Protein 3TQS (pdb70)

Organism: Coxiella burnetii (strain RSA 493 / Nine Mile phase I) (NCBI:txid227377)

CATH classification: 3.40.50.150 (+1 more: 1.10.8.100)

InterPro domains:
  IPR001737 Ribosomal RNA adenine methyltransferase KsgA/Erm [PF00398] (6-257)
  IPR001737 Ribosomal RNA adenine methyltransferase KsgA/Erm [PS51689] (6-258)
  IPR001737 Ribosomal RNA adenine methyltransferase KsgA/Erm [PTHR11727] (6-256)
  IPR011530 Ribosomal RNA adenine dimethylase [MF_00607] (4-258)
  IPR011530 Ribosomal RNA adenine dimethylase [TIGR00755] (6-256)
  IPR020596 Ribosomal RNA adenine methylase transferase, conserved site [PS01131] (36-63)
  IPR020598 Ribosomal RNA adenine methylase transferase, N-terminal [SM00650] (20-191)
  IPR023165 rRNA adenine dimethylase-like, C-terminal [G3DSA:1.10.8.100] (194-258)
  IPR029063 S-adenosyl-L-methionine-dependent methyltransferase superfamily [G3DSA:3.40.50.150] (5-193)
  IPR029063 S-adenosyl-L-methionine-dependent methyltransferase superfamily [SSF53335] (6-257)

Structure (mmCIF, N/CA/C/O backbone):
data_3TQS
#
_entry.id   3TQS
#
_cell.length_a   38.007
_cell.length_b   57.895
_cell.length_c   112.938
_cell.angle_alpha   90.000
_cell.angle_beta   90.010
_cell.angle_gamma   104.340
#
_symmetry.space_group_name_H-M   'P 1'
#
loop_
_entity.id
_entity.type
_entity.pdbx_description
1 polymer 'Ribosomal RNA small subunit methyltransferase A'
2 water water
#
loop_
_atom_site.group_PDB
_atom_site.id
_atom_site.type_symbol
_atom_site.label_atom_id
_atom_site.label_alt_id
_atom_site.label_comp_id
_atom_site.label_asym_id
_atom_site.label_entity_id
_atom_site.label_seq_id
_atom_site.pdbx_PDB_ins_code
_atom_site.Cartn_x
_atom_site.Cartn_y
_atom_site.Cartn_z
_atom_site.occupancy
_atom_site.B_iso_or_equiv
_atom_site.auth_seq_id
_atom_site.auth_comp_id
_atom_site.auth_asym_id
_atom_site.auth_atom_id
_atom_site.pdbx_PDB_model_num
ATOM 1 N N . GLN A 1 9 ? -3.949 60.443 26.132 1.00 26.15 12 GLN A N 1
ATOM 2 C CA . GLN A 1 9 ? -5.266 59.988 25.725 1.00 24.83 12 GLN A CA 1
ATOM 3 C C . GLN A 1 9 ? -5.629 60.411 24.311 1.00 20.11 12 GLN A C 1
ATOM 4 O O . GLN A 1 9 ? -5.487 61.581 23.950 1.00 16.15 12 GLN A O 1
ATOM 5 N N . HIS A 1 10 ? -6.101 59.459 23.507 1.00 14.77 13 HIS A N 1
ATOM 6 C CA . HIS A 1 10 ? -6.524 59.751 22.141 1.00 13.67 13 HIS A CA 1
ATOM 7 C C . HIS A 1 10 ? -8.050 59.664 22.006 1.00 15.91 13 HIS A C 1
ATOM 8 O O . HIS A 1 10 ? -8.626 58.577 22.092 1.00 19.37 13 HIS A O 1
ATOM 15 N N . PHE A 1 11 ? -8.692 60.813 21.803 1.00 6.34 14 PHE A N 1
ATOM 16 C CA . PHE A 1 11 ? -10.145 60.889 21.682 1.00 8.54 14 PHE A CA 1
ATOM 17 C C . PHE A 1 11 ? -10.560 60.730 20.232 1.00 11.92 14 PHE A C 1
ATOM 18 O O . PHE A 1 11 ? -10.058 61.437 19.360 1.00 10.39 14 PHE A O 1
ATOM 26 N N . LEU A 1 12 ? -11.487 59.813 19.976 1.00 8.50 15 LEU A N 1
ATOM 27 C CA . LEU A 1 12 ? -11.995 59.606 18.620 1.00 11.71 15 LEU A CA 1
ATOM 28 C C . LEU A 1 12 ? -12.943 60.741 18.228 1.00 12.81 15 LEU A C 1
ATOM 29 O O . LEU A 1 12 ? -13.842 61.078 18.993 1.00 12.72 15 LEU A O 1
ATOM 34 N N . HIS A 1 13 ? -12.751 61.336 17.048 1.00 5.72 16 HIS A N 1
ATOM 35 C CA . HIS A 1 13 ? -13.612 62.443 16.618 1.00 8.68 16 HIS A CA 1
ATOM 36 C C . HIS A 1 13 ? -14.217 62.255 15.224 1.00 11.95 16 HIS A C 1
ATOM 37 O O . HIS A 1 13 ? -15.108 62.998 14.824 1.00 13.97 16 HIS A O 1
ATOM 44 N N . ASP A 1 14 ? -13.721 61.275 14.479 1.00 9.09 17 ASP A N 1
ATOM 45 C CA . ASP A 1 14 ? -14.179 61.037 13.115 1.00 10.25 17 ASP A CA 1
ATOM 46 C C . ASP A 1 14 ? -15.542 60.361 13.104 1.00 9.35 17 ASP A C 1
ATOM 47 O O . ASP A 1 14 ? -15.688 59.237 13.586 1.00 8.47 17 ASP A O 1
ATOM 52 N N . SER A 1 15 ? -16.535 61.039 12.536 1.00 10.39 18 SER A N 1
ATOM 53 C CA . SER A 1 15 ? -17.914 60.572 12.612 1.00 9.70 18 SER A CA 1
ATOM 54 C C . SER A 1 15 ? -18.135 59.282 11.815 1.00 8.71 18 SER A C 1
ATOM 55 O O . SER A 1 15 ? -18.962 58.441 12.191 1.00 9.93 18 SER A O 1
ATOM 58 N N . PHE A 1 16 ? -17.397 59.119 10.721 1.00 11.67 19 PHE A N 1
ATOM 59 C CA . PHE A 1 16 ? -17.508 57.896 9.922 1.00 10.14 19 PHE A CA 1
ATOM 60 C C . PHE A 1 16 ? -17.040 56.679 10.719 1.00 8.94 19 PHE A C 1
ATOM 61 O O . PHE A 1 16 ? -17.715 55.656 10.764 1.00 13.60 19 PHE A O 1
ATOM 69 N N . VAL A 1 17 ? -15.873 56.796 11.340 1.00 8.13 20 VAL A N 1
ATOM 70 C CA . VAL A 1 17 ? -15.344 55.731 12.179 1.00 6.57 20 VAL A CA 1
ATOM 71 C C . VAL A 1 17 ? -16.322 55.431 13.307 1.00 8.68 20 VAL A C 1
ATOM 72 O O . VAL A 1 17 ? -16.645 54.268 13.571 1.00 8.58 20 VAL A O 1
ATOM 76 N N . LEU A 1 18 ? -16.806 56.486 13.959 1.00 5.68 21 LEU A N 1
ATOM 77 C CA . LEU A 1 18 ? -17.719 56.330 15.078 1.00 7.55 21 LEU A CA 1
ATOM 78 C C . LEU A 1 18 ? -18.963 55.547 14.666 1.00 9.67 21 LEU A C 1
ATOM 79 O O . LEU A 1 18 ? -19.363 54.602 15.350 1.00 9.00 21 LEU A O 1
ATOM 84 N N . GLN A 1 19 ? -19.568 55.930 13.546 1.00 5.83 22 GLN A N 1
ATOM 85 C CA . GLN A 1 19 ? -20.747 55.218 13.071 1.00 4.80 22 GLN A CA 1
ATOM 86 C C . GLN A 1 19 ? -20.395 53.777 12.669 1.00 8.36 22 GLN A C 1
ATOM 87 O O . GLN A 1 19 ? -21.188 52.868 12.897 1.00 7.10 22 GLN A O 1
ATOM 93 N N . LYS A 1 20 ? -19.213 53.575 12.083 1.00 5.63 23 LYS A N 1
ATOM 94 C CA . LYS A 1 20 ? -18.766 52.222 11.724 1.00 11.62 23 LYS A CA 1
ATOM 95 C C . LYS A 1 20 ? -18.671 51.324 12.952 1.00 12.09 23 LYS A C 1
ATOM 96 O O . LYS A 1 20 ? -18.990 50.142 12.892 1.00 5.46 23 LYS A O 1
ATOM 102 N N . ILE A 1 21 ? -18.210 51.895 14.059 1.00 9.36 24 ILE A N 1
ATOM 103 C CA . ILE A 1 21 ? -18.172 51.192 15.337 1.00 7.06 24 ILE A CA 1
ATOM 104 C C . ILE A 1 21 ? -19.572 50.812 15.856 1.00 12.85 24 ILE A C 1
ATOM 105 O O . ILE A 1 21 ? -19.809 49.675 16.299 1.00 6.02 24 ILE A O 1
ATOM 110 N N . VAL A 1 22 ? -20.500 51.761 15.795 1.00 10.32 25 VAL A N 1
ATOM 111 C CA . VAL A 1 22 ? -21.873 51.507 16.206 1.00 9.94 25 VAL A CA 1
ATOM 112 C C . VAL A 1 22 ? -22.479 50.372 15.381 1.00 10.77 25 VAL A C 1
ATOM 113 O O . VAL A 1 22 ? -23.190 49.516 15.908 1.00 6.86 25 VAL A O 1
ATOM 117 N N . SER A 1 23 ? -22.209 50.388 14.078 1.00 7.33 26 SER A N 1
ATOM 118 C CA . SER A 1 23 ? -22.700 49.352 13.167 1.00 10.67 26 SER A CA 1
ATOM 119 C C . SER A 1 23 ? -22.125 47.967 13.491 1.00 8.05 26 SER A C 1
ATOM 120 O O . SER A 1 23 ? -22.845 46.971 13.457 1.00 8.47 26 SER A O 1
ATOM 123 N N . ALA A 1 24 ? -20.837 47.904 13.810 1.00 7.67 27 ALA A N 1
ATOM 124 C CA . ALA A 1 24 ? -20.219 46.628 14.185 1.00 10.30 27 ALA A CA 1
ATOM 125 C C . ALA A 1 24 ? -20.862 46.058 15.445 1.00 11.48 27 ALA A C 1
ATOM 126 O O . ALA A 1 24 ? -21.219 44.881 15.495 1.00 12.49 27 ALA A O 1
ATOM 128 N N . ILE A 1 25 ? -21.014 46.906 16.459 1.00 10.25 28 ILE A N 1
ATOM 129 C CA . ILE A 1 25 ? -21.642 46.507 17.713 1.00 9.93 28 ILE A CA 1
ATOM 130 C C . ILE A 1 25 ? -23.114 46.134 17.519 1.00 10.82 28 ILE A C 1
ATOM 131 O O . ILE A 1 25 ? -23.602 45.168 18.112 1.00 13.63 28 ILE A O 1
ATOM 136 N N . HIS A 1 26 ? -23.808 46.919 16.696 1.00 8.01 29 HIS A N 1
ATOM 137 C CA . HIS A 1 26 ? -25.255 46.802 16.509 1.00 7.74 29 HIS A CA 1
ATOM 138 C C . HIS A 1 26 ? -25.982 46.766 17.855 1.00 12.78 29 HIS A C 1
ATOM 139 O O . HIS A 1 26 ? -26.630 45.774 18.202 1.00 8.96 29 HIS A O 1
ATOM 146 N N . PRO A 1 27 ? -25.869 47.857 18.629 1.00 10.87 30 PRO A N 1
ATOM 147 C CA . PRO A 1 27 ? -26.500 47.878 19.947 1.00 7.27 30 PRO A CA 1
ATOM 148 C C . PRO A 1 27 ? -28.013 47.764 19.796 1.00 11.09 30 PRO A C 1
ATOM 149 O O . PRO A 1 27 ? -28.576 48.319 18.848 1.00 12.44 30 PRO A O 1
ATOM 153 N N . GLN A 1 28 ? -28.657 47.048 20.713 1.00 7.22 31 GLN A N 1
ATOM 154 C CA . GLN A 1 28 ? -30.110 46.956 20.732 1.00 8.87 31 GLN A CA 1
ATOM 155 C C . GLN A 1 28 ? -30.609 47.370 22.098 1.00 6.79 31 GLN A C 1
ATOM 156 O O . GLN A 1 28 ? -29.872 47.304 23.076 1.00 8.17 31 GLN A O 1
ATOM 162 N N . LYS A 1 29 ? -31.861 47.818 22.166 1.00 6.46 32 LYS A N 1
ATOM 163 C CA . LYS A 1 29 ? -32.417 48.282 23.434 1.00 14.53 32 LYS A CA 1
ATOM 164 C C . LYS A 1 29 ? -32.643 47.145 24.429 1.00 13.74 32 LYS A C 1
ATOM 165 O O . LYS A 1 29 ? -33.094 47.383 25.541 1.00 16.74 32 LYS A O 1
ATOM 171 N N . THR A 1 30 ? -32.352 45.915 24.017 1.00 12.27 33 THR A N 1
ATOM 172 C CA . THR A 1 30 ? -32.296 44.800 24.953 1.00 11.82 33 THR A CA 1
ATOM 173 C C . THR A 1 30 ? -30.981 44.841 25.728 1.00 13.68 33 THR A C 1
ATOM 174 O O . THR A 1 30 ? -30.854 44.243 26.797 1.00 11.30 33 THR A O 1
ATOM 178 N N . ASP A 1 31 ? -30.004 45.564 25.188 1.00 8.45 34 ASP A N 1
ATOM 179 C CA . ASP A 1 31 ? -28.631 45.473 25.672 1.00 8.24 34 ASP A CA 1
ATOM 180 C C . ASP A 1 31 ? -28.272 46.400 26.835 1.00 10.34 34 ASP A C 1
ATOM 181 O O . ASP A 1 31 ? -28.764 47.511 26.942 1.00 7.04 34 ASP A O 1
ATOM 186 N N . THR A 1 32 ? -27.382 45.918 27.694 1.00 12.15 35 THR A N 1
ATOM 187 C CA . THR A 1 32 ? -26.735 46.764 28.677 1.00 13.09 35 THR A CA 1
ATOM 188 C C . THR A 1 32 ? -25.272 46.854 28.261 1.00 10.69 35 THR A C 1
ATOM 189 O O . THR A 1 32 ? -24.609 45.830 28.104 1.00 10.58 35 THR A O 1
ATOM 193 N N . LEU A 1 33 ? -24.774 48.068 28.029 1.00 7.36 36 LEU A N 1
ATOM 194 C CA . LEU A 1 33 ? -23.375 48.240 27.619 1.00 7.13 36 LEU A CA 1
ATOM 195 C C . LEU A 1 33 ? -22.511 48.890 28.689 1.00 10.63 36 LEU A C 1
ATOM 196 O O . LEU A 1 33 ? -22.972 49.738 29.449 1.00 10.07 36 LEU A O 1
ATOM 201 N N . VAL A 1 34 ? -21.247 48.482 28.740 1.00 8.03 37 VAL A N 1
ATOM 202 C CA . VAL A 1 34 ? -20.275 49.140 29.599 1.00 4.21 37 VAL A CA 1
ATOM 203 C C . VAL A 1 34 ? -19.143 49.653 28.718 1.00 3.71 37 VAL A C 1
ATOM 204 O O . VAL A 1 34 ? -18.483 48.874 28.015 1.00 6.22 37 VAL A O 1
ATOM 208 N N . GLU A 1 35 ? -18.941 50.972 28.726 1.00 5.57 38 GLU A N 1
ATOM 209 C CA . GLU A 1 35 ? -17.905 51.596 27.898 1.00 5.79 38 GLU A CA 1
ATOM 210 C C . GLU A 1 35 ? -16.705 51.984 28.743 1.00 7.85 38 GLU A C 1
ATOM 211 O O . GLU A 1 35 ? -16.819 52.771 29.679 1.00 11.53 38 GLU A O 1
ATOM 217 N N . ILE A 1 36 ? -15.557 51.420 28.400 1.00 7.00 39 ILE A N 1
ATOM 218 C CA . ILE A 1 36 ? -14.314 51.739 29.073 1.00 9.34 39 ILE A CA 1
ATOM 219 C C . ILE A 1 36 ? -13.533 52.724 28.207 1.00 16.31 39 ILE A C 1
ATOM 220 O O . ILE A 1 36 ? -13.345 52.497 27.009 1.00 11.48 39 ILE A O 1
ATOM 225 N N . GLY A 1 37 ? -13.096 53.825 28.812 1.00 16.54 40 GLY A N 1
ATOM 226 C CA . GLY A 1 37 ? -12.377 54.862 28.086 1.00 13.11 40 GLY A CA 1
ATOM 227 C C . GLY A 1 37 ? -13.278 55.650 27.153 1.00 6.53 40 GLY A C 1
ATOM 228 O O . GLY A 1 37 ? -13.011 55.739 25.960 1.00 8.01 40 GLY A O 1
ATOM 229 N N . PRO A 1 38 ? -14.355 56.240 27.696 1.00 6.32 41 PRO A N 1
ATOM 230 C CA . PRO A 1 38 ? -15.366 56.961 26.912 1.00 4.19 41 PRO A CA 1
ATOM 231 C C . PRO A 1 38 ? -14.857 58.301 26.337 1.00 8.52 41 PRO A C 1
ATOM 232 O O . PRO A 1 38 ? -15.481 58.859 25.434 1.00 9.28 41 PRO A O 1
ATOM 236 N N . GLY A 1 39 ? -13.737 58.800 26.851 1.00 9.38 42 GLY A N 1
ATOM 237 C CA . GLY A 1 39 ? -13.192 60.071 26.396 1.00 8.50 42 GLY A CA 1
ATOM 238 C C . GLY A 1 39 ? -14.168 61.204 26.653 1.00 7.96 42 GLY A C 1
ATOM 239 O O . GLY A 1 39 ? -14.618 61.398 27.785 1.00 12.67 42 GLY A O 1
ATOM 240 N N . ARG A 1 40 ? -14.503 61.949 25.600 1.00 8.44 43 ARG A N 1
ATOM 241 C CA . ARG A 1 40 ? -15.495 63.017 25.703 1.00 13.80 43 ARG A CA 1
ATOM 242 C C . ARG A 1 40 ? -16.909 62.476 25.518 1.00 10.09 43 ARG A C 1
ATOM 243 O O . ARG A 1 40 ? -17.893 63.211 25.644 1.00 9.74 43 ARG A O 1
ATOM 251 N N . GLY A 1 41 ? -17.022 61.188 25.211 1.00 8.72 44 GLY A N 1
ATOM 252 C CA . GLY A 1 41 ? -18.327 60.616 24.930 1.00 8.18 44 GLY A CA 1
ATOM 253 C C . GLY A 1 41 ? -18.681 60.691 23.456 1.00 4.18 44 GLY A C 1
ATOM 254 O O . GLY A 1 41 ? -19.852 60.728 23.091 1.00 5.84 44 GLY A O 1
ATOM 255 N N . ALA A 1 42 ? -17.669 60.699 22.595 1.00 5.26 45 ALA A N 1
ATOM 256 C CA . ALA A 1 42 ? -17.927 60.762 21.157 1.00 5.56 45 ALA A CA 1
ATOM 257 C C . ALA A 1 42 ? -18.722 59.546 20.695 1.00 7.83 45 ALA A C 1
ATOM 258 O O . ALA A 1 42 ? -19.649 59.671 19.892 1.00 6.19 45 ALA A O 1
ATOM 260 N N . LEU A 1 43 ? -18.347 58.370 21.191 1.00 8.12 46 LEU A N 1
ATOM 261 C CA . LEU A 1 43 ? -19.068 57.142 20.846 1.00 6.90 46 LEU A CA 1
ATOM 262 C C . LEU A 1 43 ? -20.316 57.025 21.707 1.00 6.04 46 LEU A C 1
ATOM 263 O O . LEU A 1 43 ? -21.384 56.620 21.243 1.00 8.59 46 LEU A O 1
ATOM 268 N N . THR A 1 44 ? -20.168 57.380 22.978 1.00 6.15 47 THR A N 1
ATOM 269 C CA . THR A 1 44 ? -21.271 57.383 23.926 1.00 4.60 47 THR A CA 1
ATOM 270 C C . THR A 1 44 ? -22.508 58.075 23.356 1.00 8.12 47 THR A C 1
ATOM 271 O O . THR A 1 44 ? -23.633 57.610 23.538 1.00 9.92 47 THR A O 1
ATOM 275 N N . ASP A 1 45 ? -22.308 59.189 22.663 1.00 7.95 48 ASP A N 1
ATOM 276 C CA . ASP A 1 45 ? -23.446 59.943 22.139 1.00 8.61 48 ASP A CA 1
ATOM 277 C C . ASP A 1 45 ? -24.240 59.190 21.085 1.00 10.60 48 ASP A C 1
ATOM 278 O O . ASP A 1 45 ? -25.430 59.443 20.911 1.00 11.59 48 ASP A O 1
ATOM 283 N N . TYR A 1 46 ? -23.574 58.281 20.381 1.00 6.63 49 TYR A N 1
ATOM 284 C CA . TYR A 1 46 ? -24.244 57.396 19.428 1.00 8.38 49 TYR A CA 1
ATOM 285 C C . TYR A 1 46 ? -24.953 56.256 20.157 1.00 10.50 49 TYR A C 1
ATOM 286 O O . TYR A 1 46 ? -26.071 55.878 19.813 1.00 10.01 49 TYR A O 1
ATOM 295 N N . LEU A 1 47 ? -24.278 55.704 21.162 1.00 7.29 50 LEU A N 1
ATOM 296 C CA . LEU A 1 47 ? -24.746 54.507 21.847 1.00 10.92 50 LEU A CA 1
ATOM 297 C C . LEU A 1 47 ? -25.974 54.725 22.742 1.00 10.66 50 LEU A C 1
ATOM 298 O O . LEU A 1 47 ? -26.832 53.841 22.863 1.00 9.88 50 LEU A O 1
ATOM 303 N N . LEU A 1 48 ? -26.069 55.892 23.366 1.00 10.25 51 LEU A N 1
ATOM 304 C CA . LEU A 1 48 ? -27.077 56.084 24.410 1.00 13.63 51 LEU A CA 1
ATOM 305 C C . LEU A 1 48 ? -28.492 56.010 23.878 1.00 16.25 51 LEU A C 1
ATOM 306 O O . LEU A 1 48 ? -29.439 55.766 24.624 1.00 15.41 51 LEU A O 1
ATOM 311 N N . THR A 1 49 ? -28.639 56.218 22.583 1.00 12.19 52 THR A N 1
ATOM 312 C CA . THR A 1 49 ? -29.960 56.156 21.987 1.00 14.70 52 THR A CA 1
ATOM 313 C C . THR A 1 49 ? -30.326 54.720 21.526 1.00 13.73 52 THR A C 1
ATOM 314 O O . THR A 1 49 ? -31.478 54.434 21.173 1.00 13.07 52 THR A O 1
ATOM 318 N N . GLU A 1 50 ? -29.355 53.810 21.580 1.00 9.20 53 GLU A N 1
ATOM 319 C CA . GLU A 1 50 ? -29.520 52.470 21.006 1.00 9.30 53 GLU A CA 1
ATOM 320 C C . GLU A 1 50 ? -29.621 51.310 22.007 1.00 11.63 53 GLU A C 1
ATOM 321 O O . GLU A 1 50 ? -29.846 50.169 21.610 1.00 16.08 53 GLU A O 1
ATOM 327 N N . CYS A 1 51 ? -29.459 51.584 23.293 1.00 4.80 54 CYS A N 1
ATOM 328 C CA . CYS A 1 51 ? -29.445 50.506 24.284 1.00 12.62 54 CYS A CA 1
ATOM 329 C C . CYS A 1 51 ? -30.256 50.827 25.541 1.00 14.90 54 CYS A C 1
ATOM 330 O O . CYS A 1 51 ? -30.694 51.958 25.736 1.00 15.69 54 CYS A O 1
ATOM 333 N N . ASP A 1 52 ? -30.441 49.827 26.399 1.00 11.34 55 ASP A N 1
ATOM 334 C CA . ASP A 1 52 ? -31.238 49.997 27.613 1.00 13.92 55 ASP A CA 1
ATOM 335 C C . ASP A 1 52 ? -30.515 50.816 28.691 1.00 13.25 55 ASP A C 1
ATOM 336 O O . ASP A 1 52 ? -31.085 51.736 29.279 1.00 14.27 55 ASP A O 1
ATOM 341 N N . ASN A 1 53 ? -29.270 50.445 28.967 1.00 12.20 56 ASN A N 1
ATOM 342 C CA . ASN A 1 53 ? -28.438 51.138 29.947 1.00 14.59 56 ASN A CA 1
ATOM 343 C C . ASN A 1 53 ? -27.009 51.145 29.474 1.00 15.89 56 ASN A C 1
ATOM 344 O O . ASN A 1 53 ? -26.549 50.182 28.861 1.00 15.01 56 ASN A O 1
ATOM 349 N N . LEU A 1 54 ? -26.306 52.233 29.762 1.00 7.67 57 LEU A N 1
ATOM 350 C CA . LEU A 1 54 ? -24.926 52.372 29.351 1.00 10.46 57 LEU A CA 1
ATOM 351 C C . LEU A 1 54 ? -24.153 52.877 30.545 1.00 10.23 57 LEU A C 1
ATOM 352 O O . LEU A 1 54 ? -24.423 53.962 31.048 1.00 11.10 57 LEU A O 1
ATOM 357 N N . ALA A 1 55 ? -23.210 52.070 31.017 1.00 10.29 58 ALA A N 1
ATOM 358 C CA . ALA A 1 55 ? -22.366 52.451 32.138 1.00 9.54 58 ALA A CA 1
ATOM 359 C C . ALA A 1 55 ? -21.000 52.837 31.608 1.00 10.31 58 ALA A C 1
ATOM 360 O O . ALA A 1 55 ? -20.438 52.140 30.761 1.00 11.58 58 ALA A O 1
ATOM 362 N N . LEU A 1 56 ? -20.473 53.961 32.084 1.00 6.16 59 LEU A N 1
ATOM 363 C CA . LEU A 1 56 ? -19.148 54.395 31.685 1.00 6.63 59 LEU A CA 1
ATOM 364 C C . LEU A 1 56 ? -18.170 54.146 32.824 1.00 10.16 59 LEU A C 1
ATOM 365 O O . LEU A 1 56 ? -18.463 54.460 33.982 1.00 7.99 59 LEU A O 1
ATOM 370 N N . VAL A 1 57 ? -17.014 53.573 32.496 1.00 8.88 60 VAL A N 1
ATOM 371 C CA . VAL A 1 57 ? -15.970 53.352 33.490 1.00 8.30 60 VAL A CA 1
ATOM 372 C C . VAL A 1 57 ? -14.699 54.120 33.143 1.00 9.61 60 VAL A C 1
ATOM 373 O O . VAL A 1 57 ? -14.134 53.948 32.064 1.00 9.91 60 VAL A O 1
ATOM 377 N N . GLU A 1 58 ? -14.253 54.969 34.066 1.00 6.55 61 GLU A N 1
ATOM 378 C CA . GLU A 1 58 ? -13.127 55.855 33.806 1.00 11.68 61 GLU A CA 1
ATOM 379 C C . GLU A 1 58 ? -12.434 56.245 35.116 1.00 10.79 61 GLU A C 1
ATOM 380 O O . GLU A 1 58 ? -13.084 56.594 36.094 1.00 8.31 61 GLU A O 1
ATOM 386 N N . ILE A 1 59 ? -11.110 56.187 35.137 1.00 9.26 62 ILE A N 1
ATOM 387 C CA . ILE A 1 59 ? -10.386 56.452 36.372 1.00 10.51 62 ILE A CA 1
ATOM 388 C C . ILE A 1 59 ? -10.039 57.939 36.560 1.00 12.33 62 ILE A C 1
ATOM 389 O O . ILE A 1 59 ? -9.851 58.394 37.688 1.00 10.49 62 ILE A O 1
ATOM 394 N N . ASP A 1 60 ? -9.967 58.695 35.465 1.00 10.99 63 ASP A N 1
ATOM 395 C CA . ASP A 1 60 ? -9.549 60.099 35.552 1.00 14.06 63 ASP A CA 1
ATOM 396 C C . ASP A 1 60 ? -10.622 61.004 36.159 1.00 13.99 63 ASP A C 1
ATOM 397 O O . ASP A 1 60 ? -11.760 61.059 35.687 1.00 12.43 63 ASP A O 1
ATOM 402 N N . ARG A 1 61 ? -10.244 61.727 37.204 1.00 16.31 64 ARG A N 1
ATOM 403 C CA . ARG A 1 61 ? -11.206 62.517 37.951 1.00 18.38 64 ARG A CA 1
ATOM 404 C C . ARG A 1 61 ? -11.767 63.628 37.083 1.00 15.22 64 ARG A C 1
ATOM 405 O O . ARG A 1 61 ? -12.967 63.906 37.119 1.00 17.34 64 ARG A O 1
ATOM 413 N N . ASP A 1 62 ? -10.906 64.257 36.296 1.00 16.23 65 ASP A N 1
ATOM 414 C CA . ASP A 1 62 ? -11.341 65.366 35.451 1.00 19.88 65 ASP A CA 1
ATOM 415 C C . ASP A 1 62 ? -12.279 64.897 34.347 1.00 16.16 65 ASP A C 1
ATOM 416 O O . ASP A 1 62 ? -13.313 65.514 34.095 1.00 19.20 65 ASP A O 1
ATOM 421 N N . LEU A 1 63 ? -11.911 63.811 33.678 1.00 13.02 66 LEU A N 1
ATOM 422 C CA . LEU A 1 63 ? -12.785 63.221 32.670 1.00 13.28 66 LEU A CA 1
ATOM 423 C C . LEU A 1 63 ? -14.162 62.880 33.232 1.00 13.81 66 LEU A C 1
ATOM 424 O O . LEU A 1 63 ? -15.186 63.187 32.617 1.00 9.03 66 LEU A O 1
ATOM 429 N N . VAL A 1 64 ? -14.179 62.240 34.398 1.00 11.65 67 VAL A N 1
ATOM 430 C CA . VAL A 1 64 ? -15.430 61.855 35.040 1.00 7.62 67 VAL A CA 1
ATOM 431 C C . VAL A 1 64 ? -16.278 63.077 35.380 1.00 8.67 67 VAL A C 1
ATOM 432 O O . VAL A 1 64 ? -17.496 63.070 35.180 1.00 9.04 67 VAL A O 1
ATOM 436 N N . ALA A 1 65 ? -15.631 64.124 35.887 1.00 11.33 68 ALA A N 1
ATOM 437 C CA . ALA A 1 65 ? -16.341 65.358 36.206 1.00 14.79 68 ALA A CA 1
ATOM 438 C C . ALA A 1 65 ? -16.976 65.960 34.953 1.00 12.52 68 ALA A C 1
ATOM 439 O O . ALA A 1 65 ? -18.115 66.449 34.995 1.00 9.34 68 ALA A O 1
ATOM 441 N N . PHE A 1 66 ? -16.241 65.936 33.842 1.00 7.18 69 PHE A N 1
ATOM 442 C CA . PHE A 1 66 ? -16.806 66.422 32.588 1.00 6.67 69 PHE A CA 1
ATOM 443 C C . PHE A 1 66 ? -17.999 65.573 32.157 1.00 8.11 69 PHE A C 1
ATOM 444 O O . PHE A 1 66 ? -19.041 66.100 31.747 1.00 7.17 69 PHE A O 1
ATOM 452 N N . LEU A 1 67 ? -17.843 64.251 32.247 1.00 9.64 70 LEU A N 1
ATOM 453 C CA . LEU A 1 67 ? -18.899 63.325 31.862 1.00 10.41 70 LEU A CA 1
ATOM 454 C C . LEU A 1 67 ? -20.165 63.524 32.708 1.00 9.11 70 LEU A C 1
ATOM 455 O O . LEU A 1 67 ? -21.293 63.447 32.197 1.00 4.17 70 LEU A O 1
ATOM 460 N N . GLN A 1 68 ? -19.977 63.796 33.997 1.00 8.39 71 GLN A N 1
ATOM 461 C CA . GLN A 1 68 ? -21.110 63.955 34.906 1.00 6.42 71 GLN A CA 1
ATOM 462 C C . GLN A 1 68 ? -21.898 65.215 34.555 1.00 8.99 71 GLN A C 1
ATOM 463 O O . GLN A 1 68 ? -23.124 65.198 34.606 1.00 10.58 71 GLN A O 1
ATOM 469 N N . LYS A 1 69 ? -21.197 66.287 34.181 1.00 11.94 72 LYS A N 1
ATOM 470 C CA . LYS A 1 69 ? -21.851 67.525 33.754 1.00 9.34 72 LYS A CA 1
ATOM 471 C C . LYS A 1 69 ? -22.603 67.259 32.460 1.00 11.80 72 LYS A C 1
ATOM 472 O O . LYS A 1 69 ? -23.738 67.698 32.273 1.00 10.12 72 LYS A O 1
ATOM 478 N N . LYS A 1 70 ? -21.970 66.505 31.574 1.00 6.89 73 LYS A N 1
ATOM 479 C CA . LYS A 1 70 ? -22.564 66.216 30.278 1.00 5.71 73 LYS A CA 1
ATOM 480 C C . LYS A 1 70 ? -23.815 65.337 30.341 1.00 7.32 73 LYS A C 1
ATOM 481 O O . LYS A 1 70 ? -24.783 65.570 29.607 1.00 10.94 73 LYS A O 1
ATOM 487 N N . TYR A 1 71 ? -23.808 64.327 31.205 1.00 7.08 74 TYR A N 1
ATOM 488 C CA . TYR A 1 71 ? -24.844 63.290 31.157 1.00 6.89 74 TYR A CA 1
ATOM 489 C C . TYR A 1 71 ? -25.764 63.186 32.379 1.00 11.17 74 TYR A C 1
ATOM 490 O O . TYR A 1 71 ? -26.518 62.226 32.494 1.00 10.89 74 TYR A O 1
ATOM 499 N N . ASN A 1 72 ? -25.729 64.157 33.283 1.00 11.96 75 ASN A N 1
ATOM 500 C CA . ASN A 1 72 ? -26.529 64.022 34.502 1.00 19.47 75 ASN A CA 1
ATOM 501 C C . ASN A 1 72 ? -28.048 64.103 34.288 1.00 21.21 75 ASN A C 1
ATOM 502 O O . ASN A 1 72 ? -28.823 63.781 35.191 1.00 22.42 75 ASN A O 1
ATOM 507 N N . GLN A 1 73 ? -28.462 64.516 33.090 1.00 14.65 76 GLN A N 1
ATOM 508 C CA . GLN A 1 73 ? -29.875 64.525 32.707 1.00 18.36 76 GLN A CA 1
ATOM 509 C C . GLN A 1 73 ? -30.232 63.317 31.836 1.00 17.24 76 GLN A C 1
ATOM 510 O O . GLN A 1 73 ? -31.368 63.180 31.379 1.00 12.94 76 GLN A O 1
ATOM 516 N N . GLN A 1 74 ? -29.256 62.456 31.580 1.00 17.40 77 GLN A N 1
ATOM 517 C CA . GLN A 1 74 ? -29.472 61.330 30.678 1.00 16.53 77 GLN A CA 1
ATOM 518 C C . GLN A 1 74 ? -29.801 60.077 31.481 1.00 13.29 77 GLN A C 1
ATOM 519 O O . GLN A 1 74 ? -28.929 59.506 32.144 1.00 11.14 77 GLN A O 1
ATOM 525 N N . LYS A 1 75 ? -31.065 59.661 31.430 1.00 12.07 78 LYS A N 1
ATOM 526 C CA . LYS A 1 75 ? -31.570 58.566 32.266 1.00 18.60 78 LYS A CA 1
ATOM 527 C C . LYS A 1 75 ? -30.780 57.272 32.159 1.00 15.33 78 LYS A C 1
ATOM 528 O O . LYS A 1 75 ? -30.565 56.587 33.152 1.00 13.27 78 LYS A O 1
ATOM 534 N N . ASN A 1 76 ? -30.363 56.920 30.954 1.00 13.06 79 ASN A N 1
ATOM 535 C CA . ASN A 1 76 ? -29.787 55.600 30.768 1.00 13.95 79 ASN A CA 1
ATOM 536 C C . ASN A 1 76 ? -28.268 55.587 30.780 1.00 9.06 79 ASN A C 1
ATOM 537 O O . ASN A 1 76 ? -27.664 54.603 30.380 1.00 14.16 79 ASN A O 1
ATOM 542 N N . ILE A 1 77 ? -27.660 56.677 31.244 1.00 7.77 80 ILE A N 1
ATOM 543 C CA . ILE A 1 77 ? -26.215 56.744 31.443 1.00 11.41 80 ILE A CA 1
ATOM 544 C C . ILE A 1 77 ? -25.887 56.672 32.933 1.00 13.11 80 ILE A C 1
ATOM 545 O O . ILE A 1 77 ? -26.470 57.395 33.750 1.00 9.44 80 ILE A O 1
ATOM 550 N N . THR A 1 78 ? -24.950 55.800 33.278 1.00 9.86 81 THR A N 1
ATOM 551 C CA . THR A 1 78 ? -24.435 55.709 34.637 1.00 9.03 81 THR A CA 1
ATOM 552 C C . THR A 1 78 ? -22.923 55.805 34.553 1.00 7.52 81 THR A C 1
ATOM 553 O O . THR A 1 78 ? -22.313 55.229 33.656 1.00 10.42 81 THR A O 1
ATOM 557 N N . ILE A 1 79 ? -22.315 56.547 35.475 1.00 6.91 82 ILE A N 1
ATOM 558 C CA . ILE A 1 79 ? -20.891 56.859 35.392 1.00 6.24 82 ILE A CA 1
ATOM 559 C C . ILE A 1 79 ? -20.135 56.388 36.624 1.00 11.77 82 ILE A C 1
ATOM 560 O O . ILE A 1 79 ? -20.476 56.754 37.751 1.00 11.01 82 ILE A O 1
ATOM 565 N N . TYR A 1 80 ? -19.109 55.576 36.393 1.00 6.37 83 TYR A N 1
ATOM 566 C CA . TYR A 1 80 ? -18.284 55.020 37.462 1.00 11.36 83 TYR A CA 1
ATOM 567 C C . TYR A 1 80 ? -16.876 55.602 37.424 1.00 11.56 83 TYR A C 1
ATOM 568 O O . TYR A 1 80 ? -16.140 55.421 36.445 1.00 13.88 83 TYR A O 1
ATOM 577 N N . GLN A 1 81 ? -16.489 56.299 38.487 1.00 10.38 84 GLN A N 1
ATOM 578 C CA . GLN A 1 81 ? -15.091 56.663 38.638 1.00 10.23 84 GLN A CA 1
ATOM 579 C C . GLN A 1 81 ? -14.366 55.519 39.330 1.00 15.19 84 GLN A C 1
ATOM 580 O O . GLN A 1 81 ? -14.350 55.424 40.557 1.00 14.52 84 GLN A O 1
ATOM 586 N N . ASN A 1 82 ? -13.790 54.630 38.532 1.00 11.02 85 ASN A N 1
ATOM 587 C CA . ASN A 1 82 ? -13.154 53.443 39.074 1.00 9.78 85 ASN A CA 1
ATOM 588 C C . ASN A 1 82 ? -11.997 53.011 38.194 1.00 12.56 85 ASN A C 1
ATOM 589 O O . ASN A 1 82 ? -11.887 53.437 37.048 1.00 8.16 85 ASN A O 1
ATOM 594 N N . ASP A 1 83 ? -11.147 52.156 38.748 1.00 10.04 86 ASP A N 1
ATOM 595 C CA . ASP A 1 83 ? -10.063 51.532 38.005 1.00 13.52 86 ASP A CA 1
ATOM 596 C C . ASP A 1 83 ? -10.608 50.312 37.264 1.00 11.17 86 ASP A C 1
ATOM 597 O O . ASP A 1 83 ? -10.996 49.315 37.880 1.00 6.85 86 ASP A O 1
ATOM 602 N N . ALA A 1 84 ? -10.655 50.399 35.938 1.00 5.82 87 ALA A N 1
ATOM 603 C CA . ALA A 1 84 ? -11.233 49.317 35.137 1.00 7.60 87 ALA A CA 1
ATOM 604 C C . ALA A 1 84 ? -10.512 47.975 35.355 1.00 8.18 87 ALA A C 1
ATOM 605 O O . ALA A 1 84 ? -11.108 46.904 35.195 1.00 9.28 87 ALA A O 1
ATOM 607 N N . LEU A 1 85 ? -9.233 48.048 35.715 1.00 10.70 88 LEU A N 1
ATOM 608 C CA . LEU A 1 85 ? -8.417 46.851 35.952 1.00 7.80 88 LEU A CA 1
ATOM 609 C C . LEU A 1 85 ? -8.838 46.130 37.214 1.00 8.43 88 LEU A C 1
ATOM 610 O O . LEU A 1 85 ? -8.510 44.960 37.409 1.00 10.97 88 LEU A O 1
ATOM 615 N N . GLN A 1 86 ? -9.559 46.833 38.080 1.00 6.88 89 GLN A N 1
ATOM 616 C CA . GLN A 1 86 ? -10.024 46.251 39.335 1.00 11.29 89 GLN A CA 1
ATOM 617 C C . GLN A 1 86 ? -11.535 46.127 39.380 1.00 11.24 89 GLN A C 1
ATOM 618 O O . GLN A 1 86 ? -12.088 45.541 40.308 1.00 12.67 89 GLN A O 1
ATOM 624 N N . PHE A 1 87 ? -12.202 46.681 38.376 1.00 12.22 90 PHE A N 1
ATOM 625 C CA . PHE A 1 87 ? -13.660 46.756 38.379 1.00 12.11 90 PHE A CA 1
ATOM 626 C C . PHE A 1 87 ? -14.356 45.381 38.433 1.00 15.36 90 PHE A C 1
ATOM 627 O O . PHE A 1 87 ? -14.015 44.462 37.683 1.00 8.17 90 PHE A O 1
ATOM 635 N N . ASP A 1 88 ? -15.335 45.245 39.328 1.00 10.48 91 ASP A N 1
ATOM 636 C CA . ASP A 1 88 ? -16.142 44.034 39.400 1.00 12.11 91 ASP A CA 1
ATOM 637 C C . ASP A 1 88 ? -17.348 44.192 38.488 1.00 13.19 91 ASP A C 1
ATOM 638 O O . ASP A 1 88 ? -18.327 44.820 38.868 1.00 9.14 91 ASP A O 1
ATOM 643 N N . PHE A 1 89 ? -17.283 43.611 37.295 1.00 10.92 92 PHE A N 1
ATOM 644 C CA . PHE A 1 89 ? -18.341 43.795 36.305 1.00 14.32 92 PHE A CA 1
ATOM 645 C C . PHE A 1 89 ? -19.654 43.132 36.709 1.00 16.16 92 PHE A C 1
ATOM 646 O O . PHE A 1 89 ? -20.720 43.446 36.162 1.00 16.82 92 PHE A O 1
ATOM 654 N N . SER A 1 90 ? -19.579 42.246 37.698 1.00 20.66 93 SER A N 1
ATOM 655 C CA . SER A 1 90 ? -20.776 41.636 38.266 1.00 21.07 93 SER A CA 1
ATOM 656 C C . SER A 1 90 ? -21.548 42.606 39.162 1.00 22.03 93 SER A C 1
ATOM 657 O O . SER A 1 90 ? -22.706 42.347 39.495 1.00 19.61 93 SER A O 1
ATOM 660 N N . SER A 1 91 ? -20.912 43.709 39.558 1.00 18.95 94 SER A N 1
ATOM 661 C CA . SER A 1 91 ? -21.599 44.738 40.347 1.00 22.66 94 SER A CA 1
ATOM 662 C C . SER A 1 91 ? -22.558 45.582 39.496 1.00 21.57 94 SER A C 1
ATOM 663 O O . SER A 1 91 ? -23.343 46.374 40.021 1.00 20.35 94 SER A O 1
ATOM 666 N N . VAL A 1 92 ? -22.489 45.423 38.179 1.00 19.29 95 VAL A N 1
ATOM 667 C CA . VAL A 1 92 ? -23.491 46.024 37.313 1.00 20.39 95 VAL A CA 1
ATOM 668 C C . VAL A 1 92 ? -24.610 45.007 37.219 1.00 25.48 95 VAL A C 1
ATOM 669 O O . VAL A 1 92 ? -24.561 44.085 36.398 1.00 23.39 95 VAL A O 1
ATOM 673 N N . LYS A 1 93 ? -25.601 45.171 38.095 1.00 23.23 96 LYS A N 1
ATOM 674 C CA . LYS A 1 93 ? -26.647 44.176 38.299 1.00 26.23 96 LYS A CA 1
ATOM 675 C C . LYS A 1 93 ? -27.689 44.210 37.196 1.00 25.54 96 LYS A C 1
ATOM 676 O O . LYS A 1 93 ? -28.502 45.133 37.116 1.00 21.87 96 LYS A O 1
ATOM 682 N N . THR A 1 94 ? -27.663 43.194 36.345 1.00 22.28 97 THR A N 1
ATOM 683 C CA . THR A 1 94 ? -28.664 43.068 35.309 1.00 23.03 97 THR A CA 1
ATOM 684 C C . THR A 1 94 ? -28.907 41.584 35.063 1.00 22.38 97 THR A C 1
ATOM 685 O O . THR A 1 94 ? -28.141 40.740 35.520 1.00 25.45 97 THR A O 1
ATOM 689 N N . ASP A 1 95 ? -29.984 41.264 34.358 1.00 17.29 98 ASP A N 1
ATOM 690 C CA . ASP A 1 95 ? -30.351 39.868 34.156 1.00 27.94 98 ASP A CA 1
ATOM 691 C C . ASP A 1 95 ? -29.453 39.148 33.156 1.00 26.20 98 ASP A C 1
ATOM 692 O O . ASP A 1 95 ? -29.257 37.937 33.256 1.00 28.17 98 ASP A O 1
ATOM 697 N N . LYS A 1 96 ? -28.896 39.900 32.210 1.00 23.05 99 LYS A N 1
ATOM 698 C CA . LYS A 1 96 ? -28.137 39.313 31.108 1.00 24.42 99 LYS A CA 1
ATOM 699 C C . LYS A 1 96 ? -26.660 39.697 31.166 1.00 18.83 99 LYS A C 1
ATOM 700 O O . LYS A 1 96 ? -26.302 40.693 31.785 1.00 15.59 99 LYS A O 1
ATOM 706 N N . PRO A 1 97 ? -25.794 38.896 30.524 1.00 14.84 100 PRO A N 1
ATOM 707 C CA . PRO A 1 97 ? -24.389 39.286 30.351 1.00 8.75 100 PRO A CA 1
ATOM 708 C C . PRO A 1 97 ? -24.248 40.649 29.673 1.00 10.53 100 PRO A C 1
ATOM 709 O O . PRO A 1 97 ? -25.055 41.012 28.819 1.00 11.52 100 PRO A O 1
ATOM 713 N N . LEU A 1 98 ? -23.209 41.387 30.058 1.00 12.78 101 LEU A N 1
ATOM 714 C CA . LEU A 1 98 ? -22.970 42.745 29.581 1.00 9.89 101 LEU A CA 1
ATOM 715 C C . LEU A 1 98 ? -22.246 42.812 28.231 1.00 7.78 101 LEU A C 1
ATOM 716 O O . LEU A 1 98 ? -21.399 41.974 27.931 1.00 10.84 101 LEU A O 1
ATOM 721 N N . ARG A 1 99 ? -22.550 43.827 27.428 1.00 7.02 102 ARG A N 1
ATOM 722 C CA . ARG A 1 99 ? -21.762 44.054 26.219 1.00 12.38 102 ARG A CA 1
ATOM 723 C C . ARG A 1 99 ? -20.712 45.130 26.489 1.00 9.64 102 ARG A C 1
ATOM 724 O O . ARG A 1 99 ? -21.052 46.287 26.733 1.00 7.94 102 ARG A O 1
ATOM 732 N N . VAL A 1 100 ? -19.440 44.746 26.461 1.00 4.83 103 VAL A N 1
ATOM 733 C CA . VAL A 1 100 ? -18.376 45.680 26.821 1.00 6.07 103 VAL A CA 1
ATOM 734 C C . VAL A 1 100 ? -17.799 46.305 25.565 1.00 6.89 103 VAL A C 1
ATOM 735 O O . VAL A 1 100 ? -17.625 45.634 24.546 1.00 10.02 103 VAL A O 1
ATOM 739 N N . VAL A 1 101 ? -17.518 47.596 25.640 1.00 4.60 104 VAL A N 1
ATOM 740 C CA . VAL A 1 101 ? -16.943 48.326 24.525 1.00 8.69 104 VAL A CA 1
ATOM 741 C C . VAL A 1 101 ? -15.922 49.313 25.070 1.00 10.22 104 VAL A C 1
ATOM 742 O O . VAL A 1 101 ? -15.875 49.574 26.275 1.00 7.24 104 VAL A O 1
ATOM 746 N N . GLY A 1 102 ? -15.081 49.858 24.201 1.00 11.24 105 GLY A N 1
ATOM 747 C CA . GLY A 1 102 ? -14.091 50.793 24.691 1.00 11.43 105 GLY A CA 1
ATOM 748 C C . GLY A 1 102 ? -12.907 51.124 23.803 1.00 13.53 105 GLY A C 1
ATOM 749 O O . GLY A 1 102 ? -12.752 50.588 22.704 1.00 10.36 105 GLY A O 1
ATOM 750 N N . ASN A 1 103 ? -12.070 52.017 24.322 1.00 13.02 106 ASN A N 1
ATOM 751 C CA . ASN A 1 103 ? -10.909 52.550 23.627 1.00 13.77 106 ASN A CA 1
ATOM 752 C C . ASN A 1 103 ? -9.714 52.488 24.583 1.00 18.36 106 ASN A C 1
ATOM 753 O O . ASN A 1 103 ? -9.632 53.269 25.533 1.00 18.77 106 ASN A O 1
ATOM 758 N N . LEU A 1 104 ? -8.800 51.548 24.344 1.00 16.75 107 LEU A N 1
ATOM 759 C CA . LEU A 1 104 ? -7.741 51.241 25.315 1.00 21.06 107 LEU A CA 1
ATOM 760 C C . LEU A 1 104 ? -6.322 51.558 24.824 1.00 24.49 107 LEU A C 1
ATOM 761 O O . LEU A 1 104 ? -5.969 51.255 23.680 1.00 18.00 107 LEU A O 1
ATOM 766 N N . PRO A 1 105 ? -5.495 52.147 25.705 1.00 26.81 108 PRO A N 1
ATOM 767 C CA . PRO A 1 105 ? -4.061 52.338 25.442 1.00 20.39 108 PRO A CA 1
ATOM 768 C C . PRO A 1 105 ? -3.345 50.996 25.360 1.00 14.71 108 PRO A C 1
ATOM 769 O O . PRO A 1 105 ? -3.867 49.995 25.863 1.00 14.57 108 PRO A O 1
ATOM 773 N N . TYR A 1 106 ? -2.166 50.969 24.745 1.00 14.63 109 TYR A N 1
ATOM 774 C CA . TYR A 1 106 ? -1.413 49.722 24.611 1.00 17.84 109 TYR A CA 1
ATOM 775 C C . TYR A 1 106 ? -1.088 49.127 25.982 1.00 14.74 109 TYR A C 1
ATOM 776 O O . TYR A 1 106 ? -1.216 47.914 26.196 1.00 13.70 109 TYR A O 1
ATOM 785 N N . ASN A 1 107 ? -0.666 49.986 26.910 1.00 15.86 110 ASN A N 1
ATOM 786 C CA . ASN A 1 107 ? -0.040 49.509 28.147 1.00 15.97 110 ASN A CA 1
ATOM 787 C C . ASN A 1 107 ? -1.014 48.824 29.105 1.00 18.15 110 ASN A C 1
ATOM 788 O O . ASN A 1 107 ? -0.606 48.109 30.016 1.00 20.10 110 ASN A O 1
ATOM 793 N N . ILE A 1 108 ? -2.300 49.029 28.863 1.00 17.00 111 ILE A N 1
ATOM 794 C CA . ILE A 1 108 ? -3.356 48.488 29.706 1.00 23.50 111 ILE A CA 1
ATOM 795 C C . ILE A 1 108 ? -4.165 47.388 28.995 1.00 21.70 111 ILE A C 1
ATOM 796 O O . ILE A 1 108 ? -5.009 46.723 29.601 1.00 20.05 111 ILE A O 1
ATOM 801 N N . SER A 1 109 ? -3.877 47.185 27.713 1.00 17.79 112 SER A N 1
ATOM 802 C CA . SER A 1 109 ? -4.675 46.293 26.878 1.00 16.84 112 SER A CA 1
ATOM 803 C C . SER A 1 109 ? -4.652 44.846 27.361 1.00 14.69 112 SER A C 1
ATOM 804 O O . SER A 1 109 ? -5.705 44.256 27.608 1.00 12.38 112 SER A O 1
ATOM 807 N N . THR A 1 110 ? -3.465 44.274 27.516 1.00 9.91 113 THR A N 1
ATOM 808 C CA . THR A 1 110 ? -3.376 42.886 27.972 1.00 13.04 113 THR A CA 1
ATOM 809 C C . THR A 1 110 ? -3.979 42.691 29.366 1.00 13.45 113 THR A C 1
ATOM 810 O O . THR A 1 110 ? -4.804 41.803 29.555 1.00 10.46 113 THR A O 1
ATOM 814 N N . PRO A 1 111 ? -3.580 43.531 30.342 1.00 16.96 114 PRO A N 1
ATOM 815 C CA . PRO A 1 111 ? -4.126 43.344 31.690 1.00 18.24 114 PRO A CA 1
ATOM 816 C C . PRO A 1 111 ? -5.632 43.585 31.763 1.00 11.64 114 PRO A C 1
ATOM 817 O O . PRO A 1 111 ? -6.302 42.881 32.513 1.00 7.58 114 PRO A O 1
ATOM 821 N N . LEU A 1 112 ? -6.166 44.543 31.008 1.00 9.84 115 LEU A N 1
ATOM 822 C CA . LEU A 1 112 ? -7.614 44.730 31.013 1.00 10.74 115 LEU A CA 1
ATOM 823 C C . LEU A 1 112 ? -8.325 43.512 30.399 1.00 9.87 115 LEU A C 1
ATOM 824 O O . LEU A 1 112 ? -9.303 43.003 30.956 1.00 7.95 115 LEU A O 1
ATOM 829 N N . LEU A 1 113 ? -7.821 43.023 29.271 1.00 7.82 116 LEU A N 1
ATOM 830 C CA . LEU A 1 113 ? -8.416 41.840 28.647 1.00 10.34 116 LEU A CA 1
ATOM 831 C C . LEU A 1 113 ? -8.390 40.623 29.573 1.00 8.72 116 LEU A C 1
ATOM 832 O O . LEU A 1 113 ? -9.397 39.933 29.727 1.00 12.78 116 LEU A O 1
ATOM 837 N N . PHE A 1 114 ? -7.243 40.369 30.197 1.00 5.33 117 PHE A N 1
ATOM 838 C CA . PHE A 1 114 ? -7.118 39.239 31.093 1.00 5.29 117 PHE A CA 1
ATOM 839 C C . PHE A 1 114 ? -8.076 39.400 32.262 1.00 6.24 117 PHE A C 1
ATOM 840 O O . PHE A 1 114 ? -8.644 38.431 32.735 1.00 9.89 117 PHE A O 1
ATOM 848 N N . HIS A 1 115 ? -8.249 40.632 32.723 1.00 9.09 118 HIS A N 1
ATOM 849 C CA . HIS A 1 115 ? -9.159 40.891 33.827 1.00 6.64 118 HIS A CA 1
ATOM 850 C C . HIS A 1 115 ? -10.598 40.565 33.407 1.00 7.26 118 HIS A C 1
ATOM 851 O O . HIS A 1 115 ? -11.352 39.925 34.143 1.00 8.28 118 HIS A O 1
ATOM 858 N N . LEU A 1 116 ? -10.974 40.995 32.211 1.00 6.79 119 LEU A N 1
ATOM 859 C CA . LEU A 1 116 ? -12.305 40.684 31.695 1.00 6.73 119 LEU A CA 1
ATOM 860 C C . LEU A 1 116 ? -12.480 39.184 31.548 1.00 8.29 119 LEU A C 1
ATOM 861 O O . LEU A 1 116 ? -13.539 38.634 31.882 1.00 10.25 119 LEU A O 1
ATOM 866 N N . PHE A 1 117 ? -11.434 38.515 31.071 1.00 6.29 120 PHE A N 1
ATOM 867 C CA . PHE A 1 117 ? -11.488 37.070 30.917 1.00 7.81 120 PHE A CA 1
ATOM 868 C C . PHE A 1 117 ? -11.758 36.365 32.258 1.00 11.76 120 PHE A C 1
ATOM 869 O O . PHE A 1 117 ? -12.459 35.345 32.297 1.00 9.40 120 PHE A O 1
ATOM 877 N N . SER A 1 118 ? -11.186 36.887 33.344 1.00 9.51 121 SER A N 1
ATOM 878 C CA . SER A 1 118 ? -11.347 36.269 34.664 1.00 9.16 121 SER A CA 1
ATOM 879 C C . SER A 1 118 ? -12.794 36.389 35.144 1.00 14.51 121 SER A C 1
ATOM 880 O O . SER A 1 118 ? -13.207 35.718 36.096 1.00 12.68 121 SER A O 1
ATOM 883 N N . GLN A 1 119 ? -13.560 37.241 34.475 1.00 10.10 122 GLN A N 1
ATOM 884 C CA . GLN A 1 119 ? -14.962 37.456 34.828 1.00 14.38 122 GLN A CA 1
ATOM 885 C C . GLN A 1 119 ? -15.897 37.189 33.653 1.00 10.39 122 GLN A C 1
ATOM 886 O O . GLN A 1 119 ? -16.976 37.787 33.557 1.00 8.90 122 GLN A O 1
ATOM 892 N N . ILE A 1 120 ? -15.494 36.274 32.777 1.00 9.61 123 ILE A N 1
ATOM 893 C CA . ILE A 1 120 ? -16.078 36.210 31.443 1.00 12.35 123 ILE A CA 1
ATOM 894 C C . ILE A 1 120 ? -17.541 35.771 31.407 1.00 14.35 123 ILE A C 1
ATOM 895 O O . ILE A 1 120 ? -18.257 36.056 30.443 1.00 10.84 123 ILE A O 1
ATOM 900 N N . HIS A 1 121 ? -17.984 35.090 32.457 1.00 6.94 124 HIS A N 1
ATOM 901 C CA . HIS A 1 121 ? -19.397 34.746 32.596 1.00 9.35 124 HIS A CA 1
ATOM 902 C C . HIS A 1 121 ? -20.287 36.008 32.642 1.00 10.79 124 HIS A C 1
ATOM 903 O O . HIS A 1 121 ? -21.495 35.920 32.415 1.00 12.66 124 HIS A O 1
ATOM 910 N N . CYS A 1 122 ? -19.699 37.170 32.939 1.00 11.78 125 CYS A N 1
ATOM 911 C CA . CYS A 1 122 ? -20.444 38.441 33.010 1.00 12.84 125 CYS A CA 1
ATOM 912 C C . CYS A 1 122 ? -20.622 39.106 31.652 1.00 13.37 125 CYS A C 1
ATOM 913 O O . CYS A 1 122 ? -21.292 40.130 31.552 1.00 10.80 125 CYS A O 1
ATOM 916 N N . ILE A 1 123 ? -20.006 38.539 30.618 1.00 14.82 126 ILE A N 1
ATOM 917 C CA . ILE A 1 123 ? -19.782 39.270 29.370 1.00 8.27 126 ILE A CA 1
ATOM 918 C C . ILE A 1 123 ? -20.366 38.563 28.146 1.00 5.74 126 ILE A C 1
ATOM 919 O O . ILE A 1 123 ? -20.053 37.406 27.873 1.00 9.32 126 ILE A O 1
ATOM 924 N N . GLU A 1 124 ? -21.222 39.267 27.417 1.00 6.90 127 GLU A N 1
ATOM 925 C CA . GLU A 1 124 ? -21.789 38.733 26.179 1.00 8.40 127 GLU A CA 1
ATOM 926 C C . GLU A 1 124 ? -20.771 38.793 25.042 1.00 8.58 127 GLU A C 1
ATOM 927 O O . GLU A 1 124 ? -20.535 37.801 24.351 1.00 9.41 127 GLU A O 1
ATOM 933 N N . ASP A 1 125 ? -20.190 39.972 24.854 1.00 8.26 128 ASP A N 1
ATOM 934 C CA . ASP A 1 125 ? -19.142 40.189 23.862 1.00 7.48 128 ASP A CA 1
ATOM 935 C C . ASP A 1 125 ? -18.376 41.475 24.139 1.00 8.16 128 ASP A C 1
ATOM 936 O O . ASP A 1 125 ? -18.734 42.244 25.042 1.00 5.97 128 ASP A O 1
ATOM 949 N N . HIS A 1 127 ? -16.241 44.776 22.028 1.00 4.86 130 HIS A N 1
ATOM 950 C CA . HIS A 1 127 ? -15.707 45.510 20.882 1.00 5.64 130 HIS A CA 1
ATOM 951 C C . HIS A 1 127 ? -14.780 46.611 21.389 1.00 7.85 130 HIS A C 1
ATOM 952 O O . HIS A 1 127 ? -15.224 47.512 22.102 1.00 6.08 130 HIS A O 1
ATOM 959 N N . PHE A 1 128 ? -13.500 46.544 21.018 1.00 7.75 131 PHE A N 1
ATOM 960 C CA . PHE A 1 128 ? -12.517 47.527 21.475 1.00 6.25 131 PHE A CA 1
ATOM 961 C C . PHE A 1 128 ? -11.750 48.188 20.347 1.00 9.79 131 PHE A C 1
ATOM 962 O O . PHE A 1 128 ? -11.394 47.542 19.361 1.00 9.27 131 PHE A O 1
ATOM 978 N N . LEU A 1 130 ? -8.140 49.273 19.750 1.00 6.17 133 LEU A N 1
ATOM 979 C CA . LEU A 1 130 ? -6.809 49.042 20.290 1.00 7.29 133 LEU A CA 1
ATOM 980 C C . LEU A 1 130 ? -5.778 49.470 19.257 1.00 9.63 133 LEU A C 1
ATOM 981 O O . LEU A 1 130 ? -6.128 49.766 18.110 1.00 6.12 133 LEU A O 1
ATOM 986 N N . GLN A 1 131 ? -4.512 49.514 19.668 1.00 7.61 134 GLN A N 1
ATOM 987 C CA . GLN A 1 131 ? -3.427 49.731 18.719 1.00 12.37 134 GLN A CA 1
ATOM 988 C C . GLN A 1 131 ? -3.419 48.529 17.783 1.00 11.23 134 GLN A C 1
ATOM 989 O O . GLN A 1 131 ? -3.660 47.400 18.220 1.00 8.25 134 GLN A O 1
ATOM 995 N N . LYS A 1 132 ? -3.197 48.770 16.494 1.00 7.40 135 LYS A N 1
ATOM 996 C CA . LYS A 1 132 ? -3.346 47.701 15.506 1.00 13.12 135 LYS A CA 1
ATOM 997 C C . LYS A 1 132 ? -2.469 46.499 15.844 1.00 11.74 135 LYS A C 1
ATOM 998 O O . LYS A 1 132 ? -2.850 45.349 15.618 1.00 13.59 135 LYS A O 1
ATOM 1004 N N . GLU A 1 133 ? -1.294 46.765 16.398 1.00 10.00 136 GLU A N 1
ATOM 1005 C CA . GLU A 1 133 ? -0.376 45.684 16.736 1.00 10.94 136 GLU A CA 1
ATOM 1006 C C . GLU A 1 133 ? -1.000 44.727 17.747 1.00 8.55 136 GLU A C 1
ATOM 1007 O O . GLU A 1 133 ? -0.828 43.510 17.664 1.00 7.23 136 GLU A O 1
ATOM 1013 N N . VAL A 1 134 ? -1.729 45.273 18.709 1.00 7.76 137 VAL A N 1
ATOM 1014 C CA . VAL A 1 134 ? -2.362 44.424 19.708 1.00 5.91 137 VAL A CA 1
ATOM 1015 C C . VAL A 1 134 ? -3.397 43.518 19.053 1.00 6.09 137 VAL A C 1
ATOM 1016 O O . VAL A 1 134 ? -3.512 42.338 19.394 1.00 10.01 137 VAL A O 1
ATOM 1020 N N . VAL A 1 135 ? -4.169 44.082 18.128 1.00 7.41 138 VAL A N 1
ATOM 1021 C CA . VAL A 1 135 ? -5.181 43.317 17.408 1.00 5.04 138 VAL A CA 1
ATOM 1022 C C . VAL A 1 135 ? -4.554 42.171 16.604 1.00 6.48 138 VAL A C 1
ATOM 1023 O O . VAL A 1 135 ? -5.053 41.046 16.604 1.00 6.04 138 VAL A O 1
ATOM 1027 N N . ARG A 1 136 ? -3.443 42.462 15.942 1.00 6.31 139 ARG A N 1
ATOM 1028 C CA . ARG A 1 136 ? -2.693 41.447 15.207 1.00 9.68 139 ARG A CA 1
ATOM 1029 C C . ARG A 1 136 ? -2.242 40.317 16.138 1.00 9.01 139 ARG A C 1
ATOM 1030 O O . ARG A 1 136 ? -2.304 39.140 15.779 1.00 8.51 139 ARG A O 1
ATOM 1038 N N . ARG A 1 137 ? -1.773 40.676 17.330 1.00 4.45 140 ARG A N 1
ATOM 1039 C CA . ARG A 1 137 ? -1.335 39.671 18.286 1.00 5.77 140 ARG A CA 1
ATOM 1040 C C . ARG A 1 137 ? -2.520 38.845 18.796 1.00 10.53 140 ARG A C 1
ATOM 1041 O O . ARG A 1 137 ? -2.436 37.621 18.908 1.00 10.74 140 ARG A O 1
ATOM 1049 N N . ILE A 1 138 ? -3.640 39.499 19.076 1.00 7.09 141 ILE A N 1
ATOM 1050 C CA . ILE A 1 138 ? -4.804 38.755 19.551 1.00 7.59 141 ILE A CA 1
ATOM 1051 C C . ILE A 1 138 ? -5.253 37.706 18.522 1.00 7.53 141 ILE A C 1
ATOM 1052 O O . ILE A 1 138 ? -5.619 36.586 18.874 1.00 9.03 141 ILE A O 1
ATOM 1057 N N . THR A 1 139 ? -5.223 38.080 17.249 1.00 6.59 142 THR A N 1
ATOM 1058 C CA . THR A 1 139 ? -5.787 37.243 16.196 1.00 5.71 142 THR A CA 1
ATOM 1059 C C . THR A 1 139 ? -4.718 36.470 15.438 1.00 8.97 142 THR A C 1
ATOM 1060 O O . THR A 1 139 ? -4.964 35.972 14.341 1.00 11.14 142 THR A O 1
ATOM 1064 N N . ALA A 1 140 ? -3.531 36.374 16.019 1.00 6.83 143 ALA A N 1
ATOM 1065 C CA . ALA A 1 140 ? -2.391 35.791 15.320 1.00 6.48 143 ALA A CA 1
ATOM 1066 C C . ALA A 1 140 ? -2.602 34.326 14.976 1.00 9.91 143 ALA A C 1
ATOM 1067 O O . ALA A 1 140 ? -3.220 33.575 15.735 1.00 7.76 143 ALA A O 1
ATOM 1069 N N . GLU A 1 141 ? -2.062 33.919 13.834 1.00 8.17 144 GLU A N 1
ATOM 1070 C CA . GLU A 1 141 ? -2.072 32.514 13.450 1.00 8.14 144 GLU A CA 1
ATOM 1071 C C . GLU A 1 141 ? -1.009 31.780 14.250 1.00 10.79 144 GLU A C 1
ATOM 1072 O O . GLU A 1 141 ? 0.066 32.327 14.543 1.00 8.53 144 GLU A O 1
ATOM 1078 N N . VAL A 1 142 ? -1.305 30.541 14.606 1.00 11.12 145 VAL A N 1
ATOM 1079 C CA . VAL A 1 142 ? -0.318 29.700 15.254 1.00 10.99 145 VAL A CA 1
ATOM 1080 C C . VAL A 1 142 ? 0.976 29.741 14.450 1.00 14.48 145 VAL A C 1
ATOM 1081 O O . VAL A 1 142 ? 0.946 29.648 13.223 1.00 11.96 145 VAL A O 1
ATOM 1085 N N . GLY A 1 143 ? 2.100 29.924 15.145 1.00 11.33 146 GLY A N 1
ATOM 1086 C CA . GLY A 1 143 ? 3.410 29.885 14.523 1.00 11.99 146 GLY A CA 1
ATOM 1087 C C . GLY A 1 143 ? 3.979 31.237 14.123 1.00 15.08 146 GLY A C 1
ATOM 1088 O O . GLY A 1 143 ? 5.183 31.379 13.934 1.00 13.56 146 GLY A O 1
ATOM 1089 N N . SER A 1 144 ? 3.126 32.244 14.001 1.00 12.14 147 SER A N 1
ATOM 1090 C CA . SER A 1 144 ? 3.610 33.542 13.554 1.00 20.45 147 SER A CA 1
ATOM 1091 C C . SER A 1 144 ? 4.372 34.282 14.652 1.00 15.42 147 SER A C 1
ATOM 1092 O O . SER A 1 144 ? 4.269 33.960 15.836 1.00 14.10 147 SER A O 1
ATOM 1095 N N . HIS A 1 145 ? 5.135 35.284 14.241 1.00 12.03 148 HIS A N 1
ATOM 1096 C CA . HIS A 1 145 ? 5.857 36.123 15.184 1.00 19.29 148 HIS A CA 1
ATOM 1097 C C . HIS A 1 145 ? 4.907 36.893 16.111 1.00 13.54 148 HIS A C 1
ATOM 1098 O O . HIS A 1 145 ? 5.318 37.327 17.182 1.00 14.66 148 HIS A O 1
ATOM 1105 N N . ASP A 1 146 ? 3.644 37.063 15.709 1.00 7.24 149 ASP A N 1
ATOM 1106 C CA . ASP A 1 146 ? 2.661 37.766 16.550 1.00 9.55 149 ASP A CA 1
ATOM 1107 C C . ASP A 1 146 ? 1.955 36.821 17.530 1.00 8.17 149 ASP A C 1
ATOM 1108 O O . ASP A 1 146 ? 1.233 37.265 18.425 1.00 10.27 149 ASP A O 1
ATOM 1113 N N . TYR A 1 147 ? 2.127 35.522 17.329 1.00 5.24 150 TYR A N 1
ATOM 1114 C CA . TYR A 1 147 ? 1.449 34.527 18.147 1.00 8.38 150 TYR A CA 1
ATOM 1115 C C . TYR A 1 147 ? 2.216 34.295 19.453 1.00 8.70 150 TYR A C 1
ATOM 1116 O O . TYR A 1 147 ? 3.368 33.870 19.438 1.00 8.18 150 TYR A O 1
ATOM 1125 N N . GLY A 1 148 ? 1.578 34.602 20.578 1.00 12.03 151 GLY A N 1
ATOM 1126 C CA . GLY A 1 148 ? 2.230 34.510 21.872 1.00 10.22 151 GLY A CA 1
ATOM 1127 C C . GLY A 1 148 ? 1.232 34.315 22.997 1.00 7.98 151 GLY A C 1
ATOM 1128 O O . GLY A 1 148 ? 0.118 33.840 22.768 1.00 10.66 151 GLY A O 1
ATOM 1129 N N . ARG A 1 149 ? 1.632 34.688 24.212 1.00 9.65 152 ARG A N 1
ATOM 1130 C CA . ARG A 1 149 ? 0.788 34.510 25.396 1.00 12.78 152 ARG A CA 1
ATOM 1131 C C . ARG A 1 149 ? -0.578 35.187 25.275 1.00 10.94 152 ARG A C 1
ATOM 1132 O O . ARG A 1 149 ? -1.606 34.621 25.681 1.00 9.88 152 ARG A O 1
ATOM 1140 N N . LEU A 1 150 ? -0.593 36.397 24.721 1.00 4.95 153 LEU A N 1
ATOM 1141 C CA . LEU A 1 150 ? -1.857 37.111 24.518 1.00 5.79 153 LEU A CA 1
ATOM 1142 C C . LEU A 1 150 ? -2.762 36.354 23.537 1.00 6.74 153 LEU A C 1
ATOM 1143 O O . LEU A 1 150 ? -3.947 36.126 23.800 1.00 7.04 153 LEU A O 1
ATOM 1148 N N . SER A 1 151 ? -2.182 35.958 22.412 1.00 8.09 154 SER A N 1
ATOM 1149 C CA . SER A 1 151 ? -2.890 35.197 21.402 1.00 7.01 154 SER A CA 1
ATOM 1150 C C . SER A 1 151 ? -3.513 33.969 22.026 1.00 10.45 154 SER A C 1
ATOM 1151 O O . SER A 1 151 ? -4.698 33.685 21.823 1.00 7.00 154 SER A O 1
ATOM 1154 N N . VAL A 1 152 ? -2.701 33.219 22.761 1.00 7.42 155 VAL A N 1
ATOM 1155 C CA . VAL A 1 152 ? -3.148 31.933 23.263 1.00 6.61 155 VAL A CA 1
ATOM 1156 C C . VAL A 1 152 ? -4.291 32.092 24.266 1.00 9.97 155 VAL A C 1
ATOM 1157 O O . VAL A 1 152 ? -5.296 31.380 24.174 1.00 3.51 155 VAL A O 1
ATOM 1169 N N . ALA A 1 154 ? -6.342 34.771 24.743 1.00 4.44 157 ALA A N 1
ATOM 1170 C CA . ALA A 1 154 ? -7.504 35.388 24.113 1.00 7.73 157 ALA A CA 1
ATOM 1171 C C . ALA A 1 154 ? -8.263 34.399 23.232 1.00 7.94 157 ALA A C 1
ATOM 1172 O O . ALA A 1 154 ? -9.505 34.419 23.169 1.00 4.60 157 ALA A O 1
ATOM 1174 N N . GLN A 1 155 ? -7.523 33.527 22.558 1.00 8.97 158 GLN A N 1
ATOM 1175 C CA . GLN A 1 155 ? -8.142 32.573 21.647 1.00 12.46 158 GLN A CA 1
ATOM 1176 C C . GLN A 1 155 ? -8.656 31.363 22.404 1.00 11.70 158 GLN A C 1
ATOM 1177 O O . GLN A 1 155 ? -9.516 30.633 21.906 1.00 8.16 158 GLN A O 1
ATOM 1183 N N . TYR A 1 156 ? -8.145 31.144 23.613 1.00 8.17 159 TYR A N 1
ATOM 1184 C CA . TYR A 1 156 ? -8.792 30.150 24.468 1.00 9.25 159 TYR A CA 1
ATOM 1185 C C . TYR A 1 156 ? -10.160 30.647 24.941 1.00 7.27 159 TYR A C 1
ATOM 1186 O O . TYR A 1 156 ? -11.146 29.901 24.903 1.00 6.42 159 TYR A O 1
ATOM 1195 N N . PHE A 1 157 ? -10.220 31.898 25.395 1.00 5.19 160 PHE A N 1
ATOM 1196 C CA . PHE A 1 157 ? -11.468 32.448 25.940 1.00 7.31 160 PHE A CA 1
ATOM 1197 C C . PHE A 1 157 ? -12.492 32.863 24.879 1.00 7.96 160 PHE A C 1
ATOM 1198 O O . PHE A 1 157 ? -13.702 32.700 25.071 1.00 9.33 160 PHE A O 1
ATOM 1206 N N . CYS A 1 158 ? -12.002 33.392 23.761 1.00 4.83 161 CYS A N 1
ATOM 1207 C CA . CYS A 1 158 ? -12.865 34.019 22.775 1.00 6.06 161 CYS A CA 1
ATOM 1208 C C . CYS A 1 158 ? -12.567 33.627 21.334 1.00 9.50 161 CYS A C 1
ATOM 1209 O O . CYS A 1 158 ? -11.462 33.196 21.006 1.00 10.38 161 CYS A O 1
ATOM 1212 N N . ASP A 1 159 ? -13.578 33.795 20.487 1.00 7.29 162 ASP A N 1
ATOM 1213 C CA . ASP A 1 159 ? -13.391 33.871 19.045 1.00 9.77 162 ASP A CA 1
ATOM 1214 C C . ASP A 1 159 ? -13.204 35.338 18.709 1.00 10.11 162 ASP A C 1
ATOM 1215 O O . ASP A 1 159 ? -14.063 36.173 19.025 1.00 6.71 162 ASP A O 1
ATOM 1220 N N . ASN A 1 160 ? -12.078 35.652 18.074 1.00 8.47 163 ASN A N 1
ATOM 1221 C CA . ASN A 1 160 ? -11.655 37.037 17.903 1.00 10.83 163 ASN A CA 1
ATOM 1222 C C . ASN A 1 160 ? -11.559 37.409 16.443 1.00 11.56 163 ASN A C 1
ATOM 1223 O O . ASN A 1 160 ? -11.048 36.627 15.635 1.00 13.26 163 ASN A O 1
ATOM 1228 N N . THR A 1 161 ? -12.026 38.613 16.123 1.00 7.12 164 THR A N 1
ATOM 1229 C CA . THR A 1 161 ? -12.108 39.081 14.747 1.00 10.40 164 THR A CA 1
ATOM 1230 C C . THR A 1 161 ? -11.635 40.526 14.577 1.00 11.30 164 THR A C 1
ATOM 1231 O O . THR A 1 161 ? -12.183 41.447 15.192 1.00 8.63 164 THR A O 1
ATOM 1235 N N . TYR A 1 162 ? -10.614 40.720 13.744 1.00 8.66 165 TYR A N 1
ATOM 1236 C CA . TYR A 1 162 ? -10.195 42.063 13.358 1.00 7.36 165 TYR A CA 1
ATOM 1237 C C . TYR A 1 162 ? -11.267 42.584 12.432 1.00 7.94 165 TYR A C 1
ATOM 1238 O O . TYR A 1 162 ? -11.667 41.883 11.508 1.00 7.99 165 TYR A O 1
ATOM 1247 N N . LEU A 1 163 ? -11.760 43.792 12.690 1.00 6.44 166 LEU A N 1
ATOM 1248 C CA . LEU A 1 163 ? -12.869 44.325 11.907 1.00 8.37 166 LEU A CA 1
ATOM 1249 C C . LEU A 1 163 ? -12.418 45.364 10.880 1.00 9.48 166 LEU A C 1
ATOM 1250 O O . LEU A 1 163 ? -12.779 45.274 9.714 1.00 9.22 166 LEU A O 1
ATOM 1255 N N . PHE A 1 164 ? -11.638 46.342 11.323 1.00 8.59 167 PHE A N 1
ATOM 1256 C CA . PHE A 1 164 ? -11.104 47.361 10.432 1.00 5.60 167 PHE A CA 1
ATOM 1257 C C . PHE A 1 164 ? -10.027 48.220 11.080 1.00 12.88 167 PHE A C 1
ATOM 1258 O O . PHE A 1 164 ? -9.917 48.298 12.306 1.00 9.63 167 PHE A O 1
ATOM 1266 N N . THR A 1 165 ? -9.212 48.837 10.232 1.00 9.50 168 THR A N 1
ATOM 1267 C CA . THR A 1 165 ? -8.131 49.705 10.672 1.00 7.51 168 THR A CA 1
ATOM 1268 C C . THR A 1 165 ? -8.603 51.152 10.763 1.00 10.53 168 THR A C 1
ATOM 1269 O O . THR A 1 165 ? -9.500 51.585 10.022 1.00 7.08 168 THR A O 1
ATOM 1273 N N . VAL A 1 166 ? -8.006 51.895 11.687 1.00 9.78 169 VAL A N 1
ATOM 1274 C CA . VAL A 1 166 ? -8.342 53.300 11.878 1.00 9.40 169 VAL A CA 1
ATOM 1275 C C . VAL A 1 166 ? -7.061 54.134 11.866 1.00 11.59 169 VAL A C 1
ATOM 1276 O O . VAL A 1 166 ? -6.120 53.850 12.611 1.00 10.53 169 VAL A O 1
ATOM 1280 N N . SER A 1 167 ? -7.031 55.155 11.010 1.00 8.93 170 SER A N 1
ATOM 1281 C CA . SER A 1 167 ? -5.864 56.019 10.849 1.00 9.67 170 SER A CA 1
ATOM 1282 C C . SER A 1 167 ? -5.688 56.968 12.009 1.00 8.11 170 SER A C 1
ATOM 1283 O O . SER A 1 167 ? -6.663 57.324 12.677 1.00 8.82 170 SER A O 1
ATOM 1286 N N . PRO A 1 168 ? -4.444 57.423 12.232 1.00 7.69 171 PRO A N 1
ATOM 1287 C CA . PRO A 1 168 ? -4.218 58.340 13.352 1.00 6.01 171 PRO A CA 1
ATOM 1288 C C . PRO A 1 168 ? -5.053 59.605 13.226 1.00 9.96 171 PRO A C 1
ATOM 1289 O O . PRO A 1 168 ? -5.362 60.206 14.257 1.00 8.37 171 PRO A O 1
ATOM 1293 N N . GLN A 1 169 ? -5.417 59.995 12.002 1.00 7.78 172 GLN A N 1
ATOM 1294 C CA . GLN A 1 169 ? -6.120 61.256 11.796 1.00 8.27 172 GLN A CA 1
ATOM 1295 C C . GLN A 1 169 ? -7.543 61.255 12.355 1.00 6.52 172 GLN A C 1
ATOM 1296 O O . GLN A 1 169 ? -8.193 62.290 12.399 1.00 8.82 172 GLN A O 1
ATOM 1302 N N . ALA A 1 170 ? -8.020 60.092 12.769 1.00 7.67 173 ALA A N 1
ATOM 1303 C CA . ALA A 1 170 ? -9.354 59.973 13.350 1.00 10.80 173 ALA A CA 1
ATOM 1304 C C . ALA A 1 170 ? -9.429 60.466 14.799 1.00 7.86 173 ALA A C 1
ATOM 1305 O O . ALA A 1 170 ? -10.521 60.664 15.330 1.00 10.06 173 ALA A O 1
ATOM 1307 N N . PHE A 1 171 ? -8.270 60.644 15.429 1.00 10.37 174 PHE A N 1
ATOM 1308 C CA . PHE A 1 171 ? -8.182 60.933 16.862 1.00 10.02 174 PHE A CA 1
ATOM 1309 C C . PHE A 1 171 ? -7.621 62.321 17.157 1.00 12.36 174 PHE A C 1
ATOM 1310 O O . PHE A 1 171 ? -6.842 62.865 16.378 1.00 9.70 174 PHE A O 1
ATOM 1318 N N . THR A 1 172 ? -7.989 62.854 18.321 1.00 8.72 175 THR A N 1
ATOM 1319 C CA . THR A 1 172 ? -7.421 64.084 18.859 1.00 6.80 175 THR A CA 1
ATOM 1320 C C . THR A 1 172 ? -6.876 63.822 20.263 1.00 12.16 175 THR A C 1
ATOM 1321 O O . THR A 1 172 ? -7.626 63.427 21.155 1.00 13.33 175 THR A O 1
ATOM 1325 N N . PRO A 1 173 ? -5.559 63.985 20.454 1.00 14.97 176 PRO A N 1
ATOM 1326 C CA . PRO A 1 173 ? -4.586 64.208 19.384 1.00 13.23 176 PRO A CA 1
ATOM 1327 C C . PRO A 1 173 ? -4.320 62.860 18.722 1.00 10.68 176 PRO A C 1
ATOM 1328 O O . PRO A 1 173 ? -4.744 61.830 19.252 1.00 11.33 176 PRO A O 1
ATOM 1332 N N . PRO A 1 174 ? -3.633 62.862 17.573 1.00 12.37 177 PRO A N 1
ATOM 1333 C CA . PRO A 1 174 ? -3.393 61.621 16.826 1.00 7.12 177 PRO A CA 1
ATOM 1334 C C . PRO A 1 174 ? -2.357 60.728 17.496 1.00 11.04 177 PRO A C 1
ATOM 1335 O O . PRO A 1 174 ? -1.369 61.239 18.022 1.00 13.64 177 PRO A O 1
ATOM 1339 N N . PRO A 1 175 ? -2.591 59.404 17.503 1.00 11.62 178 PRO A N 1
ATOM 1340 C CA . PRO A 1 175 ? -1.535 58.476 17.926 1.00 11.45 178 PRO A CA 1
ATOM 1341 C C . PRO A 1 175 ? -0.435 58.396 16.866 1.00 13.69 178 PRO A C 1
ATOM 1342 O O . PRO A 1 175 ? -0.565 58.993 15.793 1.00 12.74 178 PRO A O 1
ATOM 1346 N N . ARG A 1 176 ? 0.634 57.665 17.165 1.00 14.79 179 ARG A N 1
ATOM 1347 C CA . ARG A 1 176 ? 1.768 57.574 16.256 1.00 13.57 179 ARG A CA 1
ATOM 1348 C C . ARG A 1 176 ? 1.601 56.411 15.293 1.00 15.83 179 ARG A C 1
ATOM 1349 O O . ARG A 1 176 ? 2.304 56.327 14.286 1.00 16.07 179 ARG A O 1
ATOM 1357 N N . VAL A 1 177 ? 0.656 55.527 15.603 1.00 12.74 180 VAL A N 1
ATOM 1358 C CA . VAL A 1 177 ? 0.494 54.268 14.878 1.00 7.41 180 VAL A CA 1
ATOM 1359 C C . VAL A 1 177 ? -0.956 53.989 14.488 1.00 10.56 180 VAL A C 1
ATOM 1360 O O . VAL A 1 177 ? -1.884 54.669 14.940 1.00 10.50 180 VAL A O 1
ATOM 1364 N N . GLU A 1 178 ? -1.148 52.974 13.650 1.00 9.91 181 GLU A N 1
ATOM 1365 C CA . GLU A 1 178 ? -2.487 52.587 13.247 1.00 10.95 181 GLU A CA 1
ATOM 1366 C C . GLU A 1 178 ? -3.219 51.956 14.427 1.00 10.40 181 GLU A C 1
ATOM 1367 O O . GLU A 1 178 ? -2.599 51.370 15.318 1.00 9.92 181 GLU A O 1
ATOM 1373 N N . SER A 1 179 ? -4.537 52.116 14.434 1.00 9.68 182 SER A N 1
ATOM 1374 C CA . SER A 1 179 ? -5.397 51.502 15.430 1.00 11.51 182 SER A CA 1
ATOM 1375 C C . SER A 1 179 ? -6.329 50.555 14.693 1.00 13.16 182 SER A C 1
ATOM 1376 O O . SER A 1 179 ? -6.354 50.536 13.459 1.00 7.75 182 SER A O 1
ATOM 1379 N N . ALA A 1 180 ? -7.102 49.770 15.437 1.00 7.84 183 ALA A N 1
ATOM 1380 C CA . ALA A 1 180 ? -8.051 48.872 14.802 1.00 10.25 183 ALA A CA 1
ATOM 1381 C C . ALA A 1 180 ? -9.156 48.498 15.764 1.00 8.54 183 ALA A C 1
ATOM 1382 O O . ALA A 1 180 ? -8.968 48.492 16.982 1.00 5.81 183 ALA A O 1
ATOM 1384 N N . ILE A 1 181 ? -10.307 48.163 15.207 1.00 7.66 184 ILE A N 1
ATOM 1385 C CA . ILE A 1 181 ? -11.404 47.619 15.991 1.00 8.78 184 ILE A CA 1
ATOM 1386 C C . ILE A 1 181 ? -11.355 46.102 15.976 1.00 9.72 184 ILE A C 1
ATOM 1387 O O . ILE A 1 181 ? -11.189 45.481 14.917 1.00 7.02 184 ILE A O 1
ATOM 1392 N N . ILE A 1 182 ? -11.497 45.506 17.158 1.00 5.18 185 ILE A N 1
ATOM 1393 C CA . ILE A 1 182 ? -11.550 44.065 17.284 1.00 6.74 185 ILE A CA 1
ATOM 1394 C C . ILE A 1 182 ? -12.812 43.635 18.021 1.00 9.10 185 ILE A C 1
ATOM 1395 O O . ILE A 1 182 ? -13.296 44.331 18.917 1.00 7.78 185 ILE A O 1
ATOM 1400 N N . ARG A 1 183 ? -13.352 42.501 17.596 1.00 5.09 186 ARG A N 1
ATOM 1401 C CA . ARG A 1 183 ? -14.487 41.858 18.247 1.00 8.42 186 ARG A CA 1
ATOM 1402 C C . ARG A 1 183 ? -14.003 40.604 18.978 1.00 7.57 186 ARG A C 1
ATOM 1403 O O . ARG A 1 183 ? -13.252 39.803 18.421 1.00 10.52 186 ARG A O 1
ATOM 1411 N N . LEU A 1 184 ? -14.394 40.448 20.237 1.00 6.85 187 LEU A N 1
ATOM 1412 C CA . LEU A 1 184 ? -14.078 39.219 20.965 1.00 7.81 187 LEU A CA 1
ATOM 1413 C C . LEU A 1 184 ? -15.375 38.637 21.495 1.00 6.95 187 LEU A C 1
ATOM 1414 O O . LEU A 1 184 ? -16.138 39.337 22.157 1.00 8.42 187 LEU A O 1
ATOM 1419 N N . ILE A 1 185 ? -15.630 37.366 21.184 1.00 6.05 188 ILE A N 1
ATOM 1420 C CA . ILE A 1 185 ? -16.849 36.693 21.621 1.00 4.87 188 ILE A CA 1
ATOM 1421 C C . ILE A 1 185 ? -16.493 35.468 22.438 1.00 6.13 188 ILE A C 1
ATOM 1422 O O . ILE A 1 185 ? -15.924 34.510 21.908 1.00 11.50 188 ILE A O 1
ATOM 1427 N N . PRO A 1 186 ? -16.843 35.477 23.728 1.00 7.48 189 PRO A N 1
ATOM 1428 C CA . PRO A 1 186 ? -16.584 34.317 24.579 1.00 7.06 189 PRO A CA 1
ATOM 1429 C C . PRO A 1 186 ? -17.057 33.034 23.918 1.00 7.17 189 PRO A C 1
ATOM 1430 O O . PRO A 1 186 ? -18.159 32.991 23.380 1.00 7.42 189 PRO A O 1
ATOM 1434 N N . ARG A 1 187 ? -16.220 32.006 23.963 1.00 3.22 190 ARG A N 1
ATOM 1435 C CA . ARG A 1 187 ? -16.544 30.728 23.348 1.00 11.89 190 ARG A CA 1
ATOM 1436 C C . ARG A 1 187 ? -17.393 29.881 24.285 1.00 14.94 190 ARG A C 1
ATOM 1437 O O . ARG A 1 187 ? -17.295 30.000 25.507 1.00 16.49 190 ARG A O 1
ATOM 1445 N N . HIS A 1 188 ? -18.219 29.023 23.700 1.00 13.87 191 HIS A N 1
ATOM 1446 C CA . HIS A 1 188 ? -18.944 27.995 24.442 1.00 16.76 191 HIS A CA 1
ATOM 1447 C C . HIS A 1 188 ? -18.852 26.701 23.640 1.00 19.09 191 HIS A C 1
ATOM 1448 O O . HIS A 1 188 ? -18.461 26.717 22.476 1.00 23.80 191 HIS A O 1
ATOM 1455 N N . ASN A 1 189 ? -19.213 25.584 24.261 1.00 24.66 192 ASN A N 1
ATOM 1456 C CA . ASN A 1 189 ? -19.447 24.334 23.531 1.00 24.48 192 ASN A CA 1
ATOM 1457 C C . ASN A 1 189 ? -18.197 23.621 22.994 1.00 29.49 192 ASN A C 1
ATOM 1458 O O . ASN A 1 189 ? -18.312 22.683 22.204 1.00 35.38 192 ASN A O 1
ATOM 1463 N N . PHE A 1 190 ? -17.014 24.051 23.416 1.00 19.19 193 PHE A N 1
ATOM 1464 C CA . PHE A 1 190 ? -15.776 23.464 22.906 1.00 16.73 193 PHE A CA 1
ATOM 1465 C C . PHE A 1 190 ? -15.164 22.403 23.832 1.00 15.70 193 PHE A C 1
ATOM 1466 O O . PHE A 1 190 ? -15.415 22.392 25.035 1.00 11.52 193 PHE A O 1
ATOM 1474 N N . THR A 1 191 ? -14.341 21.529 23.254 1.00 16.93 194 THR A N 1
ATOM 1475 C CA . THR A 1 191 ? -13.634 20.490 23.990 1.00 15.85 194 THR A CA 1
ATOM 1476 C C . THR A 1 191 ? -12.268 20.300 23.334 1.00 19.98 194 THR A C 1
ATOM 1477 O O . THR A 1 191 ? -12.164 20.355 22.108 1.00 19.63 194 THR A O 1
ATOM 1481 N N . PRO A 1 192 ? -11.211 20.077 24.139 1.00 17.44 195 PRO A N 1
ATOM 1482 C CA . PRO A 1 192 ? -11.215 19.952 25.600 1.00 15.29 195 PRO A CA 1
ATOM 1483 C C . PRO A 1 192 ? -11.267 21.302 26.323 1.00 14.02 195 PRO A C 1
ATOM 1484 O O . PRO A 1 192 ? -10.883 22.338 25.780 1.00 10.57 195 PRO A O 1
ATOM 1488 N N . VAL A 1 193 ? -11.751 21.278 27.556 1.00 11.03 196 VAL A N 1
ATOM 1489 C CA . VAL A 1 193 ? -11.803 22.471 28.380 1.00 9.45 196 VAL A CA 1
ATOM 1490 C C . VAL A 1 193 ? -10.600 22.430 29.301 1.00 6.35 196 VAL A C 1
ATOM 1491 O O . VAL A 1 193 ? -10.188 21.355 29.717 1.00 9.58 196 VAL A O 1
ATOM 1495 N N . ALA A 1 194 ? -10.021 23.581 29.621 1.00 10.25 197 ALA A N 1
ATOM 1496 C CA . ALA A 1 194 ? -8.991 23.597 30.660 1.00 10.61 197 ALA A CA 1
ATOM 1497 C C . ALA A 1 194 ? -9.683 23.492 32.010 1.00 13.34 197 ALA A C 1
ATOM 1498 O O . ALA A 1 194 ? -10.460 24.370 32.388 1.00 15.40 197 ALA A O 1
ATOM 1500 N N . LYS A 1 195 ? -9.403 22.409 32.725 1.00 12.35 198 LYS A N 1
ATOM 1501 C CA . LYS A 1 195 ? -10.047 22.136 34.004 1.00 20.23 198 LYS A CA 1
ATOM 1502 C C . LYS A 1 195 ? -9.657 23.162 35.067 1.00 16.94 198 LYS A C 1
ATOM 1503 O O . LYS A 1 195 ? -10.420 23.421 35.995 1.00 15.61 198 LYS A O 1
ATOM 1509 N N . ASN A 1 196 ? -8.475 23.752 34.928 1.00 13.69 199 ASN A N 1
ATOM 1510 C CA . ASN A 1 196 ? -8.002 24.740 35.896 1.00 14.10 199 ASN A CA 1
ATOM 1511 C C . ASN A 1 196 ? -7.443 25.949 35.166 1.00 13.19 199 ASN A C 1
ATOM 1512 O O . ASN A 1 196 ? -6.411 25.855 34.515 1.00 12.94 199 ASN A O 1
ATOM 1517 N N . LEU A 1 197 ? -8.111 27.087 35.274 1.00 11.66 200 LEU A N 1
ATOM 1518 C CA . LEU A 1 197 ? -7.729 28.239 34.459 1.00 12.15 200 LEU A CA 1
ATOM 1519 C C . LEU A 1 197 ? -6.434 28.891 34.937 1.00 12.88 200 LEU A C 1
ATOM 1520 O O . LEU A 1 197 ? -5.689 29.462 34.143 1.00 16.19 200 LEU A O 1
ATOM 1525 N N . ASP A 1 198 ? -6.155 28.793 36.231 1.00 14.39 201 ASP A N 1
ATOM 1526 C CA . ASP A 1 198 ? -4.887 29.289 36.747 1.00 15.17 201 ASP A CA 1
ATOM 1527 C C . ASP A 1 198 ? -3.720 28.443 36.255 1.00 16.59 201 ASP A C 1
ATOM 1528 O O . ASP A 1 198 ? -2.647 28.966 35.942 1.00 14.92 201 ASP A O 1
ATOM 1533 N N . GLN A 1 199 ? -3.926 27.130 36.187 1.00 11.61 202 GLN A N 1
ATOM 1534 C CA . GLN A 1 199 ? -2.888 26.254 35.685 1.00 10.27 202 GLN A CA 1
ATOM 1535 C C . GLN A 1 199 ? -2.606 26.599 34.230 1.00 6.17 202 GLN A C 1
ATOM 1536 O O . GLN A 1 199 ? -1.456 26.577 33.794 1.00 7.95 202 GLN A O 1
ATOM 1542 N N . LEU A 1 200 ? -3.661 26.897 33.472 1.00 7.94 203 LEU A N 1
ATOM 1543 C CA . LEU A 1 200 ? -3.496 27.220 32.054 1.00 8.91 203 LEU A CA 1
ATOM 1544 C C . LEU A 1 200 ? -2.713 28.512 31.907 1.00 11.99 203 LEU A C 1
ATOM 1545 O O . LEU A 1 200 ? -1.778 28.589 31.114 1.00 8.06 203 LEU A O 1
ATOM 1550 N N . SER A 1 201 ? -3.105 29.532 32.667 1.00 9.22 204 SER A N 1
ATOM 1551 C CA . SER A 1 201 ? -2.402 30.815 32.615 1.00 11.04 204 SER A CA 1
ATOM 1552 C C . SER A 1 201 ? -0.925 30.642 32.953 1.00 7.97 204 SER A C 1
ATOM 1553 O O . SER A 1 201 ? -0.062 31.239 32.313 1.00 8.33 204 SER A O 1
ATOM 1556 N N . HIS A 1 202 ? -0.635 29.806 33.946 1.00 6.69 205 HIS A N 1
ATOM 1557 C CA . HIS A 1 202 ? 0.754 29.582 34.352 1.00 11.12 205 HIS A CA 1
ATOM 1558 C C . HIS A 1 202 ? 1.564 28.867 33.265 1.00 10.09 205 HIS A C 1
ATOM 1559 O O . HIS A 1 202 ? 2.684 29.267 32.932 1.00 8.59 205 HIS A O 1
ATOM 1566 N N . VAL A 1 203 ? 0.996 27.797 32.723 1.00 9.75 206 VAL A N 1
ATOM 1567 C CA . VAL A 1 203 ? 1.638 27.070 31.642 1.00 10.12 206 VAL A CA 1
ATOM 1568 C C . VAL A 1 203 ? 1.993 27.989 30.481 1.00 9.22 206 VAL A C 1
ATOM 1569 O O . VAL A 1 203 ? 3.106 27.939 29.957 1.00 9.85 206 VAL A O 1
ATOM 1573 N N . VAL A 1 204 ? 1.037 28.819 30.076 1.00 8.40 207 VAL A N 1
ATOM 1574 C CA . VAL A 1 204 ? 1.216 29.676 28.911 1.00 8.48 207 VAL A CA 1
ATOM 1575 C C . VAL A 1 204 ? 2.209 30.808 29.194 1.00 7.39 207 VAL A C 1
ATOM 1576 O O . VAL A 1 204 ? 3.043 31.153 28.340 1.00 6.84 207 VAL A O 1
ATOM 1580 N N . LYS A 1 205 ? 2.128 31.378 30.391 1.00 7.15 208 LYS A N 1
ATOM 1581 C CA . LYS A 1 205 ? 3.064 32.426 30.783 1.00 9.75 208 LYS A CA 1
ATOM 1582 C C . LYS A 1 205 ? 4.482 31.866 30.781 1.00 10.88 208 LYS A C 1
ATOM 1583 O O . LYS A 1 205 ? 5.409 32.498 30.274 1.00 9.95 208 LYS A O 1
ATOM 1589 N N . GLU A 1 206 ? 4.647 30.671 31.340 1.00 9.40 209 GLU A N 1
ATOM 1590 C CA . GLU A 1 206 ? 5.959 30.048 31.411 1.00 10.00 209 GLU A CA 1
ATOM 1591 C C . GLU A 1 206 ? 6.472 29.716 30.017 1.00 15.06 209 GLU A C 1
ATOM 1592 O O . GLU A 1 206 ? 7.631 29.975 29.692 1.00 12.71 209 GLU A O 1
ATOM 1598 N N . ALA A 1 207 ? 5.602 29.151 29.192 1.00 7.97 210 ALA A N 1
ATOM 1599 C CA . ALA A 1 207 ? 6.000 28.753 27.851 1.00 9.35 210 ALA A CA 1
ATOM 1600 C C . ALA A 1 207 ? 6.560 29.923 27.067 1.00 11.08 210 ALA A C 1
ATOM 1601 O O . ALA A 1 207 ? 7.568 29.785 26.384 1.00 8.86 210 ALA A O 1
ATOM 1603 N N . PHE A 1 208 ? 5.916 31.082 27.170 1.00 5.06 211 PHE A N 1
ATOM 1604 C CA . PHE A 1 208 ? 6.318 32.223 26.357 1.00 9.73 211 PHE A CA 1
ATOM 1605 C C . PHE A 1 208 ? 7.290 33.188 27.052 1.00 12.76 211 PHE A C 1
ATOM 1606 O O . PHE A 1 208 ? 7.656 34.228 26.494 1.00 14.14 211 PHE A O 1
ATOM 1614 N N . SER A 1 209 ? 7.725 32.825 28.256 1.00 8.03 212 SER A N 1
ATOM 1615 C CA . SER A 1 209 ? 8.690 33.640 28.994 1.00 11.34 212 SER A CA 1
ATOM 1616 C C . SER A 1 209 ? 9.961 33.852 28.190 1.00 14.31 212 SER A C 1
ATOM 1617 O O . SER A 1 209 ? 10.466 34.973 28.087 1.00 12.76 212 SER A O 1
ATOM 1620 N N . TYR A 1 210 ? 10.469 32.762 27.621 1.00 9.23 213 TYR A N 1
ATOM 1621 C CA . TYR A 1 210 ? 11.628 32.813 26.746 1.00 11.14 213 TYR A CA 1
ATOM 1622 C C . TYR A 1 210 ? 11.228 32.209 25.418 1.00 9.18 213 TYR A C 1
ATOM 1623 O O . TYR A 1 210 ? 11.260 30.988 25.244 1.00 11.07 213 TYR A O 1
ATOM 1632 N N . ARG A 1 211 ? 10.857 33.078 24.491 1.00 7.73 214 ARG A N 1
ATOM 1633 C CA . ARG A 1 211 ? 10.275 32.675 23.221 1.00 15.03 214 ARG A CA 1
ATOM 1634 C C . ARG A 1 211 ? 11.142 31.709 22.413 1.00 17.09 214 ARG A C 1
ATOM 1635 O O . ARG A 1 211 ? 10.619 30.887 21.660 1.00 14.21 214 ARG A O 1
ATOM 1643 N N . ARG A 1 212 ? 12.460 31.806 22.558 1.00 12.84 215 ARG A N 1
ATOM 1644 C CA . ARG A 1 212 ? 13.352 30.977 21.751 1.00 14.93 215 ARG A CA 1
ATOM 1645 C C . ARG A 1 212 ? 13.673 29.609 22.353 1.00 12.73 215 ARG A C 1
ATOM 1646 O O . ARG A 1 212 ? 14.379 28.809 21.740 1.00 10.31 215 ARG A O 1
ATOM 1654 N N . LYS A 1 213 ? 13.171 29.325 23.549 1.00 8.45 216 LYS A N 1
ATOM 1655 C CA . LYS A 1 213 ? 13.355 27.983 24.093 1.00 9.44 216 LYS A CA 1
ATOM 1656 C C . LYS A 1 213 ? 12.456 26.999 23.353 1.00 13.70 216 LYS A C 1
ATOM 1657 O O . LYS A 1 213 ? 11.417 27.388 22.809 1.00 12.06 216 LYS A O 1
ATOM 1663 N N . THR A 1 214 ? 12.863 25.734 23.301 1.00 14.03 217 THR A N 1
ATOM 1664 C CA . THR A 1 214 ? 11.934 24.694 22.881 1.00 15.25 217 THR A CA 1
ATOM 1665 C C . THR A 1 214 ? 10.905 24.617 23.998 1.00 10.28 217 THR A C 1
ATOM 1666 O O . THR A 1 214 ? 11.203 24.960 25.135 1.00 8.71 217 THR A O 1
ATOM 1670 N N . VAL A 1 215 ? 9.691 24.188 23.684 1.00 9.51 218 VAL A N 1
ATOM 1671 C CA . VAL A 1 215 ? 8.673 24.089 24.726 1.00 12.09 218 VAL A CA 1
ATOM 1672 C C . VAL A 1 215 ? 9.093 23.073 25.787 1.00 8.12 218 VAL A C 1
ATOM 1673 O O . VAL A 1 215 ? 8.761 23.219 26.962 1.00 12.98 218 VAL A O 1
ATOM 1677 N N . GLY A 1 216 ? 9.835 22.048 25.370 1.00 8.33 219 GLY A N 1
ATOM 1678 C CA . GLY A 1 216 ? 10.328 21.046 26.294 1.00 13.79 219 GLY A CA 1
ATOM 1679 C C . GLY A 1 216 ? 11.253 21.665 27.326 1.00 17.37 219 GLY A C 1
ATOM 1680 O O . GLY A 1 216 ? 11.200 21.332 28.516 1.00 12.98 219 GLY A O 1
ATOM 1681 N N . ASN A 1 217 ? 12.115 22.565 26.867 1.00 13.60 220 ASN A N 1
ATOM 1682 C CA . ASN A 1 217 ? 13.002 23.273 27.774 1.00 13.72 220 ASN A CA 1
ATOM 1683 C C . ASN A 1 217 ? 12.229 24.305 28.589 1.00 9.88 220 ASN A C 1
ATOM 1684 O O . ASN A 1 217 ? 12.424 24.416 29.800 1.00 11.29 220 ASN A O 1
ATOM 1689 N N . ALA A 1 218 ? 11.351 25.050 27.921 1.00 10.24 221 ALA A N 1
ATOM 1690 C CA . ALA A 1 218 ? 10.569 26.075 28.603 1.00 11.90 221 ALA A CA 1
ATOM 1691 C C . ALA A 1 218 ? 9.785 25.471 29.766 1.00 14.30 221 ALA A C 1
ATOM 1692 O O . ALA A 1 218 ? 9.688 26.066 30.836 1.00 13.07 221 ALA A O 1
ATOM 1694 N N . LEU A 1 219 ? 9.234 24.279 29.556 1.00 10.86 222 LEU A N 1
ATOM 1695 C CA . LEU A 1 219 ? 8.332 23.681 30.543 1.00 11.82 222 LEU A CA 1
ATOM 1696 C C . LEU A 1 219 ? 8.968 22.521 31.314 1.00 12.45 222 LEU A C 1
ATOM 1697 O O . LEU A 1 219 ? 8.269 21.708 31.935 1.00 13.33 222 LEU A O 1
ATOM 1702 N N . LYS A 1 220 ? 10.294 22.466 31.300 1.00 10.98 223 LYS A N 1
ATOM 1703 C CA . LYS A 1 220 ? 11.022 21.357 31.903 1.00 11.47 223 LYS A CA 1
ATOM 1704 C C . LYS A 1 220 ? 10.700 21.190 33.389 1.00 15.94 223 LYS A C 1
ATOM 1705 O O . LYS A 1 220 ? 10.831 20.092 33.935 1.00 15.52 223 LYS A O 1
ATOM 1711 N N . LYS A 1 221 ? 10.268 22.263 34.047 1.00 14.49 224 LYS A N 1
ATOM 1712 C CA . LYS A 1 221 ? 9.899 22.164 35.458 1.00 17.50 224 LYS A CA 1
ATOM 1713 C C . LYS A 1 221 ? 8.479 21.631 35.660 1.00 20.58 224 LYS A C 1
ATOM 1714 O O . LYS A 1 221 ? 8.061 21.382 36.787 1.00 25.81 224 LYS A O 1
ATOM 1720 N N . LEU A 1 222 ? 7.745 21.455 34.566 1.00 20.15 225 LEU A N 1
ATOM 1721 C CA . LEU A 1 222 ? 6.323 21.117 34.638 1.00 19.44 225 LEU A CA 1
ATOM 1722 C C . LEU A 1 222 ? 6.029 19.789 33.950 1.00 22.27 225 LEU A C 1
ATOM 1723 O O . LEU A 1 222 ? 5.212 18.996 34.416 1.00 19.51 225 LEU A O 1
ATOM 1728 N N . ILE A 1 223 ? 6.700 19.556 32.833 1.00 17.49 226 ILE A N 1
ATOM 1729 C CA . ILE A 1 223 ? 6.479 18.355 32.054 1.00 15.29 226 ILE A CA 1
ATOM 1730 C C . ILE A 1 223 ? 7.803 17.636 31.856 1.00 14.78 226 ILE A C 1
ATOM 1731 O O . ILE A 1 223 ? 8.762 18.226 31.347 1.00 9.25 226 ILE A O 1
ATOM 1736 N N . ASN A 1 224 ? 7.872 16.372 32.268 1.00 15.81 227 ASN A N 1
ATOM 1737 C CA . ASN A 1 224 ? 9.077 15.589 32.013 1.00 17.73 227 ASN A CA 1
ATOM 1738 C C . ASN A 1 224 ? 9.026 14.885 30.660 1.00 17.91 227 ASN A C 1
ATOM 1739 O O . ASN A 1 224 ? 7.962 14.747 30.065 1.00 15.02 227 ASN A O 1
ATOM 1744 N N . PRO A 1 225 ? 10.192 14.467 30.160 1.00 16.57 228 PRO A N 1
ATOM 1745 C CA . PRO A 1 225 ? 10.307 13.957 28.790 1.00 18.12 228 PRO A CA 1
ATOM 1746 C C . PRO A 1 225 ? 9.317 12.839 28.458 1.00 16.75 228 PRO A C 1
ATOM 1747 O O . PRO A 1 225 ? 8.834 12.777 27.327 1.00 15.77 228 PRO A O 1
ATOM 1751 N N . SER A 1 226 ? 9.020 11.974 29.422 1.00 19.85 229 SER A N 1
ATOM 1752 C CA . SER A 1 226 ? 8.132 10.839 29.175 1.00 23.24 229 SER A CA 1
ATOM 1753 C C . SER A 1 226 ? 6.675 11.256 28.946 1.00 19.05 229 SER A C 1
ATOM 1754 O O . SER A 1 226 ? 5.857 10.456 28.487 1.00 18.50 229 SER A O 1
ATOM 1757 N N . GLN A 1 227 ? 6.342 12.506 29.257 1.00 15.58 230 GLN A N 1
ATOM 1758 C CA . GLN A 1 227 ? 4.952 12.942 29.156 1.00 14.44 230 GLN A CA 1
ATOM 1759 C C . GLN A 1 227 ? 4.604 13.560 27.803 1.00 12.15 230 GLN A C 1
ATOM 1760 O O . GLN A 1 227 ? 3.433 13.635 27.432 1.00 10.55 230 GLN A O 1
ATOM 1766 N N . TRP A 1 228 ? 5.608 14.019 27.066 1.00 11.53 231 TRP A N 1
ATOM 1767 C CA . TRP A 1 228 ? 5.323 14.710 25.809 1.00 11.78 231 TRP A CA 1
ATOM 1768 C C . TRP A 1 228 ? 4.589 13.820 24.802 1.00 8.33 231 TRP A C 1
ATOM 1769 O O . TRP A 1 228 ? 3.680 14.282 24.124 1.00 11.60 231 TRP A O 1
ATOM 1780 N N . PRO A 1 229 ? 4.973 12.539 24.713 1.00 9.74 232 PRO A N 1
ATOM 1781 C CA . PRO A 1 229 ? 4.254 11.645 23.793 1.00 15.86 232 PRO A CA 1
ATOM 1782 C C . PRO A 1 229 ? 2.794 11.4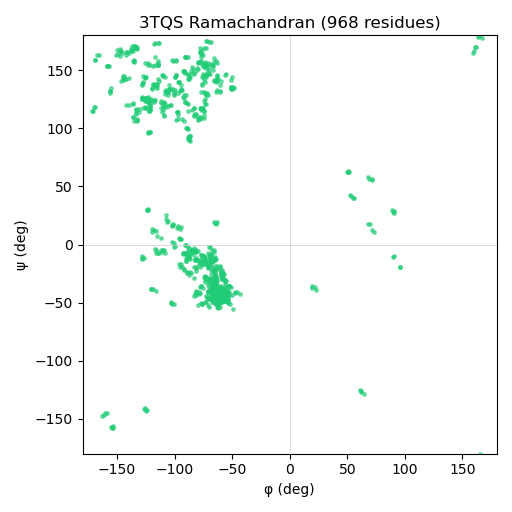25 24.205 1.00 13.75 232 PRO A C 1
ATOM 1783 O O . PRO A 1 229 ? 1.943 11.177 23.347 1.00 11.66 232 PRO A O 1
ATOM 1787 N N . LEU A 1 230 ? 2.509 11.509 25.502 1.00 14.44 233 LEU A N 1
ATOM 1788 C CA . LEU A 1 230 ? 1.138 11.355 25.986 1.00 12.31 233 LEU A CA 1
ATOM 1789 C C . LEU A 1 230 ? 0.254 12.495 25.490 1.00 11.73 233 LEU A C 1
ATOM 1790 O O . LEU A 1 230 ? -0.948 12.313 25.281 1.00 9.81 233 LEU A O 1
ATOM 1795 N N . LEU A 1 231 ? 0.865 13.663 25.299 1.00 10.68 234 LEU A N 1
ATOM 1796 C CA . LEU A 1 231 ? 0.172 14.862 24.831 1.00 10.60 234 LEU A CA 1
ATOM 1797 C C . LEU A 1 231 ? 0.174 14.942 23.307 1.00 7.36 234 LEU A C 1
ATOM 1798 O O . LEU A 1 231 ? -0.448 15.826 22.726 1.00 9.74 234 LEU A O 1
ATOM 1803 N N . GLU A 1 232 ? 0.890 14.022 22.671 1.00 9.42 235 GLU A N 1
ATOM 1804 C CA . GLU A 1 232 ? 1.084 14.068 21.225 1.00 11.63 235 GLU A CA 1
ATOM 1805 C C . GLU A 1 232 ? 1.621 15.435 20.798 1.00 11.20 235 GLU A C 1
ATOM 1806 O O . GLU A 1 232 ? 1.190 16.007 19.796 1.00 12.10 235 GLU A O 1
ATOM 1812 N N . ILE A 1 233 ? 2.563 15.951 21.584 1.00 9.45 236 ILE A N 1
ATOM 1813 C CA . ILE A 1 233 ? 3.226 17.214 21.279 1.00 11.14 236 ILE A CA 1
ATOM 1814 C C . ILE A 1 233 ? 4.715 16.975 21.120 1.00 9.43 236 ILE A C 1
ATOM 1815 O O . ILE A 1 233 ? 5.327 16.255 21.915 1.00 10.89 236 ILE A O 1
ATOM 1820 N N . ASN A 1 234 ? 5.286 17.564 20.074 1.00 8.82 237 ASN A N 1
ATOM 1821 C CA . ASN A 1 234 ? 6.725 17.516 19.826 1.00 12.12 237 ASN A CA 1
ATOM 1822 C C . ASN A 1 234 ? 7.455 18.532 20.709 1.00 9.40 237 ASN A C 1
ATOM 1823 O O . ASN A 1 234 ? 7.335 19.730 20.487 1.00 6.79 237 ASN A O 1
ATOM 1828 N N . PRO A 1 235 ? 8.211 18.061 21.716 1.00 10.72 238 PRO A N 1
ATOM 1829 C CA . PRO A 1 235 ? 8.834 19.018 22.638 1.00 14.53 238 PRO A CA 1
ATOM 1830 C C . PRO A 1 235 ? 9.977 19.821 22.012 1.00 17.17 238 PRO A C 1
ATOM 1831 O O . PRO A 1 235 ? 10.482 20.742 22.658 1.00 14.66 238 PRO A O 1
ATOM 1835 N N . GLN A 1 236 ? 10.384 19.483 20.788 1.00 14.98 239 GLN A N 1
ATOM 1836 C CA . GLN A 1 236 ? 11.467 20.222 20.126 1.00 14.70 239 GLN A CA 1
ATOM 1837 C C . GLN A 1 236 ? 10.964 21.501 19.458 1.00 13.41 239 GLN A C 1
ATOM 1838 O O . GLN A 1 236 ? 11.757 22.339 19.030 1.00 13.84 239 GLN A O 1
ATOM 1844 N N . LEU A 1 237 ? 9.646 21.645 19.370 1.00 10.59 240 LEU A N 1
ATOM 1845 C CA . LEU A 1 237 ? 9.043 22.861 18.830 1.00 11.67 240 LEU A CA 1
ATOM 1846 C C . LEU A 1 237 ? 9.123 24.002 19.836 1.00 12.82 240 LEU A C 1
ATOM 1847 O O . LEU A 1 237 ? 9.066 23.782 21.049 1.00 11.07 240 LEU A O 1
ATOM 1852 N N . ARG A 1 238 ? 9.264 25.221 19.327 1.00 12.32 241 ARG A N 1
ATOM 1853 C CA . ARG A 1 238 ? 9.162 26.403 20.169 1.00 13.53 241 ARG A CA 1
ATOM 1854 C C . ARG A 1 238 ? 7.696 26.604 20.494 1.00 10.03 241 ARG A C 1
ATOM 1855 O O . ARG A 1 238 ? 6.831 26.167 19.736 1.00 9.37 241 ARG A O 1
ATOM 1863 N N . PRO A 1 239 ? 7.408 27.256 21.628 1.00 12.15 242 PRO A N 1
ATOM 1864 C CA . PRO A 1 239 ? 6.018 27.368 22.076 1.00 10.43 242 PRO A CA 1
ATOM 1865 C C . PRO A 1 239 ? 5.137 28.032 21.036 1.00 7.75 242 PRO A C 1
ATOM 1866 O O . PRO A 1 239 ? 3.962 27.692 20.970 1.00 10.51 242 PRO A O 1
ATOM 1870 N N . GLN A 1 240 ? 5.683 28.928 20.213 1.00 9.19 243 GLN A N 1
ATOM 1871 C CA . GLN A 1 240 ? 4.842 29.632 19.237 1.00 7.48 243 GLN A CA 1
ATOM 1872 C C . GLN A 1 240 ? 4.260 28.690 18.184 1.00 7.21 243 GLN A C 1
ATOM 1873 O O . GLN A 1 240 ? 3.369 29.080 17.430 1.00 5.64 243 GLN A O 1
ATOM 1879 N N . GLU A 1 241 ? 4.771 27.461 18.134 1.00 10.31 244 GLU A N 1
ATOM 1880 C CA . GLU A 1 241 ? 4.313 26.459 17.167 1.00 7.64 244 GLU A CA 1
ATOM 1881 C C . GLU A 1 241 ? 3.186 25.586 17.729 1.00 10.00 244 GLU A C 1
ATOM 1882 O O . GLU A 1 241 ? 2.592 24.787 17.005 1.00 8.60 244 GLU A O 1
ATOM 1888 N N . LEU A 1 242 ? 2.892 25.731 19.016 1.00 6.59 245 LEU A N 1
ATOM 1889 C CA . LEU A 1 242 ? 1.799 24.965 19.621 1.00 4.57 245 LEU A CA 1
ATOM 1890 C C . LEU A 1 242 ? 0.435 25.636 19.476 1.00 6.64 245 LEU A C 1
ATOM 1891 O O . LEU A 1 242 ? 0.321 26.858 19.531 1.00 7.46 245 LEU A O 1
ATOM 1896 N N . THR A 1 243 ? -0.595 24.813 19.289 1.00 7.31 246 THR A N 1
ATOM 1897 C CA . THR A 1 243 ? -1.965 25.284 19.189 1.00 4.26 246 THR A CA 1
ATOM 1898 C C . THR A 1 243 ? -2.522 25.602 20.570 1.00 4.13 246 THR A C 1
ATOM 1899 O O . THR A 1 243 ? -1.957 25.201 21.586 1.00 4.20 246 THR A O 1
ATOM 1903 N N . VAL A 1 244 ? -3.643 26.312 20.597 1.00 4.11 247 VAL A N 1
ATOM 1904 C CA . VAL A 1 244 ? -4.335 26.583 21.856 1.00 11.96 247 VAL A CA 1
ATOM 1905 C C . VAL A 1 244 ? -4.692 25.273 22.581 1.00 13.69 247 VAL A C 1
ATOM 1906 O O . VAL A 1 244 ? -4.475 25.141 23.790 1.00 8.37 247 VAL A O 1
ATOM 1910 N N . GLU A 1 245 ? -5.211 24.288 21.853 1.00 10.34 248 GLU A N 1
ATOM 1911 C CA . GLU A 1 245 ? -5.522 23.024 22.517 1.00 10.80 248 GLU A CA 1
ATOM 1912 C C . GLU A 1 245 ? -4.301 22.272 22.995 1.00 6.27 248 GLU A C 1
ATOM 1913 O O . GLU A 1 245 ? -4.379 21.543 23.976 1.00 10.08 248 GLU A O 1
ATOM 1919 N N . ASP A 1 246 ? -3.176 22.424 22.308 1.00 5.10 249 ASP A N 1
ATOM 1920 C CA . ASP A 1 246 ? -1.933 21.883 22.847 1.00 4.18 249 ASP A CA 1
ATOM 1921 C C . ASP A 1 246 ? -1.712 22.409 24.264 1.00 7.19 249 ASP A C 1
ATOM 1922 O O . ASP A 1 246 ? -1.380 21.654 25.179 1.00 8.36 249 ASP A O 1
ATOM 1927 N N . PHE A 1 247 ? -1.875 23.717 24.438 1.00 6.19 250 PHE A N 1
ATOM 1928 C CA . PHE A 1 247 ? -1.654 24.321 25.748 1.00 9.05 250 PHE A CA 1
ATOM 1929 C C . PHE A 1 247 ? -2.702 23.868 26.757 1.00 6.23 250 PHE A C 1
ATOM 1930 O O . PHE A 1 247 ? -2.410 23.688 27.934 1.00 8.13 250 PHE A O 1
ATOM 1938 N N . VAL A 1 248 ? -3.920 23.662 26.285 1.00 8.97 251 VAL A N 1
ATOM 1939 C CA . VAL A 1 248 ? -4.971 23.139 27.148 1.00 9.67 251 VAL A CA 1
ATOM 1940 C C . VAL A 1 248 ? -4.608 21.713 27.573 1.00 10.66 251 VAL A C 1
ATOM 1941 O O . VAL A 1 248 ? -4.777 21.326 28.740 1.00 10.81 251 VAL A O 1
ATOM 1945 N N . LYS A 1 249 ? -4.088 20.927 26.637 1.00 4.31 252 LYS A N 1
ATOM 1946 C CA . LYS A 1 249 ? -3.684 19.568 26.974 1.00 4.42 252 LYS A CA 1
ATOM 1947 C C . LYS A 1 249 ? -2.563 19.546 28.011 1.00 10.88 252 LYS A C 1
ATOM 1948 O O . LYS A 1 249 ? -2.581 18.735 28.940 1.00 8.71 252 LYS A O 1
ATOM 1954 N N . ILE A 1 250 ? -1.591 20.439 27.853 1.00 8.18 253 ILE A N 1
ATOM 1955 C CA . ILE A 1 250 ? -0.505 20.561 28.819 1.00 9.85 253 ILE A CA 1
ATOM 1956 C C . ILE A 1 250 ? -1.064 20.880 30.194 1.00 7.07 253 ILE A C 1
ATOM 1957 O O . ILE A 1 250 ? -0.675 20.279 31.201 1.00 10.97 253 ILE A O 1
ATOM 1962 N N . SER A 1 251 ? -1.971 21.849 30.222 1.00 6.71 254 SER A N 1
ATOM 1963 C CA . SER A 1 251 ? -2.561 22.310 31.472 1.00 11.86 254 SER A CA 1
ATOM 1964 C C . SER A 1 251 ? -3.300 21.174 32.195 1.00 11.24 254 SER A C 1
ATOM 1965 O O . SER A 1 251 ? -3.163 20.987 33.410 1.00 7.65 254 SER A O 1
ATOM 1968 N N . ASN A 1 252 ? -4.060 20.398 31.436 1.00 7.68 255 ASN A N 1
ATOM 1969 C CA . ASN A 1 252 ? -4.879 19.335 32.024 1.00 11.78 255 ASN A CA 1
ATOM 1970 C C . ASN A 1 252 ? -4.086 18.154 32.608 1.00 11.43 255 ASN A C 1
ATOM 1971 O O . ASN A 1 252 ? -4.517 17.529 33.577 1.00 9.54 255 ASN A O 1
ATOM 1976 N N . ILE A 1 253 ? -2.918 17.861 32.050 1.00 9.68 256 ILE A N 1
ATOM 1977 C CA . ILE A 1 253 ? -2.145 16.729 32.557 1.00 11.52 256 ILE A CA 1
ATOM 1978 C C . ILE A 1 253 ? -1.503 17.053 33.904 1.00 13.27 256 ILE A C 1
ATOM 1979 O O . ILE A 1 253 ? -1.012 16.167 34.593 1.00 10.89 256 ILE A O 1
ATOM 1984 N N . LEU A 1 254 ? -1.543 18.329 34.282 1.00 13.52 257 LEU A N 1
ATOM 1985 C CA . LEU A 1 254 ? -0.922 18.801 35.519 1.00 18.87 257 LEU A CA 1
ATOM 1986 C C . LEU A 1 254 ? -1.885 18.888 36.706 1.00 21.22 257 LEU A C 1
ATOM 1987 O O . LEU A 1 254 ? -1.453 18.931 37.857 1.00 29.89 257 LEU A O 1
ATOM 1992 N N . ASN A 1 255 ? -3.184 18.919 36.426 1.00 18.08 258 ASN A N 1
ATOM 1993 C CA . ASN A 1 255 ? -4.176 19.189 37.463 1.00 22.41 258 ASN A CA 1
ATOM 1994 C C . ASN A 1 255 ? -4.364 18.024 38.432 1.00 24.24 258 ASN A C 1
ATOM 1995 O O . ASN A 1 255 ? -3.738 16.973 38.277 1.00 28.30 258 ASN A O 1
ATOM 2000 N N . GLN B 1 9 ? -3.112 49.478 54.473 1.00 26.18 12 GLN B N 1
ATOM 2001 C CA . GLN B 1 9 ? -1.817 49.947 54.015 1.00 25.37 12 GLN B CA 1
ATOM 2002 C C . GLN B 1 9 ? -1.493 49.479 52.606 1.00 19.75 12 GLN B C 1
ATOM 2003 O O . GLN B 1 9 ? -1.691 48.312 52.269 1.00 18.61 12 GLN B O 1
ATOM 2004 N N . HIS B 1 10 ? -0.995 50.390 51.780 1.00 12.97 13 HIS B N 1
ATOM 2005 C CA . HIS B 1 10 ? -0.611 50.048 50.417 1.00 12.14 13 HIS B CA 1
ATOM 2006 C C . HIS B 1 10 ? 0.903 50.121 50.272 1.00 13.87 13 HIS B C 1
ATOM 2007 O O . HIS B 1 10 ? 1.493 51.194 50.390 1.00 15.80 13 HIS B O 1
ATOM 2014 N N . PHE B 1 11 ? 1.524 48.971 50.031 1.00 8.84 14 PHE B N 1
ATOM 2015 C CA . PHE B 1 11 ? 2.979 48.883 49.900 1.00 8.32 14 PHE B CA 1
ATOM 2016 C C . PHE B 1 11 ? 3.385 49.046 48.445 1.00 10.80 14 PHE B C 1
ATOM 2017 O O . PHE B 1 11 ? 2.852 48.370 47.570 1.00 13.54 14 PHE B O 1
ATOM 2025 N N . LEU B 1 12 ? 4.326 49.947 48.189 1.00 7.84 15 LEU B N 1
ATOM 2026 C CA . LEU B 1 12 ? 4.816 50.178 46.837 1.00 13.14 15 LEU B CA 1
ATOM 2027 C C . LEU B 1 12 ? 5.773 49.047 46.454 1.00 14.56 15 LEU B C 1
ATOM 2028 O O . LEU B 1 12 ? 6.671 48.710 47.227 1.00 14.62 15 LEU B O 1
ATOM 2033 N N . HIS B 1 13 ? 5.580 48.456 45.276 1.00 8.29 16 HIS B N 1
ATOM 2034 C CA . HIS B 1 13 ? 6.420 47.335 44.843 1.00 9.73 16 HIS B CA 1
ATOM 2035 C C . HIS B 1 13 ? 7.027 47.530 43.446 1.00 12.93 16 HIS B C 1
ATOM 2036 O O . HIS B 1 13 ? 7.918 46.791 43.042 1.00 14.25 16 HIS B O 1
ATOM 2043 N N . ASP B 1 14 ? 6.545 48.522 42.709 1.00 12.14 17 ASP B N 1
ATOM 2044 C CA . ASP B 1 14 ? 7.029 48.771 41.353 1.00 11.31 17 ASP B CA 1
ATOM 2045 C C . ASP B 1 14 ? 8.402 49.434 41.347 1.00 13.27 17 ASP B C 1
ATOM 2046 O O . ASP B 1 14 ? 8.560 50.554 41.837 1.00 11.77 17 ASP B O 1
ATOM 2051 N N . SER B 1 15 ? 9.397 48.753 40.778 1.00 11.63 18 SER B N 1
ATOM 2052 C CA . SER B 1 15 ? 10.771 49.239 40.839 1.00 12.00 18 SER B CA 1
ATOM 2053 C C . SER B 1 15 ? 10.963 50.533 40.049 1.00 8.79 18 SER B C 1
ATOM 2054 O O . SER B 1 15 ? 11.784 51.369 40.417 1.00 10.23 18 SER B O 1
ATOM 2057 N N . PHE B 1 16 ? 10.211 50.705 38.967 1.00 9.81 19 PHE B N 1
ATOM 2058 C CA . PHE B 1 16 ? 10.337 51.928 38.169 1.00 8.18 19 PHE B CA 1
ATOM 2059 C C . PHE B 1 16 ? 9.852 53.152 38.944 1.00 6.67 19 PHE B C 1
ATOM 2060 O O . PHE B 1 16 ? 10.483 54.203 38.909 1.00 9.43 19 PHE B O 1
ATOM 2068 N N . VAL B 1 17 ? 8.707 53.009 39.606 1.00 6.52 20 VAL B N 1
ATOM 2069 C CA . VAL B 1 17 ? 8.169 54.069 40.450 1.00 8.37 20 VAL B CA 1
ATOM 2070 C C . VAL B 1 17 ? 9.160 54.364 41.565 1.00 8.68 20 VAL B C 1
ATOM 2071 O O . VAL B 1 17 ? 9.508 55.520 41.816 1.00 10.48 20 VAL B O 1
ATOM 2075 N N . LEU B 1 18 ? 9.629 53.307 42.222 1.00 7.27 21 LEU B N 1
ATOM 2076 C CA . LEU B 1 18 ? 10.570 53.467 43.321 1.00 9.78 21 LEU B CA 1
ATOM 2077 C C . LEU B 1 18 ? 11.801 54.259 42.893 1.00 10.07 21 LEU B C 1
ATOM 2078 O O . LEU B 1 18 ? 12.198 55.216 43.570 1.00 7.47 21 LEU B O 1
ATOM 2083 N N . GLN B 1 19 ? 12.399 53.882 41.765 1.00 4.06 22 GLN B N 1
ATOM 2084 C CA . GLN B 1 19 ? 13.589 54.587 41.299 1.00 6.77 22 GLN B CA 1
ATOM 2085 C C . GLN B 1 19 ? 13.242 56.020 40.903 1.00 6.65 22 GLN B C 1
ATOM 2086 O O . GLN B 1 19 ? 14.048 56.927 41.112 1.00 5.65 22 GLN B O 1
ATOM 2092 N N . LYS B 1 20 ? 12.053 56.215 40.331 1.00 6.47 23 LYS B N 1
ATOM 2093 C CA . LYS B 1 20 ? 11.578 57.565 39.991 1.00 11.39 23 LYS B CA 1
ATOM 2094 C C . LYS B 1 20 ? 11.513 58.481 41.215 1.00 9.33 23 LYS B C 1
ATOM 2095 O O . LYS B 1 20 ? 11.835 59.664 41.121 1.00 6.36 23 LYS B O 1
ATOM 2101 N N . ILE B 1 21 ? 11.080 57.930 42.346 1.00 9.68 24 ILE B N 1
ATOM 2102 C CA . ILE B 1 21 ? 11.030 58.671 43.617 1.00 10.25 24 ILE B CA 1
ATOM 2103 C C . ILE B 1 21 ? 12.432 59.053 44.111 1.00 12.01 24 ILE B C 1
ATOM 2104 O O . ILE B 1 21 ? 12.694 60.201 44.504 1.00 8.06 24 ILE B O 1
ATOM 2109 N N . VAL B 1 22 ? 13.341 58.086 44.073 1.00 8.09 25 VAL B N 1
ATOM 2110 C CA . VAL B 1 22 ? 14.731 58.328 44.415 1.00 7.78 25 VAL B CA 1
ATOM 2111 C C . VAL B 1 22 ? 15.317 59.456 43.575 1.00 9.54 25 VAL B C 1
ATOM 2112 O O . VAL B 1 22 ? 16.039 60.308 44.089 1.00 6.41 25 VAL B O 1
ATOM 2116 N N . SER B 1 23 ? 15.029 59.444 42.274 1.00 9.28 26 SER B N 1
ATOM 2117 C CA . SER B 1 23 ? 15.551 60.472 41.375 1.00 11.85 26 SER B CA 1
ATOM 2118 C C . SER B 1 23 ? 14.954 61.849 41.704 1.00 7.24 26 SER B C 1
ATOM 2119 O O . SER B 1 23 ? 15.638 62.865 41.616 1.00 9.38 26 SER B O 1
ATOM 2122 N N . ALA B 1 24 ? 13.685 61.881 42.086 1.00 6.46 27 ALA B N 1
ATOM 2123 C CA . ALA B 1 24 ? 13.061 63.154 42.444 1.00 9.21 27 ALA B CA 1
ATOM 2124 C C . ALA B 1 24 ? 13.703 63.722 43.704 1.00 11.92 27 ALA B C 1
ATOM 2125 O O . ALA B 1 24 ? 14.057 64.902 43.749 1.00 14.15 27 ALA B O 1
ATOM 2127 N N . ILE B 1 25 ? 13.857 62.875 44.723 1.00 8.75 28 ILE B N 1
ATOM 2128 C CA . ILE B 1 25 ? 14.483 63.282 45.978 1.00 8.50 28 ILE B CA 1
ATOM 2129 C C . ILE B 1 25 ? 15.942 63.692 45.777 1.00 12.46 28 ILE B C 1
ATOM 2130 O O . ILE B 1 25 ? 16.409 64.684 46.345 1.00 13.67 28 ILE B O 1
ATOM 2135 N N . HIS B 1 26 ? 16.651 62.917 44.958 1.00 8.71 29 HIS B N 1
ATOM 2136 C CA . HIS B 1 26 ? 18.091 63.059 44.781 1.00 7.04 29 HIS B CA 1
ATOM 2137 C C . HIS B 1 26 ? 18.822 63.084 46.123 1.00 11.55 29 HIS B C 1
ATOM 2138 O O . HIS B 1 26 ? 19.465 64.075 46.481 1.00 9.50 29 HIS B O 1
ATOM 2145 N N . PRO B 1 27 ? 18.729 61.981 46.874 1.00 10.93 30 PRO B N 1
ATOM 2146 C CA . PRO B 1 27 ? 19.368 61.961 48.189 1.00 6.30 30 PRO B CA 1
ATOM 2147 C C . PRO B 1 27 ? 20.889 62.033 48.045 1.00 11.79 30 PRO B C 1
ATOM 2148 O O . PRO B 1 27 ? 21.452 61.446 47.114 1.00 14.60 30 PRO B O 1
ATOM 2152 N N . GLN B 1 28 ? 21.538 62.766 48.945 1.00 8.45 31 GLN B N 1
ATOM 2153 C CA . GLN B 1 28 ? 22.992 62.867 48.968 1.00 8.59 31 GLN B CA 1
ATOM 2154 C C . GLN B 1 28 ? 23.491 62.424 50.327 1.00 9.62 31 GLN B C 1
ATOM 2155 O O . GLN B 1 28 ? 22.753 62.460 51.311 1.00 6.79 31 GLN B O 1
ATOM 2161 N N . LYS B 1 29 ? 24.743 61.982 50.380 1.00 7.12 32 LYS B N 1
ATOM 2162 C CA . LYS B 1 29 ? 25.314 61.517 51.634 1.00 13.47 32 LYS B CA 1
ATOM 2163 C C . LYS B 1 29 ? 25.499 62.653 52.640 1.00 16.04 32 LYS B C 1
ATOM 2164 O O . LYS B 1 29 ? 25.910 62.414 53.764 1.00 15.27 32 LYS B O 1
ATOM 2170 N N . THR B 1 30 ? 25.215 63.884 52.221 1.00 14.26 33 THR B N 1
ATOM 2171 C CA . THR B 1 30 ? 25.136 65.001 53.156 1.00 15.68 33 THR B CA 1
ATOM 2172 C C . THR B 1 30 ? 23.823 64.959 53.937 1.00 14.33 33 THR B C 1
ATOM 2173 O O . THR B 1 30 ? 23.686 65.598 54.979 1.00 12.14 33 THR B O 1
ATOM 2177 N N . ASP B 1 31 ? 22.854 64.203 53.433 1.00 9.12 34 ASP B N 1
ATOM 2178 C CA . ASP B 1 31 ? 21.480 64.321 53.912 1.00 8.30 34 ASP B CA 1
ATOM 2179 C C . ASP B 1 31 ? 21.117 63.399 55.072 1.00 9.57 34 ASP B C 1
ATOM 2180 O O . ASP B 1 31 ? 21.628 62.290 55.194 1.00 8.11 34 ASP B O 1
ATOM 2185 N N . THR B 1 32 ? 20.206 63.878 55.912 1.00 11.31 35 THR B N 1
ATOM 2186 C CA . THR B 1 32 ? 19.527 63.037 56.883 1.00 10.38 35 THR B CA 1
ATOM 2187 C C . THR B 1 32 ? 18.073 62.953 56.452 1.00 10.75 35 THR B C 1
ATOM 2188 O O . THR B 1 32 ? 17.417 63.980 56.275 1.00 12.69 35 THR B O 1
ATOM 2192 N N . LEU B 1 33 ? 17.577 61.736 56.246 1.00 8.88 36 LEU B N 1
ATOM 2193 C CA . LEU B 1 33 ? 16.196 61.542 55.815 1.00 6.68 36 LEU B CA 1
ATOM 2194 C C . LEU B 1 33 ? 15.330 60.930 56.901 1.00 9.55 36 LEU B C 1
ATOM 2195 O O . LEU B 1 33 ? 15.781 60.099 57.685 1.00 8.83 36 LEU B O 1
ATOM 2200 N N . VAL B 1 34 ? 14.068 61.336 56.933 1.00 10.34 37 VAL B N 1
ATOM 2201 C CA . VAL B 1 34 ? 13.101 60.707 57.808 1.00 6.60 37 VAL B CA 1
ATOM 2202 C C . VAL B 1 34 ? 11.967 60.192 56.938 1.00 5.09 37 VAL B C 1
ATOM 2203 O O . VAL B 1 34 ? 11.336 60.957 56.205 1.00 8.68 37 VAL B O 1
ATOM 2207 N N . GLU B 1 35 ? 11.729 58.883 56.995 1.00 5.51 38 GLU B N 1
ATOM 2208 C CA . GLU B 1 35 ? 10.719 58.258 56.153 1.00 7.16 38 GLU B CA 1
ATOM 2209 C C . GLU B 1 35 ? 9.529 57.838 56.989 1.00 8.70 38 GLU B C 1
ATOM 2210 O O . GLU B 1 35 ? 9.654 57.042 57.921 1.00 9.88 38 GLU B O 1
ATOM 2216 N N . ILE B 1 36 ? 8.374 58.384 56.640 1.00 6.90 39 ILE B N 1
ATOM 2217 C CA . ILE B 1 36 ? 7.132 58.048 57.305 1.00 6.68 39 ILE B CA 1
ATOM 2218 C C . ILE B 1 36 ? 6.369 57.059 56.433 1.00 10.25 39 ILE B C 1
ATOM 2219 O O . ILE B 1 36 ? 6.216 57.267 55.226 1.00 11.46 39 ILE B O 1
ATOM 2224 N N . GLY B 1 37 ? 5.903 55.976 57.042 1.00 11.90 40 GLY B N 1
ATOM 2225 C CA . GLY B 1 37 ? 5.213 54.922 56.309 1.00 10.58 40 GLY B CA 1
ATOM 2226 C C . GLY B 1 37 ? 6.144 54.166 55.372 1.00 6.74 40 GLY B C 1
ATOM 2227 O O . GLY B 1 37 ? 5.907 54.129 54.166 1.00 10.79 40 GLY B O 1
ATOM 2228 N N . PRO B 1 38 ? 7.213 53.565 55.923 1.00 5.17 41 PRO B N 1
ATOM 2229 C CA . PRO B 1 38 ? 8.220 52.850 55.129 1.00 5.88 41 PRO B CA 1
ATOM 2230 C C . PRO B 1 38 ? 7.704 51.508 54.569 1.00 9.50 41 PRO B C 1
ATOM 2231 O O . PRO B 1 38 ? 8.303 50.953 53.654 1.00 8.84 41 PRO B O 1
ATOM 2235 N N . GLY B 1 39 ? 6.604 51.002 55.116 1.00 10.88 42 GLY B N 1
ATOM 2236 C CA . GLY B 1 39 ? 6.066 49.722 54.697 1.00 12.79 42 GLY B CA 1
ATOM 2237 C C . GLY B 1 39 ? 7.065 48.607 54.956 1.00 12.86 42 GLY B C 1
ATOM 2238 O O . GLY B 1 39 ? 7.564 48.449 56.072 1.00 13.51 42 GLY B O 1
ATOM 2239 N N . ARG B 1 40 ? 7.368 47.843 53.910 1.00 12.82 43 ARG B N 1
ATOM 2240 C CA . ARG B 1 40 ? 8.353 46.771 54.003 1.00 15.13 43 ARG B CA 1
ATOM 2241 C C . ARG B 1 40 ? 9.759 47.321 53.778 1.00 11.51 43 ARG B C 1
ATOM 2242 O O . ARG B 1 40 ? 10.754 46.599 53.885 1.00 10.09 43 ARG B O 1
ATOM 2250 N N . GLY B 1 41 ? 9.847 48.608 53.457 1.00 9.55 44 GLY B N 1
ATOM 2251 C CA . GLY B 1 41 ? 11.132 49.217 53.175 1.00 8.99 44 GLY B CA 1
ATOM 2252 C C . GLY B 1 41 ? 11.499 49.135 51.702 1.00 5.96 44 GLY B C 1
ATOM 2253 O O . GLY B 1 41 ? 12.673 49.111 51.350 1.00 6.42 44 GLY B O 1
ATOM 2254 N N . ALA B 1 42 ? 10.492 49.111 50.835 1.00 6.03 45 ALA B N 1
ATOM 2255 C CA . ALA B 1 42 ? 10.740 49.068 49.397 1.00 8.08 45 ALA B CA 1
ATOM 2256 C C . ALA B 1 42 ? 11.549 50.277 48.945 1.00 10.26 45 ALA B C 1
ATOM 2257 O O . ALA B 1 42 ? 12.471 50.156 48.134 1.00 7.69 45 ALA B O 1
ATOM 2259 N N . LEU B 1 43 ? 11.202 51.451 49.467 1.00 9.81 46 LEU B N 1
ATOM 2260 C CA . LEU B 1 43 ? 11.935 52.670 49.124 1.00 6.70 46 LEU B CA 1
ATOM 2261 C C . LEU B 1 43 ? 13.185 52.783 49.979 1.00 6.20 46 LEU B C 1
ATOM 2262 O O . LEU B 1 43 ? 14.252 53.158 49.496 1.00 11.43 46 LEU B O 1
ATOM 2267 N N . THR B 1 44 ? 13.032 52.471 51.260 1.00 7.61 47 THR B N 1
ATOM 2268 C CA . THR B 1 44 ? 14.135 52.469 52.207 1.00 3.36 47 THR B CA 1
ATOM 2269 C C . THR B 1 44 ? 15.365 51.769 51.619 1.00 6.03 47 THR B C 1
ATOM 2270 O O . THR B 1 44 ? 16.490 52.222 51.797 1.00 7.94 47 THR B O 1
ATOM 2274 N N . ASP B 1 45 ? 15.144 50.659 50.923 1.00 6.89 48 ASP B N 1
ATOM 2275 C CA . ASP B 1 45 ? 16.252 49.874 50.371 1.00 13.80 48 ASP B CA 1
ATOM 2276 C C . ASP B 1 45 ? 17.058 50.611 49.311 1.00 12.62 48 ASP B C 1
ATOM 2277 O O . ASP B 1 45 ? 18.245 50.332 49.119 1.00 11.20 48 ASP B O 1
ATOM 2282 N N . TYR B 1 46 ? 16.403 51.536 48.616 1.00 6.18 49 TYR B N 1
ATOM 2283 C CA . TYR B 1 46 ? 17.087 52.419 47.676 1.00 7.32 49 TYR B CA 1
ATOM 2284 C C . TYR B 1 46 ? 17.790 53.553 48.415 1.00 8.63 49 TYR B C 1
ATOM 2285 O O . TYR B 1 46 ? 18.910 53.922 48.088 1.00 10.73 49 TYR B O 1
ATOM 2294 N N . LEU B 1 47 ? 17.104 54.119 49.407 1.00 6.79 50 LEU B N 1
ATOM 2295 C CA . LEU B 1 47 ? 17.582 55.323 50.083 1.00 10.59 50 LEU B CA 1
ATOM 2296 C C . LEU B 1 47 ? 18.807 55.091 50.967 1.00 8.88 50 LEU B C 1
ATOM 2297 O O . LEU B 1 47 ? 19.654 55.973 51.122 1.00 7.99 50 LEU B O 1
ATOM 2302 N N . LEU B 1 48 ? 18.904 53.910 51.555 1.00 7.46 51 LEU B N 1
ATOM 2303 C CA . LEU B 1 48 ? 19.930 53.696 52.571 1.00 7.98 51 LEU B CA 1
ATOM 2304 C C . LEU B 1 48 ? 21.354 53.759 52.024 1.00 13.11 51 LEU B C 1
ATOM 2305 O O . LEU B 1 48 ? 22.287 54.034 52.777 1.00 15.98 51 LEU B O 1
ATOM 2310 N N . THR B 1 49 ? 21.531 53.523 50.724 1.00 9.85 52 THR B N 1
ATOM 2311 C CA . THR B 1 49 ? 22.865 53.666 50.129 1.00 12.08 52 THR B CA 1
ATOM 2312 C C . THR B 1 49 ? 23.182 55.112 49.722 1.00 14.76 52 THR B C 1
ATOM 2313 O O . THR B 1 49 ? 24.312 55.418 49.317 1.00 12.58 52 THR B O 1
ATOM 2317 N N . GLU B 1 50 ? 22.193 56.000 49.824 1.00 8.44 53 GLU B N 1
ATOM 2318 C CA . GLU B 1 50 ? 22.330 57.342 49.255 1.00 9.14 53 GLU B CA 1
ATOM 2319 C C . GLU B 1 50 ? 22.414 58.490 50.264 1.00 10.00 53 GLU B C 1
ATOM 2320 O O . GLU B 1 50 ? 22.612 59.635 49.865 1.00 14.74 53 GLU B O 1
ATOM 2326 N N . CYS B 1 51 ? 22.254 58.204 51.553 1.00 5.26 54 CYS B N 1
ATOM 2327 C CA . CYS B 1 51 ? 22.258 59.276 52.553 1.00 13.01 54 CYS B CA 1
ATOM 2328 C C . CYS B 1 51 ? 23.089 58.966 53.801 1.00 18.12 54 CYS B C 1
ATOM 2329 O O . CYS B 1 51 ? 23.514 57.831 54.011 1.00 18.04 54 CYS B O 1
ATOM 2332 N N . ASP B 1 52 ? 23.314 59.985 54.629 1.00 11.44 55 ASP B N 1
ATOM 2333 C CA . ASP B 1 52 ? 24.089 59.816 55.854 1.00 14.27 55 ASP B CA 1
ATOM 2334 C C . ASP B 1 52 ? 23.315 58.995 56.896 1.00 15.06 55 ASP B C 1
ATOM 2335 O O . ASP B 1 52 ? 23.826 58.016 57.444 1.00 15.12 55 ASP B O 1
ATOM 2340 N N . ASN B 1 53 ? 22.084 59.410 57.173 1.00 11.66 56 ASN B N 1
ATOM 2341 C CA . ASN B 1 53 ? 21.237 58.723 58.143 1.00 13.50 56 ASN B CA 1
ATOM 2342 C C . ASN B 1 53 ? 19.799 58.700 57.675 1.00 13.73 56 ASN B C 1
ATOM 2343 O O . ASN B 1 53 ? 19.303 59.663 57.082 1.00 14.22 56 ASN B O 1
ATOM 2348 N N . LEU B 1 54 ? 19.130 57.590 57.949 1.00 10.53 57 LEU B N 1
ATOM 2349 C CA . LEU B 1 54 ? 17.749 57.424 57.560 1.00 12.05 57 LEU B CA 1
ATOM 2350 C C . LEU B 1 54 ? 16.986 56.938 58.774 1.00 13.85 57 LEU B C 1
ATOM 2351 O O . LEU B 1 54 ? 17.266 55.860 59.310 1.00 13.18 57 LEU B O 1
ATOM 2356 N N . ALA B 1 55 ? 16.042 57.752 59.234 1.00 12.38 58 ALA B N 1
ATOM 2357 C CA . ALA B 1 55 ? 15.191 57.357 60.341 1.00 11.31 58 ALA B CA 1
ATOM 2358 C C . ALA B 1 55 ? 13.827 56.988 59.792 1.00 10.35 58 ALA B C 1
ATOM 2359 O O . ALA B 1 55 ? 13.279 57.707 58.958 1.00 11.32 58 ALA B O 1
ATOM 2361 N N . LEU B 1 56 ? 13.290 55.856 60.241 1.00 8.64 59 LEU B N 1
ATOM 2362 C CA . LEU B 1 56 ? 11.943 55.458 59.873 1.00 8.21 59 LEU B CA 1
ATOM 2363 C C . LEU B 1 56 ? 11.009 55.690 61.055 1.00 10.29 59 LEU B C 1
ATOM 2364 O O . LEU B 1 56 ? 11.353 55.376 62.195 1.00 9.52 59 LEU B O 1
ATOM 2369 N N . VAL B 1 57 ? 9.828 56.233 60.767 1.00 7.99 60 VAL B N 1
ATOM 2370 C CA . VAL B 1 57 ? 8.795 56.436 61.780 1.00 7.53 60 VAL B CA 1
ATOM 2371 C C . VAL B 1 57 ? 7.534 55.672 61.407 1.00 6.45 60 VAL B C 1
ATOM 2372 O O . VAL B 1 57 ? 6.995 55.853 60.316 1.00 8.89 60 VAL B O 1
ATOM 2376 N N . GLU B 1 58 ? 7.067 54.826 62.319 1.00 7.92 61 GLU B N 1
ATOM 2377 C CA . GLU B 1 58 ? 5.960 53.925 62.034 1.00 12.74 61 GLU B CA 1
ATOM 2378 C C . GLU B 1 58 ? 5.280 53.527 63.338 1.00 11.35 61 GLU B C 1
ATOM 2379 O O . GLU B 1 58 ? 5.936 53.138 64.297 1.00 11.42 61 GLU B O 1
ATOM 2385 N N . ILE B 1 59 ? 3.959 53.618 63.370 1.00 11.62 62 ILE B N 1
ATOM 2386 C CA . ILE B 1 59 ? 3.236 53.357 64.600 1.00 10.32 62 ILE B CA 1
ATOM 2387 C C . ILE B 1 59 ? 2.884 51.872 64.798 1.00 11.76 62 ILE B C 1
ATOM 2388 O O . ILE B 1 59 ? 2.730 51.414 65.930 1.00 10.11 62 ILE B O 1
ATOM 2393 N N . ASP B 1 60 ? 2.770 51.123 63.704 1.00 11.58 63 ASP B N 1
ATOM 2394 C CA . ASP B 1 60 ? 2.343 49.720 63.789 1.00 11.66 63 ASP B CA 1
ATOM 2395 C C . ASP B 1 60 ? 3.420 48.812 64.373 1.00 11.57 63 ASP B C 1
ATOM 2396 O O . ASP B 1 60 ? 4.526 48.712 63.835 1.00 12.17 63 ASP B O 1
ATOM 2401 N N . ARG B 1 61 ? 3.090 48.143 65.473 1.00 16.13 64 ARG B N 1
ATOM 2402 C CA . ARG B 1 61 ? 4.070 47.331 66.191 1.00 15.17 64 ARG B CA 1
ATOM 2403 C C . ARG B 1 61 ? 4.619 46.197 65.330 1.00 17.16 64 ARG B C 1
ATOM 2404 O O . ARG B 1 61 ? 5.816 45.898 65.382 1.00 20.49 64 ARG B O 1
ATOM 2412 N N . ASP B 1 62 ? 3.752 45.572 64.539 1.00 19.90 65 ASP B N 1
ATOM 2413 C CA . ASP B 1 62 ? 4.176 44.468 63.682 1.00 19.88 65 ASP B CA 1
ATOM 2414 C C . ASP B 1 62 ? 5.141 44.946 62.605 1.00 14.59 65 ASP B C 1
ATOM 2415 O O . ASP B 1 62 ? 6.205 44.362 62.417 1.00 18.66 65 ASP B O 1
ATOM 2420 N N . LEU B 1 63 ? 4.765 46.001 61.889 1.00 15.25 66 LEU B N 1
ATOM 2421 C CA . LEU B 1 63 ? 5.643 46.566 60.869 1.00 16.53 66 LEU B CA 1
ATOM 2422 C C . LEU B 1 63 ? 7.015 46.919 61.444 1.00 16.07 66 LEU B C 1
ATOM 2423 O O . LEU B 1 63 ? 8.050 46.629 60.835 1.00 10.17 66 LEU B O 1
ATOM 2428 N N . VAL B 1 64 ? 7.017 47.540 62.621 1.00 8.96 67 VAL B N 1
ATOM 2429 C CA . VAL B 1 64 ? 8.265 47.926 63.285 1.00 7.55 67 VAL B CA 1
ATOM 2430 C C . VAL B 1 64 ? 9.117 46.706 63.648 1.00 7.87 67 VAL B C 1
ATOM 2431 O O . VAL B 1 64 ? 10.344 46.738 63.520 1.00 7.25 67 VAL B O 1
ATOM 2435 N N . ALA B 1 65 ? 8.470 45.637 64.106 1.00 10.92 68 ALA B N 1
ATOM 2436 C CA . ALA B 1 65 ? 9.200 44.425 64.456 1.00 12.63 68 ALA B CA 1
ATOM 2437 C C . ALA B 1 65 ? 9.872 43.852 63.214 1.00 11.52 68 ALA B C 1
ATOM 2438 O O . ALA B 1 65 ? 11.028 43.425 63.259 1.00 10.42 68 ALA B O 1
ATOM 2440 N N . PHE B 1 66 ? 9.145 43.856 62.099 1.00 8.12 69 PHE B N 1
ATOM 2441 C CA . PHE B 1 66 ? 9.702 43.374 60.847 1.00 8.54 69 PHE B CA 1
ATOM 2442 C C . PHE B 1 66 ? 10.874 44.233 60.397 1.00 9.92 69 PHE B C 1
ATOM 2443 O O . PHE B 1 66 ? 11.927 43.714 59.989 1.00 5.26 69 PHE B O 1
ATOM 2451 N N . LEU B 1 67 ? 10.692 45.552 60.471 1.00 7.88 70 LEU B N 1
ATOM 2452 C CA . LEU B 1 67 ? 11.736 46.485 60.078 1.00 8.36 70 LEU B CA 1
ATOM 2453 C C . LEU B 1 67 ? 12.986 46.300 60.944 1.00 8.42 70 LEU B C 1
ATOM 2454 O O . LEU B 1 67 ? 14.121 46.363 60.447 1.00 4.36 70 LEU B O 1
ATOM 2459 N N . GLN B 1 68 ? 12.781 46.067 62.236 1.00 9.48 71 GLN B N 1
ATOM 2460 C CA . GLN B 1 68 ? 13.912 45.911 63.141 1.00 11.87 71 GLN B CA 1
ATOM 2461 C C . GLN B 1 68 ? 14.717 44.664 62.786 1.00 11.16 71 GLN B C 1
ATOM 2462 O O . GLN B 1 68 ? 15.940 44.691 62.816 1.00 13.39 71 GLN B O 1
ATOM 2468 N N . LYS B 1 69 ? 14.022 43.582 62.448 1.00 13.20 72 LYS B N 1
ATOM 2469 C CA . LYS B 1 69 ? 14.673 42.347 62.032 1.00 11.03 72 LYS B CA 1
ATOM 2470 C C . LYS B 1 69 ? 15.447 42.597 60.758 1.00 14.55 72 LYS B C 1
ATOM 2471 O O . LYS B 1 69 ? 16.585 42.150 60.597 1.00 13.33 72 LYS B O 1
ATOM 2477 N N . LYS B 1 70 ? 14.824 43.338 59.856 1.00 9.90 73 LYS B N 1
ATOM 2478 C CA . LYS B 1 70 ? 15.400 43.577 58.550 1.00 5.66 73 LYS B CA 1
ATOM 2479 C C . LYS B 1 70 ? 16.652 44.455 58.595 1.00 8.78 73 LYS B C 1
ATOM 2480 O O . LYS B 1 70 ? 17.599 44.237 57.827 1.00 7.43 73 LYS B O 1
ATOM 2486 N N . TYR B 1 71 ? 16.673 45.436 59.495 1.00 7.79 74 TYR B N 1
ATOM 2487 C CA . TYR B 1 71 ? 17.708 46.472 59.451 1.00 7.78 74 TYR B CA 1
ATOM 2488 C C . TYR B 1 71 ? 18.607 46.585 60.687 1.00 11.78 74 TYR B C 1
ATOM 2489 O O . TYR B 1 71 ? 19.362 47.545 60.802 1.00 12.28 74 TYR B O 1
ATOM 2498 N N . ASN B 1 72 ? 18.548 45.624 61.600 1.00 10.62 75 ASN B N 1
ATOM 2499 C CA . ASN B 1 72 ? 19.346 45.750 62.818 1.00 17.71 75 ASN B CA 1
ATOM 2500 C C . ASN B 1 72 ? 20.861 45.718 62.583 1.00 16.41 75 ASN B C 1
ATOM 2501 O O . ASN B 1 72 ? 21.636 46.079 63.465 1.00 15.61 75 ASN B O 1
ATOM 2506 N N . GLN B 1 73 ? 21.271 45.310 61.384 1.00 15.36 76 GLN B N 1
ATOM 2507 C CA . GLN B 1 73 ? 22.684 45.313 61.003 1.00 19.34 76 GLN B CA 1
ATOM 2508 C C . GLN B 1 73 ? 23.041 46.514 60.125 1.00 17.74 76 GLN B C 1
ATOM 2509 O O . GLN B 1 73 ? 24.193 46.684 59.727 1.00 13.15 76 GLN B O 1
ATOM 2515 N N . GLN B 1 74 ? 22.051 47.335 59.797 1.00 15.39 77 GLN B N 1
ATOM 2516 C CA . GLN B 1 74 ? 22.291 48.477 58.917 1.00 15.28 77 GLN B CA 1
ATOM 2517 C C . GLN B 1 74 ? 22.624 49.713 59.752 1.00 13.18 77 GLN B C 1
ATOM 2518 O O . GLN B 1 74 ? 21.747 50.278 60.412 1.00 12.12 77 GLN B O 1
ATOM 2524 N N . LYS B 1 75 ? 23.899 50.104 59.741 1.00 10.94 78 LYS B N 1
ATOM 2525 C CA . LYS B 1 75 ? 24.411 51.196 60.579 1.00 18.65 78 LYS B CA 1
ATOM 2526 C C . LYS B 1 75 ? 23.621 52.491 60.446 1.00 11.69 78 LYS B C 1
ATOM 2527 O O . LYS B 1 75 ? 23.374 53.171 61.434 1.00 14.84 78 LYS B O 1
ATOM 2533 N N . ASN B 1 76 ? 23.232 52.841 59.227 1.00 9.80 79 ASN B N 1
ATOM 2534 C CA . ASN B 1 76 ? 22.638 54.158 59.000 1.00 12.11 79 ASN B CA 1
ATOM 2535 C C . ASN B 1 76 ? 21.115 54.175 58.983 1.00 10.15 79 ASN B C 1
ATOM 2536 O O . ASN B 1 76 ? 20.516 55.139 58.515 1.00 12.43 79 ASN B O 1
ATOM 2541 N N . ILE B 1 77 ? 20.497 53.111 59.492 1.00 10.15 80 ILE B N 1
ATOM 2542 C CA . ILE B 1 77 ? 19.052 53.058 59.682 1.00 8.63 80 ILE B CA 1
ATOM 2543 C C . ILE B 1 77 ? 18.731 53.125 61.170 1.00 10.05 80 ILE B C 1
ATOM 2544 O O . ILE B 1 77 ? 19.329 52.408 61.980 1.00 9.78 80 ILE B O 1
ATOM 2549 N N . THR B 1 78 ? 17.783 53.985 61.519 1.00 9.05 81 THR B N 1
ATOM 2550 C CA . THR B 1 78 ? 17.263 54.090 62.875 1.00 8.59 81 THR B CA 1
ATOM 2551 C C . THR B 1 78 ? 15.751 54.004 62.792 1.00 8.08 81 THR B C 1
ATOM 2552 O O . THR B 1 78 ? 15.141 54.587 61.899 1.00 9.66 81 THR B O 1
ATOM 2556 N N . ILE B 1 79 ? 15.144 53.267 63.713 1.00 7.77 82 ILE B N 1
ATOM 2557 C CA . ILE B 1 79 ? 13.719 52.961 63.623 1.00 9.37 82 ILE B CA 1
ATOM 2558 C C . ILE B 1 79 ? 12.954 53.437 64.850 1.00 12.19 82 ILE B C 1
ATOM 2559 O O . ILE B 1 79 ? 13.256 53.033 65.971 1.00 10.83 82 ILE B O 1
ATOM 2564 N N . TYR B 1 80 ? 11.956 54.285 64.623 1.00 10.48 83 TYR B N 1
ATOM 2565 C CA . TYR B 1 80 ? 11.107 54.796 65.701 1.00 11.05 83 TYR B CA 1
ATOM 2566 C C . TYR B 1 80 ? 9.699 54.202 65.637 1.00 10.35 83 TYR B C 1
ATOM 2567 O O . TYR B 1 80 ? 8.975 54.399 64.659 1.00 12.10 83 TYR B O 1
ATOM 2576 N N . GLN B 1 81 ? 9.298 53.498 66.689 1.00 10.06 84 GLN B N 1
ATOM 2577 C CA . GLN B 1 81 ? 7.899 53.129 66.829 1.00 11.97 84 GLN B CA 1
ATOM 2578 C C . GLN B 1 81 ? 7.165 54.258 67.540 1.00 15.33 84 GLN B C 1
ATOM 2579 O O . GLN B 1 81 ? 7.104 54.302 68.769 1.00 12.85 84 GLN B O 1
ATOM 2585 N N . ASN B 1 82 ? 6.626 55.182 66.753 1.00 12.15 85 ASN B N 1
ATOM 2586 C CA . ASN B 1 82 ? 5.982 56.367 67.297 1.00 11.80 85 ASN B CA 1
ATOM 2587 C C . ASN B 1 82 ? 4.838 56.813 66.408 1.00 11.74 85 ASN B C 1
ATOM 2588 O O . ASN B 1 82 ? 4.759 56.425 65.242 1.00 6.32 85 ASN B O 1
ATOM 2593 N N . ASP B 1 83 ? 3.958 57.630 66.973 1.00 10.26 86 ASP B N 1
ATOM 2594 C CA . ASP B 1 83 ? 2.878 58.248 66.220 1.00 12.04 86 ASP B CA 1
ATOM 2595 C C . ASP B 1 83 ? 3.422 59.474 65.487 1.00 10.73 86 ASP B C 1
ATOM 2596 O O . ASP B 1 83 ? 3.807 60.467 66.113 1.00 6.71 86 ASP B O 1
ATOM 2601 N N . ALA B 1 84 ? 3.476 59.393 64.161 1.00 6.15 87 ALA B N 1
ATOM 2602 C CA . ALA B 1 84 ? 4.054 60.472 63.354 1.00 7.81 87 ALA B CA 1
ATOM 2603 C C . ALA B 1 84 ? 3.343 61.818 63.554 1.00 13.07 87 ALA B C 1
ATOM 2604 O O . ALA B 1 84 ? 3.922 62.881 63.308 1.00 11.88 87 ALA B O 1
ATOM 2606 N N . LEU B 1 85 ? 2.087 61.756 63.984 1.00 11.07 88 LEU B N 1
ATOM 2607 C CA . LEU B 1 85 ? 1.267 62.949 64.211 1.00 7.54 88 LEU B CA 1
ATOM 2608 C C . LEU B 1 85 ? 1.684 63.665 65.477 1.00 7.83 88 LEU B C 1
ATOM 2609 O O . LEU B 1 85 ? 1.346 64.823 65.688 1.00 11.35 88 LEU B O 1
ATOM 2614 N N . GLN B 1 86 ? 2.431 62.969 66.318 1.00 6.75 89 GLN B N 1
ATOM 2615 C CA . GLN B 1 86 ? 2.875 63.540 67.573 1.00 11.60 89 GLN B CA 1
ATOM 2616 C C . GLN B 1 86 ? 4.386 63.662 67.621 1.00 9.88 89 GLN B C 1
ATOM 2617 O O . GLN B 1 86 ? 4.938 64.199 68.580 1.00 11.10 89 GLN B O 1
ATOM 2623 N N . PHE B 1 87 ? 5.052 63.161 66.589 1.00 8.33 90 PHE B N 1
ATOM 2624 C CA . PHE B 1 87 ? 6.511 63.063 66.600 1.00 11.41 90 PHE B CA 1
ATOM 2625 C C . PHE B 1 87 ? 7.195 64.431 66.665 1.00 12.73 90 PHE B C 1
ATOM 2626 O O . PHE B 1 87 ? 6.854 65.350 65.915 1.00 9.67 90 PHE B O 1
ATOM 2634 N N . ASP B 1 88 ? 8.157 64.563 67.575 1.00 10.27 91 ASP B N 1
ATOM 2635 C CA . ASP B 1 88 ? 8.954 65.777 67.659 1.00 13.47 91 ASP B CA 1
ATOM 2636 C C . ASP B 1 88 ? 10.161 65.624 66.742 1.00 15.81 91 ASP B C 1
ATOM 2637 O O . ASP B 1 88 ? 11.140 64.988 67.113 1.00 11.79 91 ASP B O 1
ATOM 2642 N N . PHE B 1 89 ? 10.090 66.210 65.553 1.00 15.14 92 PHE B N 1
ATOM 2643 C CA . PHE B 1 89 ? 11.143 66.028 64.558 1.00 18.17 92 PHE B CA 1
ATOM 2644 C C . PHE B 1 89 ? 12.451 66.687 64.951 1.00 20.10 92 PHE B C 1
ATOM 2645 O O . PHE B 1 89 ? 13.502 66.374 64.390 1.00 19.21 92 PHE B O 1
ATOM 2653 N N . SER B 1 90 ? 12.394 67.572 65.943 1.00 20.91 93 SER B N 1
ATOM 2654 C CA . SER B 1 90 ? 13.603 68.190 66.461 1.00 23.48 93 SER B CA 1
ATOM 2655 C C . SER B 1 90 ? 14.374 67.233 67.366 1.00 22.70 93 SER B C 1
ATOM 2656 O O . SER B 1 90 ? 15.520 67.506 67.712 1.00 20.11 93 SER B O 1
ATOM 2659 N N . SER B 1 91 ? 13.748 66.121 67.756 1.00 21.81 94 SER B N 1
ATOM 2660 C CA . SER B 1 91 ? 14.430 65.112 68.570 1.00 22.08 94 SER B CA 1
ATOM 2661 C C . SER B 1 91 ? 15.377 64.248 67.726 1.00 23.89 94 SER B C 1
ATOM 2662 O O . SER B 1 91 ? 16.147 63.439 68.253 1.00 22.26 94 SER B O 1
ATOM 2665 N N . VAL B 1 92 ? 15.304 64.409 66.411 1.00 21.45 95 VAL B N 1
ATOM 2666 C CA . VAL B 1 92 ? 16.296 63.810 65.539 1.00 21.23 95 VAL B CA 1
ATOM 2667 C C . VAL B 1 92 ? 17.435 64.812 65.435 1.00 25.15 95 VAL B C 1
ATOM 2668 O O . VAL B 1 92 ? 17.432 65.685 64.566 1.00 22.82 95 VAL B O 1
ATOM 2672 N N . LYS B 1 93 ? 18.396 64.683 66.347 1.00 26.03 96 LYS B N 1
ATOM 2673 C CA . LYS B 1 93 ? 19.456 65.671 66.518 1.00 27.91 96 LYS B CA 1
ATOM 2674 C C . LYS B 1 93 ? 20.505 65.630 65.412 1.00 27.85 96 LYS B C 1
ATOM 2675 O O . LYS B 1 93 ? 21.290 64.685 65.304 1.00 24.97 96 LYS B O 1
ATOM 2681 N N . THR B 1 94 ? 20.524 66.675 64.600 1.00 26.65 97 THR B N 1
ATOM 2682 C CA . THR B 1 94 ? 21.522 66.786 63.558 1.00 24.19 97 THR B CA 1
ATOM 2683 C C . THR B 1 94 ? 21.796 68.263 63.315 1.00 23.53 97 THR B C 1
ATOM 2684 O O . THR B 1 94 ? 21.064 69.123 63.806 1.00 26.09 97 THR B O 1
ATOM 2688 N N . ASP B 1 95 ? 22.858 68.562 62.577 1.00 19.41 98 ASP B N 1
ATOM 2689 C CA . ASP B 1 95 ? 23.237 69.946 62.334 1.00 23.54 98 ASP B CA 1
ATOM 2690 C C . ASP B 1 95 ? 22.306 70.637 61.343 1.00 22.52 98 ASP B C 1
ATOM 2691 O O . ASP B 1 95 ? 22.139 71.854 61.389 1.00 24.66 98 ASP B O 1
ATOM 2696 N N . LYS B 1 96 ? 21.701 69.856 60.453 1.00 17.17 99 LYS B N 1
ATOM 2697 C CA . LYS B 1 96 ? 20.929 70.418 59.344 1.00 19.56 99 LYS B CA 1
ATOM 2698 C C . LYS B 1 96 ? 19.448 70.042 59.401 1.00 14.38 99 LYS B C 1
ATOM 2699 O O . LYS B 1 96 ? 19.085 69.024 59.975 1.00 18.20 99 LYS B O 1
ATOM 2705 N N . PRO B 1 97 ? 18.589 70.874 58.791 1.00 12.54 100 PRO B N 1
ATOM 2706 C CA . PRO B 1 97 ? 17.179 70.529 58.560 1.00 8.40 100 PRO B CA 1
ATOM 2707 C C . PRO B 1 97 ? 17.045 69.159 57.883 1.00 11.41 100 PRO B C 1
ATOM 2708 O O . PRO B 1 97 ? 17.846 68.818 57.014 1.00 11.86 100 PRO B O 1
ATOM 2712 N N . LEU B 1 98 ? 16.038 68.390 58.284 1.00 12.09 101 LEU B N 1
ATOM 2713 C CA . LEU B 1 98 ? 15.809 67.033 57.790 1.00 8.64 101 LEU B CA 1
ATOM 2714 C C . LEU B 1 98 ? 15.094 66.983 56.437 1.00 11.65 101 LEU B C 1
ATOM 2715 O O . LEU B 1 98 ? 14.273 67.847 56.126 1.00 14.82 101 LEU B O 1
ATOM 2720 N N . ARG B 1 99 ? 15.381 65.963 55.632 1.00 6.53 102 ARG B N 1
ATOM 2721 C CA . ARG B 1 99 ? 14.590 65.743 54.422 1.00 12.13 102 ARG B CA 1
ATOM 2722 C C . ARG B 1 99 ? 13.538 64.676 54.692 1.00 12.29 102 ARG B C 1
ATOM 2723 O O . ARG B 1 99 ? 13.871 63.521 54.949 1.00 10.30 102 ARG B O 1
ATOM 2731 N N . VAL B 1 100 ? 12.268 65.066 54.664 1.00 7.15 103 VAL B N 1
ATOM 2732 C CA . VAL B 1 100 ? 11.202 64.134 55.009 1.00 6.71 103 VAL B CA 1
ATOM 2733 C C . VAL B 1 100 ? 10.636 63.512 53.752 1.00 7.13 103 VAL B C 1
ATOM 2734 O O . VAL B 1 100 ? 10.483 64.184 52.724 1.00 9.20 103 VAL B O 1
ATOM 2738 N N . VAL B 1 101 ? 10.342 62.221 53.832 1.00 6.84 104 VAL B N 1
ATOM 2739 C CA . VAL B 1 101 ? 9.765 61.500 52.720 1.00 7.78 104 VAL B CA 1
ATOM 2740 C C . VAL B 1 101 ? 8.751 60.524 53.284 1.00 9.35 104 VAL B C 1
ATOM 2741 O O . VAL B 1 101 ? 8.737 60.255 54.481 1.00 8.32 104 VAL B O 1
ATOM 2745 N N . GLY B 1 102 ? 7.878 60.010 52.440 1.00 11.02 105 GLY B N 1
ATOM 2746 C CA . GLY B 1 102 ? 6.898 59.074 52.946 1.00 12.67 105 GLY B CA 1
ATOM 2747 C C . GLY B 1 102 ? 5.734 58.740 52.044 1.00 10.03 105 GLY B C 1
ATOM 2748 O O . GLY B 1 102 ? 5.596 59.268 50.939 1.00 11.48 105 GLY B O 1
ATOM 2749 N N . ASN B 1 103 ? 4.900 57.841 52.554 1.00 11.26 106 ASN B N 1
ATOM 2750 C CA . ASN B 1 103 ? 3.734 57.318 51.870 1.00 14.14 106 ASN B CA 1
ATOM 2751 C C . ASN B 1 103 ? 2.554 57.374 52.841 1.00 18.00 106 ASN B C 1
ATOM 2752 O O . ASN B 1 103 ? 2.504 56.606 53.799 1.00 18.62 106 ASN B O 1
ATOM 2757 N N . LEU B 1 104 ? 1.613 58.284 52.600 1.00 21.07 107 LEU B N 1
ATOM 2758 C CA . LEU B 1 104 ? 0.560 58.578 53.584 1.00 22.76 107 LEU B CA 1
ATOM 2759 C C . LEU B 1 104 ? -0.854 58.254 53.098 1.00 20.97 107 LEU B C 1
ATOM 2760 O O . LEU B 1 104 ? -1.203 58.537 51.951 1.00 19.62 107 LEU B O 1
ATOM 2765 N N . PRO B 1 105 ? -1.676 57.663 53.981 1.00 24.66 108 PRO B N 1
ATOM 2766 C CA . PRO B 1 105 ? -3.104 57.468 53.704 1.00 24.78 108 PRO B CA 1
ATOM 2767 C C . PRO B 1 105 ? -3.813 58.815 53.609 1.00 19.08 108 PRO B C 1
ATOM 2768 O O . PRO B 1 105 ? -3.320 59.801 54.165 1.00 20.24 108 PRO B O 1
ATOM 2772 N N . TYR B 1 106 ? -4.951 58.852 52.929 1.00 18.27 109 TYR B N 1
ATOM 2773 C CA . TYR B 1 106 ? -5.710 60.089 52.791 1.00 19.52 109 TYR B CA 1
ATOM 2774 C C . TYR B 1 106 ? -6.009 60.680 54.167 1.00 15.36 109 TYR B C 1
ATOM 2775 O O . TYR B 1 106 ? -5.874 61.890 54.384 1.00 16.93 109 TYR B O 1
ATOM 2784 N N . ASN B 1 107 ? -6.393 59.816 55.105 1.00 18.55 110 ASN B N 1
ATOM 2785 C CA . ASN B 1 107 ? -7.026 60.289 56.338 1.00 19.55 110 ASN B CA 1
ATOM 2786 C C . ASN B 1 107 ? -6.104 61.010 57.316 1.00 21.98 110 ASN B C 1
ATOM 2787 O O . ASN B 1 107 ? -6.574 61.757 58.171 1.00 21.30 110 ASN B O 1
ATOM 2792 N N . ILE B 1 108 ? -4.798 60.806 57.191 1.00 18.53 111 ILE B N 1
ATOM 2793 C CA . ILE B 1 108 ? -3.867 61.538 58.042 1.00 25.69 111 ILE B CA 1
ATOM 2794 C C . ILE B 1 108 ? -3.035 62.537 57.242 1.00 18.01 111 ILE B C 1
ATOM 2795 O O . ILE B 1 108 ? -2.138 63.182 57.784 1.00 18.18 111 ILE B O 1
ATOM 2800 N N . SER B 1 109 ? -3.343 62.670 55.956 1.00 14.82 112 SER B N 1
ATOM 2801 C CA . SER B 1 109 ? -2.547 63.526 55.077 1.00 16.03 112 SER B CA 1
ATOM 2802 C C . SER B 1 109 ? -2.544 64.970 55.545 1.00 13.05 112 SER B C 1
ATOM 2803 O O . SER B 1 109 ? -1.481 65.564 55.747 1.00 12.20 112 SER B O 1
ATOM 2806 N N . THR B 1 110 ? -3.726 65.543 55.734 1.00 10.33 113 THR B N 1
ATOM 2807 C CA . THR B 1 110 ? -3.796 66.928 56.210 1.00 10.78 113 THR B CA 1
ATOM 2808 C C . THR B 1 110 ? -3.204 67.091 57.615 1.00 8.49 113 THR B C 1
ATOM 2809 O O . THR B 1 110 ? -2.348 67.946 57.831 1.00 10.98 113 THR B O 1
ATOM 2813 N N . PRO B 1 111 ? -3.640 66.256 58.580 1.00 12.16 114 PRO B N 1
ATOM 2814 C CA . PRO B 1 111 ? -3.089 66.445 59.927 1.00 15.59 114 PRO B CA 1
ATOM 2815 C C . PRO B 1 111 ? -1.580 66.211 60.001 1.00 12.74 114 PRO B C 1
ATOM 2816 O O . PRO B 1 111 ? -0.917 66.904 60.761 1.00 6.78 114 PRO B O 1
ATOM 2820 N N . LEU B 1 112 ? -1.032 65.278 59.228 1.00 14.98 115 LEU B N 1
ATOM 2821 C CA . LEU B 1 112 ? 0.423 65.104 59.247 1.00 10.98 115 LEU B CA 1
ATOM 2822 C C . LEU B 1 112 ? 1.155 66.305 58.629 1.00 6.78 115 LEU B C 1
ATOM 2823 O O . LEU B 1 112 ? 2.151 66.782 59.172 1.00 7.38 115 LEU B O 1
ATOM 2828 N N . LEU B 1 113 ? 0.664 66.800 57.497 1.00 6.78 116 LEU B N 1
ATOM 2829 C CA . LEU B 1 113 ? 1.273 67.982 56.885 1.00 10.97 116 LEU B CA 1
ATOM 2830 C C . LEU B 1 113 ? 1.235 69.187 57.819 1.00 6.64 116 LEU B C 1
ATOM 2831 O O . LEU B 1 113 ? 2.236 69.891 57.996 1.00 8.56 116 LEU B O 1
ATOM 2836 N N . PHE B 1 114 ? 0.076 69.421 58.427 1.00 10.00 117 PHE B N 1
ATOM 2837 C CA . PHE B 1 114 ? -0.060 70.554 59.330 1.00 9.03 117 PHE B CA 1
ATOM 2838 C C . PHE B 1 114 ? 0.908 70.412 60.493 1.00 6.56 117 PHE B C 1
ATOM 2839 O O . PHE B 1 114 ? 1.470 71.388 60.954 1.00 6.99 117 PHE B O 1
ATOM 2847 N N . HIS B 1 115 ? 1.101 69.189 60.969 1.00 7.87 118 HIS B N 1
ATOM 2848 C CA . HIS B 1 115 ? 2.014 68.946 62.084 1.00 6.60 118 HIS B CA 1
ATOM 2849 C C . HIS B 1 115 ? 3.448 69.276 61.670 1.00 6.56 118 HIS B C 1
ATOM 2850 O O . HIS B 1 115 ? 4.208 69.907 62.411 1.00 7.08 118 HIS B O 1
ATOM 2857 N N . LEU B 1 116 ? 3.818 68.854 60.469 1.00 8.86 119 LEU B N 1
ATOM 2858 C CA . LEU B 1 116 ? 5.151 69.156 59.956 1.00 6.54 119 LEU B CA 1
ATOM 2859 C C . LEU B 1 116 ? 5.323 70.662 59.803 1.00 6.76 119 LEU B C 1
ATOM 2860 O O . LEU B 1 116 ? 6.380 71.212 60.129 1.00 8.04 119 LEU B O 1
ATOM 2865 N N . PHE B 1 117 ? 4.284 71.329 59.305 1.00 11.81 120 PHE B N 1
ATOM 2866 C CA . PHE B 1 117 ? 4.346 72.776 59.134 1.00 7.44 120 PHE B CA 1
ATOM 2867 C C . PHE B 1 117 ? 4.596 73.468 60.475 1.00 6.86 120 PHE B C 1
ATOM 2868 O O . PHE B 1 117 ? 5.289 74.490 60.543 1.00 8.15 120 PHE B O 1
ATOM 2876 N N . SER B 1 118 ? 4.021 72.915 61.541 1.00 9.31 121 SER B N 1
ATOM 2877 C CA . SER B 1 118 ? 4.165 73.496 62.877 1.00 8.60 121 SER B CA 1
ATOM 2878 C C . SER B 1 118 ? 5.605 73.369 63.356 1.00 13.25 121 SER B C 1
ATOM 2879 O O . SER B 1 118 ? 6.026 74.033 64.313 1.00 10.86 121 SER B O 1
ATOM 2882 N N . GLN B 1 119 ? 6.375 72.530 62.671 1.00 11.20 122 GLN B N 1
ATOM 2883 C CA . GLN B 1 119 ? 7.778 72.338 63.038 1.00 12.12 122 GLN B CA 1
ATOM 2884 C C . GLN B 1 119 ? 8.726 72.623 61.882 1.00 15.21 122 GLN B C 1
ATOM 2885 O O . GLN B 1 119 ? 9.824 72.064 61.822 1.00 11.47 122 GLN B O 1
ATOM 2891 N N . ILE B 1 120 ? 8.315 73.521 60.990 1.00 12.67 123 ILE B N 1
ATOM 2892 C CA . ILE B 1 120 ? 8.904 73.593 59.657 1.00 13.65 123 ILE B CA 1
ATOM 2893 C C . ILE B 1 120 ? 10.374 74.011 59.620 1.00 14.82 123 ILE B C 1
ATOM 2894 O O . ILE B 1 120 ? 11.076 73.702 58.659 1.00 13.22 123 ILE B O 1
ATOM 2899 N N . HIS B 1 121 ? 10.837 74.697 60.662 1.00 11.59 124 HIS B N 1
ATOM 2900 C CA . HIS B 1 121 ? 12.252 75.038 60.789 1.00 12.14 124 HIS B CA 1
ATOM 2901 C C . HIS B 1 121 ? 13.141 73.773 60.842 1.00 13.06 124 HIS B C 1
ATOM 2902 O O . HIS B 1 121 ? 14.349 73.860 60.610 1.00 14.10 124 HIS B O 1
ATOM 2909 N N . CYS B 1 122 ? 12.548 72.620 61.172 1.00 10.92 125 CYS B N 1
ATOM 2910 C CA . CYS B 1 122 ? 13.275 71.338 61.248 1.00 14.22 125 CYS B CA 1
ATOM 2911 C C . CYS B 1 122 ? 13.465 70.678 59.884 1.00 14.53 125 CYS B C 1
ATOM 2912 O O . CYS B 1 122 ? 14.145 69.655 59.781 1.00 11.48 125 CYS B O 1
ATOM 2915 N N . ILE B 1 123 ? 12.849 71.249 58.850 1.00 12.84 126 ILE B N 1
ATOM 2916 C CA . ILE B 1 123 ? 12.635 70.530 57.595 1.00 9.36 126 ILE B CA 1
ATOM 2917 C C . ILE B 1 123 ? 13.221 71.236 56.373 1.00 12.41 126 ILE B C 1
ATOM 2918 O O . ILE B 1 123 ? 12.946 72.410 56.119 1.00 12.97 126 ILE B O 1
ATOM 2923 N N . GLU B 1 124 ? 14.037 70.512 55.616 1.00 14.07 127 GLU B N 1
ATOM 2924 C CA . GLU B 1 124 ? 14.606 71.052 54.392 1.00 12.03 127 GLU B CA 1
ATOM 2925 C C . GLU B 1 124 ? 13.599 70.990 53.251 1.00 8.13 127 GLU B C 1
ATOM 2926 O O . GLU B 1 124 ? 13.375 71.982 52.561 1.00 9.06 127 GLU B O 1
ATOM 2932 N N . ASP B 1 125 ? 13.029 69.810 53.035 1.00 8.32 128 ASP B N 1
ATOM 2933 C CA . ASP B 1 125 ? 11.961 69.615 52.062 1.00 8.32 128 ASP B CA 1
ATOM 2934 C C . ASP B 1 125 ? 11.168 68.357 52.376 1.00 7.23 128 ASP B C 1
ATOM 2935 O O . ASP B 1 125 ? 11.494 67.614 53.318 1.00 8.81 128 ASP B O 1
ATOM 2948 N N . HIS B 1 127 ? 9.042 65.048 50.272 1.00 6.76 130 HIS B N 1
ATOM 2949 C CA . HIS B 1 127 ? 8.549 64.302 49.120 1.00 6.82 130 HIS B CA 1
ATOM 2950 C C . HIS B 1 127 ? 7.613 63.203 49.608 1.00 11.47 130 HIS B C 1
ATOM 2951 O O . HIS B 1 127 ? 8.047 62.292 50.321 1.00 7.64 130 HIS B O 1
ATOM 2958 N N . PHE B 1 128 ? 6.330 63.294 49.247 1.00 10.29 131 PHE B N 1
ATOM 2959 C CA . PHE B 1 128 ? 5.336 62.314 49.682 1.00 8.04 131 PHE B CA 1
ATOM 2960 C C . PHE B 1 128 ? 4.586 61.673 48.543 1.00 10.18 131 PHE B C 1
ATOM 2961 O O . PHE B 1 128 ? 4.238 62.328 47.553 1.00 9.01 131 PHE B O 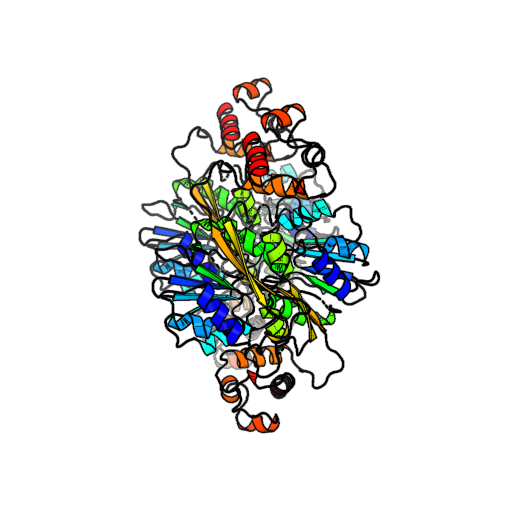1
ATOM 2977 N N . LEU B 1 130 ? 0.957 60.492 47.934 1.00 9.67 133 LEU B N 1
ATOM 2978 C CA . LEU B 1 130 ? -0.365 60.773 48.483 1.00 11.73 133 LEU B CA 1
ATOM 2979 C C . LEU B 1 130 ? -1.418 60.364 47.469 1.00 11.16 133 LEU B C 1
ATOM 2980 O O . LEU B 1 130 ? -1.106 60.142 46.300 1.00 8.15 133 LEU B O 1
ATOM 2985 N N . GLN B 1 131 ? -2.672 60.244 47.896 1.00 8.85 134 GLN B N 1
ATOM 2986 C CA . GLN B 1 131 ? -3.730 60.055 46.914 1.00 9.76 134 GLN B CA 1
ATOM 2987 C C . GLN B 1 131 ? -3.690 61.284 45.996 1.00 9.79 134 GLN B C 1
ATOM 2988 O O . GLN B 1 131 ? -3.442 62.403 46.464 1.00 7.24 134 GLN B O 1
ATOM 2994 N N . LYS B 1 132 ? -3.889 61.070 44.697 1.00 11.26 135 LYS B N 1
ATOM 2995 C CA . LYS B 1 132 ? -3.771 62.153 43.712 1.00 13.38 135 LYS B CA 1
ATOM 2996 C C . LYS B 1 132 ? -4.659 63.349 44.081 1.00 11.81 135 LYS B C 1
ATOM 2997 O O . LYS B 1 132 ? -4.291 64.509 43.876 1.00 9.22 135 LYS B O 1
ATOM 3003 N N . GLU B 1 133 ? -5.838 63.049 44.609 1.00 9.16 136 GLU B N 1
ATOM 3004 C CA . GLU B 1 133 ? -6.795 64.083 45.002 1.00 15.54 136 GLU B CA 1
ATOM 3005 C C . GLU B 1 133 ? -6.186 65.061 46.003 1.00 12.17 136 GLU B C 1
ATOM 3006 O O . GLU B 1 133 ? -6.380 66.276 45.918 1.00 9.12 136 GLU B O 1
ATOM 3012 N N . VAL B 1 134 ? -5.432 64.535 46.955 1.00 7.38 137 VAL B N 1
ATOM 3013 C CA . VAL B 1 134 ? -4.822 65.395 47.950 1.00 4.48 137 VAL B CA 1
ATOM 3014 C C . VAL B 1 134 ? -3.800 66.293 47.300 1.00 6.83 137 VAL B C 1
ATOM 3015 O O . VAL B 1 134 ? -3.655 67.472 47.658 1.00 7.25 137 VAL B O 1
ATOM 3019 N N . VAL B 1 135 ? -3.072 65.729 46.340 1.00 8.38 138 VAL B N 1
ATOM 3020 C CA . VAL B 1 135 ? -2.034 66.470 45.641 1.00 7.56 138 VAL B CA 1
ATOM 3021 C C . VAL B 1 135 ? -2.620 67.629 44.830 1.00 7.94 138 VAL B C 1
ATOM 3022 O O . VAL B 1 135 ? -2.077 68.727 44.822 1.00 6.20 138 VAL B O 1
ATOM 3026 N N . ARG B 1 136 ? -3.731 67.362 44.156 1.00 8.26 139 ARG B N 1
ATOM 3027 C CA . ARG B 1 136 ? -4.452 68.386 43.419 1.00 9.55 139 ARG B CA 1
ATOM 3028 C C . ARG B 1 136 ? -4.926 69.494 44.368 1.00 7.12 139 ARG B C 1
ATOM 3029 O O . ARG B 1 136 ? -4.916 70.667 44.008 1.00 9.10 139 ARG B O 1
ATOM 3037 N N . ARG B 1 137 ? -5.347 69.115 45.573 1.00 4.76 140 ARG B N 1
ATOM 3038 C CA . ARG B 1 137 ? -5.797 70.110 46.544 1.00 8.76 140 ARG B CA 1
ATOM 3039 C C . ARG B 1 137 ? -4.640 70.986 47.046 1.00 13.63 140 ARG B C 1
ATOM 3040 O O . ARG B 1 137 ? -4.741 72.211 47.068 1.00 11.02 140 ARG B O 1
ATOM 3048 N N . ILE B 1 138 ? -3.525 70.365 47.412 1.00 8.52 141 ILE B N 1
ATOM 3049 C CA . ILE B 1 138 ? -2.349 71.123 47.829 1.00 7.07 141 ILE B CA 1
ATOM 3050 C C . ILE B 1 138 ? -1.892 72.138 46.775 1.00 9.02 141 ILE B C 1
ATOM 3051 O O . ILE B 1 138 ? -1.490 73.255 47.094 1.00 9.44 141 ILE B O 1
ATOM 3056 N N . THR B 1 139 ? -1.942 71.743 45.512 1.00 5.22 142 THR B N 1
ATOM 3057 C CA . THR B 1 139 ? -1.380 72.565 44.454 1.00 5.36 142 THR B CA 1
ATOM 3058 C C . THR B 1 139 ? -2.462 73.323 43.690 1.00 7.24 142 THR B C 1
ATOM 3059 O O . THR B 1 139 ? -2.226 73.792 42.581 1.00 8.60 142 THR B O 1
ATOM 3063 N N . ALA B 1 140 ? -3.648 73.421 44.277 1.00 8.95 143 ALA B N 1
ATOM 3064 C CA . ALA B 1 140 ? -4.796 74.017 43.594 1.00 7.44 143 ALA B CA 1
ATOM 3065 C C . ALA B 1 140 ? -4.579 75.484 43.233 1.00 8.88 143 ALA B C 1
ATOM 3066 O O . ALA B 1 140 ? -3.970 76.235 43.988 1.00 9.34 143 ALA B O 1
ATOM 3068 N N . GLU B 1 141 ? -5.079 75.879 42.068 1.00 3.90 144 GLU B N 1
ATOM 3069 C CA . GLU B 1 141 ? -5.081 77.280 41.668 1.00 10.58 144 GLU B CA 1
ATOM 3070 C C . GLU B 1 141 ? -6.147 78.020 42.474 1.00 8.05 144 GLU B C 1
ATOM 3071 O O . GLU B 1 141 ? -7.206 77.465 42.789 1.00 8.60 144 GLU B O 1
ATOM 3077 N N . VAL B 1 142 ? -5.867 79.271 42.807 1.00 8.52 145 VAL B N 1
ATOM 3078 C CA . VAL B 1 142 ? -6.860 80.117 43.457 1.00 9.22 145 VAL B CA 1
ATOM 3079 C C . VAL B 1 142 ? -8.168 80.076 42.676 1.00 10.81 145 VAL B C 1
ATOM 3080 O O . VAL B 1 142 ? -8.162 80.137 41.443 1.00 12.92 145 VAL B O 1
ATOM 3084 N N . GLY B 1 143 ? -9.283 79.923 43.389 1.00 12.36 146 GLY B N 1
ATOM 3085 C CA . GLY B 1 143 ? -10.596 79.952 42.768 1.00 12.59 146 GLY B CA 1
ATOM 3086 C C . GLY B 1 143 ? -11.112 78.598 42.317 1.00 17.23 146 GLY B C 1
ATOM 3087 O O . GLY B 1 143 ? -12.277 78.458 41.955 1.00 13.75 146 GLY B O 1
ATOM 3088 N N . SER B 1 144 ? -10.240 77.597 42.347 1.00 10.34 147 SER B N 1
ATOM 3089 C CA . SER B 1 144 ? -10.591 76.253 41.924 1.00 16.77 147 SER B CA 1
ATOM 3090 C C . SER B 1 144 ? -11.438 75.521 42.960 1.00 14.83 147 SER B C 1
ATOM 3091 O O . SER B 1 144 ? -11.397 75.821 44.152 1.00 13.80 147 SER B O 1
ATOM 3094 N N . HIS B 1 145 ? -12.209 74.545 42.504 1.00 15.35 148 HIS B N 1
ATOM 3095 C CA . HIS B 1 145 ? -12.987 73.738 43.432 1.00 19.66 148 HIS B CA 1
ATOM 3096 C C . HIS B 1 145 ? -12.069 72.922 44.348 1.00 12.60 148 HIS B C 1
ATOM 3097 O O . HIS B 1 145 ? -12.497 72.455 45.398 1.00 12.34 148 HIS B O 1
ATOM 3104 N N . ASP B 1 146 ? -10.807 72.755 43.955 1.00 5.93 149 ASP B N 1
ATOM 3105 C CA . ASP B 1 146 ? -9.832 72.045 44.799 1.00 7.64 149 ASP B CA 1
ATOM 3106 C C . ASP B 1 146 ? -9.137 72.987 45.782 1.00 9.16 149 ASP B C 1
ATOM 3107 O O . ASP B 1 146 ? -8.398 72.540 46.664 1.00 10.76 149 ASP B O 1
ATOM 3112 N N . TYR B 1 147 ? -9.342 74.287 45.603 1.00 6.69 150 TYR B N 1
ATOM 3113 C CA . TYR B 1 147 ? -8.645 75.285 46.410 1.00 9.28 150 TYR B CA 1
ATOM 3114 C C . TYR B 1 147 ? -9.387 75.516 47.727 1.00 11.80 150 TYR B C 1
ATOM 3115 O O . TYR B 1 147 ? -10.536 75.963 47.737 1.00 9.40 150 TYR B O 1
ATOM 3124 N N . GLY B 1 148 ? -8.737 75.182 48.837 1.00 13.89 151 GLY B N 1
ATOM 3125 C CA . GLY B 1 148 ? -9.371 75.281 50.141 1.00 9.63 151 GLY B CA 1
ATOM 3126 C C . GLY B 1 148 ? -8.368 75.481 51.267 1.00 6.49 151 GLY B C 1
ATOM 3127 O O . GLY B 1 148 ? -7.240 75.932 51.035 1.00 10.24 151 GLY B O 1
ATOM 3128 N N . ARG B 1 149 ? -8.777 75.134 52.486 1.00 7.69 152 ARG B N 1
ATOM 3129 C CA . ARG B 1 149 ? -7.919 75.311 53.659 1.00 12.67 152 ARG B CA 1
ATOM 3130 C C . ARG B 1 149 ? -6.556 74.643 53.499 1.00 11.44 152 ARG B C 1
ATOM 3131 O O . ARG B 1 149 ? -5.521 75.223 53.848 1.00 8.42 152 ARG B O 1
ATOM 3139 N N . LEU B 1 150 ? -6.550 73.425 52.969 1.00 5.87 153 LEU B N 1
ATOM 3140 C CA . LEU B 1 150 ? -5.286 72.714 52.763 1.00 5.50 153 LEU B CA 1
ATOM 3141 C C . LEU B 1 150 ? -4.392 73.452 51.775 1.00 7.63 153 LEU B C 1
ATOM 3142 O O . LEU B 1 150 ? -3.200 73.674 52.027 1.00 7.41 153 LEU B O 1
ATOM 3147 N N . SER B 1 151 ? -4.977 73.842 50.647 1.00 5.45 154 SER B N 1
ATOM 3148 C CA . SER B 1 151 ? -4.286 74.627 49.648 1.00 5.37 154 SER B CA 1
ATOM 3149 C C . SER B 1 151 ? -3.654 75.851 50.278 1.00 10.67 154 SER B C 1
ATOM 3150 O O . SER B 1 151 ? -2.472 76.136 50.060 1.00 5.69 154 SER B O 1
ATOM 3153 N N . VAL B 1 152 ? -4.454 76.598 51.032 1.00 8.48 155 VAL B N 1
ATOM 3154 C CA . VAL B 1 152 ? -3.988 77.881 51.543 1.00 8.50 155 VAL B CA 1
ATOM 3155 C C . VAL B 1 152 ? -2.843 77.718 52.551 1.00 5.13 155 VAL B C 1
ATOM 3156 O O . VAL B 1 152 ? -1.839 78.421 52.459 1.00 5.38 155 VAL B O 1
ATOM 3168 N N . ALA B 1 154 ? -0.839 75.072 52.985 1.00 5.08 157 ALA B N 1
ATOM 3169 C CA . ALA B 1 154 ? 0.331 74.444 52.365 1.00 9.09 157 ALA B CA 1
ATOM 3170 C C . ALA B 1 154 ? 1.088 75.420 51.473 1.00 11.33 157 ALA B C 1
ATOM 3171 O O . ALA B 1 154 ? 2.325 75.409 51.413 1.00 4.85 157 ALA B O 1
ATOM 3173 N N . GLN B 1 155 ? 0.352 76.278 50.778 1.00 9.82 158 GLN B N 1
ATOM 3174 C CA . GLN B 1 155 ? 0.994 77.221 49.884 1.00 9.90 158 GLN B CA 1
ATOM 3175 C C . GLN B 1 155 ? 1.525 78.425 50.642 1.00 8.22 158 GLN B C 1
ATOM 3176 O O . GLN B 1 155 ? 2.411 79.126 50.149 1.00 7.58 158 GLN B O 1
ATOM 3182 N N . TYR B 1 156 ? 1.000 78.667 51.841 1.00 6.62 159 TYR B N 1
ATOM 3183 C CA . TYR B 1 156 ? 1.637 79.665 52.701 1.00 9.00 159 TYR B CA 1
ATOM 3184 C C . TYR B 1 156 ? 3.005 79.145 53.144 1.00 4.87 159 TYR B C 1
ATOM 3185 O O . TYR B 1 156 ? 4.003 79.847 53.048 1.00 8.28 159 TYR B O 1
ATOM 3194 N N . PHE B 1 157 ? 3.043 77.908 53.634 1.00 5.34 160 PHE B N 1
ATOM 3195 C CA . PHE B 1 157 ? 4.283 77.355 54.184 1.00 8.99 160 PHE B CA 1
ATOM 3196 C C . PHE B 1 157 ? 5.306 76.942 53.126 1.00 8.22 160 PHE B C 1
ATOM 3197 O O . PHE B 1 157 ? 6.506 77.125 53.328 1.00 9.46 160 PHE B O 1
ATOM 3205 N N . CYS B 1 158 ? 4.831 76.393 52.007 1.00 4.68 161 CYS B N 1
ATOM 3206 C CA . CYS B 1 158 ? 5.723 75.816 51.004 1.00 7.94 161 CYS B CA 1
ATOM 3207 C C . CYS B 1 158 ? 5.408 76.185 49.561 1.00 9.05 161 CYS B C 1
ATOM 3208 O O . CYS B 1 158 ? 4.290 76.583 49.232 1.00 13.00 161 CYS B O 1
ATOM 3211 N N . ASP B 1 159 ? 6.419 76.043 48.713 1.00 8.22 162 ASP B N 1
ATOM 3212 C CA . ASP B 1 159 ? 6.224 75.939 47.273 1.00 11.85 162 ASP B CA 1
ATOM 3213 C C . ASP B 1 159 ? 6.037 74.471 46.945 1.00 13.38 162 ASP B C 1
ATOM 3214 O O . ASP B 1 159 ? 6.920 73.637 47.225 1.00 6.86 162 ASP B O 1
ATOM 3219 N N . ASN B 1 160 ? 4.890 74.160 46.346 1.00 9.08 163 ASN B N 1
ATOM 3220 C CA . ASN B 1 160 ? 4.473 72.780 46.150 1.00 9.90 163 ASN B CA 1
ATOM 3221 C C . ASN B 1 160 ? 4.414 72.423 44.685 1.00 14.83 163 ASN B C 1
ATOM 3222 O O . ASN B 1 160 ? 4.003 73.247 43.863 1.00 13.33 163 ASN B O 1
ATOM 3227 N N . THR B 1 161 ? 4.806 71.189 44.371 1.00 10.53 164 THR B N 1
ATOM 3228 C CA . THR B 1 161 ? 4.921 70.739 42.990 1.00 9.08 164 THR B CA 1
ATOM 3229 C C . THR B 1 161 ? 4.478 69.291 42.826 1.00 10.37 164 THR B C 1
ATOM 3230 O O . THR B 1 161 ? 5.040 68.384 43.454 1.00 7.41 164 THR B O 1
ATOM 3234 N N . TYR B 1 162 ? 3.464 69.080 41.987 1.00 8.33 165 TYR B N 1
ATOM 3235 C CA . TYR B 1 162 ? 3.052 67.736 41.600 1.00 7.20 165 TYR B CA 1
ATOM 3236 C C . TYR B 1 162 ? 4.129 67.209 40.664 1.00 8.44 165 TYR B C 1
ATOM 3237 O O . TYR B 1 162 ? 4.496 67.891 39.709 1.00 7.00 165 TYR B O 1
ATOM 3246 N N . LEU B 1 163 ? 4.642 66.012 40.939 1.00 7.06 166 LEU B N 1
ATOM 3247 C CA . LEU B 1 163 ? 5.743 65.468 40.141 1.00 8.01 166 LEU B CA 1
ATOM 3248 C C . LEU B 1 163 ? 5.293 64.418 39.121 1.00 5.23 166 LEU B C 1
ATOM 3249 O O . LEU B 1 163 ? 5.639 64.509 37.951 1.00 10.60 166 LEU B O 1
ATOM 3254 N N . PHE B 1 164 ? 4.540 63.428 39.576 1.00 6.08 167 PHE B N 1
ATOM 3255 C CA . PHE B 1 164 ? 3.939 62.439 38.678 1.00 10.36 167 PHE B CA 1
ATOM 3256 C C . PHE B 1 164 ? 2.847 61.601 39.327 1.00 13.49 167 PHE B C 1
ATOM 3257 O O . PHE B 1 164 ? 2.724 61.535 40.555 1.00 12.13 167 PHE B O 1
ATOM 3265 N N . THR B 1 165 ? 2.047 60.963 38.477 1.00 7.31 168 THR B N 1
ATOM 3266 C CA . THR B 1 165 ? 0.966 60.104 38.920 1.00 8.58 168 THR B CA 1
ATOM 3267 C C . THR B 1 165 ? 1.444 58.658 39.036 1.00 9.99 168 THR B C 1
ATOM 3268 O O . THR B 1 165 ? 2.343 58.220 38.307 1.00 5.92 168 THR B O 1
ATOM 3272 N N . VAL B 1 166 ? 0.849 57.926 39.962 1.00 8.76 169 VAL B N 1
ATOM 3273 C CA . VAL B 1 166 ? 1.173 56.515 40.132 1.00 10.14 169 VAL B CA 1
ATOM 3274 C C . VAL B 1 166 ? -0.108 55.687 40.117 1.00 10.15 169 VAL B C 1
ATOM 3275 O O . VAL B 1 166 ? -1.031 55.946 40.891 1.00 9.85 169 VAL B O 1
ATOM 3279 N N . SER B 1 167 ? -0.159 54.688 39.233 1.00 7.74 170 SER B N 1
ATOM 3280 C CA . SER B 1 167 ? -1.319 53.800 39.125 1.00 7.10 170 SER B CA 1
ATOM 3281 C C . SER B 1 167 ? -1.466 52.855 40.304 1.00 8.86 170 SER B C 1
ATOM 3282 O O . SER B 1 167 ? -0.487 52.530 40.979 1.00 8.81 170 SER B O 1
ATOM 3285 N N . PRO B 1 168 ? -2.695 52.376 40.536 1.00 6.78 171 PRO B N 1
ATOM 3286 C CA . PRO B 1 168 ? -2.930 51.426 41.625 1.00 9.09 171 PRO B CA 1
ATOM 3287 C C . PRO B 1 168 ? -2.076 50.164 41.488 1.00 13.30 171 PRO B C 1
ATOM 3288 O O . PRO B 1 168 ? -1.754 49.563 42.514 1.00 11.64 171 PRO B O 1
ATOM 3292 N N . GLN B 1 169 ? -1.721 49.775 40.262 1.00 7.66 172 GLN B N 1
ATOM 3293 C CA . GLN B 1 169 ? -1.014 48.506 40.039 1.00 12.24 172 GLN B CA 1
ATOM 3294 C C . GLN B 1 169 ? 0.418 48.508 40.588 1.00 11.11 172 GLN B C 1
ATOM 3295 O O . GLN B 1 169 ? 1.087 47.481 40.604 1.00 11.66 172 GLN B O 1
ATOM 3301 N N . ALA B 1 170 ? 0.877 49.669 41.030 1.00 7.03 173 ALA B N 1
ATOM 3302 C CA . ALA B 1 170 ? 2.213 49.806 41.599 1.00 9.19 173 ALA B CA 1
ATOM 3303 C C . ALA B 1 170 ? 2.270 49.360 43.065 1.00 9.59 173 ALA B C 1
ATOM 3304 O O . ALA B 1 170 ? 3.356 49.182 43.622 1.00 10.40 173 ALA B O 1
ATOM 3306 N N . PHE B 1 171 ? 1.101 49.183 43.681 1.00 9.72 174 PHE B N 1
ATOM 3307 C CA . PHE B 1 171 ? 1.003 48.890 45.113 1.00 11.21 174 PHE B CA 1
ATOM 3308 C C . PHE B 1 171 ? 0.444 47.504 45.406 1.00 12.08 174 PHE B C 1
ATOM 3309 O O . PHE B 1 171 ? -0.335 46.965 44.624 1.00 8.63 174 PHE B O 1
ATOM 3317 N N . THR B 1 172 ? 0.802 46.975 46.574 1.00 9.56 175 THR B N 1
ATOM 3318 C CA . THR B 1 172 ? 0.219 45.746 47.110 1.00 8.81 175 THR B CA 1
ATOM 3319 C C . THR B 1 172 ? -0.340 45.974 48.516 1.00 13.54 175 THR B C 1
ATOM 3320 O O . THR B 1 172 ? 0.402 46.350 49.427 1.00 13.21 175 THR B O 1
ATOM 3324 N N . PRO B 1 173 ? -1.657 45.794 48.697 1.00 13.27 176 PRO B N 1
ATOM 3325 C CA . PRO B 1 173 ? -2.638 45.618 47.626 1.00 13.40 176 PRO B CA 1
ATOM 3326 C C . PRO B 1 173 ? -2.836 46.964 46.944 1.00 12.15 176 PRO B C 1
ATOM 3327 O O . PRO B 1 173 ? -2.344 47.981 47.442 1.00 12.09 176 PRO B O 1
ATOM 3331 N N . PRO B 1 174 ? -3.524 46.973 45.800 1.00 11.43 177 PRO B N 1
ATOM 3332 C CA . PRO B 1 174 ? -3.733 48.222 45.066 1.00 6.63 177 PRO B CA 1
ATOM 3333 C C . PRO B 1 174 ? -4.805 49.094 45.708 1.00 10.63 177 PRO B C 1
ATOM 3334 O O . PRO B 1 174 ? -5.833 48.576 46.139 1.00 12.39 177 PRO B O 1
ATOM 3338 N N . PRO B 1 175 ? -4.565 50.412 45.783 1.00 9.16 178 PRO B N 1
ATOM 3339 C CA . PRO B 1 175 ? -5.634 51.325 46.208 1.00 13.04 178 PRO B CA 1
ATOM 3340 C C . PRO B 1 175 ? -6.728 51.428 45.137 1.00 17.75 178 PRO B C 1
ATOM 3341 O O . PRO B 1 175 ? -6.580 50.859 44.047 1.00 14.56 178 PRO B O 1
ATOM 3345 N N . ARG B 1 176 ? -7.811 52.140 45.443 1.00 14.10 179 ARG B N 1
ATOM 3346 C CA . ARG B 1 176 ? -8.936 52.237 44.518 1.00 10.95 179 ARG B CA 1
ATOM 3347 C C . ARG B 1 176 ? -8.760 53.399 43.564 1.00 15.26 179 ARG B C 1
ATOM 3348 O O . ARG B 1 176 ? -9.483 53.505 42.570 1.00 18.58 179 ARG B O 1
ATOM 3356 N N . VAL B 1 177 ? -7.787 54.260 43.856 1.00 12.36 180 VAL B N 1
ATOM 3357 C CA . VAL B 1 177 ? -7.625 55.508 43.121 1.00 9.68 180 VAL B CA 1
ATOM 3358 C C . VAL B 1 177 ? -6.177 55.784 42.726 1.00 13.83 180 VAL B C 1
ATOM 3359 O O . VAL B 1 177 ? -5.247 55.112 43.186 1.00 12.12 180 VAL B O 1
ATOM 3363 N N . GLU B 1 178 ? -5.993 56.787 41.878 1.00 9.77 181 GLU B N 1
ATOM 3364 C CA . GLU B 1 178 ? -4.658 57.209 41.488 1.00 12.03 181 GLU B CA 1
ATOM 3365 C C . GLU B 1 178 ? -3.947 57.856 42.662 1.00 10.89 181 GLU B C 1
ATOM 3366 O O . GLU B 1 178 ? -4.578 58.492 43.503 1.00 9.48 181 GLU B O 1
ATOM 3372 N N . SER B 1 179 ? -2.634 57.665 42.711 1.00 10.55 182 SER B N 1
ATOM 3373 C CA . SER B 1 179 ? -1.776 58.291 43.700 1.00 12.31 182 SER B CA 1
ATOM 3374 C C . SER B 1 179 ? -0.848 59.246 42.969 1.00 13.17 182 SER B C 1
ATOM 3375 O O . SER B 1 179 ? -0.838 59.287 41.738 1.00 11.81 182 SER B O 1
ATOM 3378 N N . ALA B 1 180 ? -0.065 60.014 43.720 1.00 10.61 183 ALA B N 1
ATOM 3379 C CA . ALA B 1 180 ? 0.878 60.932 43.102 1.00 10.53 183 ALA B CA 1
ATOM 3380 C C . ALA B 1 180 ? 1.991 61.305 44.062 1.00 9.08 183 ALA B C 1
ATOM 3381 O O . ALA B 1 180 ? 1.815 61.268 45.280 1.00 8.57 183 ALA B O 1
ATOM 3383 N N . ILE B 1 181 ? 3.138 61.654 43.496 1.00 8.90 184 ILE B N 1
ATOM 3384 C CA . ILE B 1 181 ? 4.246 62.187 44.262 1.00 7.67 184 ILE B CA 1
ATOM 3385 C C . ILE B 1 181 ? 4.200 63.703 44.222 1.00 9.35 184 ILE B C 1
ATOM 3386 O O . ILE B 1 181 ? 4.030 64.312 43.158 1.00 7.11 184 ILE B O 1
ATOM 3391 N N . ILE B 1 182 ? 4.343 64.306 45.397 1.00 7.02 185 ILE B N 1
ATOM 3392 C CA . ILE B 1 182 ? 4.396 65.749 45.509 1.00 5.15 185 ILE B CA 1
ATOM 3393 C C . ILE B 1 182 ? 5.655 66.177 46.252 1.00 8.32 185 ILE B C 1
ATOM 3394 O O . ILE B 1 182 ? 6.121 65.487 47.167 1.00 6.56 185 ILE B O 1
ATOM 3399 N N . ARG B 1 183 ? 6.213 67.298 45.812 1.00 4.95 186 ARG B N 1
ATOM 3400 C CA . ARG B 1 183 ? 7.344 67.950 46.461 1.00 6.87 186 ARG B CA 1
ATOM 3401 C C . ARG B 1 183 ? 6.861 69.200 47.194 1.00 7.56 186 ARG B C 1
ATOM 3402 O O . ARG B 1 183 ? 6.138 70.021 46.624 1.00 7.86 186 ARG B O 1
ATOM 3410 N N . LEU B 1 184 ? 7.219 69.318 48.471 1.00 6.23 187 LEU B N 1
ATOM 3411 C CA . LEU B 1 184 ? 6.933 70.534 49.228 1.00 5.31 187 LEU B CA 1
ATOM 3412 C C . LEU B 1 184 ? 8.226 71.113 49.772 1.00 5.63 187 LEU B C 1
ATOM 3413 O O . LEU B 1 184 ? 8.960 70.427 50.470 1.00 6.55 187 LEU B O 1
ATOM 3418 N N . ILE B 1 185 ? 8.482 72.381 49.457 1.00 6.22 188 ILE B N 1
ATOM 3419 C CA . ILE B 1 185 ? 9.694 73.065 49.886 1.00 8.50 188 ILE B CA 1
ATOM 3420 C C . ILE B 1 185 ? 9.342 74.299 50.699 1.00 7.42 188 ILE B C 1
ATOM 3421 O O . ILE B 1 185 ? 8.725 75.235 50.184 1.00 9.25 188 ILE B O 1
ATOM 3426 N N . PRO B 1 186 ? 9.725 74.307 51.975 1.00 8.91 189 PRO B N 1
ATOM 3427 C CA . PRO B 1 186 ? 9.435 75.490 52.787 1.00 6.10 189 PRO B CA 1
ATOM 3428 C C . PRO B 1 186 ? 9.905 76.770 52.118 1.00 6.54 189 PRO B C 1
ATOM 3429 O O . PRO B 1 186 ? 11.011 76.835 51.584 1.00 9.83 189 PRO B O 1
ATOM 3433 N N . ARG B 1 187 ? 9.038 77.776 52.140 1.00 6.70 190 ARG B N 1
ATOM 3434 C CA . ARG B 1 187 ? 9.339 79.076 51.569 1.00 11.77 190 ARG B CA 1
ATOM 3435 C C . ARG B 1 187 ? 10.195 79.901 52.511 1.00 14.58 190 ARG B C 1
ATOM 3436 O O . ARG B 1 187 ? 10.114 79.759 53.737 1.00 15.06 190 ARG B O 1
ATOM 3444 N N . HIS B 1 188 ? 10.998 80.775 51.917 1.00 14.50 191 HIS B N 1
ATOM 3445 C CA . HIS B 1 188 ? 11.744 81.799 52.637 1.00 18.18 191 HIS B CA 1
ATOM 3446 C C . HIS B 1 188 ? 11.648 83.087 51.816 1.00 22.02 191 HIS B C 1
ATOM 3447 O O . HIS B 1 188 ? 11.218 83.058 50.664 1.00 25.40 191 HIS B O 1
ATOM 3454 N N . ASN B 1 189 ? 12.044 84.208 52.412 1.00 26.19 192 ASN B N 1
ATOM 3455 C CA . ASN B 1 189 ? 12.253 85.465 51.681 1.00 25.54 192 ASN B CA 1
ATOM 3456 C C . ASN B 1 189 ? 11.005 86.138 51.094 1.00 29.28 192 ASN B C 1
ATOM 3457 O O . ASN B 1 189 ? 11.122 86.989 50.211 1.00 35.04 192 ASN B O 1
ATOM 3462 N N . PHE B 1 190 ? 9.823 85.769 51.576 1.00 18.02 193 PHE B N 1
ATOM 3463 C CA . PHE B 1 190 ? 8.586 86.374 51.083 1.00 16.54 193 PHE B CA 1
ATOM 3464 C C . PHE B 1 190 ? 8.011 87.445 52.019 1.00 17.21 193 PHE B C 1
ATOM 3465 O O . PHE B 1 190 ? 8.286 87.446 53.217 1.00 10.61 193 PHE B O 1
ATOM 3473 N N . THR B 1 191 ? 7.194 88.334 51.455 1.00 15.95 194 THR B N 1
ATOM 3474 C CA . THR B 1 191 ? 6.467 89.356 52.205 1.00 17.60 194 THR B CA 1
ATOM 3475 C C . THR B 1 191 ? 5.101 89.500 51.548 1.00 17.11 194 THR B C 1
ATOM 3476 O O . THR B 1 191 ? 5.001 89.405 50.326 1.00 19.14 194 THR B O 1
ATOM 3480 N N . PRO B 1 192 ? 4.040 89.716 52.348 1.00 17.76 195 PRO B N 1
ATOM 3481 C CA . PRO B 1 192 ? 4.044 89.823 53.809 1.00 16.96 195 PRO B CA 1
ATOM 3482 C C . PRO B 1 192 ? 4.112 88.471 54.522 1.00 14.35 195 PRO B C 1
ATOM 3483 O O . PRO B 1 192 ? 3.739 87.433 53.981 1.00 10.52 195 PRO B O 1
ATOM 3487 N N . VAL B 1 193 ? 4.584 88.506 55.760 1.00 13.93 196 VAL B N 1
ATOM 3488 C CA . VAL B 1 193 ? 4.612 87.332 56.603 1.00 8.42 196 VAL B CA 1
ATOM 3489 C C . VAL B 1 193 ? 3.420 87.393 57.538 1.00 5.53 196 VAL B C 1
ATOM 3490 O O . VAL B 1 193 ? 3.035 88.466 57.975 1.00 9.48 196 VAL B O 1
ATOM 3494 N N . ALA B 1 194 ? 2.832 86.247 57.848 1.00 7.03 197 ALA B N 1
ATOM 3495 C CA . ALA B 1 194 ? 1.815 86.197 58.882 1.00 10.45 197 ALA B CA 1
ATOM 3496 C C . ALA B 1 194 ? 2.504 86.324 60.233 1.00 17.84 197 ALA B C 1
ATOM 3497 O O . ALA B 1 194 ? 3.271 85.446 60.627 1.00 15.26 197 ALA B O 1
ATOM 3499 N N . LYS B 1 195 ? 2.226 87.417 60.939 1.00 15.91 198 LYS B N 1
ATOM 3500 C CA . LYS B 1 195 ? 2.860 87.675 62.230 1.00 20.22 198 LYS B CA 1
ATOM 3501 C C . LYS B 1 195 ? 2.486 86.626 63.282 1.00 15.91 198 LYS B C 1
ATOM 3502 O O . LYS B 1 195 ? 3.253 86.355 64.203 1.00 18.77 198 LYS B O 1
ATOM 3508 N N . ASN B 1 196 ? 1.310 86.032 63.141 1.00 11.67 199 ASN B N 1
ATOM 3509 C CA . ASN B 1 196 ? 0.852 85.052 64.114 1.00 14.29 199 ASN B CA 1
ATOM 3510 C C . ASN B 1 196 ? 0.252 83.854 63.401 1.00 12.04 199 ASN B C 1
ATOM 3511 O O . ASN B 1 196 ? -0.824 83.952 62.822 1.00 10.54 199 ASN B O 1
ATOM 3516 N N . LEU B 1 197 ? 0.938 82.719 63.454 1.00 12.59 200 LEU B N 1
ATOM 3517 C CA . LEU B 1 197 ? 0.526 81.567 62.658 1.00 9.11 200 LEU B CA 1
ATOM 3518 C C . LEU B 1 197 ? -0.765 80.934 63.164 1.00 8.67 200 LEU B C 1
ATOM 3519 O O . LEU B 1 197 ? -1.546 80.392 62.384 1.00 10.90 200 LEU B O 1
ATOM 3524 N N . ASP B 1 198 ? -0.994 81.001 64.470 1.00 13.71 201 ASP B N 1
ATOM 3525 C CA . ASP B 1 198 ? -2.256 80.522 65.019 1.00 13.53 201 ASP B CA 1
ATOM 3526 C C . ASP B 1 198 ? -3.426 81.372 64.529 1.00 15.92 201 ASP B C 1
ATOM 3527 O O . ASP B 1 198 ? -4.511 80.855 64.244 1.00 15.47 201 ASP B O 1
ATOM 3532 N N . GLN B 1 199 ? -3.213 82.679 64.425 1.00 14.89 202 GLN B N 1
ATOM 3533 C CA . GLN B 1 199 ? -4.258 83.547 63.910 1.00 11.46 202 GLN B CA 1
ATOM 3534 C C . GLN B 1 199 ? -4.543 83.204 62.450 1.00 4.52 202 GLN B C 1
ATOM 3535 O O . GLN B 1 199 ? -5.695 83.212 62.023 1.00 8.69 202 GLN B O 1
ATOM 3541 N N . LEU B 1 200 ? -3.490 82.922 61.682 1.00 9.23 203 LEU B N 1
ATOM 3542 C CA . LEU B 1 200 ? -3.668 82.589 60.267 1.00 8.97 203 LEU B CA 1
ATOM 3543 C C . LEU B 1 200 ? -4.462 81.294 60.144 1.00 6.90 203 LEU B C 1
ATOM 3544 O O . LEU B 1 200 ? -5.420 81.221 59.380 1.00 7.29 203 LEU B O 1
ATOM 3549 N N . SER B 1 201 ? -4.068 80.280 60.910 1.00 8.39 204 SER B N 1
ATOM 3550 C CA . SER B 1 201 ? -4.775 79.002 60.863 1.00 11.78 204 SER B CA 1
ATOM 3551 C C . SER B 1 201 ? -6.248 79.189 61.209 1.00 9.78 204 SER B C 1
ATOM 3552 O O . SER B 1 201 ? -7.115 78.615 60.563 1.00 7.23 204 SER B O 1
ATOM 3555 N N . HIS B 1 202 ? -6.528 80.007 62.221 1.00 10.34 205 HIS B N 1
ATOM 3556 C CA . HIS B 1 202 ? -7.909 80.254 62.625 1.00 8.29 205 HIS B CA 1
ATOM 3557 C C . HIS B 1 202 ? -8.694 80.970 61.527 1.00 7.91 205 HIS B C 1
ATOM 3558 O O . HIS B 1 202 ? -9.814 80.592 61.197 1.00 8.34 205 HIS B O 1
ATOM 3565 N N . VAL B 1 203 ? -8.105 82.012 60.958 1.00 7.87 206 VAL B N 1
ATOM 3566 C CA . VAL B 1 203 ? -8.761 82.720 59.872 1.00 8.36 206 VAL B CA 1
ATOM 3567 C C . VAL B 1 203 ? -9.130 81.787 58.722 1.00 7.83 206 VAL B C 1
ATOM 3568 O O . VAL B 1 203 ? -10.251 81.827 58.216 1.00 9.77 206 VAL B O 1
ATOM 3572 N N . VAL B 1 204 ? -8.176 80.960 58.302 1.00 8.56 207 VAL B N 1
ATOM 3573 C CA . VAL B 1 204 ? -8.371 80.122 57.123 1.00 6.00 207 VAL B CA 1
ATOM 3574 C C . VAL B 1 204 ? -9.385 79.010 57.409 1.00 5.49 207 VAL B C 1
ATOM 3575 O O . VAL B 1 204 ? -10.250 78.707 56.577 1.00 6.64 207 VAL B O 1
ATOM 3579 N N . LYS B 1 205 ? -9.293 78.419 58.597 1.00 8.79 208 LYS B N 1
ATOM 3580 C CA . LYS B 1 205 ? -10.250 77.389 58.998 1.00 9.78 208 LYS B CA 1
ATOM 3581 C C . LYS B 1 205 ? -11.667 77.962 59.028 1.00 12.48 208 LYS B C 1
ATOM 3582 O O . LYS B 1 205 ? -12.608 77.350 58.502 1.00 8.94 208 LYS B O 1
ATOM 3588 N N . GLU B 1 206 ? -11.827 79.133 59.644 1.00 10.99 209 GLU B N 1
ATOM 3589 C CA . GLU B 1 206 ? -13.138 79.775 59.685 1.00 10.25 209 GLU B CA 1
ATOM 3590 C C . GLU B 1 206 ? -13.631 80.081 58.278 1.00 9.16 209 GLU B C 1
ATOM 3591 O O . GLU B 1 206 ? -14.770 79.764 57.924 1.00 10.49 209 GLU B O 1
ATOM 3597 N N . ALA B 1 207 ? -12.764 80.684 57.473 1.00 6.56 210 ALA B N 1
ATOM 3598 C CA . ALA B 1 207 ? -13.127 81.046 56.103 1.00 9.74 210 ALA B CA 1
ATOM 3599 C C . ALA B 1 207 ? -13.702 79.878 55.303 1.00 11.88 210 ALA B C 1
ATOM 3600 O O . ALA B 1 207 ? -14.706 80.029 54.601 1.00 7.30 210 ALA B O 1
ATOM 3602 N N . PHE B 1 208 ? -13.077 78.711 55.418 1.00 8.75 211 PHE B N 1
ATOM 3603 C CA . PHE B 1 208 ? -13.476 77.571 54.602 1.00 12.45 211 PHE B CA 1
ATOM 3604 C C . PHE B 1 208 ? -14.456 76.626 55.293 1.00 14.34 211 PHE B C 1
ATOM 3605 O O . PHE B 1 208 ? -14.828 75.592 54.730 1.00 13.82 211 PHE B O 1
ATOM 3613 N N . SER B 1 209 ? -14.896 77.002 56.494 1.00 9.56 212 SER B N 1
ATOM 3614 C CA . SER B 1 209 ? -15.877 76.206 57.238 1.00 14.21 212 SER B CA 1
ATOM 3615 C C . SER B 1 209 ? -17.147 75.997 56.421 1.00 14.17 212 SER B C 1
ATOM 3616 O O . SER B 1 209 ? -17.649 74.877 56.300 1.00 14.75 212 SER B O 1
ATOM 3619 N N . TYR B 1 210 ? -17.661 77.089 55.869 1.00 11.00 213 TYR B N 1
ATOM 3620 C CA . TYR B 1 210 ? -18.806 77.040 54.975 1.00 10.59 213 TYR B CA 1
ATOM 3621 C C . TYR B 1 210 ? -18.393 77.634 53.642 1.00 12.21 213 TYR B C 1
ATOM 3622 O O . TYR B 1 210 ? -18.425 78.855 53.455 1.00 11.76 213 TYR B O 1
ATOM 3631 N N . ARG B 1 211 ? -18.026 76.757 52.716 1.00 9.88 214 ARG B N 1
ATOM 3632 C CA . ARG B 1 211 ? -17.447 77.142 51.433 1.00 13.09 214 ARG B CA 1
ATOM 3633 C C . ARG B 1 211 ? -18.304 78.120 50.627 1.00 11.59 214 ARG B C 1
ATOM 3634 O O . ARG B 1 211 ? -17.779 78.949 49.884 1.00 11.62 214 ARG B O 1
ATOM 3642 N N . ARG B 1 212 ? -19.619 78.032 50.770 1.00 10.26 215 ARG B N 1
ATOM 3643 C CA . ARG B 1 212 ? -20.505 78.865 49.963 1.00 12.61 215 ARG B CA 1
ATOM 3644 C C . ARG B 1 212 ? -20.857 80.216 50.587 1.00 11.61 215 ARG B C 1
ATOM 3645 O O . ARG B 1 212 ? -21.588 81.006 49.993 1.00 7.24 215 ARG B O 1
ATOM 3653 N N . LYS B 1 213 ? -20.345 80.503 51.776 1.00 9.27 216 LYS B N 1
ATOM 3654 C CA . LYS B 1 213 ? -20.549 81.850 52.313 1.00 15.31 216 LYS B CA 1
ATOM 3655 C C . LYS B 1 213 ? -19.641 82.828 51.582 1.00 14.87 216 LYS B C 1
ATOM 3656 O O . LYS B 1 213 ? -18.582 82.442 51.075 1.00 10.38 216 LYS B O 1
ATOM 3662 N N . THR B 1 214 ? -20.045 84.091 51.515 1.00 10.40 217 THR B N 1
ATOM 3663 C CA . THR B 1 214 ? -19.098 85.123 51.108 1.00 9.46 217 THR B CA 1
ATOM 3664 C C . THR B 1 214 ? -18.075 85.176 52.232 1.00 6.67 217 THR B C 1
ATOM 3665 O O . THR B 1 214 ? -18.378 84.800 53.365 1.00 10.33 217 THR B O 1
ATOM 3669 N N . VAL B 1 215 ? -16.861 85.619 51.932 1.00 8.02 218 VAL B N 1
ATOM 3670 C CA . VAL B 1 215 ? -15.846 85.737 52.975 1.00 10.18 218 VAL B CA 1
ATOM 3671 C C . VAL B 1 215 ? -16.274 86.780 54.016 1.00 8.08 218 VAL B C 1
ATOM 3672 O O . VAL B 1 215 ? -15.945 86.661 55.198 1.00 9.38 218 VAL B O 1
ATOM 3676 N N . GLY B 1 216 ? -17.018 87.791 53.572 1.00 9.34 219 GLY B N 1
ATOM 3677 C CA . GLY B 1 216 ? -17.543 88.799 54.474 1.00 14.26 219 GLY B CA 1
ATOM 3678 C C . GLY B 1 216 ? -18.423 88.156 55.530 1.00 15.37 219 GLY B C 1
ATOM 3679 O O . GLY B 1 216 ? -18.309 88.444 56.723 1.00 11.77 219 GLY B O 1
ATOM 3680 N N . ASN B 1 217 ? -19.309 87.273 55.084 1.00 10.37 220 ASN B N 1
ATOM 3681 C CA . ASN B 1 217 ? -20.176 86.553 56.003 1.00 11.24 220 ASN B CA 1
ATOM 3682 C C . ASN B 1 217 ? -19.408 85.532 56.838 1.00 10.71 220 ASN B C 1
ATOM 3683 O O . ASN B 1 217 ? -19.580 85.464 58.062 1.00 12.49 220 ASN B O 1
ATOM 3688 N N . ALA B 1 218 ? -18.559 84.744 56.181 1.00 9.09 221 ALA B N 1
ATOM 3689 C CA . ALA B 1 218 ? -17.762 83.725 56.870 1.00 11.01 221 ALA B CA 1
ATOM 3690 C C . ALA B 1 218 ? -16.980 84.322 58.031 1.00 12.98 221 ALA B C 1
ATOM 3691 O O . ALA B 1 218 ? -16.866 83.716 59.097 1.00 12.06 221 ALA B O 1
ATOM 3693 N N . LEU B 1 219 ? -16.430 85.510 57.811 1.00 11.25 222 LEU B N 1
ATOM 3694 C CA . LEU B 1 219 ? -15.517 86.115 58.780 1.00 11.65 222 LEU B CA 1
ATOM 3695 C C . LEU B 1 219 ? -16.164 87.288 59.523 1.00 13.43 222 LEU B C 1
ATOM 3696 O O . LEU B 1 219 ? -15.464 88.153 60.066 1.00 18.06 222 LEU B O 1
ATOM 3701 N N . LYS B 1 220 ? -17.493 87.309 59.560 1.00 8.58 223 LYS B N 1
ATOM 3702 C CA . LYS B 1 220 ? -18.218 88.433 60.152 1.00 12.10 223 LYS B CA 1
ATOM 3703 C C . LYS B 1 220 ? -17.867 88.645 61.627 1.00 16.83 223 LYS B C 1
ATOM 3704 O O . LYS B 1 220 ? -17.995 89.754 62.143 1.00 17.68 223 LYS B O 1
ATOM 3710 N N . LYS B 1 221 ? -17.416 87.592 62.304 1.00 15.25 224 LYS B N 1
ATOM 3711 C CA . LYS B 1 221 ? -17.042 87.720 63.712 1.00 15.98 224 LYS B CA 1
ATOM 3712 C C . LYS B 1 221 ? -15.603 88.203 63.898 1.00 20.97 224 LYS B C 1
ATOM 3713 O O . LYS B 1 221 ? -15.166 88.452 65.019 1.00 25.99 224 LYS B O 1
ATOM 3719 N N . LEU B 1 222 ? -14.870 88.337 62.799 1.00 18.97 225 LEU B N 1
ATOM 3720 C CA . LEU B 1 222 ? -13.452 88.670 62.862 1.00 16.29 225 LEU B CA 1
ATOM 3721 C C . LEU B 1 222 ? -13.181 89.991 62.172 1.00 20.93 225 LEU B C 1
ATOM 3722 O O . LEU B 1 222 ? -12.352 90.783 62.614 1.00 16.43 225 LEU B O 1
ATOM 3727 N N . ILE B 1 223 ? -13.876 90.217 61.068 1.00 18.44 226 ILE B N 1
ATOM 3728 C CA . ILE B 1 223 ? -13.646 91.408 60.277 1.00 15.94 226 ILE B CA 1
ATOM 3729 C C . ILE B 1 223 ? -14.958 92.153 60.086 1.00 18.49 226 ILE B C 1
ATOM 3730 O O . ILE B 1 223 ? -15.947 91.579 59.630 1.00 13.79 226 ILE B O 1
ATOM 3735 N N . ASN B 1 224 ? -14.973 93.433 60.446 1.00 17.64 227 ASN B N 1
ATOM 3736 C CA . ASN B 1 224 ? -16.173 94.235 60.269 1.00 18.79 227 ASN B CA 1
ATOM 3737 C C . ASN B 1 224 ? -16.173 94.938 58.911 1.00 15.76 227 ASN B C 1
ATOM 3738 O O . ASN B 1 224 ? -15.134 95.067 58.271 1.00 12.76 227 ASN B O 1
ATOM 3743 N N . PRO B 1 225 ? -17.347 95.379 58.461 1.00 16.73 228 PRO B N 1
ATOM 3744 C CA . PRO B 1 225 ? -17.500 95.895 57.100 1.00 18.92 228 PRO B CA 1
ATOM 3745 C C . PRO B 1 225 ? -16.510 96.995 56.721 1.00 17.77 228 PRO B C 1
ATOM 3746 O O . PRO B 1 225 ? -16.077 97.037 55.570 1.00 18.78 228 PRO B O 1
ATOM 3750 N N . SER B 1 226 ? -16.154 97.869 57.658 1.00 18.25 229 SER B N 1
ATOM 3751 C CA . SER B 1 226 ? -15.272 98.990 57.329 1.00 22.79 229 SER B CA 1
ATOM 3752 C C . SER B 1 226 ? -13.811 98.569 57.139 1.00 20.30 229 SER B C 1
ATOM 3753 O O . SER B 1 226 ? -12.994 99.347 56.630 1.00 17.01 229 SER B O 1
ATOM 3756 N N . GLN B 1 227 ? -13.484 97.337 57.525 1.00 17.71 230 GLN B N 1
ATOM 3757 C CA . GLN B 1 227 ? -12.108 96.851 57.416 1.00 14.96 230 GLN B CA 1
ATOM 3758 C C . GLN B 1 227 ? -11.764 96.250 56.043 1.00 12.65 230 GLN B C 1
ATOM 3759 O O . GLN B 1 227 ? -10.598 96.226 55.641 1.00 7.50 230 GLN B O 1
ATOM 3765 N N . TRP B 1 228 ? -12.763 95.766 55.315 1.00 13.96 231 TRP B N 1
ATOM 3766 C CA . TRP B 1 228 ? -12.475 95.106 54.041 1.00 12.37 231 TRP B CA 1
ATOM 3767 C C . TRP B 1 228 ? -11.740 96.004 53.038 1.00 7.08 231 TRP B C 1
ATOM 3768 O O . TRP B 1 228 ? -10.815 95.548 52.377 1.00 12.62 231 TRP B O 1
ATOM 3779 N N . PRO B 1 229 ? -12.135 97.283 52.937 1.00 9.59 232 PRO B N 1
ATOM 3780 C CA . PRO B 1 229 ? -11.423 98.200 52.037 1.00 13.48 232 PRO B CA 1
ATOM 3781 C C . PRO B 1 229 ? -9.965 98.424 52.447 1.00 11.37 232 PRO B C 1
ATOM 3782 O O . PRO B 1 229 ? -9.116 98.685 51.586 1.00 10.66 232 PRO B O 1
ATOM 3786 N N . LEU B 1 230 ? -9.682 98.333 53.746 1.00 12.48 233 LEU B N 1
ATOM 3787 C CA . LEU B 1 230 ? -8.320 98.498 54.248 1.00 9.25 233 LEU B CA 1
ATOM 3788 C C . LEU B 1 230 ? -7.430 97.362 53.759 1.00 9.16 233 LEU B C 1
ATOM 3789 O O . LEU B 1 230 ? -6.228 97.553 53.548 1.00 6.99 233 LEU B O 1
ATOM 3794 N N . LEU B 1 231 ? -8.040 96.190 53.590 1.00 8.40 234 LEU B N 1
ATOM 3795 C CA . LEU B 1 231 ? -7.353 94.981 53.124 1.00 10.03 234 LEU B CA 1
ATOM 3796 C C . LEU B 1 231 ? -7.346 94.878 51.593 1.00 10.34 234 LEU B C 1
ATOM 3797 O O . LEU B 1 231 ? -6.663 94.024 51.020 1.00 8.29 234 LEU B O 1
ATOM 3802 N N . GLU B 1 232 ? -8.109 95.751 50.941 1.00 10.03 235 GLU B N 1
ATOM 3803 C CA . GLU B 1 232 ? -8.277 95.701 49.488 1.00 10.09 235 GLU B CA 1
ATOM 3804 C C . GLU B 1 232 ? -8.781 94.320 49.074 1.00 12.08 235 GLU B C 1
ATOM 3805 O O . GLU B 1 232 ? -8.354 93.758 48.068 1.00 12.78 235 GLU B O 1
ATOM 3811 N N . ILE B 1 233 ? -9.688 93.781 49.881 1.00 10.64 236 ILE B N 1
ATOM 3812 C CA . ILE B 1 233 ? -10.376 92.532 49.557 1.00 14.01 236 ILE B CA 1
ATOM 3813 C C . ILE B 1 233 ? -11.866 92.796 49.370 1.00 11.62 236 ILE B C 1
ATOM 3814 O O . ILE B 1 233 ? -12.479 93.533 50.154 1.00 11.25 236 ILE B O 1
ATOM 3819 N N . ASN B 1 234 ? -12.433 92.220 48.310 1.00 8.98 237 ASN B N 1
ATOM 3820 C CA . ASN B 1 234 ? -13.872 92.283 48.046 1.00 11.81 237 ASN B CA 1
ATOM 3821 C C . ASN B 1 234 ? -14.628 91.269 48.910 1.00 13.08 237 ASN B C 1
ATOM 3822 O O . ASN B 1 234 ? -14.549 90.062 48.673 1.00 10.60 237 ASN B O 1
ATOM 3827 N N . PRO B 1 235 ? -15.363 91.752 49.924 1.00 12.57 238 PRO B N 1
ATOM 3828 C CA . PRO B 1 235 ? -15.971 90.811 50.868 1.00 13.19 238 PRO B CA 1
ATOM 3829 C C . PRO B 1 235 ? -17.119 90.000 50.257 1.00 12.63 238 PRO B C 1
ATOM 3830 O O . PRO B 1 235 ? -17.601 89.075 50.904 1.00 14.15 238 PRO B O 1
ATOM 3834 N N . GLN B 1 236 ? -17.550 90.347 49.044 1.00 11.20 239 GLN B N 1
ATOM 3835 C CA . GLN B 1 236 ? -18.619 89.609 48.369 1.00 10.19 239 GLN B CA 1
ATOM 3836 C C . GLN B 1 236 ? -18.104 88.333 47.702 1.00 10.55 239 GLN B C 1
ATOM 3837 O O . GLN B 1 236 ? -18.887 87.475 47.313 1.00 9.26 239 GLN B O 1
ATOM 3843 N N . LEU B 1 237 ? -16.789 88.211 47.573 1.00 12.59 240 LEU B N 1
ATOM 3844 C CA . LEU B 1 237 ? -16.193 86.981 47.054 1.00 14.79 240 LEU B CA 1
ATOM 3845 C C . LEU B 1 237 ? -16.302 85.832 48.058 1.00 14.70 240 LEU B C 1
ATOM 3846 O O . LEU B 1 237 ? -16.274 86.044 49.274 1.00 11.65 240 LEU B O 1
ATOM 3851 N N . ARG B 1 238 ? -16.440 84.613 47.545 1.00 11.83 241 ARG B N 1
ATOM 3852 C CA . ARG B 1 238 ? -16.325 83.433 48.389 1.00 13.01 241 ARG B CA 1
ATOM 3853 C C . ARG B 1 238 ? -14.853 83.232 48.723 1.00 10.08 241 ARG B C 1
ATOM 3854 O O . ARG B 1 238 ? -13.986 83.690 47.985 1.00 11.61 241 ARG B O 1
ATOM 3862 N N . PRO B 1 239 ? -14.568 82.550 49.844 1.00 9.45 242 PRO B N 1
ATOM 3863 C CA . PRO B 1 239 ? -13.184 82.428 50.296 1.00 8.58 242 PRO B CA 1
ATOM 3864 C C . PRO B 1 239 ? -12.281 81.741 49.278 1.00 5.48 242 PRO B C 1
ATOM 3865 O O . PRO B 1 239 ? -11.108 82.065 49.244 1.00 8.46 242 PRO B O 1
ATOM 3869 N N . GLN B 1 240 ? -12.808 80.843 48.448 1.00 10.35 243 GLN B N 1
ATOM 3870 C CA . GLN B 1 240 ? -11.960 80.144 47.478 1.00 8.95 243 GLN B CA 1
ATOM 3871 C C . GLN B 1 240 ? -11.386 81.095 46.434 1.00 6.33 243 GLN B C 1
ATOM 3872 O O . GLN B 1 240 ? -10.500 80.717 45.673 1.00 6.47 243 GLN B O 1
ATOM 3878 N N . GLU B 1 241 ? -11.901 82.325 46.394 1.00 7.66 244 GLU B N 1
ATOM 3879 C CA . GLU B 1 241 ? -11.461 83.326 45.424 1.00 4.79 244 GLU B CA 1
ATOM 3880 C C . GLU B 1 241 ? -10.338 84.210 45.973 1.00 7.36 244 GLU B C 1
ATOM 3881 O O . GLU B 1 241 ? -9.769 85.028 45.248 1.00 6.96 244 GLU B O 1
ATOM 3887 N N . LEU B 1 242 ? -10.025 84.054 47.256 1.00 7.42 245 LEU B N 1
ATOM 3888 C CA . LEU B 1 242 ? -8.948 84.833 47.868 1.00 4.48 245 LEU B CA 1
ATOM 3889 C C . LEU B 1 242 ? -7.583 84.163 47.732 1.00 8.24 245 LEU B C 1
ATOM 3890 O O . LEU B 1 242 ? -7.464 82.938 47.834 1.00 7.96 245 LEU B O 1
ATOM 3895 N N . THR B 1 243 ? -6.554 84.977 47.507 1.00 8.39 246 THR B N 1
ATOM 3896 C CA . THR B 1 243 ? -5.191 84.485 47.421 1.00 7.24 246 THR B CA 1
ATOM 3897 C C . THR B 1 243 ? -4.645 84.206 48.811 1.00 6.67 246 THR B C 1
ATOM 3898 O O . THR B 1 243 ? -5.211 84.644 49.810 1.00 4.90 246 THR B O 1
ATOM 3902 N N . VAL B 1 244 ? -3.533 83.483 48.863 1.00 4.19 247 VAL B N 1
ATOM 3903 C CA . VAL B 1 244 ? -2.843 83.228 50.125 1.00 6.98 247 VAL B CA 1
ATOM 3904 C C . VAL B 1 244 ? -2.476 84.540 50.839 1.00 11.22 247 VAL B C 1
ATOM 3905 O O . VAL B 1 244 ? -2.679 84.685 52.050 1.00 8.25 247 VAL B O 1
ATOM 3909 N N . GLU B 1 245 ? -1.941 85.491 50.082 1.00 9.82 248 GLU B N 1
ATOM 3910 C CA . GLU B 1 245 ? -1.606 86.802 50.627 1.00 11.34 248 GLU B CA 1
ATOM 3911 C C . GLU B 1 245 ? -2.836 87.496 51.229 1.00 7.61 248 GLU B C 1
ATOM 3912 O O . GLU B 1 245 ? -2.752 88.133 52.281 1.00 9.04 248 GLU B O 1
ATOM 3918 N N . ASP B 1 246 ? -3.976 87.379 50.558 1.00 9.19 249 ASP B N 1
ATOM 3919 C CA . ASP B 1 246 ? -5.216 87.919 51.108 1.00 7.03 249 ASP B CA 1
ATOM 3920 C C . ASP B 1 246 ? -5.441 87.375 52.515 1.00 9.69 249 ASP B C 1
ATOM 3921 O O . ASP B 1 246 ? -5.778 88.122 53.433 1.00 10.11 249 ASP B O 1
ATOM 3926 N N . PHE B 1 247 ? -5.268 86.068 52.687 1.00 6.90 250 PHE B N 1
ATOM 3927 C CA . PHE B 1 247 ? -5.520 85.473 53.994 1.00 6.33 250 PHE B CA 1
ATOM 3928 C C . PHE B 1 247 ? -4.483 85.932 55.015 1.00 2.35 250 PHE B C 1
ATOM 3929 O O . PHE B 1 247 ? -4.789 86.097 56.199 1.00 4.97 250 PHE B O 1
ATOM 3937 N N . VAL B 1 248 ? -3.267 86.167 54.546 1.00 7.07 251 VAL B N 1
ATOM 3938 C CA . VAL B 1 248 ? -2.214 86.672 55.413 1.00 10.97 251 VAL B CA 1
ATOM 3939 C C . VAL B 1 248 ? -2.570 88.098 55.857 1.00 9.99 251 VAL B C 1
ATOM 3940 O O . VAL B 1 248 ? -2.388 88.468 57.024 1.00 8.60 251 VAL B O 1
ATOM 3944 N N . LYS B 1 249 ? -3.093 88.891 54.928 1.00 4.44 252 LYS B N 1
ATOM 3945 C CA . LYS B 1 249 ? -3.497 90.255 55.255 1.00 5.45 252 LYS B CA 1
ATOM 3946 C C . LYS B 1 249 ? -4.624 90.274 56.299 1.00 8.50 252 LYS B C 1
ATOM 3947 O O . LYS B 1 249 ? -4.607 91.072 57.239 1.00 7.35 252 LYS B O 1
ATOM 3953 N N . ILE B 1 250 ? -5.588 89.374 56.147 1.00 8.42 253 ILE B N 1
ATOM 3954 C CA . ILE B 1 250 ? -6.666 89.246 57.115 1.00 12.71 253 ILE B CA 1
ATOM 3955 C C . ILE B 1 250 ? -6.089 88.928 58.481 1.00 10.81 253 ILE B C 1
ATOM 3956 O O . ILE B 1 250 ? -6.445 89.547 59.491 1.00 9.43 253 ILE B O 1
ATOM 3961 N N . SER B 1 251 ? -5.211 87.936 58.501 1.00 7.31 254 SER B N 1
ATOM 3962 C CA . SER B 1 251 ? -4.582 87.493 59.736 1.00 12.22 254 SER B CA 1
ATOM 3963 C C . SER B 1 251 ? -3.880 88.658 60.445 1.00 11.63 254 SER B C 1
ATOM 3964 O O . SER B 1 251 ? -4.010 88.848 61.664 1.00 6.78 254 SER B O 1
ATOM 3967 N N . ASN B 1 252 ? -3.147 89.449 59.674 1.00 7.71 255 ASN B N 1
ATOM 3968 C CA . ASN B 1 252 ? -2.317 90.506 60.256 1.00 10.68 255 ASN B CA 1
ATOM 3969 C C . ASN B 1 252 ? -3.104 91.686 60.854 1.00 12.35 255 ASN B C 1
ATOM 3970 O O . ASN B 1 252 ? -2.672 92.298 61.835 1.00 9.73 255 ASN B O 1
ATOM 3975 N N . ILE B 1 253 ? -4.270 91.984 60.298 1.00 11.96 256 ILE B N 1
ATOM 3976 C CA . ILE B 1 253 ? -5.039 93.114 60.804 1.00 12.43 256 ILE B CA 1
ATOM 3977 C C . ILE B 1 253 ? -5.672 92.785 62.151 1.00 14.99 256 ILE B C 1
ATOM 3978 O O . ILE B 1 253 ? -6.142 93.677 62.856 1.00 12.66 256 ILE B O 1
ATOM 3983 N N . LEU B 1 254 ? -5.645 91.503 62.514 1.00 14.95 257 LEU B N 1
ATOM 3984 C CA . LEU B 1 254 ? -6.249 91.019 63.756 1.00 18.63 257 LEU B CA 1
ATOM 3985 C C . LEU B 1 254 ? -5.285 90.910 64.946 1.00 20.98 257 LEU B C 1
ATOM 3986 O O . LEU B 1 254 ? -5.718 90.816 66.094 1.00 27.21 257 LEU B O 1
ATOM 3991 N N . ASN B 1 255 ? -3.986 90.921 64.674 1.00 19.24 258 ASN B N 1
ATOM 3992 C CA . ASN B 1 255 ? -2.986 90.605 65.696 1.00 24.64 258 ASN B CA 1
ATOM 3993 C C . ASN B 1 255 ? -2.738 91.687 66.756 1.00 28.95 258 ASN B C 1
ATOM 3994 O O . ASN B 1 255 ? -3.260 92.798 66.660 1.00 35.58 258 ASN B O 1
ATOM 3999 N N . GLN C 1 9 ? -3.963 60.499 82.597 1.00 26.49 12 GLN C N 1
ATOM 4000 C CA . GLN C 1 9 ? -5.253 59.984 82.172 1.00 24.89 12 GLN C CA 1
ATOM 4001 C C . GLN C 1 9 ? -5.638 60.424 80.767 1.00 17.33 12 GLN C C 1
ATOM 4002 O O . GLN C 1 9 ? -5.515 61.602 80.415 1.00 15.64 12 GLN C O 1
ATOM 4003 N N . HIS C 1 10 ? -6.111 59.474 79.966 1.00 14.82 13 HIS C N 1
ATOM 4004 C CA . HIS C 1 10 ? -6.521 59.752 78.594 1.00 15.22 13 HIS C CA 1
ATOM 4005 C C . HIS C 1 10 ? -8.049 59.671 78.467 1.00 16.99 13 HIS C C 1
ATOM 4006 O O . HIS C 1 10 ? -8.630 58.592 78.586 1.00 19.11 13 HIS C O 1
ATOM 4013 N N . PHE C 1 11 ? -8.689 60.812 78.232 1.00 8.77 14 PHE C N 1
ATOM 4014 C CA . PHE C 1 11 ? -10.149 60.882 78.141 1.00 10.55 14 PHE C CA 1
ATOM 4015 C C . PHE C 1 11 ? -10.591 60.718 76.697 1.00 10.30 14 PHE C C 1
ATOM 4016 O O . PHE C 1 11 ? -10.119 61.434 75.820 1.00 12.38 14 PHE C O 1
ATOM 4024 N N . LEU C 1 12 ? -11.497 59.779 76.449 1.00 8.33 15 LEU C N 1
ATOM 4025 C CA . LEU C 1 12 ? -12.023 59.574 75.102 1.00 11.60 15 LEU C CA 1
ATOM 4026 C C . LEU C 1 12 ? -12.965 60.717 74.710 1.00 14.98 15 LEU C C 1
ATOM 4027 O O . LEU C 1 12 ? -13.869 61.060 75.472 1.00 15.20 15 LEU C O 1
ATOM 4032 N N . HIS C 1 13 ? -12.752 61.321 73.540 1.00 6.57 16 HIS C N 1
ATOM 4033 C CA . HIS C 1 13 ? -13.602 62.429 73.103 1.00 8.31 16 HIS C CA 1
ATOM 4034 C C . HIS C 1 13 ? -14.217 62.250 71.705 1.00 12.08 16 HIS C C 1
ATOM 4035 O O . HIS C 1 13 ? -15.090 63.014 71.303 1.00 15.03 16 HIS C O 1
ATOM 4042 N N . ASP C 1 14 ? -13.748 61.256 70.959 1.00 8.61 17 ASP C N 1
ATOM 4043 C CA . ASP C 1 14 ? -14.195 61.047 69.591 1.00 11.03 17 ASP C CA 1
ATOM 4044 C C . ASP C 1 14 ? -15.561 60.368 69.572 1.00 9.20 17 ASP C C 1
ATOM 4045 O O . ASP C 1 14 ? -15.701 59.243 70.034 1.00 6.93 17 ASP C O 1
ATOM 4050 N N . SER C 1 15 ? -16.563 61.049 69.023 1.00 11.87 18 SER C N 1
ATOM 4051 C CA . SER C 1 15 ? -17.942 60.556 69.087 1.00 12.16 18 SER C CA 1
ATOM 4052 C C . SER C 1 15 ? -18.151 59.273 68.285 1.00 9.59 18 SER C C 1
ATOM 4053 O O . SER C 1 15 ? -18.977 58.422 68.649 1.00 10.34 18 SER C O 1
ATOM 4056 N N . PHE C 1 16 ? -17.402 59.117 67.196 1.00 10.29 19 PHE C N 1
ATOM 4057 C CA . PHE C 1 16 ? -17.516 57.898 66.392 1.00 6.81 19 PHE C CA 1
ATOM 4058 C C . PHE C 1 16 ? -17.042 56.682 67.182 1.00 7.88 19 PHE C C 1
ATOM 4059 O O . PHE C 1 16 ? -17.700 55.650 67.207 1.00 12.27 19 PHE C O 1
ATOM 4067 N N . VAL C 1 17 ? -15.877 56.802 67.807 1.00 7.91 20 VAL C N 1
ATOM 4068 C CA . VAL C 1 17 ? -15.360 55.728 68.642 1.00 6.29 20 VAL C CA 1
ATOM 4069 C C . VAL C 1 17 ? -16.335 55.424 69.775 1.00 5.40 20 VAL C C 1
ATOM 4070 O O . VAL C 1 17 ? -16.644 54.265 70.050 1.00 8.45 20 VAL C O 1
ATOM 4074 N N . LEU C 1 18 ? -16.822 56.478 70.427 1.00 7.36 21 LEU C N 1
ATOM 4075 C CA . LEU C 1 18 ? -17.739 56.315 71.547 1.00 8.35 21 LEU C CA 1
ATOM 4076 C C . LEU C 1 18 ? -18.983 55.540 71.132 1.00 7.60 21 LEU C C 1
ATOM 4077 O O . LEU C 1 18 ? -19.377 54.577 71.795 1.00 8.89 21 LEU C O 1
ATOM 4082 N N . GLN C 1 19 ? -19.595 55.938 70.022 1.00 6.29 22 GLN C N 1
ATOM 4083 C CA . GLN C 1 19 ? -20.765 55.214 69.536 1.00 3.99 22 GLN C CA 1
ATOM 4084 C C . GLN C 1 19 ? -20.406 53.778 69.136 1.00 8.10 22 GLN C C 1
ATOM 4085 O O . GLN C 1 19 ? -21.189 52.856 69.374 1.00 6.02 22 GLN C O 1
ATOM 4091 N N . LYS C 1 20 ? -19.225 53.578 68.542 1.00 5.77 23 LYS C N 1
ATOM 4092 C CA . LYS C 1 20 ? -18.791 52.217 68.193 1.00 9.49 23 LYS C CA 1
ATOM 4093 C C . LYS C 1 20 ? -18.706 51.326 69.424 1.00 7.07 23 LYS C C 1
ATOM 4094 O O . LYS C 1 20 ? -19.034 50.147 69.367 1.00 3.90 23 LYS C O 1
ATOM 4100 N N . ILE C 1 21 ? -18.244 51.898 70.531 1.00 9.31 24 ILE C N 1
ATOM 4101 C CA . ILE C 1 21 ? -18.189 51.183 71.802 1.00 7.80 24 ILE C CA 1
ATOM 4102 C C . ILE C 1 21 ? -19.592 50.809 72.320 1.00 11.58 24 ILE C C 1
ATOM 4103 O O . ILE C 1 21 ? -19.835 49.676 72.751 1.00 5.61 24 ILE C O 1
ATOM 4108 N N . VAL C 1 22 ? -20.518 51.760 72.260 1.00 11.92 25 VAL C N 1
ATOM 4109 C CA . VAL C 1 22 ? -21.895 51.501 72.661 1.00 10.11 25 VAL C CA 1
ATOM 4110 C C . VAL C 1 22 ? -22.485 50.358 71.842 1.00 7.64 25 VAL C C 1
ATOM 4111 O O . VAL C 1 22 ? -23.174 49.484 72.374 1.00 7.96 25 VAL C O 1
ATOM 4115 N N . SER C 1 23 ? -22.209 50.369 70.540 1.00 7.57 26 SER C N 1
ATOM 4116 C CA . SER C 1 23 ? -22.703 49.334 69.636 1.00 9.32 26 SER C CA 1
ATOM 4117 C C . SER C 1 23 ? -22.124 47.954 69.952 1.00 7.32 26 SER C C 1
ATOM 4118 O O . SER C 1 23 ? -22.843 46.960 69.924 1.00 7.74 26 SER C O 1
ATOM 4121 N N . ALA C 1 24 ? -20.834 47.891 70.270 1.00 8.67 27 ALA C N 1
ATOM 4122 C CA . ALA C 1 24 ? -20.221 46.615 70.658 1.00 10.51 27 ALA C CA 1
ATOM 4123 C C . ALA C 1 24 ? -20.869 46.049 71.920 1.00 7.23 27 ALA C C 1
ATOM 4124 O O . ALA C 1 24 ? -21.205 44.860 71.982 1.00 11.61 27 ALA C O 1
ATOM 4126 N N . ILE C 1 25 ? -21.043 46.906 72.924 1.00 10.05 28 ILE C N 1
ATOM 4127 C CA . ILE C 1 25 ? -21.667 46.502 74.183 1.00 9.94 28 ILE C CA 1
ATOM 4128 C C . ILE C 1 25 ? -23.137 46.129 73.981 1.00 10.28 28 ILE C C 1
ATOM 4129 O O . ILE C 1 25 ? -23.621 45.145 74.540 1.00 12.87 28 ILE C O 1
ATOM 4134 N N . HIS C 1 26 ? -23.830 46.931 73.175 1.00 9.64 29 HIS C N 1
ATOM 4135 C CA . HIS C 1 26 ? -25.272 46.797 72.974 1.00 10.05 29 HIS C CA 1
ATOM 4136 C C . HIS C 1 26 ? -25.990 46.758 74.324 1.00 10.32 29 HIS C C 1
ATOM 4137 O O . HIS C 1 26 ? -26.615 45.760 74.680 1.00 7.79 29 HIS C O 1
ATOM 4144 N N . PRO C 1 27 ? -25.880 47.848 75.092 1.00 9.72 30 PRO C N 1
ATOM 4145 C CA . PRO C 1 27 ? -26.502 47.875 76.416 1.00 8.53 30 PRO C CA 1
ATOM 4146 C C . PRO C 1 27 ? -28.021 47.761 76.277 1.00 12.62 30 PRO C C 1
ATOM 4147 O O . PRO C 1 27 ? -28.590 48.335 75.345 1.00 13.16 30 PRO C O 1
ATOM 4151 N N . GLN C 1 28 ? -28.653 47.014 77.177 1.00 9.66 31 GLN C N 1
ATOM 4152 C CA . GLN C 1 28 ? -30.108 46.923 77.218 1.00 12.30 31 GLN C CA 1
ATOM 4153 C C . GLN C 1 28 ? -30.609 47.347 78.590 1.00 11.75 31 GLN C C 1
ATOM 4154 O O . GLN C 1 28 ? -29.878 47.274 79.581 1.00 7.90 31 GLN C O 1
ATOM 4160 N N . LYS C 1 29 ? -31.852 47.816 78.645 1.00 10.47 32 LYS C N 1
ATOM 4161 C CA . LYS C 1 29 ? -32.413 48.286 79.908 1.00 15.17 32 LYS C CA 1
ATOM 4162 C C . LYS C 1 29 ? -32.648 47.148 80.901 1.00 13.68 32 LYS C C 1
ATOM 4163 O O . LYS C 1 29 ? -33.109 47.385 82.009 1.00 18.14 32 LYS C O 1
ATOM 4169 N N . THR C 1 30 ? -32.357 45.915 80.491 1.00 10.50 33 THR C N 1
ATOM 4170 C CA . THR C 1 30 ? -32.297 44.805 81.432 1.00 11.31 33 THR C CA 1
ATOM 4171 C C . THR C 1 30 ? -30.970 44.836 82.195 1.00 13.13 33 THR C C 1
ATOM 4172 O O . THR C 1 30 ? -30.829 44.200 83.237 1.00 11.73 33 THR C O 1
ATOM 4176 N N . ASP C 1 31 ? -29.999 45.581 81.672 1.00 10.67 34 ASP C N 1
ATOM 4177 C CA . ASP C 1 31 ? -28.620 45.478 82.153 1.00 11.75 34 ASP C CA 1
ATOM 4178 C C . ASP C 1 31 ? -28.255 46.392 83.323 1.00 10.64 34 ASP C C 1
ATOM 4179 O O . ASP C 1 31 ? -28.729 47.509 83.426 1.00 5.69 34 ASP C O 1
ATOM 4184 N N . THR C 1 32 ? -27.380 45.898 84.193 1.00 10.40 35 THR C N 1
ATOM 4185 C CA . THR C 1 32 ? -26.716 46.741 85.163 1.00 10.94 35 THR C CA 1
ATOM 4186 C C . THR C 1 32 ? -25.255 46.832 84.736 1.00 7.91 35 THR C C 1
ATOM 4187 O O . THR C 1 32 ? -24.591 45.811 84.579 1.00 10.01 35 THR C O 1
ATOM 4191 N N . LEU C 1 33 ? -24.769 48.044 84.499 1.00 8.20 36 LEU C N 1
ATOM 4192 C CA . LEU C 1 33 ? -23.380 48.226 84.069 1.00 9.30 36 LEU C CA 1
ATOM 4193 C C . LEU C 1 33 ? -22.514 48.871 85.139 1.00 12.15 36 LEU C C 1
ATOM 4194 O O . LEU C 1 33 ? -22.969 49.727 85.890 1.00 9.12 36 LEU C O 1
ATOM 4199 N N . VAL C 1 34 ? -21.251 48.463 85.194 1.00 9.58 37 VAL C N 1
ATOM 4200 C CA . VAL C 1 34 ? -20.285 49.118 86.065 1.00 3.94 37 VAL C CA 1
ATOM 4201 C C . VAL C 1 34 ? -19.151 49.638 85.189 1.00 3.63 37 VAL C C 1
ATOM 4202 O O . VAL C 1 34 ? -18.495 48.861 84.492 1.00 7.02 37 VAL C O 1
ATOM 4206 N N . GLU C 1 35 ? -18.958 50.956 85.189 1.00 5.75 38 GLU C N 1
ATOM 4207 C CA . GLU C 1 35 ? -17.927 51.584 84.365 1.00 7.08 38 GLU C CA 1
ATOM 4208 C C . GLU C 1 35 ? -16.732 51.975 85.212 1.00 9.87 38 GLU C C 1
ATOM 4209 O O . GLU C 1 35 ? -16.849 52.779 86.131 1.00 12.73 38 GLU C O 1
ATOM 4215 N N . ILE C 1 36 ? -15.582 51.405 84.877 1.00 9.34 39 ILE C N 1
ATOM 4216 C CA . ILE C 1 36 ? -14.340 51.729 85.549 1.00 9.55 39 ILE C CA 1
ATOM 4217 C C . ILE C 1 36 ? -13.549 52.705 84.688 1.00 14.56 39 ILE C C 1
ATOM 4218 O O . ILE C 1 36 ? -13.359 52.478 83.492 1.00 12.76 39 ILE C O 1
ATOM 4223 N N . GLY C 1 37 ? -13.103 53.800 85.296 1.00 15.16 40 GLY C N 1
ATOM 4224 C CA . GLY C 1 37 ? -12.385 54.839 84.577 1.00 14.62 40 GLY C CA 1
ATOM 4225 C C . GLY C 1 37 ? -13.277 55.637 83.637 1.00 10.61 40 GLY C C 1
ATOM 4226 O O . GLY C 1 37 ? -12.995 55.737 82.446 1.00 8.32 40 GLY C O 1
ATOM 4227 N N . PRO C 1 38 ? -14.356 56.224 84.171 1.00 9.55 41 PRO C N 1
ATOM 4228 C CA . PRO C 1 38 ? -15.359 56.948 83.376 1.00 6.42 41 PRO C CA 1
ATOM 4229 C C . PRO C 1 38 ? -14.853 58.283 82.806 1.00 8.59 41 PRO C C 1
ATOM 4230 O O . PRO C 1 38 ? -15.490 58.849 81.911 1.00 10.05 41 PRO C O 1
ATOM 4234 N N . GLY C 1 39 ? -13.737 58.787 83.322 1.00 8.96 42 GLY C N 1
ATOM 4235 C CA . GLY C 1 39 ? -13.202 60.055 82.853 1.00 8.63 42 GLY C CA 1
ATOM 4236 C C . GLY C 1 39 ? -14.169 61.200 83.104 1.00 11.22 42 GLY C C 1
ATOM 4237 O O . GLY C 1 39 ? -14.625 61.396 84.234 1.00 12.52 42 GLY C O 1
ATOM 4238 N N . ARG C 1 40 ? -14.483 61.962 82.054 1.00 9.66 43 ARG C N 1
ATOM 4239 C CA . ARG C 1 40 ? -15.484 63.026 82.155 1.00 14.31 43 ARG C CA 1
ATOM 4240 C C . ARG C 1 40 ? -16.903 62.483 81.975 1.00 11.82 43 ARG C C 1
ATOM 4241 O O . ARG C 1 40 ? -17.884 63.219 82.106 1.00 11.16 43 ARG C O 1
ATOM 4249 N N . GLY C 1 41 ? -17.014 61.196 81.672 1.00 9.78 44 GLY C N 1
ATOM 4250 C CA . GLY C 1 41 ? -18.310 60.603 81.392 1.00 9.29 44 GLY C CA 1
ATOM 4251 C C . GLY C 1 41 ? -18.682 60.684 79.923 1.00 7.59 44 GLY C C 1
ATOM 4252 O O . GLY C 1 41 ? -19.859 60.720 79.575 1.00 7.00 44 GLY C O 1
ATOM 4253 N N . ALA C 1 42 ? -17.676 60.709 79.049 1.00 7.46 45 ALA C N 1
ATOM 4254 C CA . ALA C 1 42 ? -17.932 60.754 77.610 1.00 6.84 45 ALA C CA 1
ATOM 4255 C C . ALA C 1 42 ? -18.721 59.542 77.166 1.00 7.85 45 ALA C C 1
ATOM 4256 O O . ALA C 1 42 ? -19.644 59.657 76.361 1.00 8.05 45 ALA C O 1
ATOM 4258 N N . LEU C 1 43 ? -18.346 58.371 77.670 1.00 6.68 46 LEU C N 1
ATOM 4259 C CA . LEU C 1 43 ? -19.060 57.152 77.318 1.00 4.28 46 LEU C CA 1
ATOM 4260 C C . LEU C 1 43 ? -20.318 57.025 78.172 1.00 6.68 46 LEU C C 1
ATOM 4261 O O . LEU C 1 43 ? -21.375 56.608 77.697 1.00 9.08 46 LEU C O 1
ATOM 4266 N N . THR C 1 44 ? -20.181 57.368 79.448 1.00 6.30 47 THR C N 1
ATOM 4267 C CA . THR C 1 44 ? -21.296 57.358 80.390 1.00 6.17 47 THR C CA 1
ATOM 4268 C C . THR C 1 44 ? -22.532 58.060 79.818 1.00 8.18 47 THR C C 1
ATOM 4269 O O . THR C 1 44 ? -23.658 57.599 79.997 1.00 11.88 47 THR C O 1
ATOM 4273 N N . ASP C 1 45 ? -22.323 59.182 79.139 1.00 8.35 48 ASP C N 1
ATOM 4274 C CA . ASP C 1 45 ? -23.448 59.948 78.594 1.00 9.81 48 ASP C CA 1
ATOM 4275 C C . ASP C 1 45 ? -24.242 59.203 77.536 1.00 12.69 48 ASP C C 1
ATOM 4276 O O . ASP C 1 45 ? -25.427 59.476 77.349 1.00 13.30 48 ASP C O 1
ATOM 4281 N N . TYR C 1 46 ? -23.585 58.275 76.844 1.00 8.21 49 TYR C N 1
ATOM 4282 C CA . TYR C 1 46 ? -24.255 57.381 75.901 1.00 8.90 49 TYR C CA 1
ATOM 4283 C C . TYR C 1 46 ? -24.972 56.246 76.618 1.00 11.79 49 TYR C C 1
ATOM 4284 O O . TYR C 1 46 ? -26.077 55.848 76.243 1.00 9.44 49 TYR C O 1
ATOM 4293 N N . LEU C 1 47 ? -24.311 55.708 77.639 1.00 4.96 50 LEU C N 1
ATOM 4294 C CA . LEU C 1 47 ? -24.764 54.504 78.304 1.00 9.94 50 LEU C CA 1
ATOM 4295 C C . LEU C 1 47 ? -25.984 54.737 79.197 1.00 7.60 50 LEU C C 1
ATOM 4296 O O . LEU C 1 47 ? -26.829 53.854 79.344 1.00 9.06 50 LEU C O 1
ATOM 4301 N N . LEU C 1 48 ? -26.082 55.915 79.792 1.00 9.74 51 LEU C N 1
ATOM 4302 C CA . LEU C 1 48 ? -27.105 56.121 80.818 1.00 14.98 51 LEU C CA 1
ATOM 4303 C C . LEU C 1 48 ? -28.539 56.035 80.296 1.00 18.33 51 LEU C C 1
ATOM 4304 O O . LEU C 1 48 ? -29.464 55.757 81.066 1.00 17.18 51 LEU C O 1
ATOM 4309 N N . THR C 1 49 ? -28.732 56.265 79.000 1.00 14.70 52 THR C N 1
ATOM 4310 C CA . THR C 1 49 ? -30.067 56.114 78.415 1.00 13.77 52 THR C CA 1
ATOM 4311 C C . THR C 1 49 ? -30.380 54.675 78.003 1.00 13.97 52 THR C C 1
ATOM 4312 O O . THR C 1 49 ? -31.523 54.366 77.647 1.00 14.17 52 THR C O 1
ATOM 4316 N N . GLU C 1 50 ? -29.383 53.793 78.063 1.00 9.07 53 GLU C N 1
ATOM 4317 C CA . GLU C 1 50 ? -29.521 52.455 77.491 1.00 7.75 53 GLU C CA 1
ATOM 4318 C C . GLU C 1 50 ? -29.629 51.300 78.488 1.00 8.51 53 GLU C C 1
ATOM 4319 O O . GLU C 1 50 ? -29.875 50.172 78.087 1.00 15.26 53 GLU C O 1
ATOM 4325 N N . CYS C 1 51 ? -29.448 51.569 79.773 1.00 5.05 54 CYS C N 1
ATOM 4326 C CA . CYS C 1 51 ? -29.448 50.491 80.759 1.00 12.89 54 CYS C CA 1
ATOM 4327 C C . CYS C 1 51 ? -30.262 50.821 82.018 1.00 14.46 54 CYS C C 1
ATOM 4328 O O . CYS C 1 51 ? -30.685 51.955 82.216 1.00 16.83 54 CYS C O 1
ATOM 4331 N N . ASP C 1 52 ? -30.463 49.818 82.868 1.00 12.26 55 ASP C N 1
ATOM 4332 C CA . ASP C 1 52 ? -31.256 49.986 84.087 1.00 15.42 55 ASP C CA 1
ATOM 4333 C C . ASP C 1 52 ? -30.531 50.806 85.165 1.00 15.56 55 ASP C C 1
ATOM 4334 O O . ASP C 1 52 ? -31.094 51.735 85.749 1.00 15.15 55 ASP C O 1
ATOM 4339 N N . ASN C 1 53 ? -29.284 50.436 85.439 1.00 13.58 56 ASN C N 1
ATOM 4340 C CA . ASN C 1 53 ? -28.458 51.135 86.416 1.00 14.19 56 ASN C CA 1
ATOM 4341 C C . ASN C 1 53 ? -27.018 51.129 85.954 1.00 14.87 56 ASN C C 1
ATOM 4342 O O . ASN C 1 53 ? -26.563 50.159 85.354 1.00 13.86 56 ASN C O 1
ATOM 4347 N N . LEU C 1 54 ? -26.312 52.214 86.236 1.00 9.12 57 LEU C N 1
ATOM 4348 C CA . LEU C 1 54 ? -24.923 52.351 85.832 1.00 10.90 57 LEU C CA 1
ATOM 4349 C C . LEU C 1 54 ? -24.159 52.853 87.034 1.00 8.34 57 LEU C C 1
ATOM 4350 O O . LEU C 1 54 ? -24.416 53.947 87.520 1.00 10.93 57 LEU C O 1
ATOM 4355 N N . ALA C 1 55 ? -23.236 52.038 87.528 1.00 11.00 58 ALA C N 1
ATOM 4356 C CA . ALA C 1 55 ? -22.378 52.440 88.635 1.00 9.47 58 ALA C CA 1
ATOM 4357 C C . ALA C 1 55 ? -21.013 52.828 88.089 1.00 10.53 58 ALA C C 1
ATOM 4358 O O . ALA C 1 55 ? -20.455 52.117 87.257 1.00 11.92 58 ALA C O 1
ATOM 4360 N N . LEU C 1 56 ? -20.485 53.959 88.551 1.00 7.13 59 LEU C N 1
ATOM 4361 C CA . LEU C 1 56 ? -19.150 54.389 88.160 1.00 9.39 59 LEU C CA 1
ATOM 4362 C C . LEU C 1 56 ? -18.180 54.147 89.308 1.00 8.91 59 LEU C C 1
ATOM 4363 O O . LEU C 1 56 ? -18.475 54.469 90.461 1.00 7.69 59 LEU C O 1
ATOM 4368 N N . VAL C 1 57 ? -17.029 53.563 88.990 1.00 6.97 60 VAL C N 1
ATOM 4369 C CA . VAL C 1 57 ? -15.982 53.354 89.981 1.00 6.92 60 VAL C CA 1
ATOM 4370 C C . VAL C 1 57 ? -14.720 54.136 89.610 1.00 8.13 60 VAL C C 1
ATOM 4371 O O . VAL C 1 57 ? -14.183 53.970 88.514 1.00 10.69 60 VAL C O 1
ATOM 4375 N N . GLU C 1 58 ? -14.252 54.972 90.533 1.00 8.55 61 GLU C N 1
ATOM 4376 C CA . GLU C 1 58 ? -13.129 55.867 90.269 1.00 13.89 61 GLU C CA 1
ATOM 4377 C C . GLU C 1 58 ? -12.433 56.249 91.581 1.00 11.00 61 GLU C C 1
ATOM 4378 O O . GLU C 1 58 ? -13.079 56.617 92.554 1.00 8.01 61 GLU C O 1
ATOM 4384 N N . ILE C 1 59 ? -11.109 56.154 91.614 1.00 9.67 62 ILE C N 1
ATOM 4385 C CA . ILE C 1 59 ? -10.393 56.428 92.851 1.00 9.63 62 ILE C CA 1
ATOM 4386 C C . ILE C 1 59 ? -10.055 57.919 93.038 1.00 11.64 62 ILE C C 1
ATOM 4387 O O . ILE C 1 59 ? -9.871 58.372 94.168 1.00 9.77 62 ILE C O 1
ATOM 4392 N N . ASP C 1 60 ? -9.989 58.681 91.945 1.00 11.94 63 ASP C N 1
ATOM 4393 C CA . ASP C 1 60 ? -9.572 60.089 92.038 1.00 13.49 63 ASP C CA 1
ATOM 4394 C C . ASP C 1 60 ? -10.640 61.009 92.637 1.00 11.94 63 ASP C C 1
ATOM 4395 O O . ASP C 1 60 ? -11.770 61.083 92.142 1.00 13.01 63 ASP C O 1
ATOM 4400 N N . ARG C 1 61 ? -10.280 61.712 93.705 1.00 13.77 64 ARG C N 1
ATOM 4401 C CA . ARG C 1 61 ? -11.265 62.501 94.435 1.00 17.83 64 ARG C CA 1
ATOM 4402 C C . ARG C 1 61 ? -11.812 63.620 93.564 1.00 17.90 64 ARG C C 1
ATOM 4403 O O . ARG C 1 61 ? -13.008 63.919 93.605 1.00 16.87 64 ARG C O 1
ATOM 4411 N N . ASP C 1 62 ? -10.943 64.230 92.766 1.00 18.17 65 ASP C N 1
ATOM 4412 C CA . ASP C 1 62 ? -11.362 65.358 91.939 1.00 19.64 65 ASP C CA 1
ATOM 4413 C C . ASP C 1 62 ? -12.300 64.904 90.829 1.00 13.70 65 ASP C C 1
ATOM 4414 O O . ASP C 1 62 ? -13.310 65.547 90.560 1.00 18.87 65 ASP C O 1
ATOM 4419 N N . LEU C 1 63 ? -11.948 63.807 90.171 1.00 10.65 66 LEU C N 1
ATOM 4420 C CA . LEU C 1 63 ? -12.802 63.237 89.138 1.00 11.54 66 LEU C CA 1
ATOM 4421 C C . LEU C 1 63 ? -14.188 62.877 89.684 1.00 12.05 66 LEU C C 1
ATOM 4422 O O . LEU C 1 63 ? -15.212 63.165 89.055 1.00 9.76 66 LEU C O 1
ATOM 4427 N N . VAL C 1 64 ? -14.203 62.243 90.851 1.00 11.88 67 VAL C N 1
ATOM 4428 C CA . VAL C 1 64 ? -15.448 61.851 91.507 1.00 10.17 67 VAL C CA 1
ATOM 4429 C C . VAL C 1 64 ? -16.298 63.075 91.849 1.00 10.26 67 VAL C C 1
ATOM 4430 O O . VAL C 1 64 ? -17.511 63.083 91.615 1.00 10.46 67 VAL C O 1
ATOM 4434 N N . ALA C 1 65 ? -15.659 64.112 92.392 1.00 11.00 68 ALA C N 1
ATOM 4435 C CA . ALA C 1 65 ? -16.360 65.353 92.695 1.00 13.63 68 ALA C CA 1
ATOM 4436 C C . ALA C 1 65 ? -16.994 65.952 91.442 1.00 13.12 68 ALA C C 1
ATOM 4437 O O . ALA C 1 65 ? -18.130 66.453 91.487 1.00 10.32 68 ALA C O 1
ATOM 4439 N N . PHE C 1 66 ? -16.267 65.911 90.325 1.00 5.92 69 PHE C N 1
ATOM 4440 C CA . PHE C 1 66 ? -16.832 66.416 89.079 1.00 4.73 69 PHE C CA 1
ATOM 4441 C C . PHE C 1 66 ? -18.023 65.559 88.641 1.00 7.74 69 PHE C C 1
ATOM 4442 O O . PHE C 1 66 ? -19.060 66.079 88.224 1.00 6.13 69 PHE C O 1
ATOM 4450 N N . LEU C 1 67 ? -17.856 64.241 88.731 1.00 8.64 70 LEU C N 1
ATOM 4451 C CA . LEU C 1 67 ? -18.895 63.302 88.328 1.00 9.76 70 LEU C CA 1
ATOM 4452 C C . LEU C 1 67 ? -20.164 63.499 89.173 1.00 8.01 70 LEU C C 1
ATOM 4453 O O . LEU C 1 67 ? -21.286 63.434 88.656 1.00 5.29 70 LEU C O 1
ATOM 4458 N N . GLN C 1 68 ? -19.974 63.774 90.461 1.00 7.30 71 GLN C N 1
ATOM 4459 C CA . GLN C 1 68 ? -21.096 63.949 91.376 1.00 8.46 71 GLN C CA 1
ATOM 4460 C C . GLN C 1 68 ? -21.890 65.201 91.027 1.00 12.66 71 GLN C C 1
ATOM 4461 O O . GLN C 1 68 ? -23.118 65.185 91.079 1.00 9.85 71 GLN C O 1
ATOM 4467 N N . LYS C 1 69 ? -21.194 66.275 90.653 1.00 11.27 72 LYS C N 1
ATOM 4468 C CA . LYS C 1 69 ? -21.860 67.503 90.239 1.00 9.76 72 LYS C CA 1
ATOM 4469 C C . LYS C 1 69 ? -22.604 67.246 88.941 1.00 9.73 72 LYS C C 1
ATOM 4470 O O . LYS C 1 69 ? -23.717 67.729 88.735 1.00 9.59 72 LYS C O 1
ATOM 4476 N N . LYS C 1 70 ? -21.985 66.467 88.066 1.00 5.86 73 LYS C N 1
ATOM 4477 C CA . LYS C 1 70 ? -22.564 66.208 86.763 1.00 4.94 73 LYS C CA 1
ATOM 4478 C C . LYS C 1 70 ? -23.830 65.341 86.810 1.00 8.26 73 LYS C C 1
ATOM 4479 O O . LYS C 1 70 ? -24.785 65.580 86.062 1.00 9.56 73 LYS C O 1
ATOM 4485 N N . TYR C 1 71 ? -23.839 64.337 87.679 1.00 7.81 74 TYR C N 1
ATOM 4486 C CA . TYR C 1 71 ? -24.865 63.290 87.613 1.00 9.01 74 TYR C CA 1
ATOM 4487 C C . TYR C 1 71 ? -25.778 63.178 88.836 1.00 12.63 74 TYR C C 1
ATOM 4488 O O . TYR C 1 71 ? -26.510 62.200 88.963 1.00 13.34 74 TYR C O 1
ATOM 4497 N N . ASN C 1 72 ? -25.752 64.159 89.731 1.00 11.31 75 ASN C N 1
ATOM 4498 C CA . ASN C 1 72 ? -26.542 64.034 90.956 1.00 21.03 75 ASN C CA 1
ATOM 4499 C C . ASN C 1 72 ? -28.064 64.101 90.748 1.00 20.54 75 ASN C C 1
ATOM 4500 O O . ASN C 1 72 ? -28.830 63.792 91.661 1.00 21.38 75 ASN C O 1
ATOM 4505 N N . GLN C 1 73 ? -28.481 64.490 89.543 1.00 15.58 76 GLN C N 1
ATOM 4506 C CA . GLN C 1 73 ? -29.892 64.515 89.157 1.00 18.53 76 GLN C CA 1
ATOM 4507 C C . GLN C 1 73 ? -30.249 63.310 88.285 1.00 16.70 76 GLN C C 1
ATOM 4508 O O . GLN C 1 73 ? -31.376 63.185 87.809 1.00 14.16 76 GLN C O 1
ATOM 4514 N N . GLN C 1 74 ? -29.280 62.437 88.051 1.00 16.29 77 GLN C N 1
ATOM 4515 C CA . GLN C 1 74 ? -29.487 61.312 87.148 1.00 16.86 77 GLN C CA 1
ATOM 4516 C C . GLN C 1 74 ? -29.806 60.061 87.961 1.00 14.90 77 GLN C C 1
ATOM 4517 O O . GLN C 1 74 ? -28.928 59.495 88.623 1.00 11.56 77 GLN C O 1
ATOM 4523 N N . LYS C 1 75 ? -31.071 59.646 87.920 1.00 13.25 78 LYS C N 1
ATOM 4524 C CA . LYS C 1 75 ? -31.571 58.548 88.761 1.00 18.22 78 LYS C CA 1
ATOM 4525 C C . LYS C 1 75 ? -30.795 57.243 88.622 1.00 11.57 78 LYS C C 1
ATOM 4526 O O . LYS C 1 75 ? -30.543 56.555 89.605 1.00 12.47 78 LYS C O 1
ATOM 4532 N N . ASN C 1 76 ? -30.412 56.894 87.407 1.00 11.84 79 ASN C N 1
ATOM 4533 C CA . ASN C 1 76 ? -29.809 55.586 87.208 1.00 13.55 79 ASN C CA 1
ATOM 4534 C C . ASN C 1 76 ? -28.285 55.570 87.241 1.00 9.31 79 ASN C C 1
ATOM 4535 O O . ASN C 1 76 ? -27.676 54.584 86.852 1.00 13.28 79 ASN C O 1
ATOM 4540 N N . ILE C 1 77 ? -27.682 56.658 87.710 1.00 8.48 80 ILE C N 1
ATOM 4541 C CA . ILE C 1 77 ? -26.237 56.720 87.926 1.00 12.40 80 ILE C CA 1
ATOM 4542 C C . ILE C 1 77 ? -25.903 56.660 89.415 1.00 9.48 80 ILE C C 1
ATOM 4543 O O . ILE C 1 77 ? -26.466 57.394 90.230 1.00 8.62 80 ILE C O 1
ATOM 4548 N N . THR C 1 78 ? -24.964 55.793 89.760 1.00 9.01 81 THR C N 1
ATOM 4549 C CA . THR C 1 78 ? -24.447 55.713 91.114 1.00 9.48 81 THR C CA 1
ATOM 4550 C C . THR C 1 78 ? -22.926 55.812 91.026 1.00 6.57 81 THR C C 1
ATOM 4551 O O . THR C 1 78 ? -22.314 55.230 90.135 1.00 10.12 81 THR C O 1
ATOM 4555 N N . ILE C 1 79 ? -22.320 56.544 91.950 1.00 6.98 82 ILE C N 1
ATOM 4556 C CA . ILE C 1 79 ? -20.891 56.855 91.866 1.00 8.29 82 ILE C CA 1
ATOM 4557 C C . ILE C 1 79 ? -20.124 56.373 93.086 1.00 9.18 82 ILE C C 1
ATOM 4558 O O . ILE C 1 79 ? -20.442 56.737 94.218 1.00 10.52 82 ILE C O 1
ATOM 4563 N N . TYR C 1 80 ? -19.114 55.546 92.843 1.00 4.52 83 TYR C N 1
ATOM 4564 C CA . TYR C 1 80 ? -18.284 55.001 93.909 1.00 9.54 83 TYR C CA 1
ATOM 4565 C C . TYR C 1 80 ? -16.871 55.591 93.884 1.00 10.22 83 TYR C C 1
ATOM 4566 O O . TYR C 1 80 ? -16.122 55.406 92.917 1.00 12.29 83 TYR C O 1
ATOM 4575 N N . GLN C 1 81 ? -16.495 56.277 94.953 1.00 10.67 84 GLN C N 1
ATOM 4576 C CA . GLN C 1 81 ? -15.100 56.651 95.118 1.00 12.55 84 GLN C CA 1
ATOM 4577 C C . GLN C 1 81 ? -14.362 55.511 95.799 1.00 12.72 84 GLN C C 1
ATOM 4578 O O . GLN C 1 81 ? -14.347 55.401 97.024 1.00 14.58 84 GLN C O 1
ATOM 4584 N N . ASN C 1 82 ? -13.772 54.641 94.995 1.00 8.16 85 ASN C N 1
ATOM 4585 C CA . ASN C 1 82 ? -13.140 53.457 95.530 1.00 8.91 85 ASN C CA 1
ATOM 4586 C C . ASN C 1 82 ? -11.995 53.027 94.650 1.00 10.23 85 ASN C C 1
ATOM 4587 O O . ASN C 1 82 ? -11.896 53.442 93.494 1.00 8.55 85 ASN C O 1
ATOM 4592 N N . ASP C 1 83 ? -11.142 52.179 95.208 1.00 8.43 86 ASP C N 1
ATOM 4593 C CA . ASP C 1 83 ? -10.073 51.539 94.462 1.00 12.13 86 ASP C CA 1
ATOM 4594 C C . ASP C 1 83 ? -10.613 50.317 93.730 1.00 10.20 86 ASP C C 1
ATOM 4595 O O . ASP C 1 83 ? -10.989 49.326 94.359 1.00 8.26 86 ASP C O 1
ATOM 4600 N N . ALA C 1 84 ? -10.655 50.388 92.400 1.00 4.55 87 ALA C N 1
ATOM 4601 C CA . ALA C 1 84 ? -11.231 49.299 91.604 1.00 6.43 87 ALA C CA 1
ATOM 4602 C C . ALA C 1 84 ? -10.507 47.966 91.821 1.00 11.06 87 ALA C C 1
ATOM 4603 O O . ALA C 1 84 ? -11.098 46.890 91.644 1.00 9.02 87 ALA C O 1
ATOM 4605 N N . LEU C 1 85 ? -9.231 48.042 92.195 1.00 11.69 88 LEU C N 1
ATOM 4606 C CA . LEU C 1 85 ? -8.415 46.844 92.420 1.00 8.11 88 LEU C CA 1
ATOM 4607 C C . LEU C 1 85 ? -8.840 46.121 93.683 1.00 6.44 88 LEU C C 1
ATOM 4608 O O . LEU C 1 85 ? -8.492 44.962 93.890 1.00 9.97 88 LEU C O 1
ATOM 4613 N N . GLN C 1 86 ? -9.590 46.815 94.528 1.00 5.74 89 GLN C N 1
ATOM 4614 C CA . GLN C 1 86 ? -10.044 46.252 95.791 1.00 11.61 89 GLN C CA 1
ATOM 4615 C C . GLN C 1 86 ? -11.555 46.123 95.840 1.00 11.26 89 GLN C C 1
ATOM 4616 O O . GLN C 1 86 ? -12.097 45.547 96.780 1.00 12.57 89 GLN C O 1
ATOM 4622 N N . PHE C 1 87 ? -12.231 46.668 94.835 1.00 11.39 90 PHE C N 1
ATOM 4623 C CA . PHE C 1 87 ? -13.690 46.744 94.842 1.00 14.20 90 PHE C CA 1
ATOM 4624 C C . PHE C 1 87 ? -14.374 45.365 94.907 1.00 13.97 90 PHE C C 1
ATOM 4625 O O . PHE C 1 87 ? -14.043 44.447 94.146 1.00 6.62 90 PHE C O 1
ATOM 4633 N N . ASP C 1 88 ? -15.337 45.228 95.818 1.00 11.39 91 ASP C N 1
ATOM 4634 C CA . ASP C 1 88 ? -16.152 44.019 95.888 1.00 11.46 91 ASP C CA 1
ATOM 4635 C C . ASP C 1 88 ? -17.356 44.183 94.962 1.00 11.40 91 ASP C C 1
ATOM 4636 O O . ASP C 1 88 ? -18.334 44.825 95.325 1.00 8.44 91 ASP C O 1
ATOM 4641 N N . PHE C 1 89 ? -17.284 43.602 93.773 1.00 9.28 92 PHE C N 1
ATOM 4642 C CA . PHE C 1 89 ? -18.343 43.794 92.784 1.00 13.26 92 PHE C CA 1
ATOM 4643 C C . PHE C 1 89 ? -19.655 43.126 93.183 1.00 17.73 92 PHE C C 1
ATOM 4644 O O . PHE C 1 89 ? -20.714 43.432 92.622 1.00 16.28 92 PHE C O 1
ATOM 4652 N N . SER C 1 90 ? -19.582 42.249 94.180 1.00 21.40 93 SER C N 1
ATOM 4653 C CA . SER C 1 90 ? -20.774 41.633 94.749 1.00 22.53 93 SER C CA 1
ATOM 4654 C C . SER C 1 90 ? -21.546 42.599 95.649 1.00 22.55 93 SER C C 1
ATOM 4655 O O . SER C 1 90 ? -22.698 42.335 95.984 1.00 20.13 93 SER C O 1
ATOM 4658 N N . SER C 1 91 ? -20.918 43.709 96.043 1.00 16.89 94 SER C N 1
ATOM 4659 C CA . SER C 1 91 ? -21.613 44.739 96.828 1.00 19.82 94 SER C CA 1
ATOM 4660 C C . SER C 1 91 ? -22.565 45.594 95.974 1.00 17.92 94 SER C C 1
ATOM 4661 O O . SER C 1 91 ? -23.336 46.410 96.489 1.00 18.91 94 SER C O 1
ATOM 4664 N N . VAL C 1 92 ? -22.496 45.421 94.662 1.00 17.05 95 VAL C N 1
ATOM 4665 C CA . VAL C 1 92 ? -23.491 46.010 93.786 1.00 19.86 95 VAL C CA 1
ATOM 4666 C C . VAL C 1 92 ? -24.603 44.982 93.687 1.00 23.92 95 VAL C C 1
ATOM 4667 O O . VAL C 1 92 ? -24.562 44.090 92.835 1.00 22.49 95 VAL C O 1
ATOM 4671 N N . LYS C 1 93 ? -25.576 45.103 94.587 1.00 23.62 96 LYS C N 1
ATOM 4672 C CA . LYS C 1 93 ? -26.615 44.093 94.750 1.00 25.90 96 LYS C CA 1
ATOM 4673 C C . LYS C 1 93 ? -27.679 44.192 93.669 1.00 24.39 96 LYS C C 1
ATOM 4674 O O . LYS C 1 93 ? -28.466 45.141 93.626 1.00 21.23 96 LYS C O 1
ATOM 4680 N N . THR C 1 94 ? -27.681 43.206 92.784 1.00 19.70 97 THR C N 1
ATOM 4681 C CA . THR C 1 94 ? -28.705 43.104 91.773 1.00 21.90 97 THR C CA 1
ATOM 4682 C C . THR C 1 94 ? -28.925 41.617 91.528 1.00 22.13 97 THR C C 1
ATOM 4683 O O . THR C 1 94 ? -28.125 40.791 91.963 1.00 23.75 97 THR C O 1
ATOM 4687 N N . ASP C 1 95 ? -30.009 41.274 90.846 1.00 17.35 98 ASP C N 1
ATOM 4688 C CA . ASP C 1 95 ? -30.365 39.873 90.657 1.00 29.32 98 ASP C CA 1
ATOM 4689 C C . ASP C 1 95 ? -29.461 39.144 89.672 1.00 29.44 98 ASP C C 1
ATOM 4690 O O . ASP C 1 95 ? -29.264 37.934 89.783 1.00 29.57 98 ASP C O 1
ATOM 4695 N N . LYS C 1 96 ? -28.902 39.882 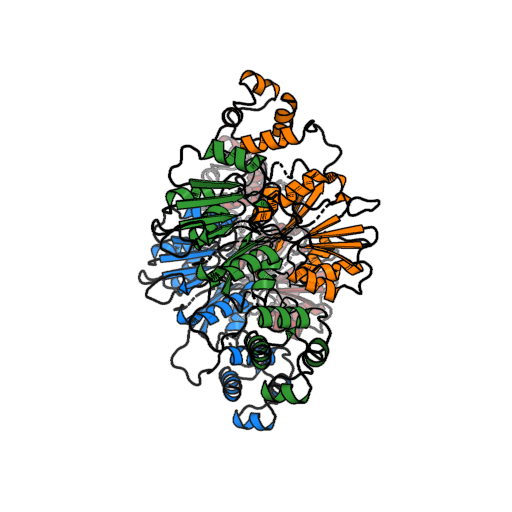88.721 1.00 24.27 99 LYS C N 1
ATOM 4696 C CA . LYS C 1 96 ? -28.127 39.260 87.657 1.00 23.45 99 LYS C CA 1
ATOM 4697 C C . LYS C 1 96 ? -26.667 39.697 87.660 1.00 17.64 99 LYS C C 1
ATOM 4698 O O . LYS C 1 96 ? -26.322 40.698 88.280 1.00 16.69 99 LYS C O 1
ATOM 4704 N N . PRO C 1 97 ? -25.798 38.917 86.992 1.00 15.07 100 PRO C N 1
ATOM 4705 C CA . PRO C 1 97 ? -24.390 39.292 86.813 1.00 10.86 100 PRO C CA 1
ATOM 4706 C C . PRO C 1 97 ? -24.242 40.663 86.146 1.00 12.77 100 PRO C C 1
ATOM 4707 O O . PRO C 1 97 ? -25.054 41.039 85.302 1.00 12.08 100 PRO C O 1
ATOM 4711 N N . LEU C 1 98 ? -23.200 41.392 86.533 1.00 12.26 101 LEU C N 1
ATOM 4712 C CA . LEU C 1 98 ? -22.963 42.748 86.052 1.00 10.24 101 LEU C CA 1
ATOM 4713 C C . LEU C 1 98 ? -22.244 42.805 84.702 1.00 11.09 101 LEU C C 1
ATOM 4714 O O . LEU C 1 98 ? -21.397 41.957 84.396 1.00 10.92 101 LEU C O 1
ATOM 4719 N N . ARG C 1 99 ? -22.560 43.815 83.895 1.00 8.04 102 ARG C N 1
ATOM 4720 C CA . ARG C 1 99 ? -21.770 44.049 82.682 1.00 11.88 102 ARG C CA 1
ATOM 4721 C C . ARG C 1 99 ? -20.725 45.126 82.957 1.00 10.83 102 ARG C C 1
ATOM 4722 O O . ARG C 1 99 ? -21.067 46.278 83.226 1.00 7.67 102 ARG C O 1
ATOM 4730 N N . VAL C 1 100 ? -19.453 44.746 82.919 1.00 5.17 103 VAL C N 1
ATOM 4731 C CA . VAL C 1 100 ? -18.387 45.666 83.294 1.00 6.35 103 VAL C CA 1
ATOM 4732 C C . VAL C 1 100 ? -17.799 46.306 82.046 1.00 7.99 103 VAL C C 1
ATOM 4733 O O . VAL C 1 100 ? -17.613 45.645 81.023 1.00 9.86 103 VAL C O 1
ATOM 4737 N N . VAL C 1 101 ? -17.509 47.596 82.135 1.00 5.32 104 VAL C N 1
ATOM 4738 C CA . VAL C 1 101 ? -16.936 48.324 81.013 1.00 7.43 104 VAL C CA 1
ATOM 4739 C C . VAL C 1 101 ? -15.918 49.314 81.557 1.00 7.70 104 VAL C C 1
ATOM 4740 O O . VAL C 1 101 ? -15.870 49.572 82.761 1.00 7.63 104 VAL C O 1
ATOM 4744 N N . GLY C 1 102 ? -15.079 49.860 80.689 1.00 9.66 105 GLY C N 1
ATOM 4745 C CA . GLY C 1 102 ? -14.085 50.788 81.185 1.00 12.89 105 GLY C CA 1
ATOM 4746 C C . GLY C 1 102 ? -12.919 51.119 80.279 1.00 12.22 105 GLY C C 1
ATOM 4747 O O . GLY C 1 102 ? -12.794 50.606 79.164 1.00 10.41 105 GLY C O 1
ATOM 4748 N N . ASN C 1 103 ? -12.059 51.987 80.803 1.00 13.51 106 ASN C N 1
ATOM 4749 C CA . ASN C 1 103 ? -10.908 52.525 80.092 1.00 15.28 106 ASN C CA 1
ATOM 4750 C C . ASN C 1 103 ? -9.714 52.474 81.049 1.00 17.33 106 ASN C C 1
ATOM 4751 O O . ASN C 1 103 ? -9.640 53.257 81.998 1.00 18.79 106 ASN C O 1
ATOM 4756 N N . LEU C 1 104 ? -8.791 51.541 80.813 1.00 17.37 107 LEU C N 1
ATOM 4757 C CA . LEU C 1 104 ? -7.737 51.245 81.793 1.00 21.76 107 LEU C CA 1
ATOM 4758 C C . LEU C 1 104 ? -6.319 51.541 81.298 1.00 21.28 107 LEU C C 1
ATOM 4759 O O . LEU C 1 104 ? -5.967 51.210 80.163 1.00 17.71 107 LEU C O 1
ATOM 4764 N N . PRO C 1 105 ? -5.495 52.150 82.167 1.00 23.65 108 PRO C N 1
ATOM 4765 C CA . PRO C 1 105 ? -4.059 52.345 81.930 1.00 20.03 108 PRO C CA 1
ATOM 4766 C C . PRO C 1 105 ? -3.351 50.996 81.846 1.00 15.54 108 PRO C C 1
ATOM 4767 O O . PRO C 1 105 ? -3.877 50.004 82.358 1.00 14.41 108 PRO C O 1
ATOM 4771 N N . TYR C 1 106 ? -2.181 50.959 81.215 1.00 14.95 109 TYR C N 1
ATOM 4772 C CA . TYR C 1 106 ? -1.431 49.713 81.077 1.00 19.16 109 TYR C CA 1
ATOM 4773 C C . TYR C 1 106 ? -1.112 49.115 82.448 1.00 16.32 109 TYR C C 1
ATOM 4774 O O . TYR C 1 106 ? -1.221 47.899 82.654 1.00 15.46 109 TYR C O 1
ATOM 4783 N N . ASN C 1 107 ? -0.717 49.975 83.384 1.00 17.02 110 ASN C N 1
ATOM 4784 C CA . ASN C 1 107 ? -0.096 49.508 84.624 1.00 16.98 110 ASN C CA 1
ATOM 4785 C C . ASN C 1 107 ? -1.034 48.803 85.610 1.00 17.56 110 ASN C C 1
ATOM 4786 O O . ASN C 1 107 ? -0.576 48.087 86.494 1.00 21.06 110 ASN C O 1
ATOM 4791 N N . ILE C 1 108 ? -2.337 48.993 85.459 1.00 16.69 111 ILE C N 1
ATOM 4792 C CA . ILE C 1 108 ? -3.284 48.269 86.307 1.00 23.62 111 ILE C CA 1
ATOM 4793 C C . ILE C 1 108 ? -4.176 47.302 85.517 1.00 20.00 111 ILE C C 1
ATOM 4794 O O . ILE C 1 108 ? -5.108 46.712 86.068 1.00 19.01 111 ILE C O 1
ATOM 4799 N N . SER C 1 109 ? -3.875 47.135 84.233 1.00 15.08 112 SER C N 1
ATOM 4800 C CA . SER C 1 109 ? -4.684 46.287 83.369 1.00 15.79 112 SER C CA 1
ATOM 4801 C C . SER C 1 109 ? -4.663 44.835 83.838 1.00 14.84 112 SER C C 1
ATOM 4802 O O . SER C 1 109 ? -5.714 44.238 84.055 1.00 10.94 112 SER C O 1
ATOM 4805 N N . THR C 1 110 ? -3.474 44.267 84.008 1.00 10.09 113 THR C N 1
ATOM 4806 C CA . THR C 1 110 ? -3.390 42.874 84.454 1.00 11.85 113 THR C CA 1
ATOM 4807 C C . THR C 1 110 ? -3.994 42.680 85.846 1.00 10.89 113 THR C C 1
ATOM 4808 O O . THR C 1 110 ? -4.839 41.810 86.035 1.00 9.53 113 THR C O 1
ATOM 4812 N N . PRO C 1 111 ? -3.582 43.508 86.823 1.00 14.41 114 PRO C N 1
ATOM 4813 C CA . PRO C 1 111 ? -4.127 43.323 88.170 1.00 17.17 114 PRO C CA 1
ATOM 4814 C C . PRO C 1 111 ? -5.632 43.575 88.247 1.00 13.55 114 PRO C C 1
ATOM 4815 O O . PRO C 1 111 ? -6.305 42.877 89.001 1.00 7.23 114 PRO C O 1
ATOM 4819 N N . LEU C 1 112 ? -6.167 44.528 87.486 1.00 11.05 115 LEU C N 1
ATOM 4820 C CA . LEU C 1 112 ? -7.619 44.711 87.499 1.00 10.89 115 LEU C CA 1
ATOM 4821 C C . LEU C 1 112 ? -8.349 43.507 86.875 1.00 7.23 115 LEU C C 1
ATOM 4822 O O . LEU C 1 112 ? -9.345 43.018 87.415 1.00 7.95 115 LEU C O 1
ATOM 4827 N N . LEU C 1 113 ? -7.850 43.026 85.746 1.00 6.62 116 LEU C N 1
ATOM 4828 C CA . LEU C 1 113 ? -8.450 41.853 85.111 1.00 10.32 116 LEU C CA 1
ATOM 4829 C C . LEU C 1 113 ? -8.414 40.625 86.027 1.00 9.12 116 LEU C C 1
ATOM 4830 O O . LEU C 1 113 ? -9.415 39.927 86.175 1.00 10.98 116 LEU C O 1
ATOM 4835 N N . PHE C 1 114 ? -7.264 40.376 86.651 1.00 7.08 117 PHE C N 1
ATOM 4836 C CA . PHE C 1 114 ? -7.120 39.238 87.541 1.00 7.94 117 PHE C CA 1
ATOM 4837 C C . PHE C 1 114 ? -8.077 39.392 88.705 1.00 7.35 117 PHE C C 1
ATOM 4838 O O . PHE C 1 114 ? -8.643 38.421 89.176 1.00 8.77 117 PHE C O 1
ATOM 4846 N N . HIS C 1 115 ? -8.259 40.624 89.165 1.00 10.26 118 HIS C N 1
ATOM 4847 C CA . HIS C 1 115 ? -9.160 40.875 90.271 1.00 5.24 118 HIS C CA 1
ATOM 4848 C C . HIS C 1 115 ? -10.599 40.557 89.863 1.00 5.41 118 HIS C C 1
ATOM 4849 O O . HIS C 1 115 ? -11.353 39.936 90.612 1.00 6.25 118 HIS C O 1
ATOM 4856 N N . LEU C 1 116 ? -10.978 40.979 88.665 1.00 7.51 119 LEU C N 1
ATOM 4857 C CA . LEU C 1 116 ? -12.312 40.666 88.160 1.00 5.24 119 LEU C CA 1
ATOM 4858 C C . LEU C 1 116 ? -12.488 39.158 88.022 1.00 7.45 119 LEU C C 1
ATOM 4859 O O . LEU C 1 116 ? -13.543 38.611 88.361 1.00 9.16 119 LEU C O 1
ATOM 4864 N N . PHE C 1 117 ? -11.456 38.490 87.523 1.00 8.46 120 PHE C N 1
ATOM 4865 C CA . PHE C 1 117 ? -11.519 37.044 87.356 1.00 9.82 120 PHE C CA 1
ATOM 4866 C C . PHE C 1 117 ? -11.790 36.350 88.698 1.00 8.71 120 PHE C C 1
ATOM 4867 O O . PHE C 1 117 ? -12.511 35.350 88.754 1.00 10.65 120 PHE C O 1
ATOM 4875 N N . SER C 1 118 ? -11.203 36.873 89.773 1.00 8.61 121 SER C N 1
ATOM 4876 C CA . SER C 1 118 ? -11.372 36.277 91.100 1.00 7.32 121 SER C CA 1
ATOM 4877 C C . SER C 1 118 ? -12.813 36.407 91.592 1.00 15.71 121 SER C C 1
ATOM 4878 O O . SER C 1 118 ? -13.220 35.753 92.563 1.00 12.95 121 SER C O 1
ATOM 4881 N N . GLN C 1 119 ? -13.583 37.254 90.918 1.00 10.53 122 GLN C N 1
ATOM 4882 C CA . GLN C 1 119 ? -14.983 37.466 91.281 1.00 13.78 122 GLN C CA 1
ATOM 4883 C C . GLN C 1 119 ? -15.922 37.209 90.108 1.00 9.55 122 GLN C C 1
ATOM 4884 O O . GLN C 1 119 ? -17.003 37.802 90.024 1.00 9.05 122 GLN C O 1
ATOM 4890 N N . ILE C 1 120 ? -15.518 36.305 89.223 1.00 10.14 123 ILE C N 1
ATOM 4891 C CA . ILE C 1 120 ? -16.111 36.222 87.898 1.00 12.22 123 ILE C CA 1
ATOM 4892 C C . ILE C 1 120 ? -17.566 35.771 87.870 1.00 14.90 123 ILE C C 1
ATOM 4893 O O . ILE C 1 120 ? -18.274 36.028 86.892 1.00 10.71 123 ILE C O 1
ATOM 4898 N N . HIS C 1 121 ? -18.015 35.117 88.936 1.00 7.39 124 HIS C N 1
ATOM 4899 C CA . HIS C 1 121 ? -19.423 34.750 89.051 1.00 9.23 124 HIS C CA 1
ATOM 4900 C C . HIS C 1 121 ? -20.320 36.008 89.101 1.00 8.26 124 HIS C C 1
ATOM 4901 O O . HIS C 1 121 ? -21.527 35.915 88.880 1.00 11.25 124 HIS C O 1
ATOM 4908 N N . CYS C 1 122 ? -19.734 37.169 89.410 1.00 11.67 125 CYS C N 1
ATOM 4909 C CA . CYS C 1 122 ? -20.475 38.442 89.488 1.00 14.17 125 CYS C CA 1
ATOM 4910 C C . CYS C 1 122 ? -20.651 39.104 88.125 1.00 14.72 125 CYS C C 1
ATOM 4911 O O . CYS C 1 122 ? -21.322 40.130 88.017 1.00 12.55 125 CYS C O 1
ATOM 4914 N N . ILE C 1 123 ? -20.033 38.531 87.097 1.00 16.13 126 ILE C N 1
ATOM 4915 C CA . ILE C 1 123 ? -19.801 39.253 85.850 1.00 10.99 126 ILE C CA 1
ATOM 4916 C C . ILE C 1 123 ? -20.389 38.562 84.627 1.00 8.63 126 ILE C C 1
ATOM 4917 O O . ILE C 1 123 ? -20.069 37.407 84.332 1.00 10.85 126 ILE C O 1
ATOM 4922 N N . GLU C 1 124 ? -21.249 39.272 83.908 1.00 6.67 127 GLU C N 1
ATOM 4923 C CA . GLU C 1 124 ? -21.805 38.741 82.667 1.00 7.71 127 GLU C CA 1
ATOM 4924 C C . GLU C 1 124 ? -20.798 38.803 81.525 1.00 9.14 127 GLU C C 1
ATOM 4925 O O . GLU C 1 124 ? -20.568 37.811 80.824 1.00 8.36 127 GLU C O 1
ATOM 4931 N N . ASP C 1 125 ? -20.223 39.984 81.328 1.00 9.18 128 ASP C N 1
ATOM 4932 C CA . ASP C 1 125 ? -19.174 40.189 80.335 1.00 6.59 128 ASP C CA 1
ATOM 4933 C C . ASP C 1 125 ? -18.390 41.473 80.613 1.00 5.87 128 ASP C C 1
ATOM 4934 O O . ASP C 1 125 ? -18.723 42.242 81.528 1.00 5.56 128 ASP C O 1
ATOM 4947 N N . HIS C 1 127 ? -16.240 44.773 78.520 1.00 6.46 130 HIS C N 1
ATOM 4948 C CA . HIS C 1 127 ? -15.720 45.503 77.364 1.00 5.94 130 HIS C CA 1
ATOM 4949 C C . HIS C 1 127 ? -14.795 46.604 77.861 1.00 6.16 130 HIS C C 1
ATOM 4950 O O . HIS C 1 127 ? -15.234 47.502 78.583 1.00 5.39 130 HIS C O 1
ATOM 4957 N N . PHE C 1 128 ? -13.521 46.538 77.476 1.00 7.01 131 PHE C N 1
ATOM 4958 C CA . PHE C 1 128 ? -12.523 47.506 77.931 1.00 6.28 131 PHE C CA 1
ATOM 4959 C C . PHE C 1 128 ? -11.758 48.179 76.803 1.00 8.29 131 PHE C C 1
ATOM 4960 O O . PHE C 1 128 ? -11.410 47.549 75.807 1.00 7.91 131 PHE C O 1
ATOM 4976 N N . LEU C 1 130 ? -8.128 49.279 76.228 1.00 5.64 133 LEU C N 1
ATOM 4977 C CA . LEU C 1 130 ? -6.799 49.042 76.771 1.00 8.29 133 LEU C CA 1
ATOM 4978 C C . LEU C 1 130 ? -5.774 49.464 75.737 1.00 9.18 133 LEU C C 1
ATOM 4979 O O . LEU C 1 130 ? -6.120 49.726 74.587 1.00 6.70 133 LEU C O 1
ATOM 4984 N N . GLN C 1 131 ? -4.509 49.519 76.140 1.00 7.05 134 GLN C N 1
ATOM 4985 C CA . GLN C 1 131 ? -3.442 49.732 75.171 1.00 10.29 134 GLN C CA 1
ATOM 4986 C C . GLN C 1 131 ? -3.438 48.523 74.250 1.00 12.79 134 GLN C C 1
ATOM 4987 O O . GLN C 1 131 ? -3.687 47.395 74.701 1.00 9.27 134 GLN C O 1
ATOM 4993 N N . LYS C 1 132 ? -3.209 48.756 72.959 1.00 6.34 135 LYS C N 1
ATOM 4994 C CA . LYS C 1 132 ? -3.353 47.690 71.974 1.00 11.83 135 LYS C CA 1
ATOM 4995 C C . LYS C 1 132 ? -2.490 46.479 72.327 1.00 12.83 135 LYS C C 1
ATOM 4996 O O . LYS C 1 132 ? -2.882 45.331 72.110 1.00 12.77 135 LYS C O 1
ATOM 5002 N N . GLU C 1 133 ? -1.312 46.743 72.870 1.00 9.55 136 GLU C N 1
ATOM 5003 C CA . GLU C 1 133 ? -0.380 45.672 73.204 1.00 12.91 136 GLU C CA 1
ATOM 5004 C C . GLU C 1 133 ? -0.993 44.719 74.224 1.00 9.54 136 GLU C C 1
ATOM 5005 O O . GLU C 1 133 ? -0.813 43.499 74.144 1.00 7.80 136 GLU C O 1
ATOM 5011 N N . VAL C 1 134 ? -1.721 45.275 75.183 1.00 6.54 137 VAL C N 1
ATOM 5012 C CA . VAL C 1 134 ? -2.376 44.449 76.182 1.00 6.50 137 VAL C CA 1
ATOM 5013 C C . VAL C 1 134 ? -3.406 43.539 75.523 1.00 9.99 137 VAL C C 1
ATOM 5014 O O . VAL C 1 134 ? -3.503 42.350 75.848 1.00 10.53 137 VAL C O 1
ATOM 5018 N N . VAL C 1 135 ? -4.177 44.099 74.594 1.00 8.55 138 VAL C N 1
ATOM 5019 C CA . VAL C 1 135 ? -5.175 43.320 73.875 1.00 5.51 138 VAL C CA 1
ATOM 5020 C C . VAL C 1 135 ? -4.545 42.170 73.074 1.00 7.27 138 VAL C C 1
ATOM 5021 O O . VAL C 1 135 ? -5.061 41.050 73.066 1.00 6.59 138 VAL C O 1
ATOM 5025 N N . ARG C 1 136 ? -3.430 42.456 72.414 1.00 5.50 139 ARG C N 1
ATOM 5026 C CA . ARG C 1 136 ? -2.694 41.445 71.662 1.00 8.94 139 ARG C CA 1
ATOM 5027 C C . ARG C 1 136 ? -2.254 40.312 72.598 1.00 9.62 139 ARG C C 1
ATOM 5028 O O . ARG C 1 136 ? -2.331 39.141 72.236 1.00 9.90 139 ARG C O 1
ATOM 5036 N N . ARG C 1 137 ? -1.775 40.670 73.787 1.00 5.40 140 ARG C N 1
ATOM 5037 C CA . ARG C 1 137 ? -1.351 39.669 74.763 1.00 9.91 140 ARG C CA 1
ATOM 5038 C C . ARG C 1 137 ? -2.535 38.838 75.271 1.00 12.68 140 ARG C C 1
ATOM 5039 O O . ARG C 1 137 ? -2.453 37.610 75.371 1.00 10.30 140 ARG C O 1
ATOM 5047 N N . ILE C 1 138 ? -3.652 39.491 75.560 1.00 8.29 141 ILE C N 1
ATOM 5048 C CA . ILE C 1 138 ? -4.822 38.744 76.018 1.00 7.91 141 ILE C CA 1
ATOM 5049 C C . ILE C 1 138 ? -5.288 37.708 74.990 1.00 9.17 141 ILE C C 1
ATOM 5050 O O . ILE C 1 138 ? -5.660 36.591 75.346 1.00 8.89 141 ILE C O 1
ATOM 5055 N N . THR C 1 139 ? -5.242 38.071 73.715 1.00 6.45 142 THR C N 1
ATOM 5056 C CA . THR C 1 139 ? -5.815 37.240 72.670 1.00 5.70 142 THR C CA 1
ATOM 5057 C C . THR C 1 139 ? -4.750 36.466 71.912 1.00 6.20 142 THR C C 1
ATOM 5058 O O . THR C 1 139 ? -5.002 35.968 70.821 1.00 9.18 142 THR C O 1
ATOM 5062 N N . ALA C 1 140 ? -3.555 36.387 72.480 1.00 6.99 143 ALA C N 1
ATOM 5063 C CA . ALA C 1 140 ? -2.422 35.802 71.773 1.00 6.87 143 ALA C CA 1
ATOM 5064 C C . ALA C 1 140 ? -2.618 34.326 71.447 1.00 10.38 143 ALA C C 1
ATOM 5065 O O . ALA C 1 140 ? -3.222 33.576 72.215 1.00 7.19 143 ALA C O 1
ATOM 5067 N N . GLU C 1 141 ? -2.098 33.921 70.295 1.00 5.87 144 GLU C N 1
ATOM 5068 C CA . GLU C 1 141 ? -2.096 32.520 69.902 1.00 7.28 144 GLU C CA 1
ATOM 5069 C C . GLU C 1 141 ? -1.028 31.784 70.704 1.00 10.46 144 GLU C C 1
ATOM 5070 O O . GLU C 1 141 ? 0.043 32.336 71.009 1.00 6.82 144 GLU C O 1
ATOM 5076 N N . VAL C 1 142 ? -1.314 30.537 71.050 1.00 12.92 145 VAL C N 1
ATOM 5077 C CA . VAL C 1 142 ? -0.322 29.702 71.710 1.00 13.16 145 VAL C CA 1
ATOM 5078 C C . VAL C 1 142 ? 0.975 29.730 70.913 1.00 12.36 145 VAL C C 1
ATOM 5079 O O . VAL C 1 142 ? 0.956 29.625 69.685 1.00 12.28 145 VAL C O 1
ATOM 5083 N N . GLY C 1 143 ? 2.095 29.917 71.610 1.00 8.99 146 GLY C N 1
ATOM 5084 C CA . GLY C 1 143 ? 3.402 29.873 70.975 1.00 10.06 146 GLY C CA 1
ATOM 5085 C C . GLY C 1 143 ? 3.975 31.224 70.576 1.00 15.09 146 GLY C C 1
ATOM 5086 O O . GLY C 1 143 ? 5.176 31.356 70.372 1.00 12.63 146 GLY C O 1
ATOM 5087 N N . SER C 1 144 ? 3.128 32.241 70.472 1.00 14.31 147 SER C N 1
ATOM 5088 C CA . SER C 1 144 ? 3.607 33.539 70.021 1.00 20.30 147 SER C CA 1
ATOM 5089 C C . SER C 1 144 ? 4.359 34.285 71.122 1.00 14.28 147 SER C C 1
ATOM 5090 O O . SER C 1 144 ? 4.237 33.975 72.308 1.00 13.12 147 SER C O 1
ATOM 5093 N N . HIS C 1 145 ? 5.144 35.273 70.712 1.00 12.88 148 HIS C N 1
ATOM 5094 C CA . HIS C 1 145 ? 5.856 36.127 71.652 1.00 17.94 148 HIS C CA 1
ATOM 5095 C C . HIS C 1 145 ? 4.904 36.883 72.586 1.00 13.50 148 HIS C C 1
ATOM 5096 O O . HIS C 1 145 ? 5.313 37.309 73.663 1.00 14.73 148 HIS C O 1
ATOM 5103 N N . ASP C 1 146 ? 3.642 37.047 72.183 1.00 6.38 149 ASP C N 1
ATOM 5104 C CA . ASP C 1 146 ? 2.652 37.749 73.021 1.00 9.56 149 ASP C CA 1
ATOM 5105 C C . ASP C 1 146 ? 1.957 36.812 74.015 1.00 8.74 149 ASP C C 1
ATOM 5106 O O . ASP C 1 146 ? 1.244 37.260 74.913 1.00 9.21 149 ASP C O 1
ATOM 5111 N N . TYR C 1 147 ? 2.129 35.512 73.821 1.00 5.58 150 TYR C N 1
ATOM 5112 C CA . TYR C 1 147 ? 1.432 34.525 74.637 1.00 7.36 150 TYR C CA 1
ATOM 5113 C C . TYR C 1 147 ? 2.193 34.307 75.943 1.00 8.82 150 TYR C C 1
ATOM 5114 O O . TYR C 1 147 ? 3.344 33.871 75.932 1.00 9.36 150 TYR C O 1
ATOM 5123 N N . GLY C 1 148 ? 1.557 34.630 77.064 1.00 10.56 151 GLY C N 1
ATOM 5124 C CA . GLY C 1 148 ? 2.205 34.533 78.357 1.00 9.50 151 GLY C CA 1
ATOM 5125 C C . GLY C 1 148 ? 1.205 34.327 79.478 1.00 4.70 151 GLY C C 1
ATOM 5126 O O . GLY C 1 148 ? 0.086 33.860 79.241 1.00 10.52 151 GLY C O 1
ATOM 5127 N N . ARG C 1 149 ? 1.615 34.672 80.697 1.00 7.43 152 ARG C N 1
ATOM 5128 C CA . ARG C 1 149 ? 0.773 34.504 81.883 1.00 10.80 152 ARG C CA 1
ATOM 5129 C C . ARG C 1 149 ? -0.593 35.176 81.753 1.00 12.34 152 ARG C C 1
ATOM 5130 O O . ARG C 1 149 ? -1.622 34.609 82.159 1.00 8.44 152 ARG C O 1
ATOM 5138 N N . LEU C 1 150 ? -0.608 36.388 81.203 1.00 7.58 153 LEU C N 1
ATOM 5139 C CA . LEU C 1 150 ? -1.874 37.105 80.998 1.00 6.88 153 LEU C CA 1
ATOM 5140 C C . LEU C 1 150 ? -2.766 36.352 80.018 1.00 5.32 153 LEU C C 1
ATOM 5141 O O . LEU C 1 150 ? -3.947 36.126 80.287 1.00 7.68 153 LEU C O 1
ATOM 5146 N N . SER C 1 151 ? -2.190 35.966 78.885 1.00 6.86 154 SER C N 1
ATOM 5147 C CA . SER C 1 151 ? -2.910 35.218 77.873 1.00 7.24 154 SER C CA 1
ATOM 5148 C C . SER C 1 151 ? -3.531 33.983 78.484 1.00 13.80 154 SER C C 1
ATOM 5149 O O . SER C 1 151 ? -4.714 33.687 78.272 1.00 5.24 154 SER C O 1
ATOM 5152 N N . VAL C 1 152 ? -2.714 33.239 79.219 1.00 9.73 155 VAL C N 1
ATOM 5153 C CA . VAL C 1 152 ? -3.156 31.957 79.736 1.00 9.56 155 VAL C CA 1
ATOM 5154 C C . VAL C 1 152 ? -4.309 32.109 80.732 1.00 5.29 155 VAL C C 1
ATOM 5155 O O . VAL C 1 152 ? -5.310 31.390 80.622 1.00 5.22 155 VAL C O 1
ATOM 5167 N N . ALA C 1 154 ? -6.370 34.754 81.193 1.00 5.49 157 ALA C N 1
ATOM 5168 C CA . ALA C 1 154 ? -7.525 35.384 80.559 1.00 9.86 157 ALA C CA 1
ATOM 5169 C C . ALA C 1 154 ? -8.288 34.393 79.688 1.00 8.13 157 ALA C C 1
ATOM 5170 O O . ALA C 1 154 ? -9.524 34.397 79.651 1.00 4.83 157 ALA C O 1
ATOM 5172 N N . GLN C 1 155 ? -7.551 33.535 78.993 1.00 9.48 158 GLN C N 1
ATOM 5173 C CA . GLN C 1 155 ? -8.174 32.571 78.101 1.00 10.45 158 GLN C CA 1
ATOM 5174 C C . GLN C 1 155 ? -8.686 31.356 78.860 1.00 9.20 158 GLN C C 1
ATOM 5175 O O . GLN C 1 155 ? -9.541 30.628 78.353 1.00 7.22 158 GLN C O 1
ATOM 5181 N N . TYR C 1 156 ? -8.179 31.134 80.071 1.00 8.00 159 TYR C N 1
ATOM 5182 C CA . TYR C 1 156 ? -8.813 30.134 80.931 1.00 10.83 159 TYR C CA 1
ATOM 5183 C C . TYR C 1 156 ? -10.177 30.632 81.415 1.00 8.64 159 TYR C C 1
ATOM 5184 O O . TYR C 1 156 ? -11.166 29.895 81.384 1.00 6.61 159 TYR C O 1
ATOM 5193 N N . PHE C 1 157 ? -10.226 31.882 81.872 1.00 4.81 160 PHE C N 1
ATOM 5194 C CA . PHE C 1 157 ? -11.466 32.438 82.414 1.00 7.57 160 PHE C CA 1
ATOM 5195 C C . PHE C 1 157 ? -12.489 32.855 81.351 1.00 8.55 160 PHE C C 1
ATOM 5196 O O . PHE C 1 157 ? -13.699 32.693 81.545 1.00 9.30 160 PHE C O 1
ATOM 5204 N N . CYS C 1 158 ? -12.001 33.373 80.227 1.00 5.95 161 CYS C N 1
ATOM 5205 C CA . CYS C 1 158 ? -12.870 33.997 79.240 1.00 6.16 161 CYS C CA 1
ATOM 5206 C C . CYS C 1 158 ? -12.575 33.614 77.798 1.00 8.53 161 CYS C C 1
ATOM 5207 O O . CYS C 1 158 ? -11.467 33.187 77.461 1.00 11.20 161 CYS C O 1
ATOM 5210 N N . ASP C 1 159 ? -13.592 33.782 76.957 1.00 6.75 162 ASP C N 1
ATOM 5211 C CA . ASP C 1 159 ? -13.404 33.868 75.514 1.00 7.13 162 ASP C CA 1
ATOM 5212 C C . ASP C 1 159 ? -13.220 35.338 75.177 1.00 8.44 162 ASP C C 1
ATOM 5213 O O . ASP C 1 159 ? -14.079 36.174 75.491 1.00 6.59 162 ASP C O 1
ATOM 5218 N N . ASN C 1 160 ? -12.090 35.651 74.548 1.00 8.30 163 ASN C N 1
ATOM 5219 C CA . ASN C 1 160 ? -11.659 37.035 74.398 1.00 11.82 163 ASN C CA 1
ATOM 5220 C C . ASN C 1 160 ? -11.572 37.414 72.941 1.00 12.85 163 ASN C C 1
ATOM 5221 O O . ASN C 1 160 ? -11.064 36.633 72.129 1.00 12.44 163 ASN C O 1
ATOM 5226 N N . THR C 1 161 ? -12.047 38.616 72.619 1.00 6.38 164 THR C N 1
ATOM 5227 C CA . THR C 1 161 ? -12.122 39.071 71.237 1.00 7.52 164 THR C CA 1
ATOM 5228 C C . THR C 1 161 ? -11.647 40.518 71.067 1.00 11.46 164 THR C C 1
ATOM 5229 O O . THR C 1 161 ? -12.176 41.434 71.707 1.00 7.55 164 THR C O 1
ATOM 5233 N N . TYR C 1 162 ? -10.639 40.714 70.220 1.00 8.66 165 TYR C N 1
ATOM 5234 C CA . TYR C 1 162 ? -10.209 42.054 69.846 1.00 8.71 165 TYR C CA 1
ATOM 5235 C C . TYR C 1 162 ? -11.276 42.581 68.915 1.00 8.81 165 TYR C C 1
ATOM 5236 O O . TYR C 1 162 ? -11.661 41.883 67.985 1.00 7.11 165 TYR C O 1
ATOM 5245 N N . LEU C 1 163 ? -11.767 43.791 69.168 1.00 6.42 166 LEU C N 1
ATOM 5246 C CA . LEU C 1 163 ? -12.879 44.328 68.376 1.00 5.58 166 LEU C CA 1
ATOM 5247 C C . LEU C 1 163 ? -12.433 45.370 67.350 1.00 8.22 166 LEU C C 1
ATOM 5248 O O . LEU C 1 163 ? -12.791 45.281 66.183 1.00 8.89 166 LEU C O 1
ATOM 5253 N N . PHE C 1 164 ? -11.653 46.352 67.793 1.00 8.01 167 PHE C N 1
ATOM 5254 C CA . PHE C 1 164 ? -11.110 47.358 66.888 1.00 6.53 167 PHE C CA 1
ATOM 5255 C C . PHE C 1 164 ? -10.038 48.222 67.538 1.00 10.79 167 PHE C C 1
ATOM 5256 O O . PHE C 1 164 ? -9.938 48.311 68.764 1.00 9.48 167 PHE C O 1
ATOM 5264 N N . THR C 1 165 ? -9.221 48.837 66.692 1.00 7.11 168 THR C N 1
ATOM 5265 C CA . THR C 1 165 ? -8.129 49.693 67.134 1.00 7.11 168 THR C CA 1
ATOM 5266 C C . THR C 1 165 ? -8.593 51.146 67.220 1.00 11.09 168 THR C C 1
ATOM 5267 O O . THR C 1 165 ? -9.480 51.578 66.465 1.00 7.77 168 THR C O 1
ATOM 5271 N N . VAL C 1 166 ? -8.006 51.886 68.152 1.00 10.51 169 VAL C N 1
ATOM 5272 C CA . VAL C 1 166 ? -8.340 53.293 68.350 1.00 11.57 169 VAL C CA 1
ATOM 5273 C C . VAL C 1 166 ? -7.061 54.130 68.340 1.00 12.41 169 VAL C C 1
ATOM 5274 O O . VAL C 1 166 ? -6.127 53.864 69.104 1.00 11.08 169 VAL C O 1
ATOM 5278 N N . SER C 1 167 ? -7.027 55.134 67.462 1.00 9.49 170 SER C N 1
ATOM 5279 C CA . SER C 1 167 ? -5.871 56.016 67.305 1.00 9.62 170 SER C CA 1
ATOM 5280 C C . SER C 1 167 ? -5.706 56.956 68.469 1.00 7.60 170 SER C C 1
ATOM 5281 O O . SER C 1 167 ? -6.681 57.298 69.138 1.00 8.23 170 SER C O 1
ATOM 5284 N N . PRO C 1 168 ? -4.464 57.410 68.703 1.00 6.50 171 PRO C N 1
ATOM 5285 C CA . PRO C 1 168 ? -4.239 58.315 69.832 1.00 7.55 171 PRO C CA 1
ATOM 5286 C C . PRO C 1 168 ? -5.068 59.592 69.710 1.00 9.94 171 PRO C C 1
ATOM 5287 O O . PRO C 1 168 ? -5.363 60.194 70.742 1.00 8.20 171 PRO C O 1
ATOM 5291 N N . GLN C 1 169 ? -5.441 59.983 68.488 1.00 9.01 172 GLN C N 1
ATOM 5292 C CA . GLN C 1 169 ? -6.145 61.248 68.273 1.00 11.78 172 GLN C CA 1
ATOM 5293 C C . GLN C 1 169 ? -7.566 61.248 68.829 1.00 11.33 172 GLN C C 1
ATOM 5294 O O . GLN C 1 169 ? -8.211 62.287 68.890 1.00 10.06 172 GLN C O 1
ATOM 5300 N N . ALA C 1 170 ? -8.042 60.080 69.237 1.00 7.74 173 ALA C N 1
ATOM 5301 C CA . ALA C 1 170 ? -9.370 59.958 69.816 1.00 10.07 173 ALA C CA 1
ATOM 5302 C C . ALA C 1 170 ? -9.439 60.447 71.259 1.00 6.14 173 ALA C C 1
ATOM 5303 O O . ALA C 1 170 ? -10.535 60.651 71.789 1.00 10.09 173 ALA C O 1
ATOM 5305 N N . PHE C 1 171 ? -8.277 60.626 71.891 1.00 8.60 174 PHE C N 1
ATOM 5306 C CA . PHE C 1 171 ? -8.202 60.931 73.318 1.00 8.75 174 PHE C CA 1
ATOM 5307 C C . PHE C 1 171 ? -7.645 62.320 73.614 1.00 10.04 174 PHE C C 1
ATOM 5308 O O . PHE C 1 171 ? -6.871 62.864 72.838 1.00 9.35 174 PHE C O 1
ATOM 5316 N N . THR C 1 172 ? -7.994 62.835 74.788 1.00 7.22 175 THR C N 1
ATOM 5317 C CA . THR C 1 172 ? -7.420 64.062 75.327 1.00 7.18 175 THR C CA 1
ATOM 5318 C C . THR C 1 172 ? -6.892 63.812 76.732 1.00 10.63 175 THR C C 1
ATOM 5319 O O . THR C 1 172 ? -7.653 63.440 77.620 1.00 12.18 175 THR C O 1
ATOM 5323 N N . PRO C 1 173 ? -5.578 63.978 76.936 1.00 12.58 176 PRO C N 1
ATOM 5324 C CA . PRO C 1 173 ? -4.583 64.199 75.889 1.00 11.49 176 PRO C CA 1
ATOM 5325 C C . PRO C 1 173 ? -4.332 62.860 75.212 1.00 9.84 176 PRO C C 1
ATOM 5326 O O . PRO C 1 173 ? -4.764 61.829 75.731 1.00 10.13 176 PRO C O 1
ATOM 5330 N N . PRO C 1 174 ? -3.661 62.868 74.058 1.00 10.31 177 PRO C N 1
ATOM 5331 C CA . PRO C 1 174 ? -3.446 61.616 73.325 1.00 7.49 177 PRO C CA 1
ATOM 5332 C C . PRO C 1 174 ? -2.389 60.729 73.981 1.00 11.57 177 PRO C C 1
ATOM 5333 O O . PRO C 1 174 ? -1.406 61.254 74.502 1.00 11.68 177 PRO C O 1
ATOM 5337 N N . PRO C 1 175 ? -2.601 59.399 73.978 1.00 12.35 178 PRO C N 1
ATOM 5338 C CA . PRO C 1 175 ? -1.536 58.470 74.389 1.00 12.54 178 PRO C CA 1
ATOM 5339 C C . PRO C 1 175 ? -0.435 58.387 73.333 1.00 15.89 178 PRO C C 1
ATOM 5340 O O . PRO C 1 175 ? -0.562 58.972 72.250 1.00 12.09 178 PRO C O 1
ATOM 5344 N N . ARG C 1 176 ? 0.635 57.661 73.642 1.00 15.30 179 ARG C N 1
ATOM 5345 C CA . ARG C 1 176 ? 1.768 57.565 72.729 1.00 10.63 179 ARG C CA 1
ATOM 5346 C C . ARG C 1 176 ? 1.602 56.396 71.769 1.00 12.69 179 ARG C C 1
ATOM 5347 O O . ARG C 1 176 ? 2.294 56.315 70.750 1.00 15.27 179 ARG C O 1
ATOM 5355 N N . VAL C 1 177 ? 0.660 55.509 72.087 1.00 12.37 180 VAL C N 1
ATOM 5356 C CA . VAL C 1 177 ? 0.487 54.257 71.349 1.00 8.23 180 VAL C CA 1
ATOM 5357 C C . VAL C 1 177 ? -0.967 53.973 70.962 1.00 11.40 180 VAL C C 1
ATOM 5358 O O . VAL C 1 177 ? -1.895 54.620 71.451 1.00 11.57 180 VAL C O 1
ATOM 5362 N N . GLU C 1 178 ? -1.160 52.989 70.088 1.00 10.15 181 GLU C N 1
ATOM 5363 C CA . GLU C 1 178 ? -2.504 52.591 69.700 1.00 10.89 181 GLU C CA 1
ATOM 5364 C C . GLU C 1 178 ? -3.235 51.964 70.879 1.00 10.91 181 GLU C C 1
ATOM 5365 O O . GLU C 1 178 ? -2.612 51.382 71.768 1.00 9.39 181 GLU C O 1
ATOM 5371 N N . SER C 1 179 ? -4.555 52.122 70.890 1.00 10.33 182 SER C N 1
ATOM 5372 C CA . SER C 1 179 ? -5.414 51.500 71.883 1.00 11.94 182 SER C CA 1
ATOM 5373 C C . SER C 1 179 ? -6.346 50.551 71.151 1.00 10.36 182 SER C C 1
ATOM 5374 O O . SER C 1 179 ? -6.370 50.519 69.918 1.00 7.18 182 SER C O 1
ATOM 5377 N N . ALA C 1 180 ? -7.121 49.782 71.908 1.00 6.43 183 ALA C N 1
ATOM 5378 C CA . ALA C 1 180 ? -8.065 48.868 71.292 1.00 9.50 183 ALA C CA 1
ATOM 5379 C C . ALA C 1 180 ? -9.170 48.481 72.249 1.00 6.98 183 ALA C C 1
ATOM 5380 O O . ALA C 1 180 ? -8.997 48.480 73.466 1.00 7.07 183 ALA C O 1
ATOM 5382 N N . ILE C 1 181 ? -10.314 48.137 71.681 1.00 7.31 184 ILE C N 1
ATOM 5383 C CA . ILE C 1 181 ? -11.417 47.611 72.460 1.00 9.89 184 ILE C CA 1
ATOM 5384 C C . ILE C 1 181 ? -11.360 46.094 72.449 1.00 8.64 184 ILE C C 1
ATOM 5385 O O . ILE C 1 181 ? -11.178 45.480 71.399 1.00 5.72 184 ILE C O 1
ATOM 5390 N N . ILE C 1 182 ? -11.507 45.500 73.628 1.00 6.22 185 ILE C N 1
ATOM 5391 C CA . ILE C 1 182 ? -11.563 44.053 73.751 1.00 8.73 185 ILE C CA 1
ATOM 5392 C C . ILE C 1 182 ? -12.819 43.621 74.492 1.00 7.20 185 ILE C C 1
ATOM 5393 O O . ILE C 1 182 ? -13.294 44.306 75.400 1.00 6.41 185 ILE C O 1
ATOM 5398 N N . ARG C 1 183 ? -13.365 42.493 74.062 1.00 4.45 186 ARG C N 1
ATO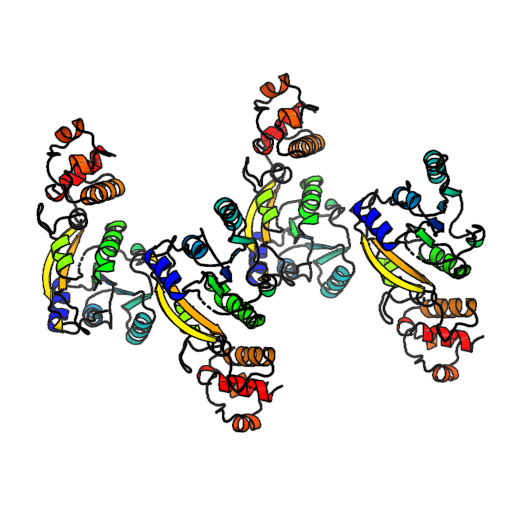M 5399 C CA . ARG C 1 183 ? -14.495 41.854 74.725 1.00 8.30 186 ARG C CA 1
ATOM 5400 C C . ARG C 1 183 ? -14.006 40.592 75.443 1.00 7.08 186 ARG C C 1
ATOM 5401 O O . ARG C 1 183 ? -13.257 39.798 74.870 1.00 10.13 186 ARG C O 1
ATOM 5409 N N . LEU C 1 184 ? -14.393 40.433 76.704 1.00 7.11 187 LEU C N 1
ATOM 5410 C CA . LEU C 1 184 ? -14.087 39.211 77.442 1.00 8.71 187 LEU C CA 1
ATOM 5411 C C . LEU C 1 184 ? -15.390 38.638 77.970 1.00 6.52 187 LEU C C 1
ATOM 5412 O O . LEU C 1 184 ? -16.136 39.339 78.646 1.00 8.73 187 LEU C O 1
ATOM 5417 N N . ILE C 1 185 ? -15.651 37.369 77.654 1.00 6.11 188 ILE C N 1
ATOM 5418 C CA . ILE C 1 185 ? -16.866 36.689 78.089 1.00 5.69 188 ILE C CA 1
ATOM 5419 C C . ILE C 1 185 ? -16.499 35.470 78.908 1.00 6.14 188 ILE C C 1
ATOM 5420 O O . ILE C 1 185 ? -15.906 34.528 78.375 1.00 9.57 188 ILE C O 1
ATOM 5425 N N . PRO C 1 186 ? -16.860 35.468 80.196 1.00 7.51 189 PRO C N 1
ATOM 5426 C CA . PRO C 1 186 ? -16.582 34.310 81.044 1.00 8.33 189 PRO C CA 1
ATOM 5427 C C . PRO C 1 186 ? -17.065 33.029 80.394 1.00 9.19 189 PRO C C 1
ATOM 5428 O O . PRO C 1 186 ? -18.170 32.998 79.857 1.00 6.65 189 PRO C O 1
ATOM 5432 N N . ARG C 1 187 ? -16.240 31.991 80.445 1.00 4.35 190 ARG C N 1
ATOM 5433 C CA . ARG C 1 187 ? -16.568 30.716 79.824 1.00 12.09 190 ARG C CA 1
ATOM 5434 C C . ARG C 1 187 ? -17.417 29.875 80.761 1.00 12.46 190 ARG C C 1
ATOM 5435 O O . ARG C 1 187 ? -17.337 30.017 81.983 1.00 14.86 190 ARG C O 1
ATOM 5443 N N . HIS C 1 188 ? -18.222 28.997 80.177 1.00 14.88 191 HIS C N 1
ATOM 5444 C CA . HIS C 1 188 ? -18.958 27.981 80.924 1.00 18.74 191 HIS C CA 1
ATOM 5445 C C . HIS C 1 188 ? -18.865 26.678 80.132 1.00 19.71 191 HIS C C 1
ATOM 5446 O O . HIS C 1 188 ? -18.464 26.686 78.971 1.00 22.17 191 HIS C O 1
ATOM 5453 N N . ASN C 1 189 ? -19.235 25.563 80.754 1.00 25.46 192 ASN C N 1
ATOM 5454 C CA . ASN C 1 189 ? -19.455 24.312 80.018 1.00 25.17 192 ASN C CA 1
ATOM 5455 C C . ASN C 1 189 ? -18.202 23.618 79.465 1.00 29.69 192 ASN C C 1
ATOM 5456 O O . ASN C 1 189 ? -18.313 22.698 78.653 1.00 35.00 192 ASN C O 1
ATOM 5461 N N . PHE C 1 190 ? -17.020 24.043 79.895 1.00 19.92 193 PHE C N 1
ATOM 5462 C CA . PHE C 1 190 ? -15.786 23.460 79.373 1.00 16.88 193 PHE C CA 1
ATOM 5463 C C . PHE C 1 190 ? -15.177 22.398 80.299 1.00 14.16 193 PHE C C 1
ATOM 5464 O O . PHE C 1 190 ? -15.432 22.386 81.501 1.00 10.62 193 PHE C O 1
ATOM 5472 N N . THR C 1 191 ? -14.346 21.533 79.722 1.00 16.51 194 THR C N 1
ATOM 5473 C CA . THR C 1 191 ? -13.643 20.483 80.456 1.00 15.64 194 THR C CA 1
ATOM 5474 C C . THR C 1 191 ? -12.276 20.276 79.801 1.00 16.31 194 THR C C 1
ATOM 5475 O O . THR C 1 191 ? -12.169 20.305 78.572 1.00 17.56 194 THR C O 1
ATOM 5479 N N . PRO C 1 192 ? -11.222 20.059 80.611 1.00 14.97 195 PRO C N 1
ATOM 5480 C CA . PRO C 1 192 ? -11.236 19.960 82.073 1.00 14.32 195 PRO C CA 1
ATOM 5481 C C . PRO C 1 192 ? -11.289 21.313 82.782 1.00 13.35 195 PRO C C 1
ATOM 5482 O O . PRO C 1 192 ? -10.899 22.346 82.241 1.00 11.33 195 PRO C O 1
ATOM 5486 N N . VAL C 1 193 ? -11.762 21.284 84.017 1.00 9.99 196 VAL C N 1
ATOM 5487 C CA . VAL C 1 193 ? -11.808 22.464 84.851 1.00 9.69 196 VAL C CA 1
ATOM 5488 C C . VAL C 1 193 ? -10.601 22.420 85.774 1.00 8.08 196 VAL C C 1
ATOM 5489 O O . VAL C 1 193 ? -10.178 21.344 86.185 1.00 9.69 196 VAL C O 1
ATOM 5493 N N . ALA C 1 194 ? -10.033 23.574 86.101 1.00 9.47 197 ALA C N 1
ATOM 5494 C CA . ALA C 1 194 ? -9.003 23.598 87.136 1.00 11.16 197 ALA C CA 1
ATOM 5495 C C . ALA C 1 194 ? -9.692 23.492 88.485 1.00 15.83 197 ALA C C 1
ATOM 5496 O O . ALA C 1 194 ? -10.467 24.371 88.868 1.00 15.24 197 ALA C O 1
ATOM 5498 N N . LYS C 1 195 ? -9.416 22.402 89.191 1.00 13.12 198 LYS C N 1
ATOM 5499 C CA . LYS C 1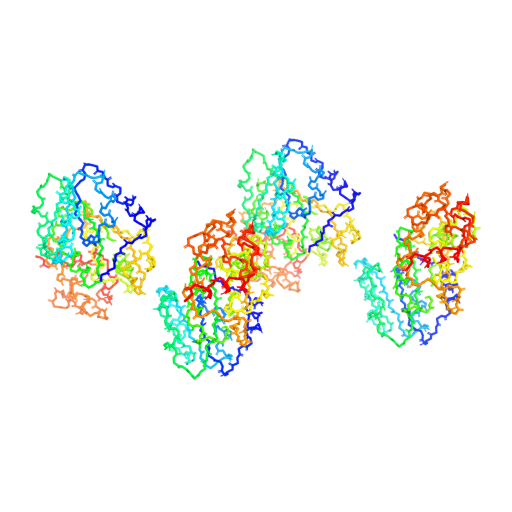 195 ? -10.048 22.121 90.474 1.00 19.27 198 LYS C CA 1
ATOM 5500 C C . LYS C 1 195 ? -9.662 23.155 91.526 1.00 15.37 198 LYS C C 1
ATOM 5501 O O . LYS C 1 195 ? -10.429 23.430 92.444 1.00 14.87 198 LYS C O 1
ATOM 5507 N N . ASN C 1 196 ? -8.475 23.736 91.393 1.00 12.59 199 ASN C N 1
ATOM 5508 C CA . ASN C 1 196 ? -8.014 24.727 92.360 1.00 13.46 199 ASN C CA 1
ATOM 5509 C C . ASN C 1 196 ? -7.451 25.927 91.632 1.00 13.55 199 ASN C C 1
ATOM 5510 O O . ASN C 1 196 ? -6.417 25.824 90.986 1.00 13.61 199 ASN C O 1
ATOM 5515 N N . LEU C 1 197 ? -8.110 27.073 91.749 1.00 12.73 200 LEU C N 1
ATOM 5516 C CA . LEU C 1 197 ? -7.730 28.225 90.934 1.00 11.72 200 LEU C CA 1
ATOM 5517 C C . LEU C 1 197 ? -6.437 28.864 91.412 1.00 12.05 200 LEU C C 1
ATOM 5518 O O . LEU C 1 197 ? -5.685 29.424 90.618 1.00 14.44 200 LEU C O 1
ATOM 5523 N N . ASP C 1 198 ? -6.168 28.779 92.708 1.00 14.00 201 ASP C N 1
ATOM 5524 C CA . ASP C 1 198 ? -4.908 29.285 93.218 1.00 14.06 201 ASP C CA 1
ATOM 5525 C C . ASP C 1 198 ? -3.740 28.440 92.725 1.00 14.92 201 ASP C C 1
ATOM 5526 O O . ASP C 1 198 ? -2.664 28.960 92.421 1.00 15.47 201 ASP C O 1
ATOM 5531 N N . GLN C 1 199 ? -3.948 27.130 92.655 1.00 13.30 202 GLN C N 1
ATOM 5532 C CA . GLN C 1 199 ? -2.902 26.260 92.158 1.00 12.70 202 GLN C CA 1
ATOM 5533 C C . GLN C 1 199 ? -2.623 26.596 90.696 1.00 9.52 202 GLN C C 1
ATOM 5534 O O . GLN C 1 199 ? -1.473 26.575 90.258 1.00 7.58 202 GLN C O 1
ATOM 5540 N N . LEU C 1 200 ? -3.678 26.885 89.935 1.00 9.46 203 LEU C N 1
ATOM 5541 C CA . LEU C 1 200 ? -3.506 27.217 88.517 1.00 9.14 203 LEU C CA 1
ATOM 5542 C C . LEU C 1 200 ? -2.709 28.498 88.382 1.00 8.46 203 LEU C C 1
ATOM 5543 O O . LEU C 1 200 ? -1.762 28.567 87.597 1.00 8.59 203 LEU C O 1
ATOM 5548 N N . SER C 1 201 ? -3.088 29.518 89.149 1.00 8.40 204 SER C N 1
ATOM 5549 C CA . SER C 1 201 ? -2.390 30.798 89.073 1.00 11.17 204 SER C CA 1
ATOM 5550 C C . SER C 1 201 ? -0.916 30.628 89.420 1.00 10.98 204 SER C C 1
ATOM 5551 O O . SER C 1 201 ? -0.049 31.235 88.794 1.00 8.81 204 SER C O 1
ATOM 5554 N N . HIS C 1 202 ? -0.633 29.793 90.416 1.00 10.01 205 HIS C N 1
ATOM 5555 C CA . HIS C 1 202 ? 0.753 29.569 90.825 1.00 12.90 205 HIS C CA 1
ATOM 5556 C C . HIS C 1 202 ? 1.548 28.860 89.727 1.00 6.09 205 HIS C C 1
ATOM 5557 O O . HIS C 1 202 ? 2.657 29.274 89.384 1.00 9.68 205 HIS C O 1
ATOM 5564 N N . VAL C 1 203 ? 0.976 27.792 89.181 1.00 7.30 206 VAL C N 1
ATOM 5565 C CA . VAL C 1 203 ? 1.621 27.066 88.099 1.00 11.16 206 VAL C CA 1
ATOM 5566 C C . VAL C 1 203 ? 1.975 27.995 86.945 1.00 13.72 206 VAL C C 1
ATOM 5567 O O . VAL C 1 203 ? 3.090 27.958 86.423 1.00 10.83 206 VAL C O 1
ATOM 5571 N N . VAL C 1 204 ? 1.015 28.823 86.544 1.00 11.68 207 VAL C N 1
ATOM 5572 C CA . VAL C 1 204 ? 1.202 29.685 85.382 1.00 7.26 207 VAL C CA 1
ATOM 5573 C C . VAL C 1 204 ? 2.198 30.800 85.671 1.00 4.76 207 VAL C C 1
ATOM 5574 O O . VAL C 1 204 ? 3.041 31.139 84.821 1.00 6.35 207 VAL C O 1
ATOM 5578 N N . LYS C 1 205 ? 2.115 31.372 86.867 1.00 5.67 208 LYS C N 1
ATOM 5579 C CA . LYS C 1 205 ? 3.049 32.419 87.250 1.00 8.28 208 LYS C CA 1
ATOM 5580 C C . LYS C 1 205 ? 4.470 31.859 87.246 1.00 11.22 208 LYS C C 1
ATOM 5581 O O . LYS C 1 205 ? 5.399 32.498 86.752 1.00 8.51 2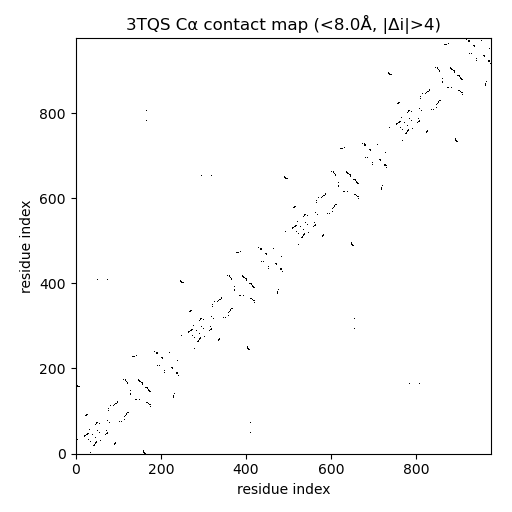08 LYS C O 1
ATOM 5587 N N . GLU C 1 206 ? 4.639 30.665 87.801 1.00 11.16 209 GLU C N 1
ATOM 5588 C CA . GLU C 1 206 ? 5.959 30.050 87.859 1.00 11.42 209 GLU C CA 1
ATOM 5589 C C . GLU C 1 206 ? 6.468 29.722 86.461 1.00 11.70 209 GLU C C 1
ATOM 5590 O O . GLU C 1 206 ? 7.624 29.987 86.122 1.00 12.60 209 GLU C O 1
ATOM 5596 N N . ALA C 1 207 ? 5.594 29.158 85.643 1.00 7.38 210 ALA C N 1
ATOM 5597 C CA . ALA C 1 207 ? 5.989 28.747 84.305 1.00 10.27 210 ALA C CA 1
ATOM 5598 C C . ALA C 1 207 ? 6.561 29.915 83.523 1.00 13.33 210 ALA C C 1
ATOM 5599 O O . ALA C 1 207 ? 7.584 29.776 82.850 1.00 8.96 210 ALA C O 1
ATOM 5601 N N . PHE C 1 208 ? 5.919 31.076 83.627 1.00 6.26 211 PHE C N 1
ATOM 5602 C CA . PHE C 1 208 ? 6.323 32.219 82.813 1.00 11.02 211 PHE C CA 1
ATOM 5603 C C . PHE C 1 208 ? 7.286 33.176 83.517 1.00 12.42 211 PHE C C 1
ATOM 5604 O O . PHE C 1 208 ? 7.659 34.214 82.963 1.00 15.62 211 PHE C O 1
ATOM 5612 N N . SER C 1 209 ? 7.709 32.817 84.729 1.00 8.70 212 SER C N 1
ATOM 5613 C CA . SER C 1 209 ? 8.676 33.628 85.466 1.00 10.58 212 SER C CA 1
ATOM 5614 C C . SER C 1 209 ? 9.958 33.839 84.675 1.00 11.79 212 SER C C 1
ATOM 5615 O O . SER C 1 209 ? 10.478 34.955 84.601 1.00 11.66 212 SER C O 1
ATOM 5618 N N . TYR C 1 210 ? 10.461 32.754 84.092 1.00 8.06 213 TYR C N 1
ATOM 5619 C CA . TYR C 1 210 ? 11.627 32.804 83.226 1.00 12.18 213 TYR C CA 1
ATOM 5620 C C . TYR C 1 210 ? 11.225 32.212 81.894 1.00 8.89 213 TYR C C 1
ATOM 5621 O O . TYR C 1 210 ? 11.239 30.992 81.708 1.00 10.79 213 TYR C O 1
ATOM 5630 N N . ARG C 1 211 ? 10.874 33.091 80.969 1.00 7.91 214 ARG C N 1
ATOM 5631 C CA . ARG C 1 211 ? 10.292 32.690 79.696 1.00 14.22 214 ARG C CA 1
ATOM 5632 C C . ARG C 1 211 ? 11.155 31.709 78.900 1.00 15.41 214 ARG C C 1
ATOM 5633 O O . ARG C 1 211 ? 10.632 30.870 78.168 1.00 14.39 214 ARG C O 1
ATOM 5641 N N . ARG C 1 212 ? 12.474 31.813 79.029 1.00 13.15 215 ARG C N 1
ATOM 5642 C CA . ARG C 1 212 ? 13.351 30.981 78.209 1.00 13.93 215 ARG C CA 1
ATOM 5643 C C . ARG C 1 212 ? 13.670 29.610 78.805 1.00 12.28 215 ARG C C 1
ATOM 5644 O O . ARG C 1 212 ? 14.369 28.807 78.180 1.00 10.73 215 ARG C O 1
ATOM 5652 N N . LYS C 1 213 ? 13.177 29.329 80.007 1.00 8.86 216 LYS C N 1
ATOM 5653 C CA . LYS C 1 213 ? 13.340 27.979 80.554 1.00 8.58 216 LYS C CA 1
ATOM 5654 C C . LYS C 1 213 ? 12.438 26.991 79.821 1.00 16.57 216 LYS C C 1
ATOM 5655 O O . LYS C 1 213 ? 11.381 27.372 79.307 1.00 15.46 216 LYS C O 1
ATOM 5661 N N . THR C 1 214 ? 12.856 25.728 79.752 1.00 13.62 217 THR C N 1
ATOM 5662 C CA . THR C 1 214 ? 11.933 24.681 79.340 1.00 12.68 217 THR C CA 1
ATOM 5663 C C . THR C 1 214 ? 10.909 24.610 80.460 1.00 8.00 217 THR C C 1
ATOM 5664 O O . THR C 1 214 ? 11.203 24.973 81.594 1.00 9.08 217 THR C O 1
ATOM 5668 N N . VAL C 1 215 ? 9.702 24.161 80.154 1.00 9.19 218 VAL C N 1
ATOM 5669 C CA . VAL C 1 215 ? 8.690 24.063 81.201 1.00 12.39 218 VAL C CA 1
ATOM 5670 C C . VAL C 1 215 ? 9.101 23.040 82.264 1.00 9.09 218 VAL C C 1
ATOM 5671 O O . VAL C 1 215 ? 8.756 23.187 83.435 1.00 12.24 218 VAL C O 1
ATOM 5675 N N . GLY C 1 216 ? 9.836 22.009 81.847 1.00 9.82 219 GLY C N 1
ATOM 5676 C CA . GLY C 1 216 ? 10.323 21.001 82.769 1.00 14.23 219 GLY C CA 1
ATOM 5677 C C . GLY C 1 216 ? 11.240 21.627 83.803 1.00 15.69 219 GLY C C 1
ATOM 5678 O O . GLY C 1 216 ? 11.170 21.315 84.995 1.00 13.91 219 GLY C O 1
ATOM 5679 N N . ASN C 1 217 ? 12.109 22.519 83.341 1.00 11.25 220 ASN C N 1
ATOM 5680 C CA . ASN C 1 217 ? 12.987 23.250 84.240 1.00 12.14 220 ASN C CA 1
ATOM 5681 C C . ASN C 1 217 ? 12.221 24.284 85.054 1.00 14.50 220 ASN C C 1
ATOM 5682 O O . ASN C 1 217 ? 12.419 24.400 86.265 1.00 11.88 220 ASN C O 1
ATOM 5687 N N . ALA C 1 218 ? 11.350 25.038 84.391 1.00 12.27 221 ALA C N 1
ATOM 5688 C CA . ALA C 1 218 ? 10.574 26.062 85.084 1.00 12.87 221 ALA C CA 1
ATOM 5689 C C . ALA C 1 218 ? 9.785 25.463 86.246 1.00 10.55 221 ALA C C 1
ATOM 5690 O O . ALA C 1 218 ? 9.687 26.057 87.315 1.00 12.62 221 ALA C O 1
ATOM 5692 N N . LEU C 1 219 ? 9.220 24.281 86.030 1.00 8.44 222 LEU C N 1
ATOM 5693 C CA . LEU C 1 219 ? 8.323 23.679 87.016 1.00 11.98 222 LEU C CA 1
ATOM 5694 C C . LEU C 1 219 ? 8.963 22.507 87.776 1.00 12.59 222 LEU C C 1
ATOM 5695 O O . LEU C 1 219 ? 8.260 21.680 88.369 1.00 11.63 222 LEU C O 1
ATOM 5700 N N . LYS C 1 220 ? 10.289 22.449 87.768 1.00 12.97 223 LYS C N 1
ATOM 5701 C CA . LYS C 1 220 ? 11.020 21.339 88.376 1.00 13.12 223 LYS C CA 1
ATOM 5702 C C . LYS C 1 220 ? 10.685 21.167 89.861 1.00 16.26 223 LYS C C 1
ATOM 5703 O O . LYS C 1 220 ? 10.798 20.068 90.401 1.00 19.32 223 LYS C O 1
ATOM 5709 N N . LYS C 1 221 ? 10.265 22.242 90.523 1.00 14.76 224 LYS C N 1
ATOM 5710 C CA . LYS C 1 221 ? 9.878 22.140 91.931 1.00 16.19 224 LYS C CA 1
ATOM 5711 C C . LYS C 1 221 ? 8.451 21.627 92.127 1.00 21.17 224 LYS C C 1
ATOM 5712 O O . LYS C 1 221 ? 8.021 21.401 93.256 1.00 26.30 224 LYS C O 1
ATOM 5718 N N . LEU C 1 222 ? 7.722 21.441 91.033 1.00 21.10 225 LEU C N 1
ATOM 5719 C CA . LEU C 1 222 ? 6.304 21.093 91.107 1.00 20.69 225 LEU C CA 1
ATOM 5720 C C . LEU C 1 222 ? 6.016 19.770 90.417 1.00 20.80 225 LEU C C 1
ATOM 5721 O O . LEU C 1 222 ? 5.194 18.980 90.872 1.00 19.02 225 LEU C O 1
ATOM 5726 N N . ILE C 1 223 ? 6.697 19.541 89.305 1.00 17.25 226 ILE C N 1
ATOM 5727 C CA . ILE C 1 223 ? 6.480 18.346 88.519 1.00 14.90 226 ILE C CA 1
ATOM 5728 C C . ILE C 1 223 ? 7.812 17.643 88.321 1.00 15.31 226 ILE C C 1
ATOM 5729 O O . ILE C 1 223 ? 8.768 18.249 87.826 1.00 8.95 226 ILE C O 1
ATOM 5734 N N . ASN C 1 224 ? 7.887 16.374 88.720 1.00 18.03 227 ASN C N 1
ATOM 5735 C CA . ASN C 1 224 ? 9.098 15.604 88.469 1.00 20.51 227 ASN C CA 1
ATOM 5736 C C . ASN C 1 224 ? 9.042 14.880 87.130 1.00 18.57 227 ASN C C 1
ATOM 5737 O O . ASN C 1 224 ? 7.974 14.716 86.548 1.00 15.17 227 ASN C O 1
ATOM 5742 N N . PRO C 1 225 ? 10.208 14.466 86.628 1.00 18.59 228 PRO C N 1
ATOM 5743 C CA . PRO C 1 225 ? 10.317 13.928 85.271 1.00 17.94 228 PRO C CA 1
ATOM 5744 C C . PRO C 1 225 ? 9.317 12.816 84.953 1.00 18.52 228 PRO C C 1
ATOM 5745 O O . PRO C 1 225 ? 8.818 12.761 83.828 1.00 17.02 228 PRO C O 1
ATOM 5749 N N . SER C 1 226 ? 9.022 11.954 85.921 1.00 20.03 229 SER C N 1
ATOM 5750 C CA . SER C 1 226 ? 8.123 10.828 85.679 1.00 21.76 229 SER C CA 1
ATOM 5751 C C . SER C 1 226 ? 6.672 11.253 85.423 1.00 16.96 229 SER C C 1
ATOM 5752 O O . SER C 1 226 ? 5.865 10.452 84.953 1.00 17.32 229 SER C O 1
ATOM 5755 N N . GLN C 1 227 ? 6.334 12.503 85.735 1.00 16.33 230 GLN C N 1
ATOM 5756 C CA . GLN C 1 227 ? 4.942 12.946 85.626 1.00 16.50 230 GLN C CA 1
ATOM 5757 C C . GLN C 1 227 ? 4.585 13.568 84.267 1.00 15.63 230 GLN C C 1
ATOM 5758 O O . GLN C 1 227 ? 3.413 13.621 83.892 1.00 12.31 230 GLN C O 1
ATOM 5764 N N . TRP C 1 228 ? 5.582 14.047 83.534 1.00 15.04 231 TRP C N 1
ATOM 5765 C CA . TRP C 1 228 ? 5.298 14.721 82.264 1.00 13.33 231 TRP C CA 1
ATOM 5766 C C . TRP C 1 228 ? 4.565 13.827 81.260 1.00 9.05 231 TRP C C 1
ATOM 5767 O O . TRP C 1 228 ? 3.642 14.281 80.593 1.00 12.50 231 TRP C O 1
ATOM 5778 N N . PRO C 1 229 ? 4.962 12.547 81.160 1.00 10.29 232 PRO C N 1
ATOM 5779 C CA . PRO C 1 229 ? 4.247 11.638 80.256 1.00 14.01 232 PRO C CA 1
ATOM 5780 C C . PRO C 1 229 ? 2.789 11.418 80.674 1.00 14.56 232 PRO C C 1
ATOM 5781 O O . PRO C 1 229 ? 1.942 11.158 79.817 1.00 12.36 232 PRO C O 1
ATOM 5785 N N . LEU C 1 230 ? 2.502 11.506 81.971 1.00 14.54 233 LEU C N 1
ATOM 5786 C CA . LEU C 1 230 ? 1.130 11.336 82.445 1.00 12.89 233 LEU C CA 1
ATOM 5787 C C . LEU C 1 230 ? 0.248 12.486 81.955 1.00 11.25 233 LEU C C 1
ATOM 5788 O O . LEU C 1 230 ? -0.952 12.309 81.740 1.00 11.55 233 LEU C O 1
ATOM 5793 N N . LEU C 1 231 ? 0.861 13.655 81.784 1.00 9.71 234 LEU C N 1
ATOM 5794 C CA . LEU C 1 231 ? 0.172 14.853 81.303 1.00 10.69 234 LEU C CA 1
ATOM 5795 C C . LEU C 1 231 ? 0.173 14.937 79.775 1.00 12.12 234 LEU C C 1
ATOM 5796 O O . LEU C 1 231 ? -0.454 15.825 79.196 1.00 10.48 234 LEU C O 1
ATOM 5801 N N . GLU C 1 232 ? 0.886 14.018 79.131 1.00 11.65 235 GLU C N 1
ATOM 5802 C CA . GLU C 1 232 ? 1.088 14.074 77.686 1.00 12.32 235 GLU C CA 1
ATOM 5803 C C . GLU C 1 232 ? 1.617 15.445 77.271 1.00 11.93 235 GLU C C 1
ATOM 5804 O O . GLU C 1 232 ? 1.180 16.028 76.278 1.00 13.62 235 GLU C O 1
ATOM 5810 N N . ILE C 1 233 ? 2.554 15.959 78.058 1.00 7.65 236 ILE C N 1
ATOM 5811 C CA . ILE C 1 233 ? 3.212 17.222 77.753 1.00 10.75 236 ILE C CA 1
ATOM 5812 C C . ILE C 1 233 ? 4.703 16.975 77.594 1.00 12.73 236 ILE C C 1
ATOM 5813 O O . ILE C 1 233 ? 5.313 16.261 78.398 1.00 12.39 236 ILE C O 1
ATOM 5818 N N . ASN C 1 234 ? 5.271 17.547 76.536 1.00 9.83 237 ASN C N 1
ATOM 5819 C CA . ASN C 1 234 ? 6.713 17.528 76.296 1.00 13.64 237 ASN C CA 1
ATOM 5820 C C . ASN C 1 234 ? 7.435 18.543 77.186 1.00 10.38 237 ASN C C 1
ATOM 5821 O O . ASN C 1 234 ? 7.316 19.747 76.977 1.00 7.98 237 ASN C O 1
ATOM 5826 N N . PRO C 1 235 ? 8.191 18.063 78.191 1.00 10.13 238 PRO C N 1
ATOM 5827 C CA . PRO C 1 235 ? 8.828 19.010 79.115 1.00 13.88 238 PRO C CA 1
ATOM 5828 C C . PRO C 1 235 ? 9.959 19.822 78.480 1.00 14.35 238 PRO C C 1
ATOM 5829 O O . PRO C 1 235 ? 10.441 20.771 79.098 1.00 12.78 238 PRO C O 1
ATOM 5833 N N . GLN C 1 236 ? 10.383 19.460 77.271 1.00 14.57 239 GLN C N 1
ATOM 5834 C CA . GLN C 1 236 ? 11.457 20.208 76.605 1.00 13.61 239 GLN C CA 1
ATOM 5835 C C . GLN C 1 236 ? 10.946 21.491 75.939 1.00 13.27 239 GLN C C 1
ATOM 5836 O O . GLN C 1 236 ? 11.736 22.339 75.531 1.00 12.51 239 GLN C O 1
ATOM 5842 N N . LEU C 1 237 ? 9.629 21.624 75.832 1.00 13.82 240 LEU C N 1
ATOM 5843 C CA . LEU C 1 237 ? 9.012 22.849 75.305 1.00 14.13 240 LEU C CA 1
ATOM 5844 C C . LEU C 1 237 ? 9.100 24.004 76.294 1.00 14.54 240 LEU C C 1
ATOM 5845 O O . LEU C 1 237 ? 9.036 23.803 77.510 1.00 13.62 240 LEU C O 1
ATOM 5850 N N . ARG C 1 238 ? 9.249 25.220 75.773 1.00 11.54 241 ARG C N 1
ATOM 5851 C CA . ARG C 1 238 ? 9.156 26.400 76.614 1.00 12.01 241 ARG C CA 1
ATOM 5852 C C . ARG C 1 238 ? 7.688 26.588 76.950 1.00 8.85 241 ARG C C 1
ATOM 5853 O O . ARG C 1 238 ? 6.827 26.123 76.211 1.00 9.89 241 ARG C O 1
ATOM 5861 N N . PRO C 1 239 ? 7.399 27.246 78.080 1.00 11.02 242 PRO C N 1
ATOM 5862 C CA . PRO C 1 239 ? 6.011 27.356 78.539 1.00 11.22 242 PRO C CA 1
ATOM 5863 C C . PRO C 1 239 ? 5.117 28.031 77.504 1.00 8.65 242 PRO C C 1
ATOM 5864 O O . PRO C 1 239 ? 3.942 27.694 77.436 1.00 9.77 242 PRO C O 1
ATOM 5868 N N . GLN C 1 240 ? 5.662 28.931 76.685 1.00 9.63 243 GLN C N 1
ATOM 5869 C CA . GLN C 1 240 ? 4.831 29.629 75.697 1.00 9.43 243 GLN C CA 1
ATOM 5870 C C . GLN C 1 240 ? 4.256 28.678 74.656 1.00 10.27 243 GLN C C 1
ATOM 5871 O O . GLN C 1 240 ? 3.367 29.054 73.892 1.00 7.55 243 GLN C O 1
ATOM 5877 N N . GLU C 1 241 ? 4.765 27.447 74.621 1.00 10.20 244 GLU C N 1
ATOM 5878 C CA . GLU C 1 241 ? 4.304 26.451 73.658 1.00 6.89 244 GLU C CA 1
ATOM 5879 C C . GLU C 1 241 ? 3.174 25.583 74.205 1.00 8.25 244 GLU C C 1
ATOM 5880 O O . GLU C 1 241 ? 2.584 24.790 73.473 1.00 8.50 244 GLU C O 1
ATOM 5886 N N . LEU C 1 242 ? 2.867 25.729 75.488 1.00 6.43 245 LEU C N 1
ATOM 5887 C CA . LEU C 1 242 ? 1.780 24.956 76.084 1.00 4.64 245 LEU C CA 1
ATOM 5888 C C . LEU C 1 242 ? 0.418 25.638 75.942 1.00 4.40 245 LEU C C 1
ATOM 5889 O O . LEU C 1 242 ? 0.315 26.866 76.012 1.00 6.45 245 LEU C O 1
ATOM 5894 N N . THR C 1 243 ? -0.614 24.822 75.738 1.00 6.61 246 THR C N 1
ATOM 5895 C CA . THR C 1 243 ? -1.989 25.294 75.666 1.00 6.26 246 THR C CA 1
ATOM 5896 C C . THR C 1 243 ? -2.530 25.594 77.055 1.00 8.33 246 THR C C 1
ATOM 5897 O O . THR C 1 243 ? -1.954 25.179 78.066 1.00 4.23 246 THR C O 1
ATOM 5901 N N . VAL C 1 244 ? -3.649 26.312 77.100 1.00 4.38 247 VAL C N 1
ATOM 5902 C CA . VAL C 1 244 ? -4.336 26.586 78.361 1.00 9.15 247 VAL C CA 1
ATOM 5903 C C . VAL C 1 244 ? -4.683 25.271 79.074 1.00 10.13 247 VAL C C 1
ATOM 5904 O O . VAL C 1 244 ? -4.490 25.128 80.284 1.00 11.12 247 VAL C O 1
ATOM 5908 N N . GLU C 1 245 ? -5.179 24.311 78.306 1.00 6.98 248 GLU C N 1
ATOM 5909 C CA . GLU C 1 245 ? -5.543 23.010 78.840 1.00 10.08 248 GLU C CA 1
ATOM 5910 C C . GLU C 1 245 ? -4.324 22.284 79.410 1.00 9.96 248 GLU C C 1
ATOM 5911 O O . GLU C 1 245 ? -4.423 21.584 80.418 1.00 10.51 248 GLU C O 1
ATOM 5917 N N . ASP C 1 246 ? -3.180 22.437 78.759 1.00 7.62 249 ASP C N 1
ATOM 5918 C CA . ASP C 1 246 ? -1.942 21.896 79.308 1.00 6.95 249 ASP C CA 1
ATOM 5919 C C . ASP C 1 246 ? -1.722 22.420 80.725 1.00 9.82 249 ASP C C 1
ATOM 5920 O O . ASP C 1 246 ? -1.408 21.658 81.639 1.00 9.26 249 ASP C O 1
ATOM 5925 N N . PHE C 1 247 ? -1.868 23.728 80.905 1.00 5.28 250 PHE C N 1
ATOM 5926 C CA . PHE C 1 247 ? -1.659 24.324 82.218 1.00 9.39 250 PHE C CA 1
ATOM 5927 C C . PHE C 1 247 ? -2.705 23.867 83.226 1.00 9.13 250 PHE C C 1
ATOM 5928 O O . PHE C 1 247 ? -2.416 23.704 84.412 1.00 9.59 250 PHE C O 1
ATOM 5936 N N . VAL C 1 248 ? -3.916 23.638 82.746 1.00 9.53 251 VAL C N 1
ATOM 5937 C CA . VAL C 1 248 ? -4.966 23.121 83.609 1.00 10.15 251 VAL C CA 1
ATOM 5938 C C . VAL C 1 248 ? -4.614 21.694 84.038 1.00 10.71 251 VAL C C 1
ATOM 5939 O O . VAL C 1 248 ? -4.822 21.308 85.194 1.00 9.70 251 VAL C O 1
ATOM 5943 N N . LYS C 1 249 ? -4.073 20.913 83.109 1.00 5.43 252 LYS C N 1
ATOM 5944 C CA . LYS C 1 249 ? -3.690 19.545 83.430 1.00 5.88 252 LYS C CA 1
ATOM 5945 C C . LYS C 1 249 ? -2.569 19.512 84.476 1.00 10.15 252 LYS C C 1
ATOM 5946 O O . LYS C 1 249 ? -2.598 18.704 85.405 1.00 9.70 252 LYS C O 1
ATOM 5952 N N . ILE C 1 250 ? -1.602 20.412 84.332 1.00 7.71 253 ILE C N 1
ATOM 5953 C CA . ILE C 1 250 ? -0.518 20.549 85.298 1.00 12.10 253 ILE C CA 1
ATOM 5954 C C . ILE C 1 250 ? -1.077 20.873 86.670 1.00 12.02 253 ILE C C 1
ATOM 5955 O O . ILE C 1 250 ? -0.700 20.265 87.679 1.00 12.09 253 ILE C O 1
ATOM 5960 N N . SER C 1 251 ? -1.969 21.856 86.697 1.00 8.06 254 SER C N 1
ATOM 5961 C CA . SER C 1 251 ? -2.565 22.320 87.939 1.00 12.33 254 SER C CA 1
ATOM 5962 C C . SER C 1 251 ? -3.304 21.181 88.655 1.00 10.42 254 SER C C 1
ATOM 5963 O O . SER C 1 251 ? -3.176 20.998 89.872 1.00 9.28 254 SER C O 1
ATOM 5966 N N . ASN C 1 252 ? -4.053 20.398 87.892 1.00 6.36 255 ASN C N 1
ATOM 5967 C CA . ASN C 1 252 ? -4.876 19.346 88.482 1.00 11.62 255 ASN C CA 1
ATOM 5968 C C . ASN C 1 252 ? -4.088 18.155 89.066 1.00 14.38 255 ASN C C 1
ATOM 5969 O O . ASN C 1 252 ? -4.537 17.520 90.022 1.00 8.98 255 ASN C O 1
ATOM 5974 N N . ILE C 1 253 ? -2.916 17.860 88.516 1.00 11.46 256 ILE C N 1
ATOM 5975 C CA . ILE C 1 253 ? -2.146 16.720 89.018 1.00 12.62 256 ILE C CA 1
ATOM 5976 C C . ILE C 1 253 ? -1.506 17.050 90.365 1.00 14.26 256 ILE C C 1
ATOM 5977 O O . ILE C 1 253 ? -1.005 16.168 91.060 1.00 13.23 256 ILE C O 1
ATOM 5982 N N . LEU C 1 254 ? -1.549 18.325 90.736 1.00 12.57 257 LEU C N 1
ATOM 5983 C CA . LEU C 1 254 ? -0.920 18.797 91.967 1.00 17.87 257 LEU C CA 1
ATOM 5984 C C . LEU C 1 254 ? -1.876 18.892 93.158 1.00 24.06 257 LEU C C 1
ATOM 5985 O O . LEU C 1 254 ? -1.434 18.976 94.305 1.00 29.69 257 LEU C O 1
ATOM 5990 N N . ASN C 1 255 ? -3.178 18.886 92.888 1.00 20.23 258 ASN C N 1
ATOM 5991 C CA . ASN C 1 255 ? -4.172 19.175 93.923 1.00 23.93 258 ASN C CA 1
ATOM 5992 C C . ASN C 1 255 ? -4.376 18.024 94.907 1.00 26.54 258 ASN C C 1
ATOM 5993 O O . ASN C 1 255 ? -3.806 16.943 94.736 1.00 28.34 258 ASN C O 1
ATOM 5998 N N . GLN D 1 9 ? -3.069 49.358 -1.975 1.00 27.68 12 GLN D N 1
ATOM 5999 C CA . GLN D 1 9 ? -1.840 49.966 -2.450 1.00 25.60 12 GLN D CA 1
ATOM 6000 C C . GLN D 1 9 ? -1.468 49.490 -3.843 1.00 17.97 12 GLN D C 1
ATOM 6001 O O . GLN D 1 9 ? -1.605 48.310 -4.162 1.00 17.29 12 GLN D O 1
ATOM 6002 N N . HIS D 1 10 ? -0.992 50.407 -4.678 1.00 13.40 13 HIS D N 1
ATOM 6003 C CA . HIS D 1 10 ? -0.603 50.054 -6.040 1.00 13.57 13 HIS D CA 1
ATOM 6004 C C . HIS D 1 10 ? 0.914 50.135 -6.194 1.00 12.77 13 HIS D C 1
ATOM 6005 O O . HIS D 1 10 ? 1.502 51.209 -6.067 1.00 15.68 13 HIS D O 1
ATOM 6012 N N . PHE D 1 11 ? 1.532 48.992 -6.456 1.00 8.60 14 PHE D N 1
ATOM 6013 C CA . PHE D 1 11 ? 2.984 48.888 -6.588 1.00 11.94 14 PHE D CA 1
ATOM 6014 C C . PHE D 1 11 ? 3.404 49.059 -8.042 1.00 13.14 14 PHE D C 1
ATOM 6015 O O . PHE D 1 11 ? 2.906 48.367 -8.924 1.00 16.47 14 PHE D O 1
ATOM 6023 N N . LEU D 1 12 ? 4.315 49.992 -8.286 1.00 10.80 15 LEU D N 1
ATOM 6024 C CA . LEU D 1 12 ? 4.842 50.203 -9.631 1.00 14.32 15 LEU D CA 1
ATOM 6025 C C . LEU D 1 12 ? 5.791 49.062 -10.008 1.00 16.25 15 LEU D C 1
ATOM 6026 O O . LEU D 1 12 ? 6.678 48.707 -9.232 1.00 16.69 15 LEU D O 1
ATOM 6031 N N . HIS D 1 13 ? 5.596 48.468 -11.184 1.00 8.39 16 HIS D N 1
ATOM 6032 C CA . HIS D 1 13 ? 6.439 47.361 -11.617 1.00 8.45 16 HIS D CA 1
ATOM 6033 C C . HIS D 1 13 ? 7.032 47.546 -13.020 1.00 12.07 16 HIS D C 1
ATOM 6034 O O . HIS D 1 13 ? 7.874 46.767 -13.444 1.00 13.04 16 HIS D O 1
ATOM 6041 N N . ASP D 1 14 ? 6.568 48.554 -13.750 1.00 12.53 17 ASP D N 1
ATOM 6042 C CA . ASP D 1 14 ? 7.033 48.783 -15.116 1.00 12.56 17 ASP D CA 1
ATOM 6043 C C . ASP D 1 14 ? 8.411 49.437 -15.124 1.00 8.35 17 ASP D C 1
ATOM 6044 O O . ASP D 1 14 ? 8.567 50.551 -14.641 1.00 8.86 17 ASP D O 1
ATOM 6049 N N . SER D 1 15 ? 9.404 48.750 -15.683 1.00 13.24 18 SER D N 1
ATOM 6050 C CA . SER D 1 15 ? 10.777 49.249 -15.615 1.00 14.28 18 SER D CA 1
ATOM 6051 C C . SER D 1 15 ? 10.963 50.537 -16.414 1.00 13.08 18 SER D C 1
ATOM 6052 O O . SER D 1 15 ? 11.763 51.391 -16.045 1.00 10.04 18 SER D O 1
ATOM 6055 N N . PHE D 1 16 ? 10.214 50.689 -17.502 1.00 12.80 19 PHE D N 1
ATOM 6056 C CA . PHE D 1 16 ? 10.307 51.909 -18.304 1.00 10.13 19 PHE D CA 1
ATOM 6057 C C . PHE D 1 16 ? 9.846 53.129 -17.528 1.00 9.24 19 PHE D C 1
ATOM 6058 O O . PHE D 1 16 ? 10.496 54.170 -17.537 1.00 11.67 19 PHE D O 1
ATOM 6066 N N . VAL D 1 17 ? 8.706 53.000 -16.861 1.00 8.16 20 VAL D N 1
ATOM 6067 C CA . VAL D 1 17 ? 8.191 54.060 -16.026 1.00 8.07 20 VAL D CA 1
ATOM 6068 C C . VAL D 1 17 ? 9.175 54.366 -14.905 1.00 7.96 20 VAL D C 1
ATOM 6069 O O . VAL D 1 17 ? 9.474 55.521 -14.626 1.00 7.86 20 VAL D O 1
ATOM 6073 N N . LEU D 1 18 ? 9.672 53.317 -14.260 1.00 7.99 21 LEU D N 1
ATOM 6074 C CA . LEU D 1 18 ? 10.584 53.495 -13.139 1.00 12.35 21 LEU D CA 1
ATOM 6075 C C . LEU D 1 18 ? 11.815 54.284 -13.577 1.00 7.80 21 LEU D C 1
ATOM 6076 O O . LEU D 1 18 ? 12.198 55.251 -12.924 1.00 7.69 21 LEU D O 1
ATOM 6081 N N . GLN D 1 19 ? 12.421 53.881 -14.689 1.00 7.84 22 GLN D N 1
ATOM 6082 C CA . GLN D 1 19 ? 13.596 54.599 -15.183 1.00 9.56 22 GLN D CA 1
ATOM 6083 C C . GLN D 1 19 ? 13.235 56.030 -15.580 1.00 10.43 22 GLN D C 1
ATOM 6084 O O . GLN D 1 19 ? 14.010 56.956 -15.331 1.00 7.59 22 GLN D O 1
ATOM 6090 N N . LYS D 1 20 ? 12.053 56.221 -16.172 1.00 8.15 23 LYS D N 1
ATOM 6091 C CA . LYS D 1 20 ? 11.591 57.582 -16.484 1.00 9.95 23 LYS D CA 1
ATOM 6092 C C . LYS D 1 20 ? 11.523 58.469 -15.254 1.00 10.34 23 LYS D C 1
ATOM 6093 O O . LYS D 1 20 ? 11.823 59.657 -15.330 1.00 7.50 23 LYS D O 1
ATOM 6099 N N . ILE D 1 21 ? 11.100 57.900 -14.127 1.00 9.43 24 ILE D N 1
ATOM 6100 C CA . ILE D 1 21 ? 11.025 58.661 -12.868 1.00 7.51 24 ILE D CA 1
ATOM 6101 C C . ILE D 1 21 ? 12.422 59.054 -12.366 1.00 7.40 24 ILE D C 1
ATOM 6102 O O . ILE D 1 21 ? 12.660 60.187 -11.949 1.00 7.30 24 ILE D O 1
ATOM 6107 N N . VAL D 1 22 ? 13.340 58.099 -12.411 1.00 9.78 25 VAL D N 1
ATOM 6108 C CA . VAL D 1 22 ? 14.728 58.348 -12.054 1.00 10.00 25 VAL D CA 1
ATOM 6109 C C . VAL D 1 22 ? 15.327 59.476 -12.903 1.00 8.95 25 VAL D C 1
ATOM 6110 O O . VAL D 1 22 ? 16.031 60.336 -12.387 1.00 7.16 25 VAL D O 1
ATOM 6114 N N . SER D 1 23 ? 15.051 59.458 -14.208 1.00 11.81 26 SER D N 1
ATOM 6115 C CA . SER D 1 23 ? 15.553 60.490 -15.121 1.00 11.43 26 SER D CA 1
ATOM 6116 C C . SER D 1 23 ? 14.966 61.859 -14.792 1.00 8.18 26 SER D C 1
ATOM 6117 O O . SER D 1 23 ? 15.651 62.875 -14.881 1.00 11.27 26 SER D O 1
ATOM 6120 N N . ALA D 1 24 ? 13.705 61.893 -14.385 1.00 7.23 27 ALA D N 1
ATOM 6121 C CA . ALA D 1 24 ? 13.088 63.162 -14.014 1.00 7.68 27 ALA D CA 1
ATOM 6122 C C . ALA D 1 24 ? 13.715 63.730 -12.748 1.00 10.98 27 ALA D C 1
ATOM 6123 O O . ALA D 1 24 ? 14.010 64.924 -12.674 1.00 12.27 27 ALA D O 1
ATOM 6125 N N . ILE D 1 25 ? 13.911 62.872 -11.749 1.00 8.79 28 ILE D N 1
ATOM 6126 C CA . ILE D 1 25 ? 14.508 63.306 -10.488 1.00 9.85 28 ILE D CA 1
ATOM 6127 C C . ILE D 1 25 ? 15.971 63.711 -10.688 1.00 8.24 28 ILE D C 1
ATOM 6128 O O . ILE D 1 25 ? 16.438 64.700 -10.113 1.00 14.66 28 ILE D O 1
ATOM 6133 N N . HIS D 1 26 ? 16.671 62.928 -11.506 1.00 9.04 29 HIS D N 1
ATOM 6134 C CA . HIS D 1 26 ? 18.115 63.053 -11.694 1.00 11.48 29 HIS D CA 1
ATOM 6135 C C . HIS D 1 26 ? 18.835 63.071 -10.344 1.00 11.28 29 HIS D C 1
ATOM 6136 O O . HIS D 1 26 ? 19.452 64.067 -9.971 1.00 8.57 29 HIS D O 1
ATOM 6143 N N . PRO D 1 27 ? 18.740 61.965 -9.594 1.00 9.23 30 PRO D N 1
ATOM 6144 C CA . PRO D 1 27 ? 19.360 61.943 -8.268 1.00 7.76 30 PRO D CA 1
ATOM 6145 C C . PRO D 1 27 ? 20.885 62.035 -8.408 1.00 11.21 30 PRO D C 1
ATOM 6146 O O . PRO D 1 27 ? 21.451 61.433 -9.325 1.00 13.58 30 PRO D O 1
ATOM 6150 N N . GLN D 1 28 ? 21.527 62.790 -7.523 1.00 10.45 31 GLN D N 1
ATOM 6151 C CA . GLN D 1 28 ? 22.982 62.880 -7.493 1.00 11.89 31 GLN D CA 1
ATOM 6152 C C . GLN D 1 28 ? 23.489 62.441 -6.129 1.00 11.93 31 GLN D C 1
ATOM 6153 O O . GLN D 1 28 ? 22.771 62.520 -5.138 1.00 6.46 31 GLN D O 1
ATOM 6159 N N . LYS D 1 29 ? 24.726 61.961 -6.087 1.00 9.60 32 LYS D N 1
ATOM 6160 C CA . LYS D 1 29 ? 25.316 61.499 -4.838 1.00 14.27 32 LYS D CA 1
ATOM 6161 C C . LYS D 1 29 ? 25.508 62.629 -3.835 1.00 14.24 32 LYS D C 1
ATOM 6162 O O . LYS D 1 29 ? 25.929 62.389 -2.709 1.00 17.68 32 LYS D O 1
ATOM 6168 N N . THR D 1 30 ? 25.214 63.860 -4.248 1.00 10.89 33 THR D N 1
ATOM 6169 C CA . THR D 1 30 ? 25.151 64.970 -3.313 1.00 13.38 33 THR D CA 1
ATOM 6170 C C . THR D 1 30 ? 23.833 64.938 -2.542 1.00 14.26 33 THR D C 1
ATOM 6171 O O . THR D 1 30 ? 23.691 65.602 -1.518 1.00 10.68 33 THR D O 1
ATOM 6175 N N . ASP D 1 31 ? 22.866 64.174 -3.038 1.00 12.18 34 ASP D N 1
ATOM 6176 C CA . ASP D 1 31 ? 21.485 64.313 -2.559 1.00 11.75 34 ASP D CA 1
ATOM 6177 C C . ASP D 1 31 ? 21.125 63.398 -1.389 1.00 6.34 34 ASP D C 1
ATOM 6178 O O . ASP D 1 31 ? 21.609 62.280 -1.287 1.00 6.39 34 ASP D O 1
ATOM 6183 N N . THR D 1 32 ? 20.242 63.891 -0.527 1.00 9.90 35 THR D N 1
ATOM 6184 C CA . THR D 1 32 ? 19.558 63.047 0.436 1.00 11.67 35 THR D CA 1
ATOM 6185 C C . THR D 1 32 ? 18.096 62.956 -0.002 1.00 8.82 35 THR D C 1
ATOM 6186 O O . THR D 1 32 ? 17.441 63.977 -0.173 1.00 12.54 35 THR D O 1
ATOM 6190 N N . LEU D 1 33 ? 17.609 61.740 -0.229 1.00 10.53 36 LEU D N 1
ATOM 6191 C CA . LEU D 1 33 ? 16.229 61.535 -0.669 1.00 8.23 36 LEU D CA 1
ATOM 6192 C C . LEU D 1 33 ? 15.349 60.925 0.420 1.00 11.93 36 LEU D C 1
ATOM 6193 O O . LEU D 1 33 ? 15.797 60.088 1.204 1.00 9.29 36 LEU D O 1
ATOM 6198 N N . VAL D 1 34 ? 14.089 61.345 0.462 1.00 11.49 37 VAL D N 1
ATOM 6199 C CA . VAL D 1 34 ? 13.109 60.716 1.336 1.00 7.60 37 VAL D CA 1
ATOM 6200 C C . VAL D 1 34 ? 11.966 60.195 0.466 1.00 6.88 37 VAL D C 1
ATOM 6201 O O . VAL D 1 34 ? 11.314 60.969 -0.239 1.00 9.07 37 VAL D O 1
ATOM 6205 N N . GLU D 1 35 ? 11.754 58.882 0.492 1.00 6.98 38 GLU D N 1
ATOM 6206 C CA . GLU D 1 35 ? 10.723 58.251 -0.326 1.00 8.09 38 GLU D CA 1
ATOM 6207 C C . GLU D 1 35 ? 9.528 57.842 0.529 1.00 10.91 38 GLU D C 1
ATOM 6208 O O . GLU D 1 35 ? 9.657 57.036 1.452 1.00 12.54 38 GLU D O 1
ATOM 6214 N N . ILE D 1 36 ? 8.373 58.418 0.212 1.00 7.69 39 ILE D N 1
ATOM 6215 C CA . ILE D 1 36 ? 7.115 58.076 0.851 1.00 11.21 39 ILE D CA 1
ATOM 6216 C C . ILE D 1 36 ? 6.381 57.078 -0.022 1.00 13.77 39 ILE D C 1
ATOM 6217 O O . ILE D 1 36 ? 6.226 57.289 -1.229 1.00 12.97 39 ILE D O 1
ATOM 6222 N N . GLY D 1 37 ? 5.917 55.989 0.578 1.00 14.33 40 GLY D N 1
ATOM 6223 C CA . GLY D 1 37 ? 5.236 54.952 -0.182 1.00 9.10 40 GLY D CA 1
ATOM 6224 C C . GLY D 1 37 ? 6.140 54.180 -1.126 1.00 11.31 40 GLY D C 1
ATOM 6225 O O . GLY D 1 37 ? 5.875 54.108 -2.329 1.00 11.34 40 GLY D O 1
ATOM 6226 N N . PRO D 1 38 ? 7.211 53.577 -0.584 1.00 7.58 41 PRO D N 1
ATOM 6227 C CA . PRO D 1 38 ? 8.213 52.829 -1.353 1.00 7.61 41 PRO D CA 1
ATOM 6228 C C . PRO D 1 38 ? 7.701 51.498 -1.899 1.00 7.75 41 PRO D C 1
ATOM 6229 O O . PRO D 1 38 ? 8.302 50.941 -2.803 1.00 7.88 41 PRO D O 1
ATOM 6233 N N . GLY D 1 39 ? 6.616 50.980 -1.336 1.00 10.60 42 GLY D N 1
ATOM 6234 C CA . GLY D 1 39 ? 6.092 49.704 -1.775 1.00 8.56 42 GLY D CA 1
ATOM 6235 C C . GLY D 1 39 ? 7.071 48.582 -1.496 1.00 13.51 42 GLY D C 1
ATOM 6236 O O . GLY D 1 39 ? 7.559 48.436 -0.377 1.00 18.89 42 GLY D O 1
ATOM 6237 N N . ARG D 1 40 ? 7.360 47.794 -2.525 1.00 8.05 43 ARG D N 1
ATOM 6238 C CA . ARG D 1 40 ? 8.361 46.743 -2.436 1.00 13.30 43 ARG D CA 1
ATOM 6239 C C . ARG D 1 40 ? 9.770 47.304 -2.666 1.00 10.71 43 ARG D C 1
ATOM 6240 O O . ARG D 1 40 ? 10.766 46.577 -2.583 1.00 9.47 43 ARG D O 1
ATOM 6248 N N . GLY D 1 41 ? 9.848 48.595 -2.964 1.00 11.49 44 GLY D N 1
ATOM 6249 C CA . GLY D 1 41 ? 11.124 49.219 -3.266 1.00 13.70 44 GLY D CA 1
ATOM 6250 C C . GLY D 1 41 ? 11.498 49.156 -4.736 1.00 11.61 44 GLY D C 1
ATOM 6251 O O . GLY D 1 41 ? 12.678 49.141 -5.080 1.00 7.80 44 GLY D O 1
ATOM 6252 N N . ALA D 1 42 ? 10.498 49.136 -5.616 1.00 7.92 45 ALA D N 1
ATOM 6253 C CA . ALA D 1 42 ? 10.764 49.059 -7.052 1.00 11.95 45 ALA D CA 1
ATOM 6254 C C . ALA D 1 42 ? 11.576 50.260 -7.530 1.00 7.86 45 ALA D C 1
ATOM 6255 O O . ALA D 1 42 ? 12.475 50.117 -8.351 1.00 7.86 45 ALA D O 1
ATOM 6257 N N . LEU D 1 43 ? 11.241 51.439 -7.019 1.00 7.77 46 LEU D N 1
ATOM 6258 C CA . LEU D 1 43 ? 11.958 52.666 -7.359 1.00 9.29 46 LEU D CA 1
ATOM 6259 C C . LEU D 1 43 ? 13.214 52.797 -6.500 1.00 11.49 46 LEU D C 1
ATOM 6260 O O . LEU D 1 43 ? 14.287 53.152 -6.990 1.00 12.20 46 LEU D O 1
ATOM 6265 N N . THR D 1 44 ? 13.058 52.514 -5.212 1.00 9.92 47 THR D N 1
ATOM 6266 C CA . THR D 1 44 ? 14.168 52.485 -4.265 1.00 7.47 47 THR D CA 1
ATOM 6267 C C . THR D 1 44 ? 15.396 51.775 -4.854 1.00 7.49 47 THR D C 1
ATOM 6268 O O . THR D 1 44 ? 16.521 52.225 -4.672 1.00 9.83 47 THR D O 1
ATOM 6272 N N . ASP D 1 45 ? 15.177 50.660 -5.540 1.00 7.60 48 ASP D N 1
ATOM 6273 C CA . ASP D 1 45 ? 16.279 49.872 -6.096 1.00 14.66 48 ASP D CA 1
ATOM 6274 C C . ASP D 1 45 ? 17.077 50.600 -7.174 1.00 15.80 48 ASP D C 1
ATOM 6275 O O . ASP D 1 45 ? 18.246 50.282 -7.401 1.00 10.77 48 ASP D O 1
ATOM 6280 N N . TYR D 1 46 ? 16.435 51.554 -7.844 1.00 9.83 49 TYR D N 1
ATOM 6281 C CA . TYR D 1 46 ? 17.118 52.432 -8.789 1.00 10.63 49 TYR D CA 1
ATOM 6282 C C . TYR D 1 46 ? 17.812 53.567 -8.047 1.00 10.20 49 TYR D C 1
ATOM 6283 O O . TYR D 1 46 ? 18.939 53.927 -8.363 1.00 12.55 49 TYR D O 1
ATOM 6292 N N . LEU D 1 47 ? 17.113 54.146 -7.077 1.00 7.33 50 LEU D N 1
ATOM 6293 C CA . LEU D 1 47 ? 17.584 55.350 -6.408 1.00 11.92 50 LEU D CA 1
ATOM 6294 C C . LEU D 1 47 ? 18.800 55.105 -5.515 1.00 10.82 50 LEU D C 1
ATOM 6295 O O . LEU D 1 47 ? 19.631 55.997 -5.317 1.00 9.32 50 LEU D O 1
ATOM 6300 N N . LEU D 1 48 ? 18.911 53.905 -4.969 1.00 8.32 51 LEU D N 1
ATOM 6301 C CA . LEU D 1 48 ? 19.920 53.703 -3.934 1.00 13.34 51 LEU D CA 1
ATOM 6302 C C . LEU D 1 48 ? 21.355 53.787 -4.466 1.00 16.37 51 LEU D C 1
ATOM 6303 O O . LEU D 1 48 ? 22.269 54.113 -3.711 1.00 18.95 51 LEU D O 1
ATOM 6308 N N . THR D 1 49 ? 21.551 53.514 -5.753 1.00 13.86 52 THR D N 1
ATOM 6309 C CA . THR D 1 49 ? 22.882 53.662 -6.353 1.00 13.29 52 THR D CA 1
ATOM 6310 C C . THR D 1 49 ? 23.199 55.110 -6.746 1.00 14.84 52 THR D C 1
ATOM 6311 O O . THR D 1 49 ? 24.319 55.413 -7.171 1.00 13.69 52 THR D O 1
ATOM 6315 N N . GLU D 1 50 ? 22.225 56.006 -6.600 1.00 9.66 53 GLU D N 1
ATOM 6316 C CA . GLU D 1 50 ? 22.345 57.339 -7.184 1.00 9.60 53 GLU D CA 1
ATOM 6317 C C . GLU D 1 50 ? 22.428 58.489 -6.192 1.00 11.38 53 GLU D C 1
ATOM 6318 O O . GLU D 1 50 ? 22.657 59.623 -6.598 1.00 14.21 53 GLU D O 1
ATOM 6324 N N . CYS D 1 51 ? 22.235 58.219 -4.904 1.00 6.76 54 CYS D N 1
ATOM 6325 C CA . CYS D 1 51 ? 22.242 59.298 -3.918 1.00 8.55 54 CYS D CA 1
ATOM 6326 C C . CYS D 1 51 ? 23.084 58.989 -2.668 1.00 12.81 54 CYS D C 1
ATOM 6327 O O . CYS D 1 51 ? 23.524 57.857 -2.462 1.00 15.49 54 CYS D O 1
ATOM 6330 N N . ASP D 1 52 ? 23.314 60.010 -1.848 1.00 12.05 55 ASP D N 1
ATOM 6331 C CA . ASP D 1 52 ? 24.096 59.845 -0.627 1.00 15.56 55 ASP D CA 1
ATOM 6332 C C . ASP D 1 52 ? 23.332 59.013 0.413 1.00 15.35 55 ASP D C 1
ATOM 6333 O O . ASP D 1 52 ? 23.845 58.021 0.928 1.00 15.10 55 ASP D O 1
ATOM 6338 N N . ASN D 1 53 ? 22.111 59.437 0.724 1.00 12.92 56 ASN D N 1
ATOM 6339 C CA . ASN D 1 53 ? 21.257 58.729 1.675 1.00 13.80 56 ASN D CA 1
ATOM 6340 C C . ASN D 1 53 ? 19.812 58.704 1.210 1.00 14.62 56 ASN D C 1
ATOM 6341 O O . ASN D 1 53 ? 19.312 59.676 0.644 1.00 12.47 56 ASN D O 1
ATOM 6346 N N . LEU D 1 54 ? 19.139 57.594 1.475 1.00 11.72 57 LEU D N 1
ATOM 6347 C CA . LEU D 1 54 ? 17.750 57.439 1.094 1.00 12.30 57 LEU D CA 1
ATOM 6348 C C . LEU D 1 54 ? 16.981 56.945 2.303 1.00 10.71 57 LEU D C 1
ATOM 6349 O O . LEU D 1 54 ? 17.222 55.844 2.793 1.00 12.35 57 LEU D O 1
ATOM 6354 N N . ALA D 1 55 ? 16.079 57.780 2.803 1.00 9.97 58 ALA D N 1
ATOM 6355 C CA . ALA D 1 55 ? 15.207 57.384 3.897 1.00 10.69 58 ALA D CA 1
ATOM 6356 C C . ALA D 1 55 ? 13.843 57.000 3.333 1.00 13.17 58 ALA D C 1
ATOM 6357 O O . ALA D 1 55 ? 13.288 57.729 2.511 1.00 10.91 58 ALA D O 1
ATOM 6359 N N . LEU D 1 56 ? 13.313 55.858 3.770 1.00 9.99 59 LEU D N 1
ATOM 6360 C CA . LEU D 1 56 ? 11.963 55.442 3.401 1.00 9.50 59 LEU D CA 1
ATOM 6361 C C . LEU D 1 56 ? 11.008 55.682 4.569 1.00 14.34 59 LEU D C 1
ATOM 6362 O O . LEU D 1 56 ? 11.334 55.357 5.714 1.00 11.95 59 LEU D O 1
ATOM 6367 N N . VAL D 1 57 ? 9.841 56.263 4.280 1.00 9.04 6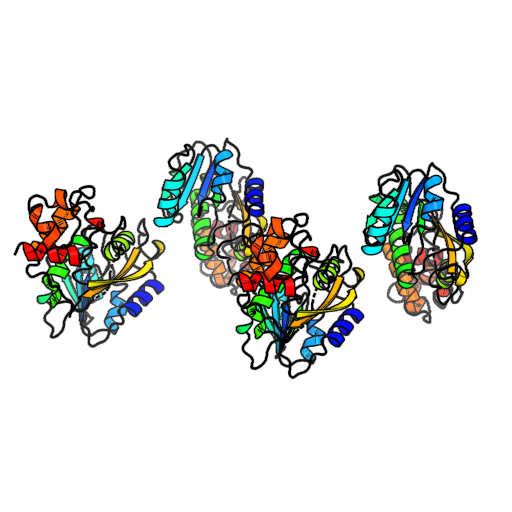0 VAL D N 1
ATOM 6368 C CA . VAL D 1 57 ? 8.802 56.462 5.292 1.00 7.55 60 VAL D CA 1
ATOM 6369 C C . VAL D 1 57 ? 7.537 55.685 4.922 1.00 14.27 60 VAL D C 1
ATOM 6370 O O . VAL D 1 57 ? 6.991 55.857 3.827 1.00 11.77 60 VAL D O 1
ATOM 6374 N N . GLU D 1 58 ? 7.080 54.834 5.839 1.00 9.86 61 GLU D N 1
ATOM 6375 C CA . GLU D 1 58 ? 5.977 53.918 5.571 1.00 14.05 61 GLU D CA 1
ATOM 6376 C C . GLU D 1 58 ? 5.299 53.529 6.883 1.00 18.01 61 GLU D C 1
ATOM 6377 O O . GLU D 1 58 ? 5.962 53.136 7.843 1.00 13.92 61 GLU D O 1
ATOM 6383 N N . ILE D 1 59 ? 3.976 53.647 6.917 1.00 16.01 62 ILE D N 1
ATOM 6384 C CA . ILE D 1 59 ? 3.197 53.391 8.123 1.00 13.15 62 ILE D CA 1
ATOM 6385 C C . ILE D 1 59 ? 2.884 51.899 8.327 1.00 12.44 62 ILE D C 1
ATOM 6386 O O . ILE D 1 59 ? 2.736 51.443 9.461 1.00 12.31 62 ILE D O 1
ATOM 6391 N N . ASP D 1 60 ? 2.793 51.135 7.240 1.00 12.21 63 ASP D N 1
ATOM 6392 C CA . ASP D 1 60 ? 2.362 49.736 7.330 1.00 12.41 63 ASP D CA 1
ATOM 6393 C C . ASP D 1 60 ? 3.428 48.814 7.918 1.00 15.36 63 ASP D C 1
ATOM 6394 O O . ASP D 1 60 ? 4.523 48.685 7.373 1.00 12.83 63 ASP D O 1
ATOM 6399 N N . ARG D 1 61 ? 3.095 48.151 9.020 1.00 20.66 64 ARG D N 1
ATOM 6400 C CA . ARG D 1 61 ? 4.074 47.327 9.725 1.00 18.23 64 ARG D CA 1
ATOM 6401 C C . ARG D 1 61 ? 4.620 46.205 8.857 1.00 19.53 64 ARG D C 1
ATOM 6402 O O . ARG D 1 61 ? 5.815 45.902 8.911 1.00 22.25 64 ARG D O 1
ATOM 6410 N N . ASP D 1 62 ? 3.756 45.585 8.057 1.00 19.70 65 ASP D N 1
ATOM 6411 C CA . ASP D 1 62 ? 4.190 44.481 7.209 1.00 17.22 65 ASP D CA 1
ATOM 6412 C C . ASP D 1 62 ? 5.143 44.966 6.123 1.00 13.99 65 ASP D C 1
ATOM 6413 O O . ASP D 1 62 ? 6.178 44.355 5.881 1.00 16.60 65 ASP D O 1
ATOM 6418 N N . LEU D 1 63 ? 4.778 46.047 5.447 1.00 12.97 66 LEU D N 1
ATOM 6419 C CA . LEU D 1 63 ? 5.648 46.601 4.416 1.00 17.12 66 LEU D CA 1
ATOM 6420 C C . LEU D 1 63 ? 7.030 46.950 4.981 1.00 14.63 66 LEU D C 1
ATOM 6421 O O . LEU D 1 63 ? 8.056 46.644 4.371 1.00 12.00 66 LEU D O 1
ATOM 6426 N N . VAL D 1 64 ? 7.036 47.588 6.147 1.00 10.21 67 VAL D N 1
ATOM 6427 C CA . VAL D 1 64 ? 8.279 47.954 6.835 1.00 9.79 67 VAL D CA 1
ATOM 6428 C C . VAL D 1 64 ? 9.121 46.731 7.189 1.00 9.38 67 VAL D C 1
ATOM 6429 O O . VAL D 1 64 ? 10.349 46.745 7.036 1.00 8.90 67 VAL D O 1
ATOM 6433 N N . ALA D 1 65 ? 8.468 45.659 7.641 1.00 9.18 68 ALA D N 1
ATOM 6434 C CA . ALA D 1 65 ? 9.196 44.442 7.979 1.00 11.25 68 ALA D CA 1
ATOM 6435 C C . ALA D 1 65 ? 9.874 43.869 6.744 1.00 12.64 68 ALA D C 1
ATOM 6436 O O . ALA D 1 65 ? 11.021 43.412 6.803 1.00 8.79 68 ALA D O 1
ATOM 6438 N N . PHE D 1 66 ? 9.156 43.881 5.624 1.00 7.67 69 PHE D N 1
ATOM 6439 C CA . PHE D 1 66 ? 9.714 43.364 4.392 1.00 7.30 69 PHE D CA 1
ATOM 6440 C C . PHE D 1 66 ? 10.894 44.227 3.943 1.00 5.44 69 PHE D C 1
ATOM 6441 O O . PHE D 1 66 ? 11.941 43.708 3.531 1.00 5.06 69 PHE D O 1
ATOM 6449 N N . LEU D 1 67 ? 10.702 45.544 4.011 1.00 6.39 70 LEU D N 1
ATOM 6450 C CA . LEU D 1 67 ? 11.731 46.494 3.611 1.00 9.72 70 LEU D CA 1
ATOM 6451 C C . LEU D 1 67 ? 12.985 46.310 4.473 1.00 10.83 70 LEU D C 1
ATOM 6452 O O . LEU D 1 67 ? 14.116 46.344 3.967 1.00 5.32 70 LEU D O 1
ATOM 6457 N N . GLN D 1 68 ? 12.784 46.080 5.770 1.00 11.23 71 GLN D N 1
ATOM 6458 C CA . GLN D 1 68 ? 13.913 45.902 6.674 1.00 12.24 71 GLN D CA 1
ATOM 6459 C C . GLN D 1 68 ? 14.704 44.654 6.311 1.00 14.42 71 GLN D C 1
ATOM 6460 O O . GLN D 1 68 ? 15.932 44.673 6.343 1.00 13.08 71 GLN D O 1
ATOM 6466 N N . LYS D 1 69 ? 14.000 43.581 5.952 1.00 12.38 72 LYS D N 1
ATOM 6467 C CA . LYS D 1 69 ? 14.650 42.349 5.540 1.00 10.43 72 LYS D CA 1
ATOM 6468 C C . LYS D 1 69 ? 15.432 42.594 4.269 1.00 14.33 72 LYS D C 1
ATOM 6469 O O . LYS D 1 69 ? 16.556 42.106 4.103 1.00 14.07 72 LYS D O 1
ATOM 6475 N N . LYS D 1 70 ? 14.830 43.360 3.371 1.00 9.42 73 LYS D N 1
ATOM 6476 C CA . LYS D 1 70 ? 15.406 43.581 2.061 1.00 7.95 73 LYS D CA 1
ATOM 6477 C C . LYS D 1 70 ? 16.674 44.444 2.110 1.00 7.08 73 LYS D C 1
ATOM 6478 O O . LYS D 1 70 ? 17.625 44.208 1.355 1.00 8.17 73 LYS D O 1
ATOM 6484 N N . TYR D 1 71 ? 16.690 45.430 3.001 1.00 6.92 74 TYR D N 1
ATOM 6485 C CA . TYR D 1 71 ? 17.721 46.473 2.966 1.00 8.94 74 TYR D CA 1
ATOM 6486 C C . TYR D 1 71 ? 18.607 46.600 4.216 1.00 12.90 74 TYR D C 1
ATOM 6487 O O . TYR D 1 71 ? 19.323 47.588 4.352 1.00 13.94 74 TYR D O 1
ATOM 6496 N N . ASN D 1 72 ? 18.578 45.626 5.120 1.00 11.05 75 ASN D N 1
ATOM 6497 C CA . ASN D 1 72 ? 19.371 45.759 6.342 1.00 19.74 75 ASN D CA 1
ATOM 6498 C C . ASN D 1 72 ? 20.890 45.724 6.115 1.00 17.86 75 ASN D C 1
ATOM 6499 O O . ASN D 1 72 ? 21.659 46.099 6.997 1.00 19.56 75 ASN D O 1
ATOM 6504 N N . GLN D 1 73 ? 21.304 45.286 4.929 1.00 14.71 76 GLN D N 1
ATOM 6505 C CA . GLN D 1 73 ? 22.713 45.289 4.544 1.00 19.26 76 GLN D CA 1
ATOM 6506 C C . GLN D 1 73 ? 23.064 46.490 3.663 1.00 18.07 76 GLN D C 1
ATOM 6507 O O . GLN D 1 73 ? 24.212 46.650 3.247 1.00 14.50 76 GLN D O 1
ATOM 6513 N N . GLN D 1 74 ? 22.075 47.316 3.351 1.00 17.68 77 GLN D N 1
ATOM 6514 C CA . GLN D 1 74 ? 22.305 48.458 2.469 1.00 17.48 77 GLN D CA 1
ATOM 6515 C C . GLN D 1 74 ? 22.629 49.695 3.293 1.00 12.83 77 GLN D C 1
ATOM 6516 O O . GLN D 1 74 ? 21.756 50.255 3.960 1.00 10.54 77 GLN D O 1
ATOM 6522 N N . LYS D 1 75 ? 23.893 50.111 3.253 1.00 12.36 78 LYS D N 1
ATOM 6523 C CA . LYS D 1 75 ? 24.382 51.217 4.088 1.00 17.35 78 LYS D CA 1
ATOM 6524 C C . LYS D 1 75 ? 23.614 52.512 3.942 1.00 9.47 78 LYS D C 1
ATOM 6525 O O . LYS D 1 75 ? 23.355 53.198 4.931 1.00 12.73 78 LYS D O 1
ATOM 6531 N N . ASN D 1 76 ? 23.253 52.871 2.716 1.00 8.48 79 ASN D N 1
ATOM 6532 C CA . ASN D 1 76 ? 22.638 54.179 2.508 1.00 10.77 79 ASN D CA 1
ATOM 6533 C C . ASN D 1 76 ? 21.111 54.190 2.509 1.00 10.35 79 ASN D C 1
ATOM 6534 O O . ASN D 1 76 ? 20.503 55.162 2.077 1.00 11.11 79 ASN D O 1
ATOM 6539 N N . ILE D 1 77 ? 20.503 53.113 3.001 1.00 11.27 80 ILE D N 1
ATOM 6540 C CA . ILE D 1 77 ? 19.060 53.065 3.225 1.00 10.08 80 ILE D CA 1
ATOM 6541 C C . ILE D 1 77 ? 18.746 53.130 4.721 1.00 7.53 80 ILE D C 1
ATOM 6542 O O . ILE D 1 77 ? 19.334 52.403 5.524 1.00 8.25 80 ILE D O 1
ATOM 6547 N N . THR D 1 78 ? 17.802 53.990 5.077 1.00 8.82 81 THR D N 1
ATOM 6548 C CA . THR D 1 78 ? 17.276 54.093 6.427 1.00 11.85 81 THR D CA 1
ATOM 6549 C C . THR D 1 78 ? 15.755 54.005 6.331 1.00 9.93 81 THR D C 1
ATOM 6550 O O . THR D 1 78 ? 15.155 54.607 5.447 1.00 10.02 81 THR D O 1
ATOM 6554 N N . ILE D 1 79 ? 15.136 53.247 7.232 1.00 8.30 82 ILE D N 1
ATOM 6555 C CA . ILE D 1 79 ? 13.705 52.952 7.143 1.00 8.16 82 ILE D CA 1
ATOM 6556 C C . ILE D 1 79 ? 12.955 53.437 8.375 1.00 10.75 82 ILE D C 1
ATOM 6557 O O . ILE D 1 79 ? 13.268 53.036 9.494 1.00 10.76 82 ILE D O 1
ATOM 6562 N N . TYR D 1 80 ? 11.969 54.303 8.155 1.00 8.32 83 TYR D N 1
ATOM 6563 C CA . TYR D 1 80 ? 11.107 54.809 9.219 1.00 9.51 83 TYR D CA 1
ATOM 6564 C C . TYR D 1 80 ? 9.694 54.217 9.154 1.00 13.81 83 TYR D C 1
ATOM 6565 O O . TYR D 1 80 ? 8.957 54.429 8.180 1.00 13.56 83 TYR D O 1
ATOM 6574 N N . GLN D 1 81 ? 9.302 53.498 10.199 1.00 11.10 84 GLN D N 1
ATOM 6575 C CA . GLN D 1 81 ? 7.897 53.135 10.352 1.00 11.17 84 GLN D CA 1
ATOM 6576 C C . GLN D 1 81 ? 7.168 54.258 11.069 1.00 14.04 84 GLN D C 1
ATOM 6577 O O . GLN D 1 81 ? 7.094 54.289 12.299 1.00 14.11 84 GLN D O 1
ATOM 6583 N N . ASN D 1 82 ? 6.655 55.200 10.288 1.00 11.16 85 ASN D N 1
ATOM 6584 C CA . ASN D 1 82 ? 5.995 56.367 10.839 1.00 10.33 85 ASN D CA 1
ATOM 6585 C C . ASN D 1 82 ? 4.854 56.808 9.945 1.00 11.27 85 ASN D C 1
ATOM 6586 O O . ASN D 1 82 ? 4.773 56.413 8.787 1.00 6.71 85 ASN D O 1
ATOM 6591 N N . ASP D 1 83 ? 3.991 57.648 10.494 1.00 10.20 86 ASP D N 1
ATOM 6592 C CA . ASP D 1 83 ? 2.903 58.249 9.741 1.00 14.08 86 ASP D CA 1
ATOM 6593 C C . ASP D 1 83 ? 3.428 59.474 8.999 1.00 10.57 86 ASP D C 1
ATOM 6594 O O . ASP D 1 83 ? 3.763 60.481 9.617 1.00 5.87 86 ASP D O 1
ATOM 6599 N N . ALA D 1 84 ? 3.507 59.383 7.674 1.00 6.56 87 ALA D N 1
ATOM 6600 C CA . ALA D 1 84 ? 4.082 60.467 6.867 1.00 7.16 87 ALA D CA 1
ATOM 6601 C C . ALA D 1 84 ? 3.372 61.801 7.088 1.00 11.29 87 ALA D C 1
ATOM 6602 O O . ALA D 1 84 ? 3.956 62.877 6.889 1.00 12.52 87 ALA D O 1
ATOM 6604 N N . LEU D 1 85 ? 2.109 61.726 7.501 1.00 11.05 88 LEU D N 1
ATOM 6605 C CA . LEU D 1 85 ? 1.291 62.916 7.739 1.00 5.63 88 LEU D CA 1
ATOM 6606 C C . LEU D 1 85 ? 1.703 63.638 9.003 1.00 5.17 88 LEU D C 1
ATOM 6607 O O . LEU D 1 85 ? 1.358 64.794 9.208 1.00 9.04 88 LEU D O 1
ATOM 6612 N N . GLN D 1 86 ? 2.461 62.958 9.849 1.00 7.50 89 GLN D N 1
ATOM 6613 C CA . GLN D 1 86 ? 2.895 63.565 11.097 1.00 13.05 89 GLN D CA 1
ATOM 6614 C C . GLN D 1 86 ? 4.410 63.683 11.149 1.00 10.62 89 GLN D C 1
ATOM 6615 O O . GLN D 1 86 ? 4.960 64.231 12.099 1.00 11.98 89 GLN D O 1
ATOM 6621 N N . PHE D 1 87 ? 5.079 63.162 10.128 1.00 8.72 90 PHE D N 1
ATOM 6622 C CA . PHE D 1 87 ? 6.537 63.057 10.147 1.00 12.46 90 PHE D CA 1
ATOM 6623 C C . PHE D 1 87 ? 7.209 64.429 10.208 1.00 14.08 90 PHE D C 1
ATOM 6624 O O . PHE D 1 87 ? 6.848 65.353 9.474 1.00 9.81 90 PHE D O 1
ATOM 6632 N N . ASP D 1 88 ? 8.179 64.562 11.107 1.00 11.03 91 ASP D N 1
ATOM 6633 C CA . ASP D 1 88 ? 8.969 65.780 11.192 1.00 13.63 91 ASP D CA 1
ATOM 6634 C C . ASP D 1 88 ? 10.168 65.627 10.267 1.00 12.98 91 ASP D C 1
ATOM 6635 O O . ASP D 1 88 ? 11.145 64.986 10.629 1.00 10.60 91 ASP D O 1
ATOM 6640 N N . PHE D 1 89 ? 10.097 66.215 9.077 1.00 13.47 92 PHE D N 1
ATOM 6641 C CA . PHE D 1 89 ? 11.164 66.033 8.092 1.00 16.41 92 PHE D CA 1
ATOM 6642 C C . PHE D 1 89 ? 12.476 66.697 8.502 1.00 16.89 92 PHE D C 1
ATOM 6643 O O . PHE D 1 89 ? 13.546 66.350 7.990 1.00 15.88 92 PHE D O 1
ATOM 6651 N N . SER D 1 90 ? 12.403 67.619 9.459 1.00 19.63 93 SER D N 1
ATOM 6652 C CA . SER D 1 90 ? 13.618 68.227 9.995 1.00 23.57 93 SER D CA 1
ATOM 6653 C C . SER D 1 90 ? 14.397 67.258 10.887 1.00 23.92 93 SER D C 1
ATOM 6654 O O . SER D 1 90 ? 15.559 67.507 11.208 1.00 19.69 93 SER D O 1
ATOM 6657 N N . SER D 1 91 ? 13.764 66.152 11.279 1.00 21.48 94 SER D N 1
ATOM 6658 C CA . SER D 1 91 ? 14.439 65.130 12.087 1.00 20.64 94 SER D CA 1
ATOM 6659 C C . SER D 1 91 ? 15.388 64.258 11.252 1.00 22.67 94 SER D C 1
ATOM 6660 O O . SER D 1 91 ? 16.147 63.440 11.788 1.00 22.43 94 SER D O 1
ATOM 6663 N N . VAL D 1 92 ? 15.336 64.418 9.935 1.00 22.03 95 VAL D N 1
ATOM 6664 C CA . VAL D 1 92 ? 16.339 63.806 9.082 1.00 20.29 95 VAL D CA 1
ATOM 6665 C C . VAL D 1 92 ? 17.477 64.812 8.993 1.00 25.97 95 VAL D C 1
ATOM 6666 O O . VAL D 1 92 ? 17.460 65.708 8.144 1.00 21.11 95 VAL D O 1
ATOM 6670 N N . LYS D 1 93 ? 18.445 64.663 9.897 1.00 27.20 96 LYS D N 1
ATOM 6671 C CA . LYS D 1 93 ? 19.512 65.643 10.084 1.00 27.91 96 LYS D CA 1
ATOM 6672 C C . LYS D 1 93 ? 20.550 65.602 8.962 1.00 22.61 96 LYS D C 1
ATOM 6673 O O . LYS D 1 93 ? 21.339 64.664 8.858 1.00 21.52 96 LYS D O 1
ATOM 6679 N N . THR D 1 94 ? 20.544 66.630 8.123 1.00 23.60 97 THR D N 1
ATOM 6680 C CA . THR D 1 94 ? 21.552 66.754 7.083 1.00 22.17 97 THR D CA 1
ATOM 6681 C C . THR D 1 94 ? 21.827 68.237 6.844 1.00 18.59 97 THR D C 1
ATOM 6682 O O . THR D 1 94 ? 21.102 69.091 7.345 1.00 21.76 97 THR D O 1
ATOM 6686 N N . ASP D 1 95 ? 22.880 68.550 6.101 1.00 17.12 98 ASP D N 1
ATOM 6687 C CA . ASP D 1 95 ? 23.244 69.946 5.868 1.00 21.95 98 ASP D CA 1
ATOM 6688 C C . ASP D 1 95 ? 22.296 70.651 4.902 1.00 22.25 98 ASP D C 1
ATOM 6689 O O . ASP D 1 95 ? 22.107 71.865 4.979 1.00 24.46 98 ASP D O 1
ATOM 6694 N N . LYS D 1 96 ? 21.689 69.879 4.005 1.00 18.08 99 LYS D N 1
ATOM 6695 C CA . LYS D 1 96 ? 20.938 70.446 2.885 1.00 21.14 99 LYS D CA 1
ATOM 6696 C C . LYS D 1 96 ? 19.464 70.055 2.907 1.00 15.30 99 LYS D C 1
ATOM 6697 O O . LYS D 1 96 ? 19.109 69.012 3.442 1.00 16.75 99 LYS D O 1
ATOM 6703 N N . PRO D 1 97 ? 18.600 70.899 2.317 1.00 12.66 100 PRO D N 1
ATOM 6704 C CA . PRO D 1 97 ? 17.193 70.542 2.083 1.00 7.74 100 PRO D CA 1
ATOM 6705 C C . PRO D 1 97 ? 17.060 69.174 1.399 1.00 12.18 100 PRO D C 1
ATOM 6706 O O . PRO D 1 97 ? 17.888 68.812 0.567 1.00 10.78 100 PRO D O 1
ATOM 6710 N N . LEU D 1 98 ? 16.021 68.427 1.760 1.00 11.94 101 LEU D N 1
ATOM 6711 C CA . LEU D 1 98 ? 15.832 67.051 1.301 1.00 6.58 101 LEU D CA 1
ATOM 6712 C C . LEU D 1 98 ? 15.110 66.981 -0.048 1.00 5.92 101 LEU D C 1
ATOM 6713 O O . LEU D 1 98 ? 14.263 67.816 -0.344 1.00 11.67 101 LEU D O 1
ATOM 6718 N N . ARG D 1 99 ? 15.412 65.964 -0.850 1.00 5.65 102 ARG D N 1
ATOM 6719 C CA . ARG D 1 99 ? 14.622 65.739 -2.065 1.00 10.19 102 ARG D CA 1
ATOM 6720 C C . ARG D 1 99 ? 13.560 64.672 -1.797 1.00 6.92 102 ARG D C 1
ATOM 6721 O O . ARG D 1 99 ? 13.888 63.512 -1.573 1.00 9.39 102 ARG D O 1
ATOM 6729 N N . VAL D 1 100 ? 12.295 65.074 -1.786 1.00 6.18 103 VAL D N 1
ATOM 6730 C CA . VAL D 1 100 ? 11.224 64.149 -1.427 1.00 5.48 103 VAL D CA 1
ATOM 6731 C C . VAL D 1 100 ? 10.645 63.524 -2.687 1.00 9.17 103 VAL D C 1
ATOM 6732 O O . VAL D 1 100 ? 10.469 64.201 -3.700 1.00 9.57 103 VAL D O 1
ATOM 6736 N N . VAL D 1 101 ? 10.394 62.222 -2.626 1.00 4.67 104 VAL D N 1
ATOM 6737 C CA . VAL D 1 101 ? 9.777 61.500 -3.728 1.00 8.64 104 VAL D CA 1
ATOM 6738 C C . VAL D 1 101 ? 8.767 60.511 -3.169 1.00 10.99 104 VAL D C 1
ATOM 6739 O O . VAL D 1 101 ? 8.749 60.239 -1.969 1.00 7.48 104 VAL D O 1
ATOM 6743 N N . GLY D 1 102 ? 7.897 59.989 -4.022 1.00 10.73 105 GLY D N 1
ATOM 6744 C CA . GLY D 1 102 ? 6.935 59.025 -3.529 1.00 13.88 105 GLY D CA 1
ATOM 6745 C C . GLY D 1 102 ? 5.746 58.704 -4.410 1.00 11.70 105 GLY D C 1
ATOM 6746 O O . GLY D 1 102 ? 5.583 59.248 -5.506 1.00 8.06 105 GLY D O 1
ATOM 6747 N N . ASN D 1 103 ? 4.909 57.813 -3.890 1.00 10.22 106 ASN D N 1
ATOM 6748 C CA . ASN D 1 103 ? 3.736 57.301 -4.579 1.00 11.43 106 ASN D CA 1
ATOM 6749 C C . ASN D 1 103 ? 2.558 57.369 -3.611 1.00 14.23 106 ASN D C 1
ATOM 6750 O O . ASN D 1 103 ? 2.493 56.596 -2.661 1.00 17.56 106 ASN D O 1
ATOM 6755 N N . LEU D 1 104 ? 1.637 58.302 -3.838 1.00 17.96 107 LEU D N 1
ATOM 6756 C CA . LEU D 1 104 ? 0.582 58.584 -2.857 1.00 21.05 107 LEU D CA 1
ATOM 6757 C C . LEU D 1 104 ? -0.834 58.256 -3.346 1.00 21.15 107 LEU D C 1
ATOM 6758 O O . LEU D 1 104 ? -1.187 58.563 -4.483 1.00 17.28 107 LEU D O 1
ATOM 6763 N N . PRO D 1 105 ? -1.653 57.653 -2.469 1.00 25.49 108 PRO D N 1
ATOM 6764 C CA . PRO D 1 105 ? -3.087 57.471 -2.727 1.00 24.32 108 PRO D CA 1
ATOM 6765 C C . PRO D 1 105 ? -3.780 58.821 -2.842 1.00 21.63 108 PRO D C 1
ATOM 6766 O O . PRO D 1 105 ? -3.284 59.811 -2.296 1.00 21.07 108 PRO D O 1
ATOM 6770 N N . TYR D 1 106 ? -4.915 58.859 -3.529 1.00 15.84 109 TYR D N 1
ATOM 6771 C CA . TYR D 1 106 ? -5.679 60.093 -3.661 1.00 17.79 109 TYR D CA 1
ATOM 6772 C C . TYR D 1 106 ? -6.014 60.675 -2.288 1.00 14.86 109 TYR D C 1
ATOM 6773 O O . TYR D 1 106 ? -5.918 61.891 -2.070 1.00 16.21 109 TYR D O 1
ATOM 6782 N N . ASN D 1 107 ? -6.415 59.811 -1.360 1.00 17.31 110 ASN D N 1
ATOM 6783 C CA . ASN D 1 107 ? -7.067 60.296 -0.140 1.00 19.76 110 ASN D CA 1
ATOM 6784 C C . ASN D 1 107 ? -6.108 61.003 0.815 1.00 19.95 110 ASN D C 1
ATOM 6785 O O . ASN D 1 107 ? -6.527 61.755 1.692 1.00 20.62 110 ASN D O 1
ATOM 6790 N N . ILE D 1 108 ? -4.822 60.774 0.603 1.00 18.92 111 ILE D N 1
ATOM 6791 C CA . ILE D 1 108 ? -3.779 61.307 1.462 1.00 27.08 111 ILE D CA 1
ATOM 6792 C C . ILE D 1 108 ? -2.986 62.419 0.746 1.00 24.35 111 ILE D C 1
ATOM 6793 O O . ILE D 1 108 ? -2.138 63.090 1.342 1.00 20.16 111 ILE D O 1
ATOM 6798 N N . SER D 1 109 ? -3.303 62.633 -0.529 1.00 18.08 112 SER D N 1
ATOM 6799 C CA . SER D 1 109 ? -2.520 63.526 -1.382 1.00 17.55 112 SER D CA 1
ATOM 6800 C C . SER D 1 109 ? -2.515 64.972 -0.904 1.00 13.59 112 SER D C 1
ATOM 6801 O O . SER D 1 109 ? -1.446 65.565 -0.714 1.00 14.39 112 SER D O 1
ATOM 6804 N N . THR D 1 110 ? -3.695 65.543 -0.710 1.00 9.51 113 THR D N 1
ATOM 6805 C CA . THR D 1 110 ? -3.781 66.926 -0.251 1.00 13.09 113 THR D CA 1
ATOM 6806 C C . THR D 1 110 ? -3.197 67.106 1.156 1.00 15.60 113 THR D C 1
ATOM 6807 O O . THR D 1 110 ? -2.363 67.984 1.360 1.00 12.90 113 THR D O 1
ATOM 6811 N N . PRO D 1 111 ? -3.616 66.267 2.126 1.00 15.59 114 PRO D N 1
ATOM 6812 C CA . PRO D 1 111 ? -3.073 66.468 3.476 1.00 17.38 114 PRO D CA 1
ATOM 6813 C C . PRO D 1 111 ? -1.562 66.232 3.551 1.00 13.06 114 PRO D C 1
ATOM 6814 O O . PRO D 1 111 ? -0.893 66.937 4.301 1.00 8.89 114 PRO D O 1
ATOM 6818 N N . LEU D 1 112 ? -1.023 65.285 2.788 1.00 10.88 115 LEU D N 1
ATOM 6819 C CA . LEU D 1 112 ? 0.422 65.092 2.799 1.00 9.77 115 LEU D CA 1
ATOM 6820 C C . LEU D 1 112 ? 1.160 66.283 2.172 1.00 12.17 115 LEU D C 1
ATOM 6821 O O . LEU D 1 112 ? 2.176 66.737 2.702 1.00 8.82 115 LEU D O 1
ATOM 6826 N N . LEU D 1 113 ? 0.660 66.782 1.045 1.00 7.17 116 LEU D N 1
ATOM 6827 C CA . LEU D 1 113 ? 1.257 67.965 0.419 1.00 11.19 116 LEU D CA 1
ATOM 6828 C C . LEU D 1 113 ? 1.235 69.182 1.347 1.00 9.47 116 LEU D C 1
ATOM 6829 O O . LEU D 1 113 ? 2.238 69.893 1.487 1.00 9.55 116 LEU D O 1
ATOM 6834 N N . PHE D 1 114 ? 0.090 69.419 1.980 1.00 6.89 117 PHE D N 1
ATOM 6835 C CA . PHE D 1 114 ? -0.061 70.558 2.856 1.00 8.32 117 PHE D CA 1
ATOM 6836 C C . PHE D 1 114 ? 0.903 70.425 4.030 1.00 7.13 117 PHE D C 1
ATOM 6837 O O . PHE D 1 114 ? 1.469 71.409 4.488 1.00 10.02 117 PHE D O 1
ATOM 6845 N N . HIS D 1 115 ? 1.088 69.202 4.508 1.00 8.44 118 HIS D N 1
ATOM 6846 C CA . HIS D 1 115 ? 2.017 68.946 5.599 1.00 9.69 118 HIS D CA 1
ATOM 6847 C C . HIS D 1 115 ? 3.453 69.267 5.175 1.00 8.78 118 HIS D C 1
ATOM 6848 O O . HIS D 1 115 ? 4.213 69.888 5.918 1.00 10.41 118 HIS D O 1
ATOM 6855 N N . LEU D 1 116 ? 3.825 68.839 3.980 1.00 6.37 119 LEU D N 1
ATOM 6856 C CA . LEU D 1 116 ? 5.157 69.131 3.467 1.00 5.77 119 LEU D CA 1
ATOM 6857 C C . LEU D 1 116 ? 5.338 70.639 3.319 1.00 9.48 119 LEU D C 1
ATOM 6858 O O . LEU D 1 116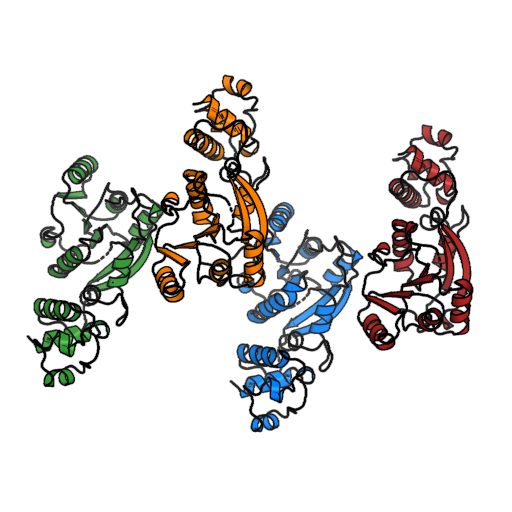 ? 6.408 71.185 3.631 1.00 10.89 119 LEU D O 1
ATOM 6863 N N . PHE D 1 117 ? 4.288 71.309 2.852 1.00 8.78 120 PHE D N 1
ATOM 6864 C CA . PHE D 1 117 ? 4.330 72.754 2.671 1.00 6.14 120 PHE D CA 1
ATOM 6865 C C . PHE D 1 117 ? 4.585 73.461 4.010 1.00 10.15 120 PHE D C 1
ATOM 6866 O O . PHE D 1 117 ? 5.266 74.490 4.052 1.00 7.92 120 PHE D O 1
ATOM 6874 N N . SER D 1 118 ? 4.013 72.923 5.088 1.00 8.05 121 SER D N 1
ATOM 6875 C CA . SER D 1 118 ? 4.168 73.496 6.428 1.00 9.11 121 SER D CA 1
ATOM 6876 C C . SER D 1 118 ? 5.615 73.385 6.907 1.00 13.03 121 SER D C 1
ATOM 6877 O O . SER D 1 118 ? 6.013 74.038 7.879 1.00 10.88 121 SER D O 1
ATOM 6880 N N . GLN D 1 119 ? 6.398 72.559 6.220 1.00 8.88 122 GLN D N 1
ATOM 6881 C CA . GLN D 1 119 ? 7.800 72.353 6.573 1.00 10.85 122 GLN D CA 1
ATOM 6882 C C . GLN D 1 119 ? 8.731 72.635 5.408 1.00 8.31 122 GLN D C 1
ATOM 6883 O O . GLN D 1 119 ? 9.807 72.037 5.312 1.00 9.32 122 GLN D O 1
ATOM 6889 N N . ILE D 1 120 ? 8.326 73.551 4.532 1.00 9.45 123 ILE D N 1
ATOM 6890 C CA . ILE D 1 120 ? 8.913 73.611 3.194 1.00 12.00 123 ILE D CA 1
ATOM 6891 C C . ILE D 1 120 ? 10.387 74.022 3.148 1.00 16.05 123 ILE D C 1
ATOM 6892 O O . ILE D 1 120 ? 11.086 73.700 2.189 1.00 9.69 123 ILE D O 1
ATOM 6897 N N . HIS D 1 121 ? 10.854 74.715 4.185 1.00 14.01 124 HIS D N 1
ATOM 6898 C CA . HIS D 1 121 ? 12.279 75.032 4.326 1.00 13.27 124 HIS D CA 1
ATOM 6899 C C . HIS D 1 121 ? 13.152 73.766 4.376 1.00 12.79 124 HIS D C 1
ATOM 6900 O O . HIS D 1 121 ? 14.356 73.833 4.107 1.00 15.29 124 HIS D O 1
ATOM 6907 N N . CYS D 1 122 ? 12.560 72.620 4.731 1.00 10.35 125 CYS D N 1
ATOM 6908 C CA . CYS D 1 122 ? 13.290 71.334 4.781 1.00 9.55 125 CYS D CA 1
ATOM 6909 C C . CYS D 1 122 ? 13.486 70.675 3.415 1.00 7.43 125 CYS D C 1
ATOM 6910 O O . CYS D 1 122 ? 14.160 69.645 3.314 1.00 8.74 125 CYS D O 1
ATOM 6913 N N . ILE D 1 123 ? 12.892 71.251 2.374 1.00 13.40 126 ILE D N 1
ATOM 6914 C CA . ILE D 1 123 ? 12.687 70.526 1.115 1.00 9.51 126 ILE D CA 1
ATOM 6915 C C . ILE D 1 123 ? 13.252 71.243 -0.107 1.00 5.99 126 ILE D C 1
ATOM 6916 O O . ILE D 1 123 ? 12.929 72.397 -0.367 1.00 10.12 126 ILE D O 1
ATOM 6921 N N . GLU D 1 124 ? 14.101 70.549 -0.851 1.00 8.97 127 GLU D N 1
ATOM 6922 C CA . GLU D 1 124 ? 14.654 71.089 -2.086 1.00 8.41 127 GLU D CA 1
ATOM 6923 C C . GLU D 1 124 ? 13.633 71.013 -3.229 1.00 8.45 127 GLU D C 1
ATOM 6924 O O . GLU D 1 124 ? 13.380 72.001 -3.925 1.00 9.13 127 GLU D O 1
ATOM 6930 N N . ASP D 1 125 ? 13.057 69.831 -3.416 1.00 10.51 128 ASP D N 1
ATOM 6931 C CA . ASP D 1 125 ? 11.989 69.627 -4.392 1.00 9.65 128 ASP D CA 1
ATOM 6932 C C . ASP D 1 125 ? 11.182 68.362 -4.091 1.00 10.21 128 ASP D C 1
ATOM 6933 O O . ASP D 1 125 ? 11.527 67.594 -3.184 1.00 6.12 128 ASP D O 1
ATOM 6946 N N . HIS D 1 127 ? 9.058 65.049 -6.200 1.00 5.60 130 HIS D N 1
ATOM 6947 C CA . HIS D 1 127 ? 8.564 64.308 -7.363 1.00 5.70 130 HIS D CA 1
ATOM 6948 C C . HIS D 1 127 ? 7.621 63.206 -6.872 1.00 9.64 130 HIS D C 1
ATOM 6949 O O . HIS D 1 127 ? 8.052 62.297 -6.165 1.00 5.76 130 HIS D O 1
ATOM 6956 N N . PHE D 1 128 ? 6.340 63.296 -7.232 1.00 10.43 131 PHE D N 1
ATOM 6957 C CA . PHE D 1 128 ? 5.343 62.316 -6.790 1.00 7.09 131 PHE D CA 1
ATOM 6958 C C . PHE D 1 128 ? 4.584 61.651 -7.937 1.00 10.98 131 PHE D C 1
ATOM 6959 O O . PHE D 1 128 ? 4.232 62.305 -8.926 1.00 7.18 131 PHE D O 1
ATOM 6975 N N . LEU D 1 130 ? 1.000 60.508 -8.537 1.00 7.45 133 LEU D N 1
ATOM 6976 C CA . LEU D 1 130 ? -0.325 60.770 -7.994 1.00 8.51 133 LEU D CA 1
ATOM 6977 C C . LEU D 1 130 ? -1.374 60.344 -9.019 1.00 9.23 133 LEU D C 1
ATOM 6978 O O . LEU D 1 130 ? -1.042 60.116 -10.181 1.00 8.22 133 LEU D O 1
ATOM 6983 N N . GLN D 1 131 ? -2.631 60.243 -8.593 1.00 9.62 134 GLN D N 1
ATOM 6984 C CA . GLN D 1 131 ? -3.714 60.062 -9.556 1.00 12.88 134 GLN D CA 1
ATOM 6985 C C . GLN D 1 131 ? -3.696 61.286 -10.468 1.00 14.35 134 GLN D C 1
ATOM 6986 O O . GLN D 1 131 ? -3.506 62.413 -10.000 1.00 7.76 134 GLN D O 1
ATOM 6992 N N . LYS D 1 132 ? -3.867 61.065 -11.767 1.00 12.01 135 LYS D N 1
ATOM 6993 C CA . LYS D 1 132 ? -3.757 62.144 -12.750 1.00 11.95 135 LYS D CA 1
ATOM 6994 C C . LYS D 1 132 ? -4.654 63.329 -12.395 1.00 11.63 135 LYS D C 1
ATOM 6995 O O . LYS D 1 132 ? -4.298 64.497 -12.617 1.00 10.21 135 LYS D O 1
ATOM 7001 N N . GLU D 1 133 ? -5.817 63.031 -11.830 1.00 6.99 136 GLU D N 1
ATOM 7002 C CA . GLU D 1 133 ? -6.769 64.077 -11.464 1.00 13.89 136 GLU D CA 1
ATOM 7003 C C . GLU D 1 133 ? -6.161 65.060 -10.462 1.00 12.75 136 GLU D C 1
ATOM 7004 O O . GLU D 1 133 ? -6.381 66.273 -10.543 1.00 6.59 136 GLU D O 1
ATOM 7010 N N . VAL D 1 134 ? -5.391 64.538 -9.519 1.00 10.05 137 VAL D N 1
ATOM 7011 C CA . VAL D 1 134 ? -4.807 65.399 -8.506 1.00 6.99 137 VAL D CA 1
ATOM 7012 C C . VAL D 1 134 ? -3.787 66.306 -9.169 1.00 6.38 137 VAL D C 1
ATOM 7013 O O . VAL D 1 134 ? -3.696 67.488 -8.846 1.00 7.46 137 VAL D O 1
ATOM 7017 N N . VAL D 1 135 ? -3.029 65.744 -10.105 1.00 6.40 138 VAL D N 1
ATOM 7018 C CA . VAL D 1 135 ? -2.001 66.489 -10.825 1.00 9.56 138 VAL D CA 1
ATOM 7019 C C . VAL D 1 135 ? -2.595 67.639 -11.637 1.00 12.58 138 VAL D C 1
ATOM 7020 O O . VAL D 1 135 ? -2.064 68.748 -11.642 1.00 8.36 138 VAL D O 1
ATOM 7024 N N . ARG D 1 136 ? -3.703 67.363 -12.317 1.00 10.50 139 ARG D N 1
ATOM 7025 C CA . ARG D 1 136 ? -4.442 68.383 -13.047 1.00 10.61 139 ARG D CA 1
ATOM 7026 C C . ARG D 1 136 ? -4.919 69.497 -12.112 1.00 11.13 139 ARG D C 1
ATOM 7027 O O . ARG D 1 136 ? -4.906 70.668 -12.485 1.00 8.61 139 ARG D O 1
ATOM 7035 N N . ARG D 1 137 ? -5.350 69.133 -10.905 1.00 4.45 140 ARG D N 1
ATOM 7036 C CA . ARG D 1 137 ? -5.789 70.129 -9.938 1.00 8.17 140 ARG D CA 1
ATOM 7037 C C . ARG D 1 137 ? -4.632 71.001 -9.428 1.00 10.19 140 ARG D C 1
ATOM 7038 O O . ARG D 1 137 ? -4.751 72.222 -9.372 1.00 11.91 140 ARG D O 1
ATOM 7046 N N . ILE D 1 138 ? -3.512 70.380 -9.080 1.00 7.26 141 ILE D N 1
ATOM 7047 C CA . ILE D 1 138 ? -2.349 71.135 -8.620 1.00 7.61 141 ILE D CA 1
ATOM 7048 C C . ILE D 1 138 ? -1.868 72.141 -9.683 1.00 8.13 141 ILE D C 1
ATOM 7049 O O . ILE D 1 138 ? -1.477 73.255 -9.363 1.00 9.81 141 ILE D O 1
ATOM 7054 N N . THR D 1 139 ? -1.914 71.740 -10.945 1.00 5.97 142 THR D N 1
ATOM 7055 C CA . THR D 1 139 ? -1.359 72.557 -12.018 1.00 7.38 142 THR D CA 1
ATOM 7056 C C . THR D 1 139 ? -2.436 73.310 -12.790 1.00 10.88 142 THR D C 1
ATOM 7057 O O . THR D 1 139 ? -2.198 73.773 -13.908 1.00 9.34 142 THR D O 1
ATOM 7061 N N . ALA D 1 140 ? -3.617 73.429 -12.193 1.00 8.25 143 ALA D N 1
ATOM 7062 C CA . ALA D 1 140 ? -4.767 74.027 -12.868 1.00 7.97 143 ALA D CA 1
ATOM 7063 C C . ALA D 1 140 ? -4.550 75.495 -13.232 1.00 8.95 143 ALA D C 1
ATOM 7064 O O . ALA D 1 140 ? -3.956 76.252 -12.467 1.00 7.35 143 ALA D O 1
ATOM 7066 N N . GLU D 1 141 ? -5.045 75.887 -14.403 1.00 4.73 144 GLU D N 1
ATOM 7067 C CA . GLU D 1 141 ? -5.064 77.291 -14.800 1.00 10.73 144 GLU D CA 1
ATOM 7068 C C . GLU D 1 141 ? -6.124 78.029 -13.995 1.00 10.76 144 GLU D C 1
ATOM 7069 O O . GLU D 1 141 ? -7.195 77.482 -13.703 1.00 11.13 144 GLU D O 1
ATOM 7075 N N . VAL D 1 142 ? -5.838 79.276 -13.647 1.00 7.86 145 VAL D N 1
ATOM 7076 C CA . VAL D 1 142 ? -6.838 80.120 -13.002 1.00 11.17 145 VAL D CA 1
ATOM 7077 C C . VAL D 1 142 ? -8.157 80.074 -13.775 1.00 13.23 145 VAL D C 1
ATOM 7078 O O . VAL D 1 142 ? -8.161 80.120 -15.008 1.00 13.03 145 VAL D O 1
ATOM 7082 N N . GLY D 1 143 ? -9.271 79.934 -13.055 1.00 13.39 146 GLY D N 1
ATOM 7083 C CA . GLY D 1 143 ? -10.584 79.959 -13.683 1.00 12.70 146 GLY D CA 1
ATOM 7084 C C . GLY D 1 143 ? -11.109 78.609 -14.145 1.00 15.27 146 GLY D C 1
ATOM 7085 O O . GLY D 1 143 ? -12.273 78.472 -14.506 1.00 12.88 146 GLY D O 1
ATOM 7086 N N . SER D 1 144 ? -10.247 77.604 -14.124 1.00 9.81 147 SER D N 1
ATOM 7087 C CA . SER D 1 144 ? -10.616 76.270 -14.562 1.00 16.34 147 SER D CA 1
ATOM 7088 C C . SER D 1 144 ? -11.456 75.520 -13.515 1.00 14.27 147 SER D C 1
ATOM 7089 O O . SER D 1 144 ? -11.442 75.844 -12.328 1.00 14.06 147 SER D O 1
ATOM 7092 N N . HIS D 1 145 ? -12.200 74.524 -13.967 1.00 15.62 148 HIS D N 1
ATOM 7093 C CA . HIS D 1 145 ? -12.968 73.695 -13.045 1.00 22.38 148 HIS D CA 1
ATOM 7094 C C . HIS D 1 145 ? -12.045 72.898 -12.112 1.00 14.61 148 HIS D C 1
ATOM 7095 O O . HIS D 1 145 ? -12.467 72.458 -11.047 1.00 14.21 148 HIS D O 1
ATOM 7102 N N . ASP D 1 146 ? -10.788 72.713 -12.510 1.00 7.18 149 ASP D N 1
ATOM 7103 C CA . ASP D 1 146 ? -9.813 72.018 -11.659 1.00 7.87 149 ASP D CA 1
ATOM 7104 C C . ASP D 1 146 ? -9.120 72.959 -10.677 1.00 8.28 149 ASP D C 1
ATOM 7105 O O . ASP D 1 146 ? -8.361 72.520 -9.809 1.00 10.66 149 ASP D O 1
ATOM 7110 N N . TYR D 1 147 ? -9.352 74.255 -10.838 1.00 5.91 150 TYR D N 1
ATOM 7111 C CA . TYR D 1 147 ? -8.643 75.253 -10.050 1.00 8.43 150 TYR D CA 1
ATOM 7112 C C . TYR D 1 147 ? -9.388 75.518 -8.742 1.00 9.80 150 TYR D C 1
ATOM 7113 O O . TYR D 1 147 ? -10.518 76.002 -8.749 1.00 9.97 150 TYR D O 1
ATOM 7122 N N . GLY D 1 148 ? -8.757 75.174 -7.625 1.00 14.22 151 GLY D N 1
ATOM 7123 C CA . GLY D 1 148 ? -9.392 75.306 -6.326 1.00 12.29 151 GLY D CA 1
ATOM 7124 C C . GLY D 1 148 ? -8.375 75.482 -5.216 1.00 10.40 151 GLY D C 1
ATOM 7125 O O . GLY D 1 148 ? -7.250 75.931 -5.457 1.00 12.06 151 GLY D O 1
ATOM 7126 N N . ARG D 1 149 ? -8.769 75.121 -3.998 1.00 8.97 152 ARG D N 1
ATOM 7127 C CA . ARG D 1 149 ? -7.915 75.300 -2.822 1.00 11.30 152 ARG D CA 1
ATOM 7128 C C . ARG D 1 149 ? -6.547 74.639 -2.968 1.00 10.98 152 ARG D C 1
ATOM 7129 O O . ARG D 1 149 ? -5.525 75.219 -2.581 1.00 10.04 152 ARG D O 1
ATOM 7137 N N . LEU D 1 150 ? -6.525 73.427 -3.518 1.00 6.38 153 LEU D N 1
ATOM 7138 C CA . LEU D 1 150 ? -5.261 72.717 -3.697 1.00 6.36 153 LEU D CA 1
ATOM 7139 C C . LEU D 1 150 ? -4.370 73.461 -4.690 1.00 7.15 153 LEU D C 1
ATOM 7140 O O . LEU D 1 150 ? -3.188 73.679 -4.435 1.00 8.19 153 LEU D O 1
ATOM 7145 N N . SER D 1 151 ? -4.959 73.835 -5.821 1.00 5.70 154 SER D N 1
ATOM 7146 C CA . SER D 1 151 ? -4.287 74.636 -6.831 1.00 7.81 154 SER D CA 1
ATOM 7147 C C . SER D 1 151 ? -3.634 75.852 -6.205 1.00 10.20 154 SER D C 1
ATOM 7148 O O . SER D 1 151 ? -2.434 76.098 -6.385 1.00 7.28 154 SER D O 1
ATOM 7151 N N . VAL D 1 152 ? -4.443 76.631 -5.496 1.00 8.15 155 VAL D N 1
ATOM 7152 C CA . VAL D 1 152 ? -3.993 77.907 -4.959 1.00 8.34 155 VAL D CA 1
ATOM 7153 C C . VAL D 1 152 ? -2.862 77.741 -3.941 1.00 12.16 155 VAL D C 1
ATOM 7154 O O . VAL D 1 152 ? -1.859 78.458 -4.014 1.00 5.54 155 VAL D O 1
ATOM 7166 N N . ALA D 1 154 ? -0.811 75.070 -3.508 1.00 4.84 157 ALA D N 1
ATOM 7167 C CA . ALA D 1 154 ? 0.363 74.431 -4.092 1.00 10.55 157 ALA D CA 1
ATOM 7168 C C . ALA D 1 154 ? 1.130 75.409 -4.987 1.00 12.44 157 ALA D C 1
ATOM 7169 O O . ALA D 1 154 ? 2.368 75.377 -5.060 1.00 4.81 157 ALA D O 1
ATOM 7171 N N . GLN D 1 155 ? 0.386 76.269 -5.674 1.00 9.57 158 GLN D N 1
ATOM 7172 C CA . GLN D 1 155 ? 0.993 77.220 -6.593 1.00 10.19 158 GLN D CA 1
ATOM 7173 C C . GLN D 1 155 ? 1.520 78.428 -5.837 1.00 11.46 158 GLN D C 1
ATOM 7174 O O . GLN D 1 155 ? 2.418 79.121 -6.321 1.00 10.25 158 GLN D O 1
ATOM 7180 N N . TYR D 1 156 ? 0.981 78.679 -4.645 1.00 7.72 159 TYR D N 1
ATOM 7181 C CA . TYR D 1 156 ? 1.627 79.654 -3.769 1.00 10.24 159 TYR D CA 1
ATOM 7182 C C . TYR D 1 156 ? 2.992 79.139 -3.314 1.00 10.60 159 TYR D C 1
ATOM 7183 O O . TYR D 1 156 ? 3.977 79.860 -3.384 1.00 8.36 159 TYR D O 1
ATOM 7192 N N . PHE D 1 157 ? 3.049 77.897 -2.837 1.00 4.98 160 PHE D N 1
ATOM 7193 C CA . PHE D 1 157 ? 4.298 77.368 -2.289 1.00 10.32 160 PHE D CA 1
ATOM 7194 C C . PHE D 1 157 ? 5.318 76.959 -3.351 1.00 7.54 160 PHE D C 1
ATOM 7195 O O . PHE D 1 157 ? 6.522 77.121 -3.148 1.00 9.25 160 PHE D O 1
ATOM 7203 N N . CYS D 1 158 ? 4.837 76.424 -4.472 1.00 4.87 161 CYS D N 1
ATOM 7204 C CA . CYS D 1 158 ? 5.718 75.799 -5.455 1.00 8.14 161 CYS D CA 1
ATOM 7205 C C . CYS D 1 158 ? 5.412 76.180 -6.899 1.00 10.20 161 CYS D C 1
ATOM 7206 O O . CYS D 1 158 ? 4.299 76.578 -7.230 1.00 12.74 161 CYS D O 1
ATOM 7209 N N . ASP D 1 159 ? 6.426 76.042 -7.747 1.00 10.33 162 ASP D N 1
ATOM 7210 C CA . ASP D 1 159 ? 6.224 75.933 -9.185 1.00 11.59 162 ASP D CA 1
ATOM 7211 C C . ASP D 1 159 ? 6.032 74.470 -9.513 1.00 12.79 162 ASP D C 1
ATOM 7212 O O . ASP D 1 159 ? 6.919 73.643 -9.257 1.00 6.35 162 ASP D O 1
ATOM 7217 N N . ASN D 1 160 ? 4.876 74.156 -10.094 1.00 10.09 163 ASN D N 1
ATOM 7218 C CA . ASN D 1 160 ? 4.464 72.777 -10.309 1.00 11.94 163 ASN D CA 1
ATOM 7219 C C . ASN D 1 160 ? 4.401 72.424 -11.776 1.00 12.64 163 ASN D C 1
ATOM 7220 O O . ASN D 1 160 ? 3.955 73.234 -12.592 1.00 14.72 163 ASN D O 1
ATOM 7225 N N . THR D 1 161 ? 4.830 71.203 -12.091 1.00 8.49 164 THR D N 1
ATOM 7226 C CA . THR D 1 161 ? 4.933 70.733 -13.463 1.00 8.12 164 THR D CA 1
ATOM 7227 C C . THR D 1 161 ? 4.478 69.285 -13.628 1.00 8.43 164 THR D C 1
ATOM 7228 O O . THR D 1 161 ? 5.041 68.369 -13.018 1.00 7.56 164 THR D O 1
ATOM 7232 N N . TYR D 1 162 ? 3.460 69.083 -14.461 1.00 6.56 165 TYR D N 1
ATOM 7233 C CA . TYR D 1 162 ? 3.057 67.741 -14.868 1.00 8.32 165 TYR D CA 1
ATOM 7234 C C . TYR D 1 162 ? 4.133 67.214 -15.798 1.00 11.04 165 TYR D C 1
ATOM 7235 O O . TYR D 1 162 ? 4.502 67.899 -16.750 1.00 7.91 165 TYR D O 1
ATOM 7244 N N . LEU D 1 163 ? 4.647 66.016 -15.518 1.00 5.02 166 LEU D N 1
ATOM 7245 C CA . LEU D 1 163 ? 5.740 65.453 -16.309 1.00 7.88 166 LEU D CA 1
ATOM 7246 C C . LEU D 1 163 ? 5.285 64.417 -17.330 1.00 8.63 166 LEU D C 1
ATOM 7247 O O . LEU D 1 163 ? 5.631 64.507 -18.499 1.00 10.01 166 LEU D O 1
ATOM 7252 N N . PHE D 1 164 ? 4.517 63.428 -16.887 1.00 8.50 167 PHE D N 1
ATOM 7253 C CA . PHE D 1 164 ? 3.942 62.448 -17.802 1.00 7.20 167 PHE D CA 1
ATOM 7254 C C . PHE D 1 164 ? 2.856 61.601 -17.143 1.00 13.51 167 PHE D C 1
ATOM 7255 O O . PHE D 1 164 ? 2.741 61.548 -15.915 1.00 9.36 167 PHE D O 1
ATOM 7263 N N . THR D 1 165 ? 2.057 60.957 -17.984 1.00 8.76 168 THR D N 1
ATOM 7264 C CA . THR D 1 165 ? 0.964 60.104 -17.541 1.00 10.16 168 THR D CA 1
ATOM 7265 C C . THR D 1 165 ? 1.434 58.658 -17.422 1.00 11.82 168 THR D C 1
ATOM 7266 O O . THR D 1 165 ? 2.334 58.219 -18.151 1.00 5.31 168 THR D O 1
ATOM 7270 N N . VAL D 1 166 ? 0.834 57.919 -16.496 1.00 9.51 169 VAL D N 1
ATOM 7271 C CA . VAL D 1 166 ? 1.172 56.511 -16.331 1.00 8.53 169 VAL D CA 1
ATOM 7272 C C . VAL D 1 166 ? -0.106 55.681 -16.351 1.00 10.25 169 VAL D C 1
ATOM 7273 O O . VAL D 1 166 ? -1.045 55.977 -15.617 1.00 9.14 169 VAL D O 1
ATOM 7277 N N . SER D 1 167 ? -0.144 54.662 -17.212 1.00 7.85 170 SER D N 1
ATOM 7278 C CA . SER D 1 167 ? -1.323 53.808 -17.372 1.00 8.97 170 SER D CA 1
ATOM 7279 C C . SER D 1 167 ? -1.485 52.860 -16.192 1.00 8.51 170 SER D C 1
ATOM 7280 O O . SER D 1 167 ? -0.508 52.541 -15.514 1.00 7.10 170 SER D O 1
ATOM 7283 N N . PRO D 1 168 ? -2.720 52.382 -15.958 1.00 8.62 171 PRO D N 1
ATOM 7284 C CA . PRO D 1 168 ? -2.934 51.434 -14.858 1.00 8.94 171 PRO D CA 1
ATOM 7285 C C . PRO D 1 168 ? -2.068 50.182 -14.989 1.00 9.55 171 PRO D C 1
ATOM 7286 O O . PRO D 1 168 ? -1.705 49.615 -13.957 1.00 10.24 171 PRO D O 1
ATOM 7290 N N . GLN D 1 169 ? -1.744 49.767 -16.216 1.00 5.93 172 GLN D N 1
ATOM 7291 C CA . GLN D 1 169 ? -1.017 48.507 -16.432 1.00 9.76 172 GLN D CA 1
ATOM 7292 C C . GLN D 1 169 ? 0.414 48.510 -15.884 1.00 10.07 172 GLN D C 1
ATOM 7293 O O . GLN D 1 169 ? 1.090 47.486 -15.874 1.00 10.53 172 GLN D O 1
ATOM 7299 N N . ALA D 1 170 ? 0.864 49.664 -15.421 1.00 7.96 173 ALA D N 1
ATOM 7300 C CA . ALA D 1 170 ? 2.200 49.794 -14.869 1.00 10.07 173 ALA D CA 1
ATOM 7301 C C . ALA D 1 170 ? 2.265 49.352 -13.406 1.00 9.31 173 ALA D C 1
ATOM 7302 O O . ALA D 1 170 ? 3.351 49.186 -12.856 1.00 9.84 173 ALA D O 1
ATOM 7304 N N . PHE D 1 171 ? 1.101 49.178 -12.779 1.00 10.34 174 PHE D N 1
ATOM 7305 C CA . PHE D 1 171 ? 1.022 48.885 -11.346 1.00 10.14 174 PHE D CA 1
ATOM 7306 C C . PHE D 1 171 ? 0.454 47.496 -11.047 1.00 10.51 174 PHE D C 1
ATOM 7307 O O . PHE D 1 171 ? -0.330 46.958 -11.825 1.00 6.64 174 PHE D O 1
ATOM 7315 N N . THR D 1 172 ? 0.820 46.964 -9.885 1.00 12.14 175 THR D N 1
ATOM 7316 C CA . THR D 1 172 ? 0.241 45.734 -9.348 1.00 10.98 175 THR D CA 1
ATOM 7317 C C . THR D 1 172 ? -0.320 45.986 -7.945 1.00 13.09 175 THR D C 1
ATOM 7318 O O . THR D 1 172 ? 0.417 46.384 -7.039 1.00 12.45 175 THR D O 1
ATOM 7322 N N . PRO D 1 173 ? -1.638 45.814 -7.769 1.00 13.31 176 PRO D N 1
ATOM 7323 C CA . PRO D 1 173 ? -2.604 45.628 -8.848 1.00 15.12 176 PRO D CA 1
ATOM 7324 C C . PRO D 1 173 ? -2.815 46.977 -9.522 1.00 9.42 176 PRO D C 1
ATOM 7325 O O . PRO D 1 173 ? -2.360 47.996 -9.006 1.00 12.00 176 PRO D O 1
ATOM 7329 N N . PRO D 1 174 ? -3.494 46.985 -10.668 1.00 10.21 177 PRO D N 1
ATOM 7330 C CA . PRO D 1 174 ? -3.728 48.233 -11.396 1.00 4.74 177 PRO D CA 1
ATOM 7331 C C . PRO D 1 174 ? -4.811 49.089 -10.760 1.00 12.65 177 PRO D C 1
ATOM 7332 O O . PRO D 1 174 ? -5.843 48.560 -10.343 1.00 14.38 177 PRO D O 1
ATOM 7336 N N . PRO D 1 175 ? -4.576 50.406 -10.678 1.00 10.12 178 PRO D N 1
ATOM 7337 C CA . PRO D 1 175 ? -5.622 51.350 -10.273 1.00 11.55 178 PRO D CA 1
ATOM 7338 C C . PRO D 1 175 ? -6.717 51.440 -11.337 1.00 12.88 178 PRO D C 1
ATOM 7339 O O . PRO D 1 175 ? -6.577 50.852 -12.415 1.00 12.63 178 PRO D O 1
ATOM 7343 N N . ARG D 1 176 ? -7.791 52.168 -11.041 1.00 11.95 179 ARG D N 1
ATOM 7344 C CA . ARG D 1 176 ? -8.919 52.246 -11.961 1.00 11.57 179 ARG D CA 1
ATOM 7345 C C . ARG D 1 176 ? -8.749 53.404 -12.926 1.00 13.69 179 ARG D C 1
ATOM 7346 O O . ARG D 1 176 ? -9.475 53.502 -13.919 1.00 13.75 179 ARG D O 1
ATOM 7354 N N . VAL D 1 177 ? -7.780 54.270 -12.637 1.00 12.58 180 VAL D N 1
ATOM 7355 C CA . VAL D 1 177 ? -7.629 55.523 -13.371 1.00 9.45 180 VAL D CA 1
ATOM 7356 C C . VAL D 1 177 ? -6.179 55.798 -13.766 1.00 13.70 180 VAL D C 1
ATOM 7357 O O . VAL D 1 177 ? -5.250 55.115 -13.319 1.00 8.77 180 VAL D O 1
ATOM 7361 N N . GLU D 1 178 ? -5.986 56.814 -14.598 1.00 12.79 181 GLU D N 1
ATOM 7362 C CA . GLU D 1 178 ? -4.634 57.220 -14.969 1.00 12.50 181 GLU D CA 1
ATOM 7363 C C . GLU D 1 178 ? -3.936 57.870 -13.793 1.00 8.14 181 GLU D C 1
ATOM 7364 O O . GLU D 1 178 ? -4.571 58.530 -12.967 1.00 8.87 181 GLU D O 1
ATOM 7370 N N . SER D 1 179 ? -2.625 57.667 -13.728 1.00 8.37 182 SER D N 1
ATOM 7371 C CA . SER D 1 179 ? -1.774 58.308 -12.748 1.00 9.61 182 SER D CA 1
ATOM 7372 C C . SER D 1 179 ? -0.832 59.252 -13.493 1.00 13.55 182 SER D C 1
ATOM 7373 O O . SER D 1 179 ? -0.796 59.259 -14.727 1.00 10.39 182 SER D O 1
ATOM 7376 N N . ALA D 1 180 ? -0.064 60.039 -12.748 1.00 8.78 183 ALA D N 1
ATOM 7377 C CA . ALA D 1 180 ? 0.884 60.954 -13.370 1.00 8.55 183 ALA D CA 1
ATOM 7378 C C . ALA D 1 180 ? 2.004 61.319 -12.415 1.00 8.25 183 ALA D C 1
ATOM 7379 O O . ALA D 1 180 ? 1.829 61.304 -11.197 1.00 8.63 183 ALA D O 1
ATOM 7381 N N . ILE D 1 181 ? 3.155 61.660 -12.983 1.00 8.64 184 ILE D N 1
ATOM 7382 C CA . ILE D 1 181 ? 4.254 62.217 -12.213 1.00 4.02 184 ILE D CA 1
ATOM 7383 C C . ILE D 1 181 ? 4.212 63.732 -12.263 1.00 9.93 184 ILE D C 1
ATOM 7384 O O . ILE D 1 181 ? 4.026 64.342 -13.333 1.00 7.10 184 ILE D O 1
ATOM 7389 N N . ILE D 1 182 ? 4.381 64.337 -11.092 1.00 5.77 185 ILE D N 1
ATOM 7390 C CA . ILE D 1 182 ? 4.403 65.776 -10.976 1.00 5.38 185 ILE D CA 1
ATOM 7391 C C . ILE D 1 182 ? 5.660 66.207 -10.243 1.00 7.60 185 ILE D C 1
ATOM 7392 O O . ILE D 1 182 ? 6.159 65.499 -9.356 1.00 7.03 185 ILE D O 1
ATOM 7397 N N . ARG D 1 183 ? 6.191 67.350 -10.662 1.00 5.62 186 ARG D N 1
ATOM 7398 C CA . ARG D 1 183 ? 7.330 67.981 -10.013 1.00 7.08 186 ARG D CA 1
ATOM 7399 C C . ARG D 1 183 ? 6.854 69.227 -9.274 1.00 4.42 186 ARG D C 1
ATOM 7400 O O . ARG D 1 183 ? 6.118 70.048 -9.830 1.00 8.38 186 ARG D O 1
ATOM 7408 N N . LEU D 1 184 ? 7.233 69.345 -8.006 1.00 5.61 187 LEU D N 1
ATOM 7409 C CA . LEU D 1 184 ? 6.946 70.548 -7.239 1.00 7.82 187 LEU D CA 1
ATOM 7410 C C . LEU D 1 184 ? 8.244 71.119 -6.705 1.00 4.76 187 LEU D C 1
ATOM 7411 O O . LEU D 1 184 ? 8.989 70.425 -6.018 1.00 5.21 187 LEU D O 1
ATOM 7416 N N . ILE D 1 185 ? 8.492 72.393 -7.012 1.00 6.95 188 ILE D N 1
ATOM 7417 C CA . ILE D 1 185 ? 9.717 73.074 -6.596 1.00 7.70 188 ILE D CA 1
ATOM 7418 C C . ILE D 1 185 ? 9.352 74.300 -5.785 1.00 4.74 188 ILE D C 1
ATOM 7419 O O . ILE D 1 185 ? 8.747 75.235 -6.310 1.00 10.26 188 ILE D O 1
ATOM 7424 N N . PRO D 1 186 ? 9.720 74.311 -4.501 1.00 6.72 189 PRO D N 1
ATOM 7425 C CA . PRO D 1 186 ? 9.420 75.479 -3.675 1.00 7.18 189 PRO D CA 1
ATOM 7426 C C . PRO D 1 186 ? 9.889 76.764 -4.342 1.00 10.32 189 PRO D C 1
ATOM 7427 O O . PRO D 1 186 ? 10.996 76.820 -4.874 1.00 9.91 189 PRO D O 1
ATOM 7431 N N . ARG D 1 187 ? 9.036 77.779 -4.313 1.00 6.77 190 ARG D N 1
ATOM 7432 C CA . ARG D 1 187 ? 9.344 79.068 -4.907 1.00 13.85 190 ARG D CA 1
ATOM 7433 C C . ARG D 1 187 ? 10.212 79.892 -3.980 1.00 17.80 190 ARG D C 1
ATOM 7434 O O . ARG D 1 187 ? 10.148 79.750 -2.754 1.00 16.29 190 ARG D O 1
ATOM 7442 N N . HIS D 1 188 ? 11.007 80.767 -4.583 1.00 17.58 191 HIS D N 1
ATOM 7443 C CA . HIS D 1 188 ? 11.738 81.797 -3.861 1.00 19.73 191 HIS D CA 1
ATOM 7444 C C . HIS D 1 188 ? 11.641 83.091 -4.671 1.00 21.41 191 HIS D C 1
ATOM 7445 O O . HIS D 1 188 ? 11.209 83.073 -5.824 1.00 23.05 191 HIS D O 1
ATOM 7452 N N . ASN D 1 189 ? 12.033 84.205 -4.062 1.00 25.21 192 ASN D N 1
ATOM 7453 C CA . ASN D 1 189 ? 12.267 85.454 -4.793 1.00 26.56 192 ASN D CA 1
ATOM 7454 C C . ASN D 1 189 ? 11.022 86.141 -5.360 1.00 32.48 192 ASN D C 1
ATOM 7455 O O . ASN D 1 189 ? 11.136 87.004 -6.233 1.00 37.73 192 ASN D O 1
ATOM 7460 N N . PHE D 1 190 ? 9.843 85.775 -4.865 1.00 20.33 193 PHE D N 1
ATOM 7461 C CA . PHE D 1 190 ? 8.606 86.363 -5.365 1.00 16.20 193 PHE D CA 1
ATOM 7462 C C . PHE D 1 190 ? 8.025 87.438 -4.438 1.00 15.38 193 PHE D C 1
ATOM 7463 O O . PHE D 1 190 ? 8.328 87.478 -3.248 1.00 10.03 193 PHE D O 1
ATOM 7471 N N . THR D 1 191 ? 7.190 88.304 -5.005 1.00 15.56 194 THR D N 1
ATOM 7472 C CA . THR D 1 191 ? 6.481 89.337 -4.262 1.00 16.42 194 THR D CA 1
ATOM 7473 C C . THR D 1 191 ? 5.122 89.474 -4.925 1.00 17.75 194 THR D C 1
ATOM 7474 O O . THR D 1 191 ? 5.025 89.347 -6.146 1.00 19.97 194 THR D O 1
ATOM 7478 N N . PRO D 1 192 ? 4.061 89.716 -4.132 1.00 17.38 195 PRO D N 1
ATOM 7479 C CA . PRO D 1 192 ? 4.063 89.835 -2.672 1.00 13.95 195 PRO D CA 1
ATOM 7480 C C . PRO D 1 192 ? 4.119 88.488 -1.946 1.00 11.03 195 PRO D C 1
ATOM 7481 O O . PRO D 1 192 ? 3.745 87.445 -2.479 1.00 9.62 195 PRO D O 1
ATOM 7485 N N . VAL D 1 193 ? 4.593 88.532 -0.711 1.00 13.05 196 VAL D N 1
ATOM 7486 C CA . VAL D 1 193 ? 4.643 87.354 0.130 1.00 10.91 196 VAL D CA 1
ATOM 7487 C C . VAL D 1 193 ? 3.442 87.399 1.065 1.00 6.35 196 VAL D C 1
ATOM 7488 O O . VAL D 1 193 ? 3.042 88.463 1.503 1.00 8.21 196 VAL D O 1
ATOM 7492 N N . ALA D 1 194 ? 2.856 86.250 1.366 1.00 9.55 197 ALA D N 1
ATOM 7493 C CA . ALA D 1 194 ? 1.828 86.209 2.397 1.00 10.11 197 ALA D CA 1
ATOM 7494 C C . ALA D 1 194 ? 2.517 86.323 3.750 1.00 13.60 197 ALA D C 1
ATOM 7495 O O . ALA D 1 194 ? 3.275 85.437 4.141 1.00 13.91 197 ALA D O 1
ATOM 7497 N N . LYS D 1 195 ? 2.254 87.416 4.458 1.00 14.63 198 LYS D N 1
ATOM 7498 C CA . LYS D 1 195 ? 2.898 87.674 5.744 1.00 22.12 198 LYS D CA 1
ATOM 7499 C C . LYS D 1 195 ? 2.505 86.645 6.804 1.00 19.41 198 LYS D C 1
ATOM 7500 O O . LYS D 1 195 ? 3.260 86.388 7.743 1.00 19.45 198 LYS D O 1
ATOM 7506 N N . ASN D 1 196 ? 1.325 86.056 6.658 1.00 13.68 199 ASN D N 1
ATOM 7507 C CA . ASN D 1 196 ? 0.849 85.079 7.631 1.00 14.60 199 ASN D CA 1
ATOM 7508 C C . ASN D 1 196 ? 0.252 83.887 6.918 1.00 13.57 199 ASN D C 1
ATOM 7509 O O . ASN D 1 196 ? -0.813 83.987 6.319 1.00 13.69 199 ASN D O 1
ATOM 7514 N N . LEU D 1 197 ? 0.931 82.750 6.986 1.00 11.51 200 LEU D N 1
ATOM 7515 C CA . LEU D 1 197 ? 0.536 81.604 6.183 1.00 8.50 200 LEU D CA 1
ATOM 7516 C C . LEU D 1 197 ? -0.753 80.955 6.690 1.00 12.38 200 LEU D C 1
ATOM 7517 O O . LEU D 1 197 ? -1.516 80.384 5.913 1.00 11.36 200 LEU D O 1
ATOM 7522 N N . ASP D 1 198 ? -0.996 81.046 7.992 1.00 17.15 201 ASP D N 1
ATOM 7523 C CA . ASP D 1 198 ? -2.244 80.538 8.545 1.00 16.45 201 ASP D CA 1
ATOM 7524 C C . ASP D 1 198 ? -3.422 81.381 8.056 1.00 15.92 201 ASP D C 1
ATOM 7525 O O . ASP D 1 198 ? -4.493 80.856 7.763 1.00 15.59 201 ASP D O 1
ATOM 7530 N N . GLN D 1 199 ? -3.222 82.692 7.974 1.00 13.94 202 GLN D N 1
ATOM 7531 C CA . GLN D 1 199 ? -4.264 83.563 7.452 1.00 13.40 202 GLN D CA 1
ATOM 7532 C C . GLN D 1 199 ? -4.547 83.222 5.988 1.00 9.74 202 GLN D C 1
ATOM 7533 O O . GLN D 1 199 ? -5.701 83.240 5.556 1.00 9.38 202 GLN D O 1
ATOM 7539 N N . LEU D 1 200 ? -3.495 82.926 5.221 1.00 12.83 203 LEU D N 1
ATOM 7540 C CA . LEU D 1 200 ? -3.674 82.589 3.806 1.00 10.92 203 LEU D CA 1
ATOM 7541 C C . LEU D 1 200 ? -4.458 81.296 3.670 1.00 10.08 203 LEU D C 1
ATOM 7542 O O . LEU D 1 200 ? -5.392 81.221 2.877 1.00 8.73 203 LEU D O 1
ATOM 7547 N N . SER D 1 201 ? -4.075 80.277 4.438 1.00 7.56 204 SER D N 1
ATOM 7548 C CA . SER D 1 201 ? -4.774 78.998 4.379 1.00 9.20 204 SER D CA 1
ATOM 7549 C C . SER D 1 201 ? -6.256 79.177 4.723 1.00 9.30 204 SER D C 1
ATOM 7550 O O . SER D 1 201 ? -7.119 78.587 4.086 1.00 8.27 204 SER D O 1
ATOM 7553 N N . HIS D 1 202 ? -6.536 79.993 5.734 1.00 10.49 205 HIS D N 1
ATOM 7554 C CA . HIS D 1 202 ? -7.915 80.245 6.147 1.00 12.52 205 HIS D CA 1
ATOM 7555 C C . HIS D 1 202 ? -8.701 80.969 5.048 1.00 10.70 205 HIS D C 1
ATOM 7556 O O . HIS D 1 202 ? -9.814 80.584 4.707 1.00 9.99 205 HIS D O 1
ATOM 7563 N N . VAL D 1 203 ? -8.115 82.022 4.499 1.00 8.05 206 VAL D N 1
ATOM 7564 C CA . VAL D 1 203 ? -8.750 82.732 3.397 1.00 10.27 206 VAL D CA 1
ATOM 7565 C C . VAL D 1 203 ? -9.124 81.800 2.258 1.00 11.82 206 VAL D C 1
ATOM 7566 O O . VAL D 1 203 ? -10.252 81.830 1.765 1.00 12.21 206 VAL D O 1
ATOM 7570 N N . VAL D 1 204 ? -8.173 80.968 1.842 1.00 11.19 207 VAL D N 1
ATOM 7571 C CA . VAL D 1 204 ? -8.362 80.128 0.671 1.00 7.74 207 VAL D CA 1
ATOM 7572 C C . VAL D 1 204 ? -9.365 79.006 0.950 1.00 9.99 207 VAL D C 1
ATOM 7573 O O . VAL D 1 204 ? -10.213 78.689 0.106 1.00 7.88 207 VAL D O 1
ATOM 7577 N N . LYS D 1 205 ? -9.280 78.413 2.138 1.00 8.73 208 LYS D N 1
ATOM 7578 C CA . LYS D 1 205 ? -10.243 77.390 2.533 1.00 11.32 208 LYS D CA 1
ATOM 7579 C C . LYS D 1 205 ? -11.671 77.969 2.563 1.00 10.03 208 LYS D C 1
ATOM 7580 O O . LYS D 1 205 ? -12.613 77.353 2.045 1.00 10.70 208 LYS D O 1
ATOM 7586 N N . GLU D 1 206 ? -11.825 79.140 3.178 1.00 10.37 209 GLU D N 1
ATOM 7587 C CA . GLU D 1 206 ? -13.130 79.797 3.231 1.00 12.36 209 GLU D CA 1
ATOM 7588 C C . GLU D 1 206 ? -13.634 80.096 1.822 1.00 13.31 209 GLU D C 1
ATOM 7589 O O . GLU D 1 206 ? -14.759 79.747 1.466 1.00 12.46 209 GLU D O 1
ATOM 7595 N N . ALA D 1 207 ? -12.785 80.724 1.018 1.00 8.78 210 ALA D N 1
ATOM 7596 C CA . ALA D 1 207 ? -13.137 81.057 -0.362 1.00 11.87 210 ALA D CA 1
ATOM 7597 C C . ALA D 1 207 ? -13.694 79.885 -1.162 1.00 14.39 210 ALA D C 1
ATOM 7598 O O . ALA D 1 207 ? -14.681 80.041 -1.884 1.00 11.23 210 ALA D O 1
ATOM 7600 N N . PHE D 1 208 ? -13.073 78.714 -1.039 1.00 9.19 211 PHE D N 1
ATOM 7601 C CA . PHE D 1 208 ? -13.475 77.578 -1.849 1.00 11.41 211 PHE D CA 1
ATOM 7602 C C . PHE D 1 208 ? -14.450 76.641 -1.153 1.00 11.61 211 PHE D C 1
ATOM 7603 O O . PHE D 1 208 ? -14.810 75.600 -1.698 1.00 11.81 211 PHE D O 1
ATOM 7611 N N . SER D 1 209 ? -14.892 77.026 0.040 1.00 9.80 212 SER D N 1
ATOM 7612 C CA . SER D 1 209 ? -15.856 76.218 0.788 1.00 15.59 212 SER D CA 1
ATOM 7613 C C . SER D 1 209 ? -17.114 75.997 -0.039 1.00 15.72 212 SER D C 1
ATOM 7614 O O . SER D 1 209 ? -17.598 74.871 -0.172 1.00 16.01 212 SER D O 1
ATOM 7617 N N . TYR D 1 210 ? -17.627 77.087 -0.597 1.00 12.42 213 TYR D N 1
ATOM 7618 C CA . TYR D 1 210 ? -18.780 77.038 -1.484 1.00 13.34 213 TYR D CA 1
ATOM 7619 C C . TYR D 1 210 ? -18.380 77.634 -2.823 1.00 9.43 213 TYR D C 1
ATOM 7620 O O . TYR D 1 210 ? -18.398 78.857 -3.002 1.00 11.35 213 TYR D O 1
ATOM 7629 N N . ARG D 1 211 ? -18.026 76.760 -3.752 1.00 10.39 214 ARG D N 1
ATOM 7630 C CA . ARG D 1 211 ? -17.449 77.140 -5.034 1.00 14.46 214 ARG D CA 1
ATOM 7631 C C . ARG D 1 211 ? -18.313 78.121 -5.837 1.00 13.95 214 ARG D C 1
ATOM 7632 O O . ARG D 1 211 ? -17.792 78.945 -6.587 1.00 12.46 214 ARG D O 1
ATOM 7640 N N . ARG D 1 212 ? -19.629 78.041 -5.677 1.00 13.03 215 ARG D N 1
ATOM 7641 C CA . ARG D 1 212 ? -20.524 78.864 -6.491 1.00 13.84 215 ARG D CA 1
ATOM 7642 C C . ARG D 1 212 ? -20.870 80.219 -5.877 1.00 13.24 215 ARG D C 1
ATOM 7643 O O . ARG D 1 212 ? -21.610 81.007 -6.473 1.00 10.58 215 ARG D O 1
ATOM 7651 N N . LYS D 1 213 ? -20.343 80.512 -4.692 1.00 10.61 216 LYS D N 1
ATOM 7652 C CA . LYS D 1 213 ? -20.536 81.853 -4.150 1.00 13.58 216 LYS D CA 1
ATOM 7653 C C . LYS D 1 213 ? -19.628 82.827 -4.884 1.00 15.37 216 LYS D C 1
ATOM 7654 O O . LYS D 1 213 ? -18.584 82.435 -5.414 1.00 12.50 216 LYS D O 1
ATOM 7660 N N . THR D 1 214 ? -20.023 84.093 -4.930 1.00 11.32 217 THR D N 1
ATOM 7661 C CA . THR D 1 214 ? -19.084 85.120 -5.355 1.00 11.74 217 THR D CA 1
ATOM 7662 C C . THR D 1 214 ? -18.052 85.188 -4.241 1.00 9.23 217 THR D C 1
ATOM 7663 O O . THR D 1 214 ? -18.343 84.830 -3.100 1.00 9.51 217 THR D O 1
ATOM 7667 N N . VAL D 1 215 ? -16.846 85.635 -4.558 1.00 10.88 218 VAL D N 1
ATOM 7668 C CA . VAL D 1 215 ? -15.825 85.749 -3.522 1.00 11.29 218 VAL D CA 1
ATOM 7669 C C . VAL D 1 215 ? -16.255 86.776 -2.477 1.00 9.11 218 VAL D C 1
ATOM 7670 O O . VAL D 1 215 ? -15.934 86.647 -1.298 1.00 11.35 218 VAL D O 1
ATOM 7674 N N . GLY D 1 216 ? -16.989 87.800 -2.910 1.00 10.13 219 GLY D N 1
ATOM 7675 C CA . GLY D 1 216 ? -17.495 88.797 -1.987 1.00 9.23 219 GLY D CA 1
ATOM 7676 C C . GLY D 1 216 ? -18.386 88.162 -0.932 1.00 12.28 219 GLY D C 1
ATOM 7677 O O . GLY D 1 216 ? -18.299 88.473 0.257 1.00 11.29 219 GLY D O 1
ATOM 7678 N N . ASN D 1 217 ? -19.255 87.265 -1.376 1.00 10.78 220 ASN D N 1
ATOM 7679 C CA . ASN D 1 217 ? -20.135 86.556 -0.461 1.00 14.47 220 ASN D CA 1
ATOM 7680 C C . ASN D 1 217 ? -19.379 85.527 0.373 1.00 12.87 220 ASN D C 1
ATOM 7681 O O . ASN D 1 217 ? -19.558 85.453 1.592 1.00 13.75 220 ASN D O 1
ATOM 7686 N N . ALA D 1 218 ? -18.531 84.742 -0.286 1.00 10.32 221 ALA D N 1
ATOM 7687 C CA . ALA D 1 218 ? -17.747 83.716 0.401 1.00 11.58 221 ALA D CA 1
ATOM 7688 C C . ALA D 1 218 ? -16.958 84.312 1.561 1.00 11.86 221 ALA D C 1
ATOM 7689 O O . ALA D 1 218 ? -16.855 83.710 2.630 1.00 13.74 221 ALA D O 1
ATOM 7691 N N . LEU D 1 219 ? -16.396 85.496 1.345 1.00 11.73 222 LEU D N 1
ATOM 7692 C CA . LEU D 1 219 ? -15.523 86.110 2.344 1.00 11.83 222 LEU D CA 1
ATOM 7693 C C . LEU D 1 219 ? -16.175 87.299 3.043 1.00 13.30 222 LEU D C 1
ATOM 7694 O O . LEU D 1 219 ? -15.481 88.180 3.561 1.00 17.68 222 LEU D O 1
ATOM 7699 N N . LYS D 1 220 ? -17.504 87.319 3.083 1.00 9.04 223 LYS D N 1
ATOM 7700 C CA . LYS D 1 220 ? -18.212 88.448 3.682 1.00 11.26 223 LYS D CA 1
ATOM 7701 C C . LYS D 1 220 ? -17.849 88.646 5.156 1.00 14.60 223 LYS D C 1
ATOM 7702 O O . LYS D 1 220 ? -17.961 89.751 5.680 1.00 15.04 223 LYS D O 1
ATOM 7708 N N . LYS D 1 221 ? -17.410 87.585 5.827 1.00 15.04 224 LYS D N 1
ATOM 7709 C CA . LYS D 1 221 ? -17.041 87.707 7.238 1.00 16.13 224 LYS D CA 1
ATOM 7710 C C . LYS D 1 221 ? -15.604 88.199 7.424 1.00 23.39 224 LYS D C 1
ATOM 7711 O O . LYS D 1 221 ? -15.173 88.478 8.542 1.00 25.67 224 LYS D O 1
ATOM 7717 N N . LEU D 1 222 ? -14.868 88.310 6.325 1.00 20.32 225 LEU D N 1
ATOM 7718 C CA . LEU D 1 222 ? -13.450 88.660 6.376 1.00 16.15 225 LEU D CA 1
ATOM 7719 C C . LEU D 1 222 ? -13.182 89.991 5.693 1.00 22.11 225 LEU D C 1
ATOM 7720 O O . LEU D 1 222 ? -12.375 90.797 6.158 1.00 15.59 225 LEU D O 1
ATOM 7725 N N . ILE D 1 223 ? -13.854 90.209 4.570 1.00 19.00 226 ILE D N 1
ATOM 7726 C CA . ILE D 1 223 ? -13.647 91.414 3.792 1.00 15.74 226 ILE D CA 1
ATOM 7727 C C . ILE D 1 223 ? -14.969 92.154 3.602 1.00 18.79 226 ILE D C 1
ATOM 7728 O O . ILE D 1 223 ? -15.956 91.574 3.143 1.00 13.98 226 ILE D O 1
ATOM 7733 N N . ASN D 1 224 ? -14.987 93.433 3.963 1.00 18.99 227 ASN D N 1
ATOM 7734 C CA . ASN D 1 224 ? -16.184 94.241 3.786 1.00 22.57 227 ASN D CA 1
ATOM 7735 C C . ASN D 1 224 ? -16.187 94.939 2.425 1.00 21.08 227 ASN D C 1
ATOM 7736 O O . ASN D 1 224 ? -15.148 95.067 1.780 1.00 13.86 227 ASN D O 1
ATOM 7741 N N . PRO D 1 225 ? -17.365 95.380 1.977 1.00 21.11 228 PRO D N 1
ATOM 7742 C CA . PRO D 1 225 ? -17.503 95.878 0.606 1.00 21.06 228 PRO D CA 1
ATOM 7743 C C . PRO D 1 225 ? -16.501 96.971 0.234 1.00 17.92 228 PRO D C 1
ATOM 7744 O O . PRO D 1 225 ? -16.051 97.008 -0.912 1.00 19.56 228 PRO D O 1
ATOM 7748 N N . SER D 1 226 ? -16.153 97.842 1.175 1.00 17.05 229 SER D N 1
ATOM 7749 C CA . SER D 1 226 ? -15.267 98.962 0.865 1.00 21.65 229 SER D CA 1
ATOM 7750 C C . SER D 1 226 ? -13.798 98.558 0.688 1.00 19.59 229 SER D C 1
ATOM 7751 O O . SER D 1 226 ? -12.985 99.365 0.231 1.00 16.41 229 SER D O 1
ATOM 7754 N N . GLN D 1 227 ? -13.464 97.315 1.029 1.00 17.88 230 GLN D N 1
ATOM 7755 C CA . GLN D 1 227 ? -12.079 96.844 0.931 1.00 17.19 230 GLN D CA 1
ATOM 7756 C C . GLN D 1 227 ? -11.731 96.239 -0.436 1.00 15.32 230 GLN D C 1
ATOM 7757 O O . GLN D 1 227 ? -10.566 96.220 -0.841 1.00 8.88 230 GLN D O 1
ATOM 7763 N N . TRP D 1 228 ? -12.732 95.743 -1.153 1.00 14.25 231 TRP D N 1
ATOM 7764 C CA . TRP D 1 228 ? -12.451 95.091 -2.427 1.00 12.13 231 TRP D CA 1
ATOM 7765 C C . TRP D 1 228 ? -11.725 95.990 -3.434 1.00 7.49 231 TRP D C 1
ATOM 7766 O O . TRP D 1 228 ? -10.817 95.533 -4.112 1.00 13.95 231 TRP D O 1
ATOM 7777 N N . PRO D 1 229 ? -12.116 97.270 -3.529 1.00 9.93 232 PRO D N 1
ATOM 7778 C CA . PRO D 1 229 ? -11.412 98.189 -4.434 1.00 15.50 232 PRO D CA 1
ATOM 7779 C C . PRO D 1 229 ? -9.951 98.433 -4.025 1.00 16.04 232 PRO D C 1
ATOM 7780 O O . PRO D 1 229 ? -9.103 98.711 -4.882 1.00 13.02 232 PRO D O 1
ATOM 7784 N N . LEU D 1 230 ? -9.671 98.341 -2.728 1.00 16.93 233 LEU D N 1
ATOM 7785 C CA . LEU D 1 230 ? -8.312 98.507 -2.222 1.00 13.50 233 LEU D CA 1
ATOM 7786 C C . LEU D 1 230 ? -7.414 97.371 -2.708 1.00 9.71 233 LEU D C 1
ATOM 7787 O O . LEU D 1 230 ? -6.211 97.564 -2.917 1.00 9.03 233 LEU D O 1
ATOM 7792 N N . LEU D 1 231 ? -8.018 96.198 -2.893 1.00 8.74 234 LEU D N 1
ATOM 7793 C CA . LEU D 1 231 ? -7.321 94.996 -3.354 1.00 10.52 234 LEU D CA 1
ATOM 7794 C C . LEU D 1 231 ? -7.325 94.878 -4.882 1.00 9.11 234 LEU D C 1
ATOM 7795 O O . LEU D 1 231 ? -6.668 94.001 -5.451 1.00 7.31 234 LEU D O 1
ATOM 7800 N N . GLU D 1 232 ? -8.075 95.756 -5.538 1.00 10.42 235 GLU D N 1
ATOM 7801 C CA . GLU D 1 232 ? -8.256 95.689 -6.987 1.00 10.99 235 GLU D CA 1
ATOM 7802 C C . GLU D 1 232 ? -8.768 94.314 -7.397 1.00 12.03 235 GLU D C 1
ATOM 7803 O O . GLU D 1 232 ? -8.354 93.747 -8.410 1.00 13.98 235 GLU D O 1
ATOM 7809 N N . ILE D 1 233 ? -9.678 93.785 -6.586 1.00 10.46 236 ILE D N 1
ATOM 7810 C CA . ILE D 1 233 ? -10.368 92.539 -6.914 1.00 12.70 236 ILE D CA 1
ATOM 7811 C C . ILE D 1 233 ? -11.859 92.807 -7.087 1.00 11.70 236 ILE D C 1
ATOM 7812 O O . ILE D 1 233 ? -12.462 93.550 -6.304 1.00 12.04 236 ILE D O 1
ATOM 7817 N N . ASN D 1 234 ? -12.429 92.225 -8.140 1.00 11.16 237 ASN D N 1
ATOM 7818 C CA . ASN D 1 234 ? -13.864 92.289 -8.405 1.00 14.06 237 ASN D CA 1
ATOM 7819 C C . ASN D 1 234 ? -14.616 91.278 -7.533 1.00 9.06 237 ASN D C 1
ATOM 7820 O O . ASN D 1 234 ? -14.538 90.078 -7.768 1.00 8.24 237 ASN D O 1
ATOM 7825 N N . PRO D 1 235 ? -15.341 91.760 -6.513 1.00 9.29 238 PRO D N 1
ATOM 7826 C CA . PRO D 1 235 ? -15.961 90.821 -5.570 1.00 12.20 238 PRO D CA 1
ATOM 7827 C C . PRO D 1 235 ? -17.099 89.995 -6.191 1.00 12.81 238 PRO D C 1
ATOM 7828 O O . PRO D 1 235 ? -17.582 89.061 -5.552 1.00 14.60 238 PRO D O 1
ATOM 7832 N N . GLN D 1 236 ? -17.515 90.330 -7.413 1.00 12.27 239 GLN D N 1
ATOM 7833 C CA . GLN D 1 236 ? -18.591 89.595 -8.087 1.00 12.42 239 GLN D CA 1
ATOM 7834 C C . GLN D 1 236 ? -18.083 88.330 -8.760 1.00 11.93 239 GLN D C 1
ATOM 7835 O O . GLN D 1 236 ? -18.868 87.472 -9.160 1.00 10.27 239 GLN D O 1
ATOM 7841 N N . LEU D 1 237 ? -16.767 88.208 -8.891 1.00 12.64 240 LEU D N 1
ATOM 7842 C CA . LEU D 1 237 ? -16.185 86.976 -9.424 1.00 12.95 240 LEU D CA 1
ATOM 7843 C C . LEU D 1 237 ? -16.277 85.832 -8.414 1.00 11.83 240 LEU D C 1
ATOM 7844 O O . LEU D 1 237 ? -16.210 86.045 -7.199 1.00 12.64 240 LEU D O 1
ATOM 7849 N N . ARG D 1 238 ? -16.447 84.618 -8.924 1.00 9.34 241 ARG D N 1
ATOM 7850 C CA . ARG D 1 238 ? -16.327 83.431 -8.090 1.00 15.13 241 ARG D CA 1
ATOM 7851 C C . ARG D 1 238 ? -14.853 83.226 -7.753 1.00 14.83 241 ARG D C 1
ATOM 7852 O O . ARG D 1 238 ? -13.982 83.667 -8.501 1.00 13.75 241 ARG D O 1
ATOM 7860 N N . PRO D 1 239 ? -14.570 82.559 -6.622 1.00 14.56 242 PRO D N 1
ATOM 7861 C CA . PRO D 1 239 ? -13.182 82.433 -6.164 1.00 13.34 242 PRO D CA 1
ATOM 7862 C C . PRO D 1 239 ? -12.279 81.747 -7.184 1.00 7.78 242 PRO D C 1
ATOM 7863 O O . PRO D 1 239 ? -11.104 82.071 -7.223 1.00 11.33 242 PRO D O 1
ATOM 7867 N N . GLN D 1 240 ? -12.805 80.845 -8.008 1.00 9.13 243 GLN D N 1
ATOM 7868 C CA . GLN D 1 240 ? -11.957 80.150 -8.979 1.00 9.51 243 GLN D CA 1
ATOM 7869 C C . GLN D 1 240 ? -11.382 81.093 -10.028 1.00 7.69 243 GLN D C 1
ATOM 7870 O O . GLN D 1 240 ? -10.500 80.706 -10.794 1.00 7.63 243 GLN D O 1
ATOM 7876 N N . GLU D 1 241 ? -11.888 82.323 -10.064 1.00 7.69 244 GLU D N 1
ATOM 7877 C CA . GLU D 1 241 ? -11.456 83.327 -11.037 1.00 7.62 244 GLU D CA 1
ATOM 7878 C C . GLU D 1 241 ? -10.325 84.201 -10.490 1.00 9.37 244 GLU D C 1
ATOM 7879 O O . GLU D 1 241 ? -9.755 85.017 -11.211 1.00 8.52 244 GLU D O 1
ATOM 7885 N N . LEU D 1 242 ? -10.019 84.052 -9.206 1.00 7.54 245 LEU D N 1
ATOM 7886 C CA . LEU D 1 242 ? -8.939 84.831 -8.593 1.00 7.47 245 LEU D CA 1
ATOM 7887 C C . LEU D 1 242 ? -7.568 84.160 -8.738 1.00 7.39 245 LEU D C 1
ATOM 7888 O O . LEU D 1 242 ? -7.450 82.929 -8.658 1.00 9.62 245 LEU D O 1
ATOM 7893 N N . THR D 1 243 ? -6.538 84.977 -8.959 1.00 12.09 246 THR D N 1
ATOM 7894 C CA . THR D 1 243 ? -5.171 84.489 -9.053 1.00 12.23 246 THR D CA 1
ATOM 7895 C C . THR D 1 243 ? -4.620 84.195 -7.664 1.00 11.85 246 THR D C 1
ATOM 7896 O O . THR D 1 243 ? -5.166 84.635 -6.661 1.00 7.27 246 THR D O 1
ATOM 7900 N N . VAL D 1 244 ? -3.523 83.450 -7.618 1.00 7.18 247 VAL D N 1
ATOM 7901 C CA . VAL D 1 244 ? -2.827 83.211 -6.355 1.00 7.89 247 VAL D CA 1
ATOM 7902 C C . VAL D 1 244 ? -2.471 84.520 -5.640 1.00 7.77 247 VAL D C 1
ATOM 7903 O O . VAL D 1 244 ? -2.688 84.662 -4.429 1.00 9.93 247 VAL D O 1
ATOM 7907 N N . GLU D 1 245 ? -1.938 85.496 -6.365 1.00 10.96 248 GLU D N 1
ATOM 7908 C CA . GLU D 1 245 ? -1.613 86.739 -5.680 1.00 13.64 248 GLU D CA 1
ATOM 7909 C C . GLU D 1 245 ? -2.832 87.502 -5.190 1.00 10.30 248 GLU D C 1
ATOM 7910 O O . GLU D 1 245 ? -2.744 88.206 -4.190 1.00 7.89 248 GLU D O 1
ATOM 7916 N N . ASP D 1 246 ? -3.962 87.371 -5.878 1.00 11.75 249 ASP D N 1
ATOM 7917 C CA . ASP D 1 246 ? -5.202 87.945 -5.346 1.00 7.69 249 ASP D CA 1
ATOM 7918 C C . ASP D 1 246 ? -5.436 87.396 -3.938 1.00 7.28 249 ASP D C 1
ATOM 7919 O O . ASP D 1 246 ? -5.758 88.136 -3.011 1.00 11.23 249 ASP D O 1
ATOM 7924 N N . PHE D 1 247 ? -5.297 86.084 -3.785 1.00 7.30 250 PHE D N 1
ATOM 7925 C CA . PHE D 1 247 ? -5.519 85.486 -2.475 1.00 7.36 250 PHE D CA 1
ATOM 7926 C C . PHE D 1 247 ? -4.475 85.947 -1.468 1.00 7.30 250 PHE D C 1
ATOM 7927 O O . PHE D 1 247 ? -4.760 86.111 -0.287 1.00 7.34 250 PHE D O 1
ATOM 7935 N N . VAL D 1 248 ? -3.265 86.183 -1.947 1.00 12.04 251 VAL D N 1
ATOM 7936 C CA . VAL D 1 248 ? -2.215 86.694 -1.078 1.00 11.16 251 VAL D CA 1
ATOM 7937 C C . VAL D 1 248 ? -2.574 88.109 -0.633 1.00 12.53 251 VAL D C 1
ATOM 7938 O O . VAL D 1 248 ? -2.377 88.483 0.532 1.00 8.88 251 VAL D O 1
ATOM 7942 N N . LYS D 1 249 ? -3.113 88.902 -1.553 1.00 7.14 252 LYS D N 1
ATOM 7943 C CA . LYS D 1 249 ? -3.495 90.264 -1.208 1.00 7.14 252 LYS D CA 1
ATOM 7944 C C . LYS D 1 249 ? -4.618 90.281 -0.163 1.00 7.24 252 LYS D C 1
ATOM 7945 O O . LYS D 1 249 ? -4.604 91.088 0.765 1.00 7.24 252 LYS D O 1
ATOM 7951 N N . ILE D 1 250 ? -5.579 89.377 -0.313 1.00 8.19 253 ILE D N 1
ATOM 7952 C CA . ILE D 1 250 ? -6.656 89.255 0.661 1.00 13.13 253 ILE D CA 1
ATOM 7953 C C . ILE D 1 250 ? -6.073 88.936 2.027 1.00 10.00 253 ILE D C 1
ATOM 7954 O O . ILE D 1 250 ? -6.432 89.546 3.039 1.00 9.30 253 ILE D O 1
ATOM 7959 N N . SER D 1 251 ? -5.184 87.952 2.037 1.00 9.01 254 SER D N 1
ATOM 7960 C CA . SER D 1 251 ? -4.544 87.493 3.260 1.00 13.67 254 SER D CA 1
ATOM 7961 C C . SER D 1 251 ? -3.853 88.652 3.977 1.00 12.47 254 SER D C 1
ATOM 7962 O O . SER D 1 251 ? -4.012 88.847 5.191 1.00 7.36 254 SER D O 1
ATOM 7965 N N . ASN D 1 252 ? -3.100 89.439 3.217 1.00 8.51 255 ASN D N 1
ATOM 7966 C CA . ASN D 1 252 ? -2.299 90.505 3.808 1.00 10.99 255 ASN D CA 1
ATOM 7967 C C . ASN D 1 252 ? -3.099 91.677 4.380 1.00 13.78 255 ASN D C 1
ATOM 7968 O O . ASN D 1 252 ? -2.679 92.301 5.354 1.00 8.43 255 ASN D O 1
ATOM 7973 N N . ILE D 1 253 ? -4.260 91.970 3.805 1.00 12.27 256 ILE D N 1
ATOM 7974 C CA . ILE D 1 253 ? -5.027 93.105 4.308 1.00 10.35 256 ILE D CA 1
ATOM 7975 C C . ILE D 1 253 ? -5.654 92.776 5.658 1.00 11.62 256 ILE D C 1
ATOM 7976 O O . ILE D 1 253 ? -6.097 93.669 6.379 1.00 12.40 256 ILE D O 1
ATOM 7981 N N . LEU D 1 254 ? -5.657 91.493 6.006 1.00 13.96 257 LEU D N 1
ATOM 7982 C CA . LEU D 1 254 ? -6.259 91.021 7.252 1.00 19.11 257 LEU D CA 1
ATOM 7983 C C . LEU D 1 254 ? -5.269 90.920 8.417 1.00 23.22 257 LEU D C 1
ATOM 7984 O O . LEU D 1 254 ? -5.669 90.860 9.583 1.00 27.82 257 LEU D O 1
ATOM 7989 N N . ASN D 1 255 ? -3.982 90.879 8.099 1.00 21.90 258 ASN D N 1
ATOM 7990 C CA . ASN D 1 255 ? -2.958 90.703 9.119 1.00 26.41 258 ASN D CA 1
ATOM 7991 C C . ASN D 1 255 ? -2.764 91.966 9.952 1.00 32.91 258 ASN D C 1
ATOM 7992 O O . ASN D 1 255 ? -2.513 91.886 11.151 1.00 37.17 258 ASN D O 1
#

Sequence (976 aa):
QHFLHDSFVLQKIVSAIHPQKTDTLVEIGPGRGALTDYLLTECDNLALVEIDRDLVAFLQKKYNQQKNITIYQNDALQFDFSSVKTDKPLRVVGNLPYNISTPLLFHLFSQIHCIEDHFLQKEVVRRITAEVGSHDYGRLSVAQYFCDNTYLFTVSPQAFTPPPRVESAIIRLIPRHNFTPVAKNLDQLSHVVKEAFSYRRKTVGNALKKLINPSQWPLLEINPQLRPQELTVEDFVKISNILNQHFLHDSFVLQKIVSAIHPQKTDTLVEIGPGRGALTDYLLTECDNLALVEIDRDLVAFLQKKYNQQKNITIYQNDALQFDFSSVKTDKPLRVVGNLPYNISTPLLFHLFSQIHCIEDHFLQKEVVRRITAEVGSHDYGRLSVAQYFCDNTYLFTVSPQAFTPPPRVESAIIRLIPRHNFTPVAKNLDQLSHVVKEAFSYRRKTVGNALKKLINPSQWPLLEINPQLRPQELTVEDFVKISNILNQHFLHDSFVLQKIVSAIHPQKTDTLVEIGPGRGALTDYLLTECDNLALVEIDRDLVAFLQKKYNQQKNITIYQNDALQFDFSSVKTDKPLRVVGNLPYNISTPLLFHLFSQIHCIEDHFLQKEVVRRITAEVGSHDYGRLSVAQYFCDNTYLFTVSPQAFTPPPRVESAIIRLIPRHNFTPVAKNLDQLSHVVKEAFSYRRKTVGNALKKLINPSQWPLLEINPQLRPQELTVEDFVKISNILNQHFLHDSFVLQKIVSAIHPQKTDTLVEIGPGRGALTDYLLTECDNLALVEIDRDLVAFLQKKYNQQKNITIYQNDALQFDFSSVKTDKPLRVVGNLPYNISTPLLFHLFSQIHCIEDHFLQKEVVRRITAEVGSHDYGRLSVAQYFCDNTYLFTVSPQAFTPPPRVESAIIRLIPRHNFTPVAKNLDQLSHVVKEAFSYRRKTVGNALKKLINPSQWPLLEINPQLRPQELTVEDFVKISNILN

Solvent-accessible surface area: 49107 Å² total

Secondary structure (DSSP, 8-state):
--EE--HHHHHHHHHHH---TT-EEEEE--TTTTTHHHHTTTSSEEEEEE--HHHHHHHHHHHTT-TTEEEEES-TTT--GGGS--SS-BEEEE---HHHHHHHHHHHHHTGGGB-----BHHHHHHHTPPTTSTT-STTT--TTTEEEEEEEEE-GGGEES--SS-EEEEEEEE--S-SSPPS-HHHHHHHHHHHHHSTTS-HHHHTTTT--GGGTGGGT--TTS-GGGS-HHHHHHHHHHH-/--EE--HHHHHHHHHHH---TT-EEEEE--TTTTTHHHHTTTSSEEEEEE--HHHHHHHHHHHTT-TTEEEEES-TTT--GGGS--SS-BEEEE---HHHHHHHHHHHHHTGGGB-----BHHHHHHHTPPTTSTT-STTT--TTTEEEEEEEEE-GGGEES--SS-EEEEEEEE--S-SS--S-HHHHHHHHHHHHHSTTS-HHHHTTTT--GGGHHHHT--TTS-GGGS-HHHHHHHHHHH-/--EE--HHHHHHHHHHH---TT-EEEEES-TTTTTHHHHTTTSSEEEEEE--HHHHHHHHHHHTT-TTEEEEES-TTT--GGGS--SS-BEEEE---GGGHHHHHHHHHTTGGGB-----BHHHHHHHTPPTTSTT-STTT--TTTEEEEEEEEE-GGGEES--SS-EEEEEEEE--S-SSPPS-HHHHHHHHHHHHHSTTS-HHHHTTTT--GGGGGGGT--TTS-GGGS-HHHHHHHHHHH-/--EE--HHHHHHHHHHH---TT-EEEEE--TTTTTHHHHTTTSSEEEEE---HHHHHHHHHHHTT-TTEEEE-S-TTT--GGGS--SS-BEEEE---HHHHHHHHHHHHTTGGGB-----BHHHHHHHTPPTTSTT-STTT--TTTEEEEEEEEE-GGGEESPPSS-EEEEEEEE--S-SS--S-HHHHHHHHHHHHHSTTS-HHHHTTTT--GGGHHHHT--TTS-GGGS-HHHHHHHHHHH-

B-factor: mean 14.88, std 8.36, range [2.35, 64.98]

Nearest PDB structures (foldseek):
  3tqs-assembly2_B  TM=1.004E+00  e=6.886E-52  Coxiella burnetii
  3tpz-assembly1_A  TM=9.640E-01  e=5.384E-30  Escherichia coli K-12
  3tpz-assembly2_B  TM=9.611E-01  e=9.337E-30  Escherichia coli K-12
  7o5h-assembly1_V  TM=9.308E-01  e=2.390E-28  Escherichia coli K-12
  2h1r-assembly2_B  TM=8.458E-01  e=3.034E-20  Plasmodium falciparum

Radius of gyration: 39.99 Å; Cα contacts (8 Å, |Δi|>4): 1698; chains: 4; bounding box: 58×88×115 Å

Foldseek 3Di:
DWAFDAVVVLVVQCVVLVAAQDAEEEEEACQLVNNVVVCLVHYVAYEYEAQDPVSQVNVCVVPVVRVRYHYDNDDLLPDDLVVPDDDDAHAYEYEDEPVCVQSNVVSCLVVVRNHAKKYYFVLLLCLCCDDQPDPSDALNVLLVLFWDKDWDDKDAQVRIVVGDPGIHTMMMTGGDDDDPDHQPDVVLLSVLRCQLRVPQPAQSCVSCVVQDPPVCCVVLVHDSRHRPSNDHSVSSSSSSNVRD/DWAFDDVVVLVVQCVVLVAAQDAEEEEEACQLVNNVVVCLVHYVAYEYEAQDPVSQVNVCVVPVVRPRYHYHNDDLLPDDLPVVDDPDAHAYEYEDEAVCVQSNVVSCLVVVRNHAKKYYFVLLLCLCCPDQPDPSDALNVLLVLFWDKDWDDKDAQVRIVNGDPGIHTMMMTGGDDDDPDHQPDVVLLSVLRCQLRVPQPQQSCVSCVVQDPPVCCVVLVHDSRHRPSNDHNVSSSSSSNVRD/DWAFDAVVVLVVQCVVLVAAQDAEEEEEACQLVNNVVVCLVHYVAYEYEAQDPVSQVNVCVVCVVRVRYHYDNDDLLPDDLVVVDDDQAHAYEYEDEPVCVQSNVVSCLVVVRNHAKKYYFVLLLCLCCDDQPDPSDALNVLLVLFWDKDWDDKDAQVRIVVGDPGIHTMMMTGGDDDDPDHQPDVVLLSVLRCQLRVPQPAQSCVSCVVQDPPVCCVVLVHDSRHRPSNDHNVSSSSSSNVRD/DWAFDAVVVLVVQCVVLVAAQDAEEEEEACQLVNNVVVCLVHYVAYEYEAQDPVSQVNVCVVPVVPPRYHYDNDDLLPDDLPVPDDPDAHAYEYEDEPVCVQSNLVSCLVVVRNHQKKYYFVLLLCLCCPDQPDPSDALNVLLVLFWDKDWDDKDAQVRIVNGDPGIHTMMMTGGDDDDPDHQPDVVLLSVLRCQLRVPQPAQSCVSCVVQDPPVCCVVLVHDSRHRPSNDHSVSSSSSSNVRD